Protein AF-A0A934CDQ7-F1 (afdb_monomer_lite)

Radius of gyration: 84.94 Å; chains: 1; bounding box: 190×70×252 Å

Sequence (805 aa):
MKQIVSDNLKKITYSALALLVVVSGFTFAPTAKAVTPAIVAFNFATPAATGVIDEAAHTVAVTVPFGTDVTALVPTIDSGADTVNPASGVAQNFTSPVTYTVTATVDGTTQDYIVTVTVAAITDLAAIDADKAALVDSLIQGANPDLAHITTALANPLPSVGSVYGSTITWGSSNTAVVSNDGQTVARPAFAAGDAAISMTATFTRGSASDAKVFSLIVSKLPASTVATVTSSVYTVSVGGTAAETITNVPFGASKASFLGNLTKDNAGETLGTTGVDDPVVSGNTVVVTAEDGTTTVTYTIDVVAAPLSSAKAITAFSFATPTTTGTIDEAAHTVAITVPFGTAVTALVPTIVVSMDASITPVSGVAQDFTNPVTYTVTAADATTQVYTVTVTVTTSSDLTALVAAIATASTTQASAVEGTLPGQYPAPLKANLQTAITAAAAITGASSQSVVDAAVATLNAALATFTAGKVPPDTTAPVITLLGANPVNLFVGGSYVDAGATSTDNIDGDITARIVTVNPVNTAVADAYMVTYNVTDTAGNHATQVTRTVTVVVAPPSGGSSGGAAPVVYTTPPAAPVTGFVVNINNGGSKTDSRTITLHLDGGPQAKNMAISNSPNFDGIPQEPYQPTKQWTLSGGAGEKTVYVVFFSQYGTMTRVVSQHITLVESATVVEPAGRVLGVKITKLDTLLDELKPNQRHPKVKELQAELKQRGYFGANFKPTDFYGKLTAAAVKKYKEGAAASVVSSPSLDALIAALRPNRHDVKVTELQASLKKLGLFPANWRTTDFYGKVTQAAVKKYQETK

Secondary structure (DSSP, 8-state):
-----------------------------PPPPP------EEEEETTEEEEEEETTTTEEEEEEPTT---TTB-EEEE-TTSEEESPTT--B--SS-EEEEEE-TTT--EEEEEEEEEEPPPPHHHHHHHHHHH--GGGT-TTSSSTTSB-S---SSPP-B-TTT--EEEEEES-TTTB-TTS--B-PPPGGG-PEEEEEEEEEEETTEEEEEEEEEEEPPPPPP----EE-SSSEE----SSEEEEEEEPTT--HHHHHHT-EESSTT-EEE-TT--SS--TT-EEEEE-TTSS-EEEEEEEEPPPPPP----EEEEEETTTTEEPEEETTTTEEEEEEPTT---TTB-EEEEESTT-EEESPTT--B--SS-EEEEEE-TTS-EEEEEEEEEEPPPP--HHHHHHHHHHHHHHHHPPBSSSTT-B-TTHHHHHHHHHHHHHT--TTS-HHHHHHHHHHHHHHHHHHHHTSPPPP-PPPEEEE-S-SSEEEETT-------EEEEETTTEE-GGG-EEE----TTS-SEEEEEEE-B-SS-PBPPPEEEEEEEEPPPP--------------PPPP-S-S--EEEETTT-SEES-SEEEEEEE--TTEEEEEEESSTT-TTPPPEE--SEEEEEPPSSSEEEEEEEEEEETT-PBPPPEEEEEEE----------------PPPHHHHHHHH--TT-B-HHHHHHHHHHHHTTSS-TTPPP-SB--HHHHHHHHHHHTT-------PPPHHHHHHH--TT-B-HHHHHHHHHHHHTT-S-TTPPP-SB--HHHHHHHHHHHH--

Foldseek 3Di:
DDDDDDDDDDDDDDDDDDDDDDDDDDDDDDDDDDDDFDWPWKFFVVVGWTWDADGVVQETEIEDEAPDQQQWTQIAIDRDQWAKPVGHRGTHRQPDWDWIWTADPPPRDIDIHTYHYHYDDDDFVNLQVQLLVPDDQVQWQPPHPGQAEAAAFTDVARDQFRPPRTWGKFKDKPDCVQANRRRHDHDAAAPVVFKDKIKMKIWTDDDHDIDIDIDIGIYGHDDFDLDFDKDFPQWDWDDDPDQETETEPAEPQAALVNVVVRIDGPDPLKDWDQPQADGVGAFQGWIWIGTNNRPRIHIYGYHYDDDDFDPFFDWPWKAFVVVGWTWDADRVVLETETEAFAPDQQAWTQMAIDGPPQKAKPVHHRGTHRQPDWDWMWIAGRNRDIDIHTYHYHYDFFADLPLLVVLLVVLVVVLVPAAEDQDAQHAHPPLSVQLVVLSVVSVPDTSRDDNVVSVVSSVSNVVSSVVRVVRGHHQDADAKEKAADDDAAAEEEQPDDDDGRAIWIADPPQGTPRVQKDWDWPDDSNDFDKTKIKIKGADPSGHIYDIDIGIYGYHHDDDDDDDDDDDDDDDPPDDDDADDDDWDWDWQNNAQADQAQKIKIQTDPDPFFFWKWKDQDQPCVPTDIDGDDRMDIDGFDDDWFKTKMWMWTAGPVGDIHPIDMDIHTHDHDDPDDDDDDDDDDDDDDPLNVLVVVDDAFDFDPSQLVNVVVLVVVPLDAPPDHRGRHRYPSVVSSVVVVVVDDDDDDDHLDDLVVLVVVDDEFDFDPNQLVNCVVLVVVVLAPPPDDRGRTRYPSVVSSVVVVVVVD

Structure (mmCIF, N/CA/C/O backbone):
data_AF-A0A934CDQ7-F1
#
_entry.id   AF-A0A934CDQ7-F1
#
loop_
_atom_site.group_PDB
_atom_site.id
_atom_site.type_symbol
_atom_site.label_atom_id
_atom_site.label_alt_id
_atom_site.label_comp_id
_atom_site.label_asym_id
_atom_site.label_entity_id
_atom_site.label_seq_id
_atom_site.pdbx_PDB_ins_code
_atom_site.Cartn_x
_atom_site.Cartn_y
_atom_site.Cartn_z
_atom_site.occupancy
_atom_site.B_iso_or_equiv
_atom_site.auth_seq_id
_atom_site.auth_comp_id
_atom_site.auth_asym_id
_atom_site.auth_atom_id
_atom_site.pdbx_PDB_model_num
ATOM 1 N N . MET A 1 1 ? 85.075 11.384 -48.388 1.00 38.09 1 MET A N 1
ATOM 2 C CA . MET A 1 1 ? 86.536 11.204 -48.530 1.00 38.09 1 MET A CA 1
ATOM 3 C C . MET A 1 1 ? 86.903 11.706 -49.914 1.00 38.09 1 MET A C 1
ATOM 5 O O . MET A 1 1 ? 86.205 11.374 -50.860 1.00 38.09 1 MET A O 1
ATOM 9 N N . LYS A 1 2 ? 87.869 12.625 -49.974 1.00 34.25 2 LYS A N 1
ATOM 10 C CA . LYS A 1 2 ? 88.258 13.428 -51.139 1.00 34.25 2 LYS A CA 1
ATOM 11 C C . LYS A 1 2 ? 88.483 12.585 -52.398 1.00 34.25 2 LYS A C 1
ATOM 13 O O . LYS A 1 2 ? 89.262 11.640 -52.363 1.00 34.25 2 LYS A O 1
ATOM 18 N N . GLN A 1 3 ? 87.881 13.016 -53.501 1.00 32.53 3 GLN A N 1
ATOM 19 C CA . GLN A 1 3 ? 88.353 12.728 -54.848 1.00 32.53 3 GLN A CA 1
ATOM 20 C C . GLN A 1 3 ? 89.440 13.759 -55.173 1.00 32.53 3 GLN A C 1
ATOM 22 O O . GLN A 1 3 ? 89.178 14.959 -55.146 1.00 32.53 3 GLN A O 1
ATOM 27 N N . ILE A 1 4 ? 90.667 13.297 -55.410 1.00 36.84 4 ILE A N 1
ATOM 28 C CA . ILE A 1 4 ? 91.688 14.074 -56.115 1.00 36.84 4 ILE A CA 1
ATOM 29 C C . ILE A 1 4 ? 91.735 13.499 -57.526 1.00 36.84 4 ILE A C 1
ATOM 31 O O . ILE A 1 4 ? 92.155 12.362 -57.726 1.00 36.84 4 ILE A O 1
ATOM 35 N N . VAL A 1 5 ? 91.264 14.295 -58.481 1.00 40.94 5 VAL A N 1
ATOM 36 C CA . VAL A 1 5 ? 91.745 14.274 -59.862 1.00 40.94 5 VAL A CA 1
ATOM 37 C C . VAL A 1 5 ? 92.809 15.361 -59.952 1.00 40.94 5 VAL A C 1
ATOM 39 O O . VAL A 1 5 ? 92.556 16.480 -59.515 1.00 40.94 5 VAL A O 1
ATOM 42 N N . SER A 1 6 ? 93.979 14.998 -60.470 1.00 30.44 6 SER A N 1
ATOM 43 C CA . SER A 1 6 ? 95.052 15.841 -61.029 1.00 30.44 6 SER A CA 1
ATOM 44 C C . SER A 1 6 ? 96.313 14.972 -60.958 1.00 30.44 6 SER A C 1
ATOM 46 O O . SER A 1 6 ? 96.575 14.356 -59.932 1.00 30.44 6 SER A O 1
ATOM 48 N N . ASP A 1 7 ? 97.147 14.784 -61.964 1.00 33.66 7 ASP A N 1
ATOM 49 C CA . ASP A 1 7 ? 97.240 15.288 -63.322 1.00 33.66 7 ASP A CA 1
ATOM 50 C C . ASP A 1 7 ? 98.337 14.442 -63.996 1.00 33.66 7 ASP A C 1
ATOM 52 O O . ASP A 1 7 ? 99.242 13.934 -63.332 1.00 33.66 7 ASP A O 1
ATOM 56 N N . ASN A 1 8 ? 98.296 14.373 -65.326 1.00 27.92 8 ASN A N 1
ATOM 57 C CA . ASN A 1 8 ? 99.461 14.201 -66.201 1.00 27.92 8 ASN A CA 1
ATOM 58 C C . ASN A 1 8 ? 100.352 12.953 -66.026 1.00 27.92 8 ASN A C 1
ATOM 60 O O . ASN A 1 8 ? 101.433 13.002 -65.433 1.00 27.92 8 ASN A O 1
ATOM 64 N N . LEU A 1 9 ? 100.023 11.882 -66.763 1.00 28.97 9 LEU A N 1
ATOM 65 C CA . LEU A 1 9 ? 101.039 10.943 -67.243 1.00 28.97 9 LEU A CA 1
ATOM 66 C C . LEU A 1 9 ? 101.537 11.355 -68.640 1.00 28.97 9 LEU A C 1
ATOM 68 O O . LEU A 1 9 ? 100.946 11.048 -69.666 1.00 28.97 9 LEU A O 1
ATOM 72 N N . LYS A 1 10 ? 102.668 12.064 -68.620 1.00 30.62 10 LYS A N 1
ATOM 73 C CA . LYS A 1 10 ? 103.869 11.792 -69.425 1.00 30.62 10 LYS A CA 1
ATOM 74 C C . LYS A 1 10 ? 103.665 11.497 -70.920 1.00 30.62 10 LYS A C 1
ATOM 76 O O . LYS A 1 10 ? 103.631 10.350 -71.352 1.00 30.62 10 LYS A O 1
ATOM 81 N N . LYS A 1 11 ? 103.806 12.558 -71.719 1.00 31.27 11 LYS A N 1
ATOM 82 C CA . LYS A 1 11 ? 104.530 12.506 -72.999 1.00 31.27 11 LYS A CA 1
ATOM 83 C C . LYS A 1 11 ? 106.016 12.258 -72.705 1.00 31.27 11 LYS A C 1
ATOM 85 O O . LYS A 1 11 ? 106.744 13.205 -72.433 1.00 31.27 11 LYS A O 1
ATOM 90 N N . ILE A 1 12 ? 106.462 11.005 -72.742 1.00 31.50 12 ILE A N 1
ATOM 91 C CA . ILE A 1 12 ? 107.848 10.656 -73.088 1.00 31.50 12 ILE A CA 1
ATOM 92 C C . ILE A 1 12 ? 107.799 9.341 -73.856 1.00 31.50 12 ILE A C 1
ATOM 94 O O . ILE A 1 12 ? 107.600 8.290 -73.257 1.00 31.50 12 ILE A O 1
ATOM 98 N N . THR A 1 13 ? 108.078 9.397 -75.153 1.00 28.78 13 THR A N 1
ATOM 99 C CA . THR A 1 13 ? 108.692 8.271 -75.856 1.00 28.78 13 THR A CA 1
ATOM 100 C C . THR A 1 13 ? 109.686 8.811 -76.873 1.00 28.78 13 THR A C 1
ATOM 102 O O . THR A 1 13 ? 109.317 9.394 -77.883 1.00 28.78 13 THR A O 1
ATOM 105 N N . TYR A 1 14 ? 110.949 8.610 -76.502 1.00 29.81 14 TYR A N 1
ATOM 106 C CA . TYR A 1 14 ? 112.082 8.200 -77.323 1.00 29.81 14 TYR A CA 1
ATOM 107 C C . TYR A 1 14 ? 112.532 9.057 -78.513 1.00 29.81 14 TYR A C 1
ATOM 109 O O . TYR A 1 14 ? 111.963 9.067 -79.598 1.00 29.81 14 TYR A O 1
ATOM 117 N N . SER A 1 15 ? 113.692 9.668 -78.259 1.00 29.77 15 SER A N 1
ATOM 118 C CA . SER A 1 15 ? 114.811 9.958 -79.150 1.00 29.77 15 SER A CA 1
ATOM 119 C C . SER A 1 15 ? 114.860 9.159 -80.455 1.00 29.77 15 SER A C 1
ATOM 121 O O . SER A 1 15 ? 114.960 7.934 -80.435 1.00 29.77 15 SER A O 1
ATOM 123 N N . ALA A 1 16 ? 114.998 9.877 -81.569 1.00 30.03 16 ALA A N 1
ATOM 124 C CA . ALA A 1 16 ? 115.731 9.391 -82.729 1.00 30.03 16 ALA A CA 1
ATOM 125 C C . ALA A 1 16 ? 117.073 10.131 -82.789 1.00 30.03 16 ALA A C 1
ATOM 127 O O . ALA A 1 16 ? 117.148 11.332 -83.042 1.00 30.03 16 ALA A O 1
ATOM 128 N N . LEU A 1 17 ? 118.125 9.378 -82.478 1.00 30.08 17 LEU A N 1
ATOM 129 C CA . LEU A 1 17 ? 119.521 9.751 -82.603 1.00 30.08 17 LEU A CA 1
ATOM 130 C C . LEU A 1 17 ? 119.887 9.702 -84.094 1.00 30.08 17 LEU A C 1
ATOM 132 O O . LEU A 1 17 ? 119.886 8.633 -84.699 1.00 30.08 17 LEU A O 1
ATOM 136 N N . ALA A 1 18 ? 120.219 10.847 -84.678 1.00 28.48 18 ALA A N 1
ATOM 137 C CA . ALA A 1 18 ? 121.057 10.904 -85.865 1.00 28.48 18 ALA A CA 1
ATOM 138 C C . ALA A 1 18 ? 122.460 11.291 -85.393 1.00 28.48 18 ALA A C 1
ATOM 140 O O . ALA A 1 18 ? 122.596 12.330 -84.756 1.00 28.48 18 ALA A O 1
ATOM 141 N N . LEU A 1 19 ? 123.481 10.471 -85.663 1.00 31.39 19 LEU A N 1
ATOM 142 C CA . LEU A 1 19 ? 124.579 10.876 -86.548 1.00 31.39 19 LEU A CA 1
ATOM 143 C C . LEU A 1 19 ? 125.603 9.741 -86.746 1.00 31.39 19 LEU A C 1
ATOM 145 O O . LEU A 1 19 ? 126.236 9.237 -85.826 1.00 31.39 19 LEU A O 1
ATOM 149 N N . LEU A 1 20 ? 125.707 9.398 -88.021 1.00 30.53 20 LEU A N 1
ATOM 150 C CA . LEU A 1 20 ? 126.622 8.557 -88.783 1.00 30.53 20 LEU A CA 1
ATOM 151 C C . LEU A 1 20 ? 128.119 8.898 -88.614 1.00 30.53 20 LEU A C 1
ATOM 153 O O . LEU A 1 20 ? 128.454 10.074 -88.685 1.00 30.53 20 LEU A O 1
ATOM 157 N N . VAL A 1 21 ? 129.006 7.887 -88.592 1.00 29.11 21 VAL A N 1
ATOM 158 C CA . VAL A 1 21 ? 130.337 7.924 -89.251 1.00 29.11 21 VAL A CA 1
ATOM 159 C C . VAL A 1 21 ? 130.784 6.498 -89.612 1.00 29.11 21 VAL A C 1
ATOM 161 O O . VAL A 1 21 ? 131.060 5.731 -88.701 1.00 29.11 21 VAL A O 1
ATOM 164 N N . VAL A 1 22 ? 130.935 6.177 -90.907 1.00 33.25 22 VAL A N 1
ATOM 165 C CA . VAL A 1 22 ? 132.137 5.531 -91.496 1.00 33.25 22 VAL A CA 1
ATOM 166 C C . VAL A 1 22 ? 132.252 6.000 -92.960 1.00 33.25 22 VAL A C 1
ATOM 168 O O . VAL A 1 22 ? 131.252 6.162 -93.653 1.00 33.25 22 VAL A O 1
ATOM 171 N N . VAL A 1 23 ? 133.481 6.306 -93.374 1.00 35.31 23 VAL A N 1
ATOM 172 C CA . VAL A 1 23 ? 133.900 7.144 -94.510 1.00 35.31 23 VAL A CA 1
ATOM 173 C C . VAL A 1 23 ? 134.118 6.371 -95.825 1.00 35.31 23 VAL A C 1
ATOM 175 O O . VAL A 1 23 ? 134.523 5.213 -95.812 1.00 35.31 23 VAL A O 1
ATOM 178 N N . SER A 1 24 ? 133.990 7.126 -96.932 1.00 35.59 24 SER A N 1
ATOM 179 C CA . SER A 1 24 ? 134.473 6.947 -98.324 1.00 35.59 24 SER A CA 1
ATOM 180 C C . SER A 1 24 ? 133.717 5.960 -99.223 1.00 35.59 24 SER A C 1
ATOM 182 O O . SER A 1 24 ? 133.565 4.798 -98.891 1.00 35.59 24 SER A O 1
ATOM 184 N N . GLY A 1 25 ? 133.245 6.318 -100.417 1.00 36.12 25 GLY A N 1
ATOM 185 C CA . GLY A 1 25 ? 133.322 7.565 -101.175 1.00 36.12 25 GLY A CA 1
ATOM 186 C C . GLY A 1 25 ? 133.102 7.233 -102.649 1.00 36.12 25 GLY A C 1
ATOM 187 O O . GLY A 1 25 ? 133.995 6.663 -103.249 1.00 36.12 25 GLY A O 1
ATOM 188 N N . PHE A 1 26 ? 131.938 7.557 -103.215 1.00 37.38 26 PHE A N 1
ATOM 189 C CA . PHE A 1 26 ? 131.694 7.626 -104.660 1.00 37.38 26 PHE A CA 1
ATOM 190 C C . PHE A 1 26 ? 130.501 8.560 -104.922 1.00 37.38 26 PHE A C 1
ATOM 192 O O . PHE A 1 26 ? 129.628 8.749 -104.079 1.00 37.38 26 PHE A O 1
ATOM 199 N N . THR A 1 27 ? 130.566 9.221 -106.067 1.00 34.44 27 THR A N 1
ATOM 200 C CA . THR A 1 27 ? 129.903 10.467 -106.468 1.00 34.44 27 THR A CA 1
ATOM 201 C C . THR A 1 27 ? 128.405 10.363 -106.797 1.00 34.44 27 THR A C 1
ATOM 203 O O . THR A 1 27 ? 127.895 9.302 -107.135 1.00 34.44 27 THR A O 1
ATOM 206 N N . PHE A 1 28 ? 127.739 11.521 -106.717 1.00 39.25 28 PHE A N 1
ATOM 207 C CA . PHE A 1 28 ? 126.299 11.802 -106.809 1.00 39.25 28 PHE A CA 1
ATOM 208 C C . PHE A 1 28 ? 125.539 11.275 -108.044 1.00 39.25 28 PHE A C 1
ATOM 210 O O . PHE A 1 28 ? 125.935 11.524 -109.180 1.00 39.25 28 PHE A O 1
ATOM 217 N N . ALA A 1 29 ? 124.332 10.757 -107.778 1.00 35.62 29 ALA A N 1
ATOM 218 C CA . ALA A 1 29 ? 123.105 10.989 -108.550 1.00 35.62 29 ALA A CA 1
ATOM 219 C C . ALA A 1 29 ? 121.912 10.991 -107.559 1.00 35.62 29 ALA A C 1
ATOM 221 O O . ALA A 1 29 ? 121.794 10.037 -106.790 1.00 35.62 29 ALA A O 1
ATOM 222 N N . PRO A 1 30 ? 121.060 12.033 -107.481 1.00 45.19 30 PRO A N 1
ATOM 223 C CA . PRO A 1 30 ? 119.927 12.024 -106.559 1.00 45.19 30 PRO A CA 1
ATOM 224 C C . PRO A 1 30 ? 118.783 11.158 -107.105 1.00 45.19 30 PRO A C 1
ATOM 226 O O . PRO A 1 30 ? 118.206 11.436 -108.154 1.00 45.19 30 PRO A O 1
ATOM 229 N N . THR A 1 31 ? 118.464 10.105 -106.356 1.00 39.06 31 THR A N 1
ATOM 230 C CA . THR A 1 31 ? 117.321 9.206 -106.543 1.00 39.06 31 THR A CA 1
ATOM 231 C C . THR A 1 31 ? 116.038 9.884 -106.052 1.00 39.06 31 THR A C 1
ATOM 233 O O . THR A 1 31 ? 115.949 10.254 -104.881 1.00 39.06 31 THR A O 1
ATOM 236 N N . ALA A 1 32 ? 115.028 10.030 -106.911 1.00 39.12 32 ALA A N 1
ATOM 237 C CA . ALA A 1 32 ? 113.682 10.412 -106.486 1.00 39.12 32 ALA A CA 1
ATOM 238 C C . ALA A 1 32 ? 113.030 9.243 -105.721 1.00 39.12 32 ALA A C 1
ATOM 240 O O . ALA A 1 32 ? 112.921 8.132 -106.240 1.00 39.12 32 ALA A O 1
ATOM 241 N N . LYS A 1 33 ? 112.631 9.490 -104.469 1.00 38.94 33 LYS A N 1
ATOM 242 C CA . LYS A 1 33 ? 111.823 8.586 -103.640 1.00 38.94 33 LYS A CA 1
ATOM 243 C C . LYS A 1 33 ? 110.353 8.830 -103.990 1.00 38.94 33 LYS A C 1
ATOM 245 O O . LYS A 1 33 ? 109.890 9.951 -103.817 1.00 38.94 33 LYS A O 1
ATOM 250 N N . ALA A 1 34 ? 109.649 7.809 -104.475 1.00 46.97 34 ALA A N 1
ATOM 251 C CA . ALA A 1 34 ? 108.202 7.869 -104.679 1.00 46.97 34 ALA A CA 1
ATOM 252 C C . ALA A 1 34 ? 107.494 8.098 -103.329 1.00 46.97 34 ALA A C 1
ATOM 254 O O . ALA A 1 34 ? 107.804 7.415 -102.347 1.00 46.97 34 ALA A O 1
ATOM 255 N N . VAL A 1 35 ? 106.590 9.077 -103.277 1.00 59.38 35 VAL A N 1
ATOM 256 C CA . VAL A 1 35 ? 105.756 9.412 -102.113 1.00 59.38 35 VAL A CA 1
ATOM 257 C C . VAL A 1 35 ? 104.314 9.136 -102.523 1.00 59.38 35 VAL A C 1
ATOM 259 O O . VAL A 1 35 ? 103.843 9.713 -103.494 1.00 59.38 35 VAL A O 1
ATOM 262 N N . THR A 1 36 ? 103.638 8.217 -101.837 1.00 68.88 36 THR A N 1
ATOM 263 C CA . THR A 1 36 ? 102.231 7.887 -102.100 1.00 68.88 36 THR A CA 1
ATOM 264 C C . THR A 1 36 ? 101.317 8.847 -101.327 1.00 68.88 36 THR A C 1
ATOM 266 O O . THR A 1 36 ? 101.522 8.979 -100.118 1.00 68.88 36 THR A O 1
ATOM 269 N N . PRO A 1 37 ? 100.335 9.499 -101.976 1.00 81.56 37 PRO A N 1
ATOM 270 C CA . PRO A 1 37 ? 99.407 10.416 -101.310 1.00 81.56 37 PRO A CA 1
ATOM 271 C C . PRO A 1 37 ? 98.521 9.690 -100.290 1.00 81.56 37 PRO A C 1
ATOM 273 O O . PRO A 1 37 ? 97.949 8.654 -100.626 1.00 81.56 37 PRO A O 1
ATOM 276 N N . ALA A 1 38 ? 98.391 10.231 -99.067 1.00 85.06 38 ALA A N 1
ATOM 277 C CA . ALA A 1 38 ? 97.629 9.590 -97.986 1.00 85.06 38 ALA A CA 1
ATOM 278 C C . ALA A 1 38 ? 96.916 10.557 -97.016 1.00 85.06 38 ALA A C 1
ATOM 280 O O . ALA A 1 38 ? 97.365 11.682 -96.792 1.00 85.06 38 ALA A O 1
ATOM 281 N N . ILE A 1 39 ? 95.820 10.102 -96.388 1.00 89.19 39 ILE A N 1
ATOM 282 C CA . ILE A 1 39 ? 95.172 10.796 -95.255 1.00 89.19 39 ILE A CA 1
ATOM 283 C C . ILE A 1 39 ? 95.790 10.303 -93.939 1.00 89.19 39 ILE A C 1
ATOM 285 O O . ILE A 1 39 ? 95.780 9.112 -93.648 1.00 89.19 39 ILE A O 1
ATOM 289 N N . VAL A 1 40 ? 96.285 11.227 -93.110 1.00 88.94 40 VAL A N 1
ATOM 290 C CA . VAL A 1 40 ? 96.929 10.953 -91.811 1.00 88.94 40 VAL A CA 1
ATOM 291 C C . VAL A 1 40 ? 95.948 11.094 -90.643 1.00 88.94 40 VAL A C 1
ATOM 293 O O . VAL A 1 40 ? 96.027 10.342 -89.672 1.00 88.94 40 VAL A O 1
ATOM 296 N N . ALA A 1 41 ? 95.007 12.039 -90.721 1.00 90.00 41 ALA A N 1
ATOM 297 C CA . ALA A 1 41 ? 93.943 12.192 -89.731 1.00 90.00 41 ALA A CA 1
ATOM 298 C C . ALA A 1 41 ? 92.661 12.755 -90.352 1.00 90.00 41 ALA A C 1
ATOM 300 O O . ALA A 1 41 ? 92.705 13.593 -91.250 1.00 90.00 41 ALA A O 1
ATOM 301 N N . PHE A 1 42 ? 91.513 12.341 -89.817 1.00 93.81 42 PHE A N 1
ATOM 302 C CA . PHE A 1 42 ? 90.197 12.843 -90.202 1.00 93.81 42 PHE A CA 1
ATOM 303 C C . PHE A 1 42 ? 89.336 12.997 -88.945 1.00 93.81 42 PHE A C 1
ATOM 305 O O . PHE A 1 42 ? 89.114 12.019 -88.235 1.00 93.81 42 PHE A O 1
ATOM 312 N N . ASN A 1 43 ? 88.866 14.205 -88.627 1.00 94.06 43 ASN A N 1
ATOM 313 C CA . ASN A 1 43 ? 88.127 14.478 -87.387 1.00 94.06 43 ASN A CA 1
ATOM 314 C C . ASN A 1 43 ? 86.966 15.454 -87.602 1.00 94.06 43 ASN A C 1
ATOM 316 O O . ASN A 1 43 ? 87.068 16.366 -88.414 1.00 94.06 43 ASN A O 1
ATOM 320 N N . PHE A 1 44 ? 85.918 15.343 -86.790 1.00 93.25 44 PHE A N 1
ATOM 321 C CA . PHE A 1 44 ? 84.913 16.383 -86.574 1.00 93.25 44 PHE A CA 1
ATOM 322 C C . PHE A 1 44 ? 85.132 17.025 -85.202 1.00 93.25 44 PHE A C 1
ATOM 324 O O . PHE A 1 44 ? 85.368 16.327 -84.216 1.00 93.25 44 PHE A O 1
ATOM 331 N N . ALA A 1 45 ? 85.048 18.356 -85.124 1.00 86.75 45 ALA A N 1
ATOM 332 C CA . ALA A 1 45 ? 85.132 19.082 -83.853 1.00 86.75 45 ALA A CA 1
ATOM 333 C C . ALA A 1 45 ? 83.776 19.147 -83.127 1.00 86.75 45 ALA A C 1
ATOM 335 O O . ALA A 1 45 ? 83.724 19.100 -81.898 1.00 86.75 45 ALA A O 1
ATOM 336 N N . THR A 1 46 ? 82.679 19.242 -83.886 1.00 82.44 46 THR A N 1
ATOM 337 C CA . THR A 1 46 ? 81.306 19.360 -83.374 1.00 82.44 46 THR A CA 1
ATOM 338 C C . THR A 1 46 ? 80.323 18.583 -84.265 1.00 82.44 46 THR A C 1
ATOM 340 O O . THR A 1 46 ? 80.076 19.021 -85.389 1.00 82.44 46 THR A O 1
ATOM 343 N N . PRO A 1 47 ? 79.742 17.468 -83.782 1.00 84.38 47 PRO A N 1
ATOM 344 C CA . PRO A 1 47 ? 80.130 16.778 -82.552 1.00 84.38 47 PRO A CA 1
ATOM 345 C C . PRO A 1 47 ? 81.573 16.267 -82.645 1.00 84.38 47 PRO A C 1
ATOM 347 O O . PRO A 1 47 ? 82.061 15.962 -83.731 1.00 84.38 47 PRO A O 1
ATOM 350 N N . ALA A 1 48 ? 82.256 16.186 -81.504 1.00 88.25 48 ALA A N 1
ATOM 351 C CA . ALA A 1 48 ? 83.607 15.647 -81.460 1.00 88.25 48 ALA A CA 1
ATOM 352 C C . ALA A 1 48 ? 83.579 14.163 -81.857 1.00 88.25 48 ALA A C 1
ATOM 354 O O . ALA A 1 48 ? 82.984 13.344 -81.156 1.00 88.25 48 ALA A O 1
ATOM 355 N N . ALA A 1 49 ? 84.201 13.827 -82.984 1.00 89.88 49 ALA A N 1
ATOM 356 C CA . ALA A 1 49 ? 84.317 12.458 -83.466 1.00 89.88 49 ALA A CA 1
ATOM 357 C C . ALA A 1 49 ? 85.609 12.296 -84.269 1.00 89.88 49 ALA A C 1
ATOM 359 O O . ALA A 1 49 ? 85.958 13.145 -85.086 1.00 89.88 49 ALA A O 1
ATOM 360 N N . THR A 1 50 ? 86.314 11.194 -84.048 1.00 91.12 50 THR A N 1
ATOM 361 C CA . THR A 1 50 ? 87.573 10.886 -84.731 1.00 91.12 50 THR A CA 1
ATOM 362 C C . THR A 1 50 ? 87.353 9.746 -85.711 1.00 91.12 50 THR A C 1
ATOM 364 O O . THR A 1 50 ? 86.733 8.739 -85.369 1.00 91.12 50 THR A O 1
ATOM 367 N N . GLY A 1 51 ? 87.839 9.922 -86.936 1.00 90.44 51 GLY A N 1
ATOM 368 C CA . GLY A 1 51 ? 87.807 8.910 -87.978 1.00 90.44 51 GLY A CA 1
ATOM 369 C C . GLY A 1 51 ? 88.875 7.846 -87.781 1.00 90.44 51 GLY A C 1
ATOM 370 O O . GLY A 1 51 ? 90.016 8.144 -87.431 1.00 90.44 51 GLY A O 1
ATOM 371 N N . VAL A 1 52 ? 88.494 6.600 -88.032 1.00 92.62 52 VAL A N 1
ATOM 372 C CA . VAL A 1 52 ? 89.397 5.455 -88.128 1.00 92.62 52 VAL A CA 1
ATOM 373 C C . VAL A 1 52 ? 89.769 5.285 -89.595 1.00 92.62 52 VAL A C 1
ATOM 375 O O . VAL A 1 52 ? 88.885 5.109 -90.431 1.00 92.62 52 VAL A O 1
ATOM 378 N N . ILE A 1 53 ? 91.061 5.366 -89.905 1.00 92.31 53 ILE A N 1
ATOM 379 C CA . ILE A 1 53 ? 91.589 5.283 -91.271 1.00 92.31 53 ILE A CA 1
ATOM 380 C C . ILE A 1 53 ? 92.070 3.850 -91.526 1.00 92.31 53 ILE A C 1
ATOM 382 O O . ILE A 1 53 ? 92.889 3.331 -90.766 1.00 92.31 53 ILE A O 1
ATOM 386 N N . ASP A 1 54 ? 91.573 3.228 -92.593 1.00 90.88 54 ASP A N 1
ATOM 387 C CA . ASP A 1 54 ? 92.117 1.992 -93.157 1.00 90.88 54 ASP A CA 1
ATOM 388 C C . ASP A 1 54 ? 92.895 2.343 -94.425 1.00 90.88 54 ASP A C 1
ATOM 390 O O . ASP A 1 54 ? 92.321 2.615 -95.482 1.00 90.88 54 ASP A O 1
ATOM 394 N N . GLU A 1 55 ? 94.218 2.358 -94.293 1.00 87.75 55 GLU A N 1
ATOM 395 C CA . GLU A 1 55 ? 95.129 2.772 -95.356 1.00 87.75 55 GLU A CA 1
ATOM 396 C C . GLU A 1 55 ? 95.232 1.747 -96.492 1.00 87.75 55 GLU A C 1
ATOM 398 O O . GLU A 1 55 ? 95.466 2.125 -97.632 1.00 87.75 55 GLU A O 1
ATOM 403 N N . ALA A 1 56 ? 95.030 0.453 -96.220 1.00 87.31 56 ALA A N 1
ATOM 404 C CA . ALA A 1 56 ? 95.117 -0.582 -97.252 1.00 87.31 56 ALA A CA 1
ATOM 405 C C . ALA A 1 56 ? 93.855 -0.627 -98.127 1.00 87.31 56 ALA A C 1
ATOM 407 O O . ALA A 1 56 ? 93.929 -0.965 -99.308 1.00 87.31 56 ALA A O 1
ATOM 408 N N . ALA A 1 57 ? 92.700 -0.299 -97.541 1.00 88.25 57 ALA A N 1
ATOM 409 C CA . ALA A 1 57 ? 91.428 -0.192 -98.252 1.00 88.25 57 ALA A CA 1
ATOM 410 C C . ALA A 1 57 ? 91.132 1.231 -98.761 1.00 88.25 57 ALA A C 1
ATOM 412 O O . ALA A 1 57 ? 90.153 1.421 -99.479 1.00 88.25 57 ALA A O 1
ATOM 413 N N . HIS A 1 58 ? 91.945 2.216 -98.367 1.00 92.12 58 HIS A N 1
ATOM 414 C CA . HIS A 1 58 ? 91.720 3.647 -98.582 1.00 92.12 58 HIS A CA 1
ATOM 415 C C . HIS A 1 58 ? 90.308 4.089 -98.157 1.00 92.12 58 HIS A C 1
ATOM 417 O O . HIS A 1 58 ? 89.538 4.675 -98.920 1.00 92.12 58 HIS A O 1
ATOM 423 N N . THR A 1 59 ? 89.935 3.787 -96.911 1.00 93.25 59 THR A N 1
ATOM 424 C CA . THR A 1 59 ? 88.641 4.202 -96.343 1.00 93.25 59 THR A CA 1
ATOM 425 C C . THR A 1 59 ? 88.809 4.898 -95.001 1.00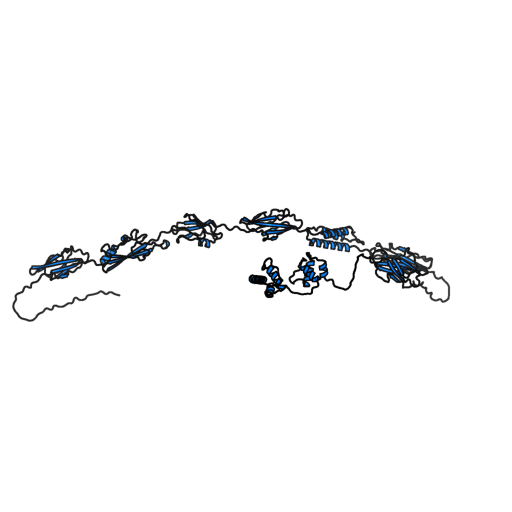 93.25 59 THR A C 1
ATOM 427 O O . THR A 1 59 ? 89.784 4.676 -94.284 1.00 93.25 59 THR A O 1
ATOM 430 N N . VAL A 1 60 ? 87.844 5.748 -94.649 1.00 93.44 60 VAL A N 1
ATOM 431 C CA . VAL A 1 60 ? 87.766 6.387 -93.331 1.00 93.44 60 VAL A CA 1
ATOM 432 C C . VAL A 1 60 ? 86.371 6.177 -92.757 1.00 93.44 60 VAL A C 1
ATOM 434 O O . VAL A 1 60 ? 85.380 6.593 -93.355 1.00 93.44 60 VAL A O 1
ATOM 437 N N . ALA A 1 61 ? 86.282 5.561 -91.583 1.00 91.38 61 ALA A N 1
ATOM 438 C CA . ALA A 1 61 ? 85.024 5.359 -90.872 1.00 91.38 61 ALA A CA 1
ATOM 439 C C . ALA A 1 61 ? 84.942 6.297 -89.664 1.00 91.38 61 ALA A C 1
ATOM 441 O O . ALA A 1 61 ? 85.796 6.252 -88.778 1.00 91.38 61 ALA A O 1
ATOM 442 N N . VAL A 1 62 ? 83.907 7.134 -89.597 1.00 92.06 62 VAL A N 1
ATOM 443 C CA . VAL A 1 62 ? 83.677 8.048 -88.468 1.00 92.06 62 VAL A CA 1
ATOM 444 C C . VAL A 1 62 ? 82.332 7.736 -87.829 1.00 92.06 62 VAL A C 1
ATOM 446 O O . VAL A 1 62 ? 81.313 7.746 -88.510 1.00 92.06 62 VAL A O 1
ATOM 449 N N . THR A 1 63 ? 82.298 7.493 -86.517 1.00 89.88 63 THR A N 1
ATOM 450 C CA . THR A 1 63 ? 81.028 7.374 -85.784 1.00 89.88 63 THR A CA 1
ATOM 451 C C . THR A 1 63 ? 80.736 8.658 -85.018 1.00 89.88 63 THR A C 1
ATOM 453 O O . THR A 1 63 ? 81.518 9.049 -84.154 1.00 89.88 63 THR A O 1
ATOM 456 N N . VAL A 1 64 ? 79.612 9.306 -85.319 1.00 88.06 64 VAL A N 1
ATOM 457 C CA . VAL A 1 64 ? 79.138 10.517 -84.625 1.00 88.06 64 VAL A CA 1
ATOM 458 C C . VAL A 1 64 ? 78.040 10.170 -83.604 1.00 88.06 64 VAL A C 1
ATOM 460 O O . VAL A 1 64 ? 77.358 9.166 -83.789 1.00 88.06 64 VAL A O 1
ATOM 463 N N . PRO A 1 65 ? 77.834 10.948 -82.523 1.00 85.56 65 PRO A N 1
ATOM 464 C CA . PRO A 1 65 ? 76.795 10.686 -81.516 1.00 85.56 65 PRO A CA 1
ATOM 465 C C . PRO A 1 65 ? 75.372 10.534 -82.087 1.00 85.56 65 PRO A C 1
ATOM 467 O O . PRO A 1 65 ? 75.054 11.114 -83.126 1.00 85.56 65 PRO A O 1
ATOM 470 N N . PHE A 1 66 ? 74.495 9.799 -81.387 1.00 81.25 66 PHE A N 1
ATOM 471 C CA . PHE A 1 66 ? 73.087 9.622 -81.776 1.00 81.25 66 PHE A CA 1
ATOM 472 C C . PHE A 1 66 ? 72.377 10.969 -81.989 1.00 81.25 66 PHE A C 1
ATOM 474 O O . PHE A 1 66 ? 72.563 11.902 -81.211 1.00 81.25 66 PHE A O 1
ATOM 481 N N . GLY A 1 67 ? 71.557 11.061 -83.040 1.00 76.50 67 GLY A N 1
ATOM 482 C CA . GLY A 1 67 ? 70.818 12.280 -83.390 1.00 76.50 67 GLY A CA 1
ATOM 483 C C . GLY A 1 67 ? 71.648 13.366 -84.084 1.00 76.50 67 GLY A C 1
ATOM 484 O O . GLY A 1 67 ? 71.111 14.433 -84.369 1.00 76.50 67 GLY A O 1
ATOM 485 N N . THR A 1 68 ? 72.931 13.116 -84.375 1.00 88.25 68 THR A N 1
ATOM 486 C CA . THR A 1 68 ? 73.756 14.042 -85.166 1.00 88.25 68 THR A CA 1
ATOM 487 C C . THR A 1 68 ? 73.222 14.154 -86.591 1.00 88.25 68 THR A C 1
ATOM 489 O O . THR A 1 68 ? 73.061 13.146 -87.279 1.00 88.25 68 THR A O 1
ATOM 492 N N . ASP A 1 69 ? 73.013 15.385 -87.053 1.00 87.00 69 ASP A N 1
ATOM 493 C CA . ASP A 1 69 ? 72.733 15.676 -88.456 1.00 87.00 69 ASP A CA 1
ATOM 494 C C . ASP A 1 69 ? 74.016 15.532 -89.294 1.00 87.00 69 ASP A C 1
ATOM 496 O O . ASP A 1 69 ? 74.995 16.250 -89.088 1.00 87.00 69 ASP A O 1
ATOM 500 N N . VAL A 1 70 ? 74.021 14.583 -90.234 1.00 91.44 70 VAL A N 1
ATOM 501 C CA . VAL A 1 70 ? 75.172 14.278 -91.102 1.00 91.44 70 VAL A CA 1
ATOM 502 C C . VAL A 1 70 ? 75.129 15.005 -92.451 1.00 91.44 70 VAL A C 1
ATOM 504 O O . VAL A 1 70 ? 76.001 14.791 -93.294 1.00 91.44 70 VAL A O 1
ATOM 507 N N . THR A 1 71 ? 74.126 15.857 -92.687 1.00 91.00 71 THR A N 1
ATOM 508 C CA . THR A 1 71 ? 73.927 16.522 -93.986 1.00 91.00 71 THR A CA 1
ATOM 509 C C . THR A 1 71 ? 74.924 17.650 -94.263 1.00 91.00 71 THR A C 1
ATOM 511 O O . THR A 1 71 ? 75.097 18.024 -95.423 1.00 91.00 71 THR A O 1
ATOM 514 N N . ALA A 1 72 ? 75.600 18.172 -93.234 1.00 91.06 72 ALA A N 1
ATOM 515 C CA . ALA A 1 72 ? 76.539 19.289 -93.353 1.00 91.06 72 ALA A CA 1
ATOM 516 C C . ALA A 1 72 ? 77.636 19.261 -92.268 1.00 91.06 72 ALA A C 1
ATOM 518 O O . ALA A 1 72 ? 77.785 20.204 -91.490 1.00 91.06 72 ALA A O 1
ATOM 519 N N . LEU A 1 73 ? 78.417 18.179 -92.199 1.00 93.31 73 LEU A N 1
ATOM 520 C CA . LEU A 1 73 ? 79.531 18.083 -91.248 1.00 93.31 73 LEU A CA 1
ATOM 521 C C . LEU A 1 73 ? 80.814 18.672 -91.835 1.00 93.31 73 LEU A C 1
ATOM 523 O O . LEU A 1 73 ? 81.109 18.501 -93.016 1.00 93.31 73 LEU A O 1
ATOM 527 N N . VAL A 1 74 ? 81.597 19.346 -90.993 1.00 93.50 74 VAL A N 1
ATOM 528 C CA . VAL A 1 74 ? 82.855 20.001 -91.378 1.00 93.50 74 VAL A CA 1
ATOM 529 C C . VAL A 1 74 ? 84.039 19.188 -90.847 1.00 93.50 74 VAL A C 1
ATOM 531 O O . VAL A 1 74 ? 84.309 19.252 -89.643 1.00 93.50 74 VAL A O 1
ATOM 534 N N . PRO A 1 75 ? 84.745 18.413 -91.691 1.00 94.25 75 PRO A N 1
ATOM 535 C CA . PRO A 1 75 ? 85.888 17.635 -91.249 1.00 94.25 75 PRO A CA 1
ATOM 536 C C . PRO A 1 75 ? 87.179 18.449 -91.261 1.00 94.25 75 PRO A C 1
ATOM 538 O O . PRO A 1 75 ? 87.467 19.202 -92.192 1.00 94.25 75 PRO A O 1
ATOM 541 N N . THR A 1 76 ? 88.001 18.210 -90.251 1.00 92.81 76 THR A N 1
ATOM 542 C CA . THR A 1 76 ? 89.409 18.584 -90.216 1.00 92.81 76 THR A CA 1
ATOM 543 C C . THR A 1 76 ? 90.227 17.385 -90.679 1.00 92.81 76 THR A C 1
ATOM 545 O O . THR A 1 76 ? 90.286 16.360 -89.995 1.00 92.81 76 THR A O 1
ATOM 548 N N . ILE A 1 77 ? 90.840 17.526 -91.850 1.00 92.00 77 ILE A N 1
ATOM 549 C CA . ILE A 1 77 ? 91.651 16.511 -92.524 1.00 92.00 77 ILE A CA 1
ATOM 550 C C . ILE A 1 77 ? 93.113 16.947 -92.492 1.00 92.00 77 ILE A C 1
ATOM 552 O O . ILE A 1 77 ? 93.421 18.092 -92.833 1.00 92.00 77 ILE A O 1
ATOM 556 N N . ASP A 1 78 ? 93.988 16.030 -92.092 1.00 90.25 78 ASP A N 1
ATOM 557 C CA . ASP A 1 78 ? 95.440 16.144 -92.202 1.00 90.25 78 ASP A CA 1
ATOM 558 C C . ASP A 1 78 ? 95.920 15.129 -93.246 1.00 90.25 78 ASP A C 1
ATOM 560 O O . ASP A 1 78 ? 95.775 13.924 -93.044 1.00 90.25 78 ASP A O 1
ATOM 564 N N . SER A 1 79 ? 96.444 15.612 -94.371 1.00 81.88 79 SER A N 1
ATOM 565 C CA . SER A 1 79 ? 97.051 14.822 -95.455 1.00 81.88 79 SER A CA 1
ATOM 566 C C . SER A 1 79 ? 98.574 15.018 -95.527 1.00 81.88 79 SER A C 1
ATOM 568 O O . SER A 1 79 ? 99.197 14.774 -96.558 1.00 81.88 79 SER A O 1
ATOM 570 N N . GLY A 1 80 ? 99.203 15.525 -94.459 1.00 79.81 80 GLY A N 1
ATOM 571 C CA . GLY A 1 80 ? 100.624 15.865 -94.467 1.00 79.81 80 GLY A CA 1
ATOM 572 C C . GLY A 1 80 ? 100.946 17.050 -95.390 1.00 79.81 80 GLY A C 1
ATOM 573 O O . GLY A 1 80 ? 100.496 18.167 -95.148 1.00 79.81 80 GLY A O 1
ATOM 574 N N . ALA A 1 81 ? 101.773 16.827 -96.422 1.00 64.06 81 ALA A N 1
ATOM 575 C CA . ALA A 1 81 ? 102.213 17.856 -97.382 1.00 64.06 81 ALA A CA 1
ATOM 576 C C . ALA A 1 81 ? 101.393 17.881 -98.692 1.00 64.06 81 ALA A C 1
ATOM 578 O O . ALA A 1 81 ? 101.717 18.637 -99.615 1.00 64.06 81 ALA A O 1
ATOM 579 N N . ASP A 1 82 ? 100.351 17.055 -98.772 1.00 78.69 82 ASP A N 1
ATOM 580 C CA . ASP A 1 82 ? 99.546 16.843 -99.970 1.00 78.69 82 ASP A CA 1
ATOM 581 C C . ASP A 1 82 ? 98.263 17.674 -99.949 1.00 78.69 82 ASP A C 1
ATOM 583 O O . ASP A 1 82 ? 97.781 18.092 -98.892 1.00 78.69 82 ASP A O 1
ATOM 587 N N . THR A 1 83 ? 97.688 17.906 -101.127 1.00 82.75 83 THR A N 1
ATOM 588 C CA . THR A 1 83 ? 96.397 18.600 -101.249 1.00 82.75 83 THR A CA 1
ATOM 589 C C . THR A 1 83 ? 95.248 17.598 -101.200 1.00 82.75 83 THR A C 1
ATOM 591 O O . THR A 1 83 ? 95.366 16.501 -101.737 1.00 82.75 83 THR A O 1
ATOM 594 N N . VAL A 1 84 ? 94.129 17.961 -100.568 1.00 88.38 84 VAL A N 1
ATOM 595 C CA . VAL A 1 84 ? 92.934 17.108 -100.461 1.00 88.38 84 VAL A CA 1
ATOM 596 C C . VAL A 1 84 ? 91.716 17.813 -101.058 1.00 88.38 84 VAL A C 1
ATOM 598 O O . VAL A 1 84 ? 91.517 19.008 -100.834 1.00 88.38 84 VAL A O 1
ATOM 601 N N . ASN A 1 85 ? 90.909 17.081 -101.830 1.00 88.44 85 ASN A N 1
ATOM 602 C CA . ASN A 1 85 ? 89.670 17.570 -102.430 1.00 88.44 85 ASN A CA 1
ATOM 603 C C . ASN A 1 85 ? 88.512 16.578 -102.185 1.00 88.44 85 ASN A C 1
ATOM 605 O O . ASN A 1 85 ? 88.634 15.439 -102.628 1.00 88.44 85 ASN A O 1
ATOM 609 N N . PRO A 1 86 ? 87.384 16.969 -101.559 1.00 92.69 86 PRO A N 1
ATOM 610 C CA . PRO A 1 86 ? 87.078 18.288 -100.995 1.00 92.69 86 PRO A CA 1
ATOM 611 C C . PRO A 1 86 ? 88.090 18.781 -99.949 1.00 92.69 86 PRO A C 1
ATOM 613 O O . PRO A 1 86 ? 88.706 17.986 -99.244 1.00 92.69 86 PRO A O 1
ATOM 616 N N . ALA A 1 87 ? 88.281 20.100 -99.859 1.00 89.50 87 ALA A N 1
ATOM 617 C CA . ALA A 1 87 ? 89.274 20.681 -98.957 1.00 89.50 87 ALA A CA 1
ATOM 618 C C . ALA A 1 87 ? 88.914 20.478 -97.473 1.00 89.50 87 ALA A C 1
ATOM 620 O O . ALA A 1 87 ? 87.743 20.514 -97.085 1.00 89.50 87 ALA A O 1
ATOM 621 N N . SER A 1 88 ? 89.943 20.319 -96.636 1.00 91.38 88 SER A N 1
ATOM 622 C CA . SER A 1 88 ? 89.819 20.324 -95.172 1.00 91.38 88 SER A CA 1
ATOM 623 C C . SER A 1 88 ? 89.111 21.602 -94.695 1.00 91.38 88 SER A C 1
ATOM 625 O O . SER A 1 88 ? 89.404 22.695 -95.181 1.00 91.38 88 SER A O 1
ATOM 627 N N . GLY A 1 89 ? 88.160 21.477 -93.766 1.00 89.56 89 GLY A N 1
ATOM 628 C CA . GLY A 1 89 ? 87.366 22.598 -93.248 1.00 89.56 89 GLY A CA 1
ATOM 629 C C . GLY A 1 89 ? 86.146 22.998 -94.092 1.00 89.56 89 GLY A C 1
ATOM 630 O O . GLY A 1 89 ? 85.450 23.946 -93.729 1.00 89.56 89 GLY A O 1
ATOM 631 N N . VAL A 1 90 ? 85.842 22.286 -95.184 1.00 92.19 90 VAL A N 1
ATOM 632 C CA . VAL A 1 90 ? 84.638 22.518 -96.002 1.00 92.19 90 VAL A CA 1
ATOM 633 C C . VAL A 1 90 ? 83.525 21.549 -95.602 1.00 92.19 90 VAL A C 1
ATOM 635 O O . VAL A 1 90 ? 83.749 20.343 -95.539 1.00 92.19 90 VAL A O 1
ATOM 638 N N . ALA A 1 91 ? 82.314 22.063 -95.373 1.00 92.12 91 ALA A N 1
ATOM 639 C CA . ALA A 1 91 ? 81.147 21.242 -95.047 1.00 92.12 91 ALA A CA 1
ATOM 640 C C . ALA A 1 91 ? 80.832 20.238 -96.166 1.00 92.12 91 ALA A C 1
ATOM 642 O O . ALA A 1 91 ? 80.756 20.618 -97.335 1.00 92.12 91 ALA A O 1
ATOM 643 N N . GLN A 1 92 ? 80.616 18.978 -95.797 1.00 94.62 92 GLN A N 1
ATOM 644 C CA . GLN A 1 92 ? 80.197 17.913 -96.703 1.00 94.62 92 GLN A CA 1
ATOM 645 C C . GLN A 1 92 ? 78.949 17.201 -96.182 1.00 94.62 92 GLN A C 1
ATOM 647 O O . GLN A 1 92 ? 78.688 17.146 -94.977 1.00 94.62 92 GLN A O 1
ATOM 652 N N . ASN A 1 93 ? 78.186 16.644 -97.121 1.00 93.56 93 ASN A N 1
ATOM 653 C CA . ASN A 1 93 ? 77.014 15.832 -96.837 1.00 93.56 93 ASN A CA 1
ATOM 654 C C . ASN A 1 93 ? 77.409 14.353 -96.802 1.00 93.56 93 ASN A C 1
ATOM 656 O O . ASN A 1 93 ? 77.698 13.770 -97.843 1.00 93.56 93 ASN A O 1
ATOM 660 N N . PHE A 1 94 ? 77.364 13.748 -95.616 1.00 93.81 94 PHE A N 1
ATOM 661 C CA . PHE A 1 94 ? 77.719 12.346 -95.391 1.00 93.81 94 PHE A CA 1
ATOM 662 C C . PHE A 1 94 ? 76.502 11.414 -95.292 1.00 93.81 94 PHE A C 1
ATOM 664 O O . PHE A 1 94 ? 76.607 10.311 -94.762 1.00 93.81 94 PHE A O 1
ATOM 671 N N . THR A 1 95 ? 75.337 11.818 -95.816 1.00 90.56 95 THR A N 1
ATOM 672 C CA . THR A 1 95 ? 74.184 10.902 -95.984 1.00 90.56 95 THR A CA 1
ATOM 673 C C . THR A 1 95 ? 74.481 9.739 -96.938 1.00 90.56 95 THR A C 1
ATOM 675 O O . THR A 1 95 ? 73.767 8.740 -96.950 1.00 90.56 95 THR A O 1
ATOM 678 N N . SER A 1 96 ? 75.543 9.845 -97.735 1.00 89.94 96 SER A N 1
ATOM 679 C CA . SER A 1 96 ? 76.173 8.760 -98.487 1.00 89.94 96 SER A CA 1
ATOM 680 C C . SER A 1 96 ? 77.696 8.897 -98.367 1.00 89.94 96 SER A C 1
ATOM 682 O O . SER A 1 96 ? 78.164 9.984 -98.015 1.00 89.94 96 SER A O 1
ATOM 684 N N . PRO A 1 97 ? 78.482 7.836 -98.624 1.00 94.06 97 PRO A N 1
ATOM 685 C CA . PRO A 1 97 ? 79.936 7.930 -98.553 1.00 94.06 97 PRO A CA 1
ATOM 686 C C . PRO A 1 97 ? 80.481 9.034 -99.468 1.00 94.06 97 PRO A C 1
ATOM 688 O O . PRO A 1 97 ? 80.053 9.158 -100.616 1.00 94.06 97 PRO A O 1
ATOM 691 N N . VAL A 1 98 ? 81.422 9.829 -98.958 1.00 95.12 98 VAL A N 1
ATOM 692 C CA . VAL A 1 98 ? 82.037 10.951 -99.683 1.00 95.12 98 VAL A CA 1
ATOM 693 C C . VAL A 1 98 ? 83.462 10.572 -100.058 1.00 95.12 98 VAL A C 1
ATOM 695 O O . VAL A 1 98 ? 84.246 10.185 -99.192 1.00 95.12 98 VAL A O 1
ATOM 698 N N . THR A 1 99 ? 83.807 10.695 -101.338 1.00 93.12 99 THR A N 1
ATOM 699 C CA . THR A 1 99 ? 85.171 10.455 -101.817 1.00 93.12 99 THR A CA 1
ATOM 700 C C . THR A 1 99 ? 86.022 11.710 -101.654 1.00 93.12 99 THR A C 1
ATOM 702 O O . THR A 1 99 ? 85.639 12.787 -102.108 1.00 93.12 99 THR A O 1
ATOM 705 N N . TYR A 1 100 ? 87.185 11.552 -101.031 1.00 93.00 100 TYR A N 1
ATOM 706 C CA . TYR A 1 100 ? 88.229 12.563 -100.927 1.00 93.00 100 TYR A CA 1
ATOM 707 C C . TYR A 1 100 ? 89.444 12.122 -101.737 1.00 93.00 100 TYR A C 1
ATOM 709 O O . TYR A 1 100 ? 90.052 11.102 -101.428 1.00 93.00 100 TYR A O 1
ATOM 717 N N . THR A 1 101 ? 89.817 12.901 -102.745 1.00 90.31 101 THR A N 1
ATOM 718 C CA . THR A 1 101 ? 91.018 12.673 -103.549 1.00 90.31 101 THR A CA 1
ATOM 719 C C . THR A 1 101 ? 92.188 13.431 -102.932 1.00 90.31 101 THR A C 1
ATOM 721 O O . THR A 1 101 ? 92.167 14.663 -102.857 1.00 90.31 101 THR A O 1
ATOM 724 N N . VAL A 1 102 ? 93.219 12.708 -102.501 1.00 90.06 102 VAL A N 1
ATOM 725 C CA . VAL A 1 102 ? 94.499 13.270 -102.058 1.00 90.06 102 VAL A CA 1
ATOM 726 C C . VAL A 1 102 ? 95.450 13.296 -103.247 1.00 90.06 102 VAL A C 1
ATOM 728 O O . VAL A 1 102 ? 95.619 12.287 -103.925 1.00 90.06 102 VAL A O 1
ATOM 731 N N . THR A 1 103 ? 96.059 14.447 -103.523 1.00 86.38 103 THR A N 1
ATOM 732 C CA . THR A 1 103 ? 97.016 14.633 -104.622 1.00 86.38 103 THR A CA 1
ATOM 733 C C . THR A 1 103 ? 98.382 14.997 -104.066 1.00 86.38 103 THR A C 1
ATOM 735 O O . THR A 1 103 ? 98.520 16.023 -103.389 1.00 86.38 103 THR A O 1
ATOM 738 N N . ALA A 1 104 ? 99.386 14.184 -104.395 1.00 81.88 104 ALA A N 1
ATOM 739 C CA . ALA A 1 104 ? 100.758 14.386 -103.964 1.00 81.88 104 ALA A CA 1
ATOM 740 C C . ALA A 1 104 ? 101.352 15.648 -104.601 1.00 81.88 104 ALA A C 1
ATOM 742 O O . ALA A 1 104 ? 101.416 15.775 -105.826 1.00 81.88 104 ALA A O 1
ATOM 743 N N . THR A 1 105 ? 101.836 16.585 -103.785 1.00 79.69 105 THR A N 1
ATOM 744 C CA . THR A 1 105 ? 102.335 17.891 -104.275 1.00 79.69 105 THR A CA 1
ATOM 745 C C . THR A 1 105 ? 103.647 17.766 -105.070 1.00 79.69 105 THR A C 1
ATOM 747 O O . THR A 1 105 ? 104.024 18.667 -105.817 1.00 79.69 105 THR A O 1
ATOM 750 N N . VAL A 1 106 ? 104.356 16.644 -104.913 1.00 73.31 106 VAL A N 1
ATOM 751 C CA . VAL A 1 106 ? 105.692 16.410 -105.485 1.00 73.31 106 VAL A CA 1
ATOM 752 C C . VAL A 1 106 ? 105.680 15.824 -106.898 1.00 73.31 106 VAL A C 1
ATOM 754 O O . VAL A 1 106 ? 106.584 16.129 -107.674 1.00 73.31 106 VAL A O 1
ATOM 757 N N . ASP A 1 107 ? 104.687 14.999 -107.240 1.00 74.25 107 ASP A N 1
ATOM 758 C CA . ASP A 1 107 ? 104.619 14.296 -108.531 1.00 74.25 107 ASP A CA 1
ATOM 759 C C . ASP A 1 107 ? 103.213 14.241 -109.157 1.00 74.25 107 ASP A C 1
ATOM 761 O O . ASP A 1 107 ? 103.063 13.765 -110.283 1.00 74.25 107 ASP A O 1
ATOM 765 N N . GLY A 1 108 ? 102.193 14.772 -108.474 1.00 78.44 108 GLY A N 1
ATOM 766 C CA . GLY A 1 108 ? 100.823 14.853 -108.977 1.00 78.44 108 GLY A CA 1
ATOM 767 C C . GLY A 1 108 ? 100.062 13.526 -108.981 1.00 78.44 108 GLY A C 1
ATOM 768 O O . GLY A 1 108 ? 98.963 13.471 -109.536 1.00 78.44 108 GLY A O 1
ATOM 769 N N . THR A 1 109 ? 100.609 12.459 -108.389 1.00 84.88 109 THR A N 1
ATOM 770 C CA . THR A 1 109 ? 99.865 11.205 -108.204 1.00 84.88 109 THR A CA 1
ATOM 771 C C . THR A 1 109 ? 98.661 11.420 -107.286 1.00 84.88 109 THR A C 1
ATOM 773 O O . THR A 1 109 ? 98.662 12.320 -106.445 1.00 84.88 109 THR A O 1
ATOM 776 N N . THR A 1 110 ? 97.601 10.628 -107.469 1.00 87.19 110 THR A N 1
ATOM 777 C CA . THR A 1 110 ? 96.344 10.776 -106.719 1.00 87.19 110 THR A CA 1
ATOM 778 C C . THR A 1 110 ? 95.933 9.473 -106.051 1.00 87.19 110 THR A C 1
ATOM 780 O O . THR A 1 110 ? 96.173 8.397 -106.600 1.00 87.19 110 THR A O 1
ATOM 783 N N . GLN A 1 111 ? 95.316 9.584 -104.874 1.00 89.75 111 GLN A N 1
ATOM 784 C CA . GLN A 1 111 ? 94.684 8.479 -104.163 1.00 89.75 111 GLN A CA 1
ATOM 785 C C . GLN A 1 111 ? 93.324 8.915 -103.621 1.00 89.75 111 GLN A C 1
ATOM 787 O O . GLN A 1 111 ? 93.211 9.928 -102.929 1.00 89.75 111 GLN A O 1
ATOM 792 N N . ASP A 1 112 ? 92.300 8.123 -103.916 1.00 92.56 112 ASP A N 1
ATOM 793 C CA . ASP A 1 112 ? 90.948 8.343 -103.417 1.00 92.56 112 ASP A CA 1
ATOM 794 C C . ASP A 1 112 ? 90.739 7.621 -102.088 1.00 92.56 112 ASP A C 1
ATOM 796 O O . ASP A 1 112 ? 91.093 6.448 -101.956 1.00 92.56 112 ASP A O 1
ATOM 800 N N . TYR A 1 113 ? 90.116 8.320 -101.137 1.00 93.12 113 TYR A N 1
ATOM 801 C CA . TYR A 1 113 ? 89.636 7.789 -99.867 1.00 93.12 113 TYR A CA 1
ATOM 802 C C . TYR A 1 113 ? 88.121 7.896 -99.783 1.00 93.12 113 TYR A C 1
ATOM 804 O O . TYR A 1 113 ? 87.561 8.978 -99.960 1.00 93.12 113 TYR A O 1
ATOM 812 N N . ILE A 1 114 ? 87.447 6.799 -99.447 1.00 93.50 114 ILE A N 1
ATOM 813 C CA . ILE A 1 114 ? 85.997 6.809 -99.219 1.00 93.50 114 ILE A CA 1
ATOM 814 C C . ILE A 1 114 ? 85.726 7.022 -97.730 1.00 93.50 114 ILE A C 1
ATOM 816 O O . ILE A 1 114 ? 86.042 6.169 -96.898 1.00 93.50 114 ILE A O 1
ATOM 820 N N . VAL A 1 115 ? 85.107 8.152 -97.390 1.00 95.31 115 VAL A N 1
ATOM 821 C CA . VAL A 1 115 ? 84.726 8.491 -96.016 1.00 95.31 115 VAL A CA 1
ATOM 822 C C . VAL A 1 115 ? 83.270 8.116 -95.777 1.00 95.31 115 VAL A C 1
ATOM 824 O O . VAL A 1 115 ? 82.368 8.625 -96.443 1.00 95.31 115 VAL A O 1
ATOM 827 N N . THR A 1 116 ? 83.032 7.263 -94.785 1.00 92.69 116 THR A N 1
ATOM 828 C CA . THR A 1 116 ? 81.692 6.884 -94.330 1.00 92.69 116 THR A CA 1
ATOM 829 C C . THR A 1 116 ? 81.468 7.394 -92.913 1.00 92.69 116 THR A C 1
ATOM 831 O O . THR A 1 116 ? 82.251 7.098 -92.008 1.00 92.69 116 THR A O 1
ATOM 834 N N . VAL A 1 117 ? 80.380 8.138 -92.708 1.00 92.38 117 VAL A N 1
ATOM 835 C CA . VAL A 1 117 ? 79.956 8.588 -91.379 1.00 92.38 117 VAL A CA 1
ATOM 836 C C . VAL A 1 117 ? 78.738 7.789 -90.943 1.00 92.38 117 VAL A C 1
ATOM 838 O O . VAL A 1 117 ? 77.724 7.757 -91.635 1.00 92.38 117 VAL A O 1
ATOM 841 N N . THR A 1 118 ? 78.826 7.158 -89.778 1.00 88.69 118 THR A N 1
ATOM 842 C CA . THR A 1 118 ? 77.717 6.436 -89.153 1.00 88.69 118 THR A CA 1
ATOM 843 C C . THR A 1 118 ? 77.257 7.163 -87.897 1.00 88.69 118 THR A C 1
ATOM 845 O O . THR A 1 118 ? 78.068 7.598 -87.083 1.00 88.69 118 THR A O 1
ATOM 848 N N . VAL A 1 119 ? 75.947 7.286 -87.704 1.00 86.44 119 VAL A N 1
ATOM 849 C CA . VAL A 1 119 ? 75.373 7.832 -86.466 1.00 86.44 119 VAL A CA 1
ATOM 850 C C . VAL A 1 119 ? 75.286 6.708 -85.430 1.00 86.44 119 VAL A C 1
ATOM 852 O O . VAL A 1 119 ? 74.770 5.632 -85.727 1.00 86.44 119 VAL A O 1
ATOM 855 N N . ALA A 1 120 ? 75.803 6.938 -84.222 1.00 82.62 120 ALA A N 1
ATOM 856 C CA . ALA A 1 120 ? 75.737 5.989 -83.117 1.00 82.62 120 ALA A CA 1
ATOM 857 C C . ALA A 1 120 ? 74.277 5.665 -82.771 1.00 82.62 120 ALA A C 1
ATOM 859 O O . ALA A 1 120 ? 73.407 6.533 -82.841 1.00 82.62 120 ALA A O 1
ATOM 860 N N . ALA A 1 121 ? 74.005 4.425 -82.366 1.00 79.06 121 ALA A N 1
ATOM 861 C CA . ALA A 1 121 ? 72.687 4.043 -81.871 1.00 79.06 121 ALA A CA 1
ATOM 862 C C . ALA A 1 121 ? 72.381 4.741 -80.532 1.00 79.06 121 ALA A C 1
ATOM 864 O O . ALA A 1 121 ? 73.286 4.994 -79.733 1.00 79.06 121 ALA A O 1
ATOM 865 N N . ILE A 1 122 ? 71.102 5.031 -80.271 1.00 83.88 122 ILE A N 1
ATOM 866 C CA . ILE A 1 122 ? 70.659 5.483 -78.946 1.00 83.88 122 ILE A CA 1
ATOM 867 C C . ILE A 1 122 ? 70.983 4.406 -77.903 1.00 83.88 122 ILE A C 1
ATOM 869 O O . ILE A 1 122 ? 70.817 3.214 -78.166 1.00 83.88 122 ILE A O 1
ATOM 873 N N . THR A 1 123 ? 71.448 4.808 -76.720 1.00 88.88 123 THR A N 1
ATOM 874 C CA . THR A 1 123 ? 71.646 3.863 -75.615 1.00 88.88 123 THR A CA 1
ATOM 875 C C . THR A 1 123 ? 70.303 3.497 -74.991 1.00 88.88 123 THR A C 1
ATOM 877 O O . THR A 1 123 ? 69.384 4.316 -74.951 1.00 88.88 123 THR A O 1
ATOM 880 N N . ASP A 1 124 ? 70.187 2.282 -74.454 1.00 90.81 124 ASP A N 1
ATOM 881 C CA . ASP A 1 124 ? 68.926 1.833 -73.858 1.00 90.81 124 ASP A CA 1
ATOM 882 C C . ASP A 1 124 ? 68.467 2.729 -72.695 1.00 90.81 124 ASP A C 1
ATOM 884 O O . ASP A 1 124 ? 67.278 3.009 -72.575 1.00 90.81 124 ASP A O 1
ATOM 888 N N . LEU A 1 125 ? 69.402 3.252 -71.890 1.00 89.62 125 LEU A N 1
ATOM 889 C CA . LEU A 1 125 ? 69.094 4.184 -70.800 1.00 89.62 125 LEU A CA 1
ATOM 890 C C . LEU A 1 125 ? 68.572 5.537 -71.315 1.00 89.62 125 LEU A C 1
ATOM 892 O O . LEU A 1 125 ? 67.571 6.029 -70.808 1.00 89.62 125 LEU A O 1
ATOM 896 N N . ALA A 1 126 ? 69.179 6.105 -72.366 1.00 87.88 126 ALA A N 1
ATOM 897 C CA . ALA A 1 126 ? 68.711 7.367 -72.947 1.00 87.88 126 ALA A CA 1
ATOM 898 C C . ALA A 1 126 ? 67.337 7.223 -73.631 1.00 87.88 126 ALA A C 1
ATOM 900 O O . ALA A 1 126 ? 66.531 8.154 -73.619 1.00 87.88 126 ALA A O 1
ATOM 901 N N . ALA A 1 127 ? 67.050 6.051 -74.207 1.00 89.25 127 ALA A N 1
ATOM 902 C CA . ALA A 1 127 ? 65.731 5.730 -74.743 1.00 89.25 127 ALA A CA 1
ATOM 903 C C . ALA A 1 127 ? 64.672 5.619 -73.630 1.00 89.25 127 ALA A C 1
ATOM 905 O O . ALA A 1 127 ? 63.579 6.170 -73.773 1.00 89.25 127 ALA A O 1
ATOM 906 N N . ILE A 1 128 ? 65.018 4.965 -72.512 1.00 95.12 128 ILE A N 1
ATOM 907 C CA . ILE A 1 128 ? 64.167 4.879 -71.317 1.00 95.12 128 ILE A CA 1
ATOM 908 C C . ILE A 1 128 ? 63.882 6.272 -70.745 1.00 95.12 128 ILE A C 1
ATOM 910 O O . ILE A 1 128 ? 62.724 6.565 -70.461 1.00 95.12 128 ILE A O 1
ATOM 914 N N . ASP A 1 129 ? 64.884 7.148 -70.622 1.00 94.00 129 ASP A N 1
ATOM 915 C CA . ASP A 1 129 ? 64.704 8.507 -70.087 1.00 94.00 129 ASP A CA 1
ATOM 916 C C . ASP A 1 129 ? 63.712 9.332 -70.920 1.00 94.00 129 ASP A C 1
ATOM 918 O O . ASP A 1 129 ? 62.841 10.016 -70.373 1.00 94.00 129 ASP A O 1
ATOM 922 N N . ALA A 1 130 ? 63.796 9.237 -72.249 1.00 90.81 130 ALA A N 1
ATOM 923 C CA . ALA A 1 130 ? 62.873 9.920 -73.150 1.00 90.81 130 ALA A CA 1
ATOM 924 C C . ALA A 1 130 ? 61.444 9.346 -73.081 1.00 90.81 130 ALA A C 1
ATOM 926 O O . ALA A 1 130 ? 60.479 10.111 -73.015 1.00 90.81 130 ALA A O 1
ATOM 927 N N . ASP A 1 131 ? 61.293 8.017 -73.026 1.00 95.81 131 ASP A N 1
ATOM 928 C CA . ASP A 1 131 ? 59.989 7.364 -72.834 1.00 95.81 131 ASP A CA 1
ATOM 929 C C . ASP A 1 131 ? 59.375 7.700 -71.457 1.00 95.81 131 ASP A C 1
ATOM 931 O O . ASP A 1 131 ? 58.176 7.967 -71.342 1.00 95.81 131 ASP A O 1
ATOM 935 N N . LYS A 1 132 ? 60.204 7.760 -70.409 1.00 95.94 132 LYS A N 1
ATOM 936 C CA . LYS A 1 132 ? 59.834 8.145 -69.040 1.00 95.94 132 LYS A CA 1
ATOM 937 C C . LYS A 1 132 ? 59.401 9.610 -68.942 1.00 95.94 132 LYS A C 1
ATOM 939 O O . LYS A 1 132 ? 58.476 9.935 -68.187 1.00 95.94 132 LYS A O 1
ATOM 944 N N . ALA A 1 133 ? 60.044 10.502 -69.694 1.00 94.12 133 ALA A N 1
ATOM 945 C CA . ALA A 1 133 ? 59.649 11.905 -69.790 1.00 94.12 133 ALA A CA 1
ATOM 946 C C . ALA A 1 133 ? 58.291 12.071 -70.495 1.00 94.12 133 ALA A C 1
ATOM 948 O O . ALA A 1 133 ? 57.476 12.877 -70.047 1.00 94.12 133 ALA A O 1
ATOM 949 N N . ALA A 1 134 ? 58.022 11.276 -71.537 1.00 94.25 134 ALA A N 1
ATOM 950 C CA . ALA A 1 134 ? 56.773 11.322 -72.298 1.00 94.25 134 ALA A CA 1
ATOM 951 C C . ALA A 1 134 ? 55.555 10.740 -71.551 1.00 94.25 134 ALA A C 1
ATOM 953 O O . ALA A 1 134 ? 54.423 11.137 -71.829 1.00 94.25 134 ALA A O 1
ATOM 954 N N . LEU A 1 135 ? 55.760 9.834 -70.585 1.00 97.12 135 LEU A N 1
ATOM 955 C CA . LEU A 1 135 ? 54.676 9.301 -69.755 1.00 97.12 135 LEU A CA 1
ATOM 956 C C . LEU A 1 135 ? 54.196 10.348 -68.733 1.00 97.12 135 LEU A C 1
ATOM 958 O O . LEU A 1 135 ? 54.785 10.493 -67.662 1.00 97.12 135 LEU A O 1
ATOM 962 N N . VAL A 1 136 ? 53.132 11.077 -69.056 1.00 95.75 136 VAL A N 1
ATOM 963 C CA . VAL A 1 136 ? 52.539 12.138 -68.219 1.00 95.75 136 VAL A CA 1
ATOM 964 C C . VAL A 1 136 ? 51.224 11.699 -67.564 1.00 95.75 136 VAL A C 1
ATOM 966 O O . VAL A 1 136 ? 50.582 10.760 -68.028 1.00 95.75 136 VAL A O 1
ATOM 969 N N . ASP A 1 137 ? 50.798 12.404 -66.513 1.00 96.25 137 ASP A N 1
ATOM 970 C CA . ASP A 1 137 ? 49.605 12.087 -65.707 1.00 96.25 137 ASP A CA 1
ATOM 971 C C . ASP A 1 137 ? 48.324 11.912 -66.543 1.00 96.25 137 ASP A C 1
ATOM 973 O O . ASP A 1 137 ? 47.536 10.996 -66.298 1.00 96.25 137 ASP A O 1
ATOM 977 N N . SER A 1 138 ? 48.147 12.722 -67.593 1.00 94.56 138 SER A N 1
ATOM 978 C CA . SER A 1 138 ? 46.977 12.654 -68.481 1.00 94.56 138 SER A CA 1
ATOM 979 C C . SER A 1 138 ? 46.861 11.339 -69.256 1.00 94.56 138 SER A C 1
ATOM 981 O O . SER A 1 138 ? 45.765 10.971 -69.673 1.00 94.56 138 SER A O 1
ATOM 983 N N . LEU A 1 139 ? 47.965 10.602 -69.421 1.00 94.88 139 LEU A N 1
ATOM 984 C CA . LEU A 1 139 ? 47.973 9.284 -70.059 1.00 94.88 139 LEU A CA 1
ATOM 985 C C . LEU A 1 139 ? 47.545 8.162 -69.108 1.00 94.88 139 LEU A C 1
ATOM 987 O O . LEU A 1 139 ? 47.300 7.049 -69.567 1.00 94.88 139 LEU A O 1
ATOM 991 N N . ILE A 1 140 ? 47.465 8.433 -67.801 1.00 96.06 140 ILE A N 1
ATOM 992 C CA . ILE A 1 140 ? 47.168 7.415 -66.787 1.00 96.06 140 ILE A CA 1
ATOM 993 C C . ILE A 1 140 ? 45.917 7.722 -65.955 1.00 96.06 140 ILE A C 1
ATOM 995 O O . ILE A 1 140 ? 45.309 6.791 -65.438 1.00 96.06 140 ILE A O 1
ATOM 999 N N . GLN A 1 141 ? 45.474 8.981 -65.858 1.00 95.50 141 GLN A N 1
ATOM 1000 C CA . GLN A 1 141 ? 44.338 9.373 -65.007 1.00 95.50 141 GLN A CA 1
ATOM 1001 C C . GLN A 1 141 ? 42.975 8.792 -65.439 1.00 95.50 141 GLN A C 1
ATOM 1003 O O . GLN A 1 141 ? 42.057 8.714 -64.622 1.00 95.50 141 GLN A O 1
ATOM 1008 N N . GLY A 1 142 ? 42.818 8.355 -66.693 1.00 94.12 142 GLY A N 1
ATOM 1009 C CA . GLY A 1 142 ? 41.559 7.794 -67.197 1.00 94.12 142 GLY A CA 1
ATOM 1010 C C . GLY A 1 142 ? 40.417 8.817 -67.201 1.00 94.12 142 GLY A C 1
ATOM 1011 O O . GLY A 1 142 ? 40.589 9.937 -67.674 1.00 94.12 142 GLY A O 1
ATOM 1012 N N . ALA A 1 143 ? 39.247 8.432 -66.675 1.00 94.56 143 ALA A N 1
ATOM 1013 C CA . ALA A 1 143 ? 38.082 9.319 -66.546 1.00 94.56 143 ALA A CA 1
ATOM 1014 C C . ALA A 1 143 ? 38.145 10.242 -65.312 1.00 94.56 143 ALA A C 1
ATOM 1016 O O . ALA A 1 143 ? 37.243 11.055 -65.101 1.00 94.56 143 ALA A O 1
ATOM 1017 N N . ASN A 1 144 ? 39.185 10.113 -64.485 1.00 95.88 144 ASN A N 1
ATOM 1018 C CA . ASN A 1 144 ? 39.367 10.960 -63.316 1.00 95.88 144 ASN A CA 1
ATOM 1019 C C . ASN A 1 144 ? 39.865 12.354 -63.747 1.00 95.88 144 ASN A C 1
ATOM 1021 O O . ASN A 1 144 ? 40.603 12.469 -64.732 1.00 95.88 144 ASN A O 1
ATOM 1025 N N . PRO A 1 145 ? 39.475 13.423 -63.029 1.00 93.38 145 PRO A N 1
ATOM 1026 C CA . PRO A 1 145 ? 39.856 14.788 -63.391 1.00 93.38 145 PRO A CA 1
ATOM 1027 C C . PRO A 1 145 ? 41.369 15.024 -63.272 1.00 93.38 145 PRO A C 1
ATOM 1029 O O . PRO A 1 145 ? 41.947 15.716 -64.108 1.00 93.38 145 PRO A O 1
ATOM 1032 N N . ASP A 1 146 ? 42.007 14.413 -62.274 1.00 95.75 146 ASP A N 1
ATOM 1033 C CA . ASP A 1 146 ? 43.449 14.412 -62.035 1.00 95.75 146 ASP A CA 1
ATOM 1034 C C . ASP A 1 146 ? 43.825 13.219 -61.130 1.00 95.75 146 ASP A C 1
ATOM 1036 O O . ASP A 1 146 ? 42.959 12.453 -60.696 1.00 95.75 146 ASP A O 1
ATOM 1040 N N . LEU A 1 147 ? 45.117 13.052 -60.829 1.00 96.31 147 LEU A N 1
ATOM 1041 C CA . LEU A 1 147 ? 45.600 11.993 -59.933 1.00 96.31 147 LEU A CA 1
ATOM 1042 C C . LEU A 1 147 ? 45.339 12.262 -58.443 1.00 96.31 147 LEU A C 1
ATOM 1044 O O . LEU A 1 147 ? 45.511 11.357 -57.631 1.00 96.31 147 LEU A O 1
ATOM 1048 N N . ALA A 1 148 ? 44.905 13.465 -58.066 1.00 95.75 148 ALA A N 1
ATOM 1049 C CA . ALA A 1 148 ? 44.556 13.825 -56.693 1.00 95.75 148 ALA A CA 1
ATOM 1050 C C . ALA A 1 148 ? 43.071 13.561 -56.349 1.00 95.75 148 ALA A C 1
ATOM 1052 O O . ALA A 1 148 ? 42.678 13.696 -55.192 1.00 95.75 148 ALA A O 1
ATOM 1053 N N . HIS A 1 149 ? 42.248 13.168 -57.325 1.00 95.38 149 HIS A N 1
ATOM 1054 C CA . HIS A 1 149 ? 40.813 12.938 -57.139 1.00 95.38 149 HIS A CA 1
ATOM 1055 C C . HIS A 1 149 ? 40.348 11.658 -57.844 1.00 95.38 149 HIS A C 1
ATOM 1057 O O . HIS A 1 149 ? 39.436 11.659 -58.679 1.00 95.38 149 HIS A O 1
ATOM 1063 N N . ILE A 1 150 ? 40.985 10.537 -57.509 1.00 97.12 150 ILE A N 1
ATOM 1064 C CA . ILE A 1 150 ? 40.653 9.237 -58.089 1.00 97.12 150 ILE A CA 1
ATOM 1065 C C . ILE A 1 150 ? 39.377 8.694 -57.438 1.00 97.12 150 ILE A C 1
ATOM 1067 O O . ILE A 1 150 ? 39.337 8.391 -56.246 1.00 97.12 150 ILE A O 1
ATOM 1071 N N . THR A 1 151 ? 38.321 8.545 -58.234 1.00 95.38 151 THR A N 1
ATOM 1072 C CA . THR A 1 151 ? 37.036 7.955 -57.807 1.00 95.38 151 THR A CA 1
ATOM 1073 C C . THR A 1 151 ? 36.628 6.752 -58.652 1.00 95.38 151 THR A C 1
ATOM 1075 O O . THR A 1 151 ? 35.706 6.025 -58.281 1.00 95.38 151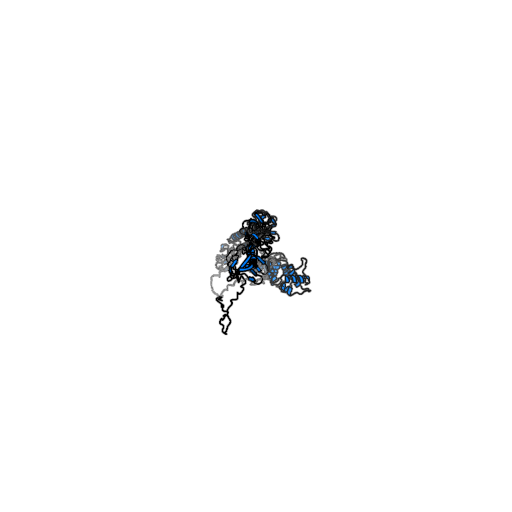 THR A O 1
ATOM 1078 N N . THR A 1 152 ? 37.316 6.533 -59.772 1.00 95.31 152 THR A N 1
ATOM 1079 C CA . THR A 1 152 ? 37.057 5.476 -60.754 1.00 95.31 152 THR A CA 1
ATOM 1080 C C . THR A 1 152 ? 38.377 4.897 -61.272 1.00 95.31 152 THR A C 1
ATOM 1082 O O . THR A 1 152 ? 39.443 5.417 -60.944 1.00 95.31 152 THR A O 1
ATOM 1085 N N . ALA A 1 153 ? 38.315 3.827 -62.070 1.00 96.62 153 ALA A N 1
ATOM 1086 C CA . ALA A 1 153 ? 39.485 3.186 -62.675 1.00 96.62 153 ALA A CA 1
ATOM 1087 C C . ALA A 1 153 ? 40.405 4.170 -63.428 1.00 96.62 153 ALA A C 1
ATOM 1089 O O . ALA A 1 153 ? 39.952 5.186 -63.964 1.00 96.62 153 ALA A O 1
ATOM 1090 N N . LEU A 1 154 ? 41.698 3.843 -63.471 1.00 96.56 154 LEU A N 1
ATOM 1091 C CA . LEU A 1 154 ? 42.705 4.552 -64.264 1.00 96.56 154 LEU A CA 1
ATOM 1092 C C . LEU A 1 154 ? 42.529 4.269 -65.767 1.00 96.56 154 LEU A C 1
ATOM 1094 O O . LEU A 1 154 ? 41.579 3.606 -66.191 1.00 96.56 154 LEU A O 1
ATOM 1098 N N . ALA A 1 155 ? 43.411 4.825 -66.600 1.00 95.62 155 ALA A N 1
ATOM 1099 C CA . ALA A 1 155 ? 43.372 4.590 -68.041 1.00 95.62 155 ALA A CA 1
ATOM 1100 C C . ALA A 1 155 ? 43.428 3.086 -68.369 1.00 95.62 155 ALA A C 1
ATOM 1102 O O . ALA A 1 155 ? 44.244 2.354 -67.815 1.00 95.62 155 ALA A O 1
ATOM 1103 N N . ASN A 1 156 ? 42.579 2.647 -69.302 1.00 93.00 156 ASN A N 1
ATOM 1104 C CA . ASN A 1 156 ? 42.473 1.251 -69.716 1.00 93.00 156 ASN A CA 1
ATOM 1105 C C . ASN A 1 156 ? 42.758 1.094 -71.224 1.00 93.00 156 ASN A C 1
ATOM 1107 O O . ASN A 1 156 ? 41.943 1.552 -72.031 1.00 93.00 156 ASN A O 1
ATOM 1111 N N . PRO A 1 157 ? 43.846 0.416 -71.628 1.00 93.50 157 PRO A N 1
ATOM 1112 C CA . PRO A 1 157 ? 44.914 -0.097 -70.769 1.00 93.50 157 PRO A CA 1
ATOM 1113 C C . PRO A 1 157 ? 45.843 1.028 -70.289 1.00 93.50 157 PRO A C 1
ATOM 1115 O O . PRO A 1 157 ? 46.014 2.037 -70.977 1.00 93.50 157 PRO A O 1
ATOM 1118 N N . LEU A 1 158 ? 46.507 0.825 -69.148 1.00 96.62 158 LEU A N 1
ATOM 1119 C CA . LEU A 1 158 ? 47.671 1.638 -68.799 1.00 96.62 158 LEU A CA 1
ATOM 1120 C C . LEU A 1 158 ? 48.763 1.451 -69.872 1.00 96.62 158 LEU A C 1
ATOM 1122 O O . LEU A 1 158 ? 48.911 0.340 -70.396 1.00 96.62 158 LEU A O 1
ATOM 1126 N N . PRO A 1 159 ? 49.556 2.490 -70.202 1.00 96.50 159 PRO A N 1
ATOM 1127 C CA . PRO A 1 159 ? 50.613 2.373 -71.201 1.00 96.50 159 PRO A CA 1
ATOM 1128 C C . PRO A 1 159 ? 51.582 1.235 -70.867 1.00 96.50 159 PRO A C 1
ATOM 1130 O O . PRO A 1 159 ? 52.200 1.235 -69.802 1.00 96.50 159 PRO A O 1
ATOM 1133 N N . SER A 1 160 ? 51.711 0.271 -71.781 1.00 95.50 160 SER A N 1
ATOM 1134 C CA . SER A 1 160 ? 52.615 -0.882 -71.661 1.00 95.50 160 SER A CA 1
ATOM 1135 C C . SER A 1 160 ? 53.886 -0.735 -72.503 1.00 95.50 160 SER A C 1
ATOM 1137 O O . SER A 1 160 ? 54.789 -1.567 -72.422 1.00 95.50 160 SER A O 1
ATOM 1139 N N . VAL A 1 161 ? 53.955 0.310 -73.332 1.00 94.69 161 VAL A N 1
ATOM 1140 C CA . VAL A 1 161 ? 55.072 0.616 -74.230 1.00 94.69 161 VAL A CA 1
ATOM 1141 C C . VAL A 1 161 ? 55.299 2.131 -74.243 1.00 94.69 161 VAL A C 1
ATOM 1143 O O . VAL A 1 161 ? 54.341 2.901 -74.318 1.00 94.69 161 VAL A O 1
ATOM 1146 N N . GLY A 1 162 ? 56.559 2.556 -74.158 1.00 93.19 162 GLY A N 1
ATOM 1147 C CA . GLY A 1 162 ? 56.980 3.951 -74.249 1.00 93.19 162 GLY A CA 1
ATOM 1148 C C . GLY A 1 162 ? 56.717 4.539 -75.633 1.00 93.19 162 GLY A C 1
ATOM 1149 O O . GLY A 1 162 ? 56.949 3.890 -76.651 1.00 93.19 162 GLY A O 1
ATOM 1150 N N . SER A 1 163 ? 56.208 5.768 -75.679 1.00 90.00 163 SER A N 1
ATOM 1151 C CA . SER A 1 163 ? 55.691 6.372 -76.911 1.00 90.00 163 SER A CA 1
ATOM 1152 C C . SER A 1 163 ? 56.758 6.964 -77.836 1.00 90.00 163 SER A C 1
ATOM 1154 O O . SER A 1 163 ? 56.425 7.334 -78.959 1.00 90.00 163 SER A O 1
ATOM 1156 N N . VAL A 1 164 ? 58.006 7.111 -77.378 1.00 91.81 164 VAL A N 1
ATOM 1157 C CA . VAL A 1 164 ? 59.085 7.760 -78.139 1.00 91.81 164 VAL A CA 1
ATOM 1158 C C . VAL A 1 164 ? 59.991 6.715 -78.776 1.00 91.81 164 VAL A C 1
ATOM 1160 O O . VAL A 1 164 ? 60.213 6.742 -79.984 1.00 91.81 164 VAL A O 1
ATOM 1163 N N . TYR A 1 165 ? 60.493 5.777 -77.974 1.00 92.12 165 TYR A N 1
ATOM 1164 C CA . TYR A 1 165 ? 61.456 4.773 -78.415 1.00 92.12 165 TYR A CA 1
ATOM 1165 C C . TYR A 1 165 ? 61.008 3.330 -78.157 1.00 92.12 165 TYR A C 1
ATOM 1167 O O . TYR A 1 165 ? 61.688 2.414 -78.623 1.00 92.12 165 TYR A O 1
ATOM 1175 N N . GLY A 1 166 ? 59.875 3.092 -77.493 1.00 91.94 166 GLY A N 1
ATOM 1176 C CA . GLY A 1 166 ? 59.286 1.754 -77.383 1.00 91.94 166 GLY A CA 1
ATOM 1177 C C . GLY A 1 166 ? 59.787 0.905 -76.213 1.00 91.94 166 GLY A C 1
ATOM 1178 O O . GLY A 1 166 ? 59.744 -0.321 -76.296 1.00 91.94 166 GLY A O 1
ATOM 1179 N N . SER A 1 167 ? 60.281 1.516 -75.131 1.00 95.88 167 SER A N 1
ATOM 1180 C CA . SER A 1 167 ? 60.641 0.784 -73.904 1.00 95.88 167 SER A CA 1
ATOM 1181 C C . SER A 1 167 ? 59.424 0.046 -73.329 1.00 95.88 167 SER A C 1
ATOM 1183 O O . SER A 1 167 ? 58.319 0.582 -73.345 1.00 95.88 167 SER A O 1
ATOM 1185 N N . THR A 1 168 ? 59.589 -1.171 -72.807 1.00 97.12 168 THR A N 1
ATOM 1186 C CA . THR A 1 168 ? 58.471 -1.916 -72.193 1.00 97.12 168 THR A CA 1
ATOM 1187 C C . THR A 1 168 ? 58.153 -1.335 -70.820 1.00 97.12 168 THR A C 1
ATOM 1189 O O . THR A 1 168 ? 59.073 -1.109 -70.035 1.00 97.12 168 THR A O 1
ATOM 1192 N N . ILE A 1 169 ? 56.871 -1.115 -70.523 1.00 97.75 169 ILE A N 1
ATOM 1193 C CA . ILE A 1 169 ? 56.394 -0.544 -69.259 1.00 97.75 169 ILE A CA 1
ATOM 1194 C C . ILE A 1 169 ? 55.585 -1.593 -68.492 1.00 97.75 169 ILE A C 1
ATOM 1196 O O . ILE A 1 169 ? 54.620 -2.151 -69.013 1.00 97.75 169 ILE A O 1
ATOM 1200 N N . THR A 1 170 ? 55.947 -1.825 -67.232 1.00 97.19 170 THR A N 1
ATOM 1201 C CA . THR A 1 170 ? 55.173 -2.639 -66.283 1.00 97.19 170 THR A CA 1
ATOM 1202 C C . THR A 1 170 ? 54.758 -1.808 -65.077 1.00 97.19 170 THR A C 1
ATOM 1204 O O . THR A 1 170 ? 55.531 -0.969 -64.622 1.00 97.19 170 THR A O 1
ATOM 1207 N N . TRP A 1 171 ? 53.572 -2.067 -64.530 1.00 98.00 171 TRP A N 1
ATOM 1208 C CA . TRP A 1 171 ? 52.991 -1.270 -63.450 1.00 98.00 171 TRP A CA 1
ATOM 1209 C C . TRP A 1 171 ? 52.920 -2.025 -62.122 1.00 98.00 171 TRP A C 1
ATOM 1211 O O . TRP A 1 171 ? 52.633 -3.223 -62.086 1.00 98.00 171 TRP A O 1
ATOM 1221 N N . GLY A 1 172 ? 53.151 -1.306 -61.023 1.00 96.88 172 GLY A N 1
ATOM 1222 C CA . GLY A 1 172 ? 52.973 -1.800 -59.659 1.00 96.88 172 GLY A CA 1
ATOM 1223 C C . GLY A 1 172 ? 52.342 -0.750 -58.747 1.00 96.88 172 GLY A C 1
ATOM 1224 O O . GLY A 1 172 ? 52.769 0.402 -58.741 1.00 96.88 172 GLY A O 1
ATOM 1225 N N . SER A 1 173 ? 51.344 -1.156 -57.967 1.00 97.38 173 SER A N 1
ATOM 1226 C CA . SER A 1 173 ? 50.694 -0.331 -56.946 1.00 97.38 173 SER A CA 1
ATOM 1227 C C . SER A 1 173 ? 51.329 -0.554 -55.577 1.00 97.38 173 SER A C 1
ATOM 1229 O O . SER A 1 173 ? 51.645 -1.688 -55.209 1.00 97.38 173 SER A O 1
ATOM 1231 N N . SER A 1 174 ? 51.469 0.509 -54.783 1.00 97.31 174 SER A N 1
ATOM 1232 C CA . SER A 1 174 ? 51.872 0.392 -53.376 1.00 97.31 174 SER A CA 1
ATOM 1233 C C . SER A 1 174 ? 50.783 -0.195 -52.473 1.00 97.31 174 SER A C 1
ATOM 1235 O O . SER A 1 174 ? 51.093 -0.660 -51.376 1.00 97.31 174 SER A O 1
ATOM 1237 N N . ASN A 1 175 ? 49.522 -0.212 -52.924 1.00 95.88 175 ASN A N 1
ATOM 1238 C CA . ASN A 1 175 ? 48.410 -0.842 -52.218 1.00 95.88 175 ASN A CA 1
ATOM 1239 C C . ASN A 1 175 ? 47.380 -1.415 -53.204 1.00 95.88 175 ASN A C 1
ATOM 1241 O O . ASN A 1 175 ? 46.450 -0.730 -53.637 1.00 95.88 175 ASN A O 1
ATOM 1245 N N . THR A 1 176 ? 47.519 -2.707 -53.503 1.00 95.62 176 THR A N 1
ATOM 1246 C CA . THR A 1 176 ? 46.659 -3.432 -54.450 1.00 95.62 176 THR A CA 1
ATOM 1247 C C . THR A 1 176 ? 45.219 -3.620 -53.979 1.00 95.62 176 THR A C 1
ATOM 1249 O O . THR A 1 176 ? 44.361 -3.932 -54.802 1.00 95.62 176 THR A O 1
ATOM 1252 N N . ALA A 1 177 ? 44.930 -3.409 -52.690 1.00 93.31 177 ALA A N 1
ATOM 1253 C CA . ALA A 1 177 ? 43.564 -3.419 -52.174 1.00 93.31 177 ALA A CA 1
ATOM 1254 C C . ALA A 1 177 ? 42.807 -2.117 -52.486 1.00 93.31 177 ALA A C 1
ATOM 1256 O O . ALA A 1 177 ? 41.582 -2.130 -52.487 1.00 93.31 177 ALA A O 1
ATOM 1257 N N . VAL A 1 178 ? 43.522 -1.013 -52.744 1.00 94.81 178 VAL A N 1
ATOM 1258 C CA . VAL A 1 178 ? 42.944 0.308 -53.048 1.00 94.81 178 VAL A CA 1
ATOM 1259 C C . VAL A 1 178 ? 42.998 0.599 -54.545 1.00 94.81 178 VAL A C 1
ATOM 1261 O O . VAL A 1 178 ? 41.979 0.986 -55.107 1.00 94.81 178 VAL A O 1
ATOM 1264 N N . VAL A 1 179 ? 44.143 0.369 -55.200 1.00 96.88 179 VAL A N 1
ATOM 1265 C CA . VAL A 1 179 ? 44.280 0.419 -56.667 1.00 96.88 179 VAL A CA 1
ATOM 1266 C C . VAL A 1 179 ? 45.052 -0.807 -57.140 1.00 96.88 179 VAL A C 1
ATOM 1268 O O . VAL A 1 179 ? 46.178 -1.018 -56.693 1.00 96.88 179 VAL A O 1
ATOM 1271 N N . SER A 1 180 ? 44.485 -1.620 -58.032 1.00 97.00 180 SER A N 1
ATOM 1272 C CA . SER A 1 180 ? 45.182 -2.788 -58.595 1.00 97.00 180 SER A CA 1
ATOM 1273 C C . SER A 1 180 ? 46.351 -2.391 -59.511 1.00 97.00 180 SER A C 1
ATOM 1275 O O . SER A 1 180 ? 46.410 -1.276 -60.018 1.00 97.00 180 SER A O 1
ATOM 1277 N N . ASN A 1 181 ? 47.293 -3.311 -59.759 1.00 96.88 181 ASN A N 1
ATOM 1278 C CA . ASN A 1 181 ? 48.478 -3.037 -60.593 1.00 96.88 181 ASN A CA 1
ATOM 1279 C C . ASN A 1 181 ? 48.140 -2.637 -62.041 1.00 96.88 181 ASN A C 1
ATOM 1281 O O . ASN A 1 181 ? 48.915 -1.923 -62.666 1.00 96.88 181 ASN A O 1
ATOM 1285 N N . ASP A 1 182 ? 47.001 -3.087 -62.568 1.00 95.50 182 ASP A N 1
ATOM 1286 C CA . ASP A 1 182 ? 46.479 -2.701 -63.884 1.00 95.50 182 ASP A CA 1
ATOM 1287 C C . ASP A 1 182 ? 45.646 -1.406 -63.853 1.00 95.50 182 ASP A C 1
ATOM 1289 O O . ASP A 1 182 ? 45.203 -0.947 -64.899 1.00 95.50 182 ASP A O 1
ATOM 1293 N N . GLY A 1 183 ? 45.429 -0.817 -62.672 1.00 95.00 183 GLY A N 1
ATOM 1294 C CA . GLY A 1 183 ? 44.649 0.405 -62.480 1.00 95.00 183 GLY A CA 1
ATOM 1295 C C . GLY A 1 183 ? 43.128 0.228 -62.546 1.00 95.00 183 GLY A C 1
ATOM 1296 O O . GLY A 1 183 ? 42.403 1.217 -62.435 1.00 95.00 183 GLY A O 1
ATOM 1297 N N . GLN A 1 184 ? 42.627 -1.002 -62.704 1.00 95.75 184 GLN A N 1
ATOM 1298 C CA . GLN A 1 184 ? 41.217 -1.253 -63.022 1.00 95.75 184 GLN A CA 1
ATOM 1299 C C . GLN A 1 184 ? 40.309 -1.413 -61.799 1.00 95.75 184 GLN A C 1
ATOM 1301 O O . GLN A 1 184 ? 39.129 -1.070 -61.853 1.00 95.75 184 GLN A O 1
ATOM 1306 N N . THR A 1 185 ? 40.839 -1.917 -60.688 1.00 94.12 185 THR A N 1
ATOM 1307 C CA . THR A 1 185 ? 40.119 -1.986 -59.414 1.00 94.12 185 THR A CA 1
ATOM 1308 C C . THR A 1 185 ? 40.462 -0.751 -58.607 1.00 94.12 185 THR A C 1
ATOM 1310 O O . THR A 1 185 ? 41.622 -0.573 -58.255 1.00 94.12 185 THR A O 1
ATOM 1313 N N . VAL A 1 186 ? 39.459 0.072 -58.294 1.00 95.94 186 VAL A N 1
ATOM 1314 C CA . VAL A 1 186 ? 39.595 1.224 -57.394 1.00 95.94 186 VAL A CA 1
ATOM 1315 C C . VAL A 1 186 ? 38.603 1.071 -56.248 1.00 95.94 186 VAL A C 1
ATOM 1317 O O . VAL A 1 186 ? 37.400 1.266 -56.422 1.00 95.94 186 VAL A O 1
ATOM 1320 N N . ALA A 1 187 ? 39.110 0.702 -55.073 1.00 95.31 187 ALA A N 1
ATOM 1321 C CA . ALA A 1 187 ? 38.320 0.586 -53.854 1.00 95.31 187 ALA A CA 1
ATOM 1322 C C . ALA A 1 187 ? 38.461 1.871 -53.035 1.00 95.31 187 ALA A C 1
ATOM 1324 O O . ALA A 1 187 ? 39.502 2.149 -52.438 1.00 95.31 187 ALA A O 1
ATOM 1325 N N . ARG A 1 188 ? 37.395 2.671 -53.022 1.00 94.81 188 ARG A N 1
ATOM 1326 C CA . ARG A 1 188 ? 37.363 3.929 -52.275 1.00 94.81 188 ARG A CA 1
ATOM 1327 C C . ARG A 1 188 ? 37.248 3.652 -50.770 1.00 94.81 188 ARG A C 1
ATOM 1329 O O . ARG A 1 188 ? 36.416 2.830 -50.381 1.00 94.81 188 ARG A O 1
ATOM 1336 N N . PRO A 1 189 ? 38.029 4.338 -49.918 1.00 91.62 189 PRO A N 1
ATOM 1337 C CA . PRO A 1 189 ? 37.912 4.195 -48.470 1.00 91.62 189 PRO A CA 1
ATOM 1338 C C . PRO A 1 189 ? 36.559 4.718 -47.960 1.00 91.62 189 PRO A C 1
ATOM 1340 O O . PRO A 1 189 ? 35.918 5.557 -48.596 1.00 91.62 189 PRO A O 1
ATOM 1343 N N . ALA A 1 190 ? 36.116 4.230 -46.797 1.00 87.69 190 ALA A N 1
ATOM 1344 C CA . ALA A 1 190 ? 34.917 4.739 -46.129 1.00 87.69 190 ALA A CA 1
ATOM 1345 C C . ALA A 1 190 ? 35.054 6.239 -45.809 1.00 87.69 190 ALA A C 1
ATOM 1347 O O . ALA A 1 190 ? 36.162 6.722 -45.575 1.00 87.69 190 ALA A O 1
ATOM 1348 N N . PHE A 1 191 ? 33.939 6.972 -45.743 1.00 87.12 191 PHE A N 1
ATOM 1349 C CA . PHE A 1 191 ? 33.952 8.420 -45.497 1.00 87.12 191 PHE A CA 1
ATOM 1350 C C . PHE A 1 191 ? 34.738 8.809 -44.230 1.00 87.12 191 PHE A C 1
ATOM 1352 O O . PHE A 1 191 ? 35.532 9.755 -44.258 1.00 87.12 191 PHE A O 1
ATOM 1359 N N . ALA A 1 192 ? 34.576 8.042 -43.148 1.00 84.81 192 ALA A N 1
ATOM 1360 C CA . ALA A 1 192 ? 35.293 8.241 -41.890 1.00 84.81 192 ALA A CA 1
ATOM 1361 C C . ALA A 1 192 ? 36.809 7.960 -41.965 1.00 84.81 192 ALA A C 1
ATOM 1363 O O . ALA A 1 192 ? 37.567 8.510 -41.169 1.00 84.81 192 ALA A O 1
ATOM 1364 N N . ALA A 1 193 ? 37.269 7.125 -42.905 1.00 86.94 193 ALA A N 1
ATOM 1365 C CA . ALA A 1 193 ? 38.685 6.773 -43.049 1.00 86.94 193 ALA A CA 1
ATOM 1366 C C . ALA A 1 193 ? 39.509 7.857 -43.772 1.00 86.94 193 ALA A C 1
ATOM 1368 O O . ALA A 1 193 ? 40.737 7.826 -43.710 1.00 86.94 193 ALA A O 1
ATOM 1369 N N . GLY A 1 194 ? 38.849 8.829 -44.414 1.00 89.38 194 GLY A N 1
ATOM 1370 C CA . GLY A 1 194 ? 39.521 9.866 -45.198 1.00 89.38 194 GLY A CA 1
ATOM 1371 C C . GLY A 1 194 ? 40.032 9.357 -46.549 1.00 89.38 194 GLY A C 1
ATOM 1372 O O . GLY A 1 194 ? 39.826 8.200 -46.906 1.00 89.38 194 GLY A O 1
ATOM 1373 N N . ASP A 1 195 ? 40.660 10.242 -47.322 1.00 94.56 195 ASP A N 1
ATOM 1374 C CA . ASP A 1 195 ? 41.212 9.893 -48.636 1.00 94.56 195 ASP A CA 1
ATOM 1375 C C . ASP A 1 195 ? 42.457 9.004 -48.499 1.00 94.56 195 ASP A C 1
ATOM 1377 O O . ASP A 1 195 ? 43.238 9.140 -47.554 1.00 94.56 195 ASP A O 1
ATOM 1381 N N . ALA A 1 196 ? 42.667 8.097 -49.456 1.00 95.06 196 ALA A N 1
ATOM 1382 C CA . ALA A 1 196 ? 43.797 7.172 -49.444 1.00 95.06 196 ALA A CA 1
ATOM 1383 C C . ALA A 1 196 ? 44.901 7.631 -50.403 1.00 95.06 196 ALA A C 1
ATOM 1385 O O . ALA A 1 196 ? 44.690 7.707 -51.611 1.00 95.06 196 ALA A O 1
ATOM 1386 N N . ALA A 1 197 ? 46.099 7.879 -49.873 1.00 95.94 197 ALA A N 1
ATOM 1387 C CA . ALA A 1 197 ? 47.283 8.149 -50.682 1.00 95.94 197 ALA A CA 1
ATOM 1388 C C . ALA A 1 197 ? 47.958 6.838 -51.109 1.00 95.94 197 ALA A C 1
ATOM 1390 O O . ALA A 1 197 ? 48.325 6.020 -50.263 1.00 95.94 197 ALA A O 1
ATOM 1391 N N . ILE A 1 198 ? 48.141 6.645 -52.415 1.00 95.69 198 ILE A N 1
ATOM 1392 C CA . ILE A 1 198 ? 48.812 5.479 -53.003 1.00 95.69 198 ILE A CA 1
ATOM 1393 C C . ILE A 1 198 ? 49.816 5.924 -54.068 1.00 95.69 198 ILE A C 1
ATOM 1395 O O . ILE A 1 198 ? 49.769 7.052 -54.554 1.00 95.69 198 ILE A O 1
ATOM 1399 N N . SER A 1 199 ? 50.746 5.047 -54.434 1.00 96.06 199 SER A N 1
ATOM 1400 C CA . SER A 1 199 ? 51.704 5.308 -55.504 1.00 96.06 199 SER A CA 1
ATOM 1401 C C . SER A 1 199 ? 51.655 4.213 -56.562 1.00 96.06 199 SER A C 1
ATOM 1403 O O . SER A 1 199 ? 51.663 3.024 -56.244 1.00 96.06 199 SER A O 1
ATOM 1405 N N . MET A 1 200 ? 51.613 4.632 -57.827 1.00 97.56 200 MET A N 1
ATOM 1406 C CA . MET A 1 200 ? 51.713 3.760 -58.996 1.00 97.56 200 MET A CA 1
ATOM 1407 C C . MET A 1 200 ? 53.108 3.900 -59.595 1.00 97.56 200 MET A C 1
ATOM 1409 O O . MET A 1 200 ? 53.533 4.996 -59.956 1.00 97.56 200 MET A O 1
ATOM 1413 N N . THR A 1 201 ? 53.836 2.794 -59.687 1.00 97.75 201 THR A N 1
ATOM 1414 C CA . THR A 1 201 ? 55.202 2.753 -60.213 1.00 97.75 201 THR A CA 1
ATOM 1415 C C . THR A 1 201 ? 55.195 2.143 -61.607 1.00 97.75 201 THR A C 1
ATOM 1417 O O . THR A 1 201 ? 54.856 0.971 -61.759 1.00 97.75 201 THR A O 1
ATOM 1420 N N . ALA A 1 202 ? 55.578 2.931 -62.610 1.00 97.75 202 ALA A N 1
ATOM 1421 C CA . ALA A 1 202 ? 55.853 2.477 -63.967 1.00 97.75 202 ALA A CA 1
ATOM 1422 C C . ALA A 1 202 ? 57.335 2.118 -64.086 1.00 97.75 202 ALA A C 1
ATOM 1424 O O . ALA A 1 202 ? 58.193 2.998 -64.005 1.00 97.75 202 ALA A O 1
ATOM 1425 N N . THR A 1 203 ? 57.645 0.842 -64.282 1.00 97.50 203 THR A N 1
ATOM 1426 C CA . THR A 1 203 ? 59.005 0.352 -64.522 1.00 97.50 203 THR A CA 1
ATOM 1427 C C . THR A 1 203 ? 59.229 0.199 -66.018 1.00 97.50 203 THR A C 1
ATOM 1429 O O . THR A 1 203 ? 58.540 -0.575 -66.677 1.00 97.50 203 THR A O 1
ATOM 1432 N N . PHE A 1 204 ? 60.204 0.934 -66.538 1.00 97.94 204 PHE A N 1
ATOM 1433 C CA . PHE A 1 204 ? 60.636 0.905 -67.925 1.00 97.94 204 PHE A CA 1
ATOM 1434 C C . PHE A 1 204 ? 61.788 -0.086 -68.070 1.00 97.94 204 PHE A C 1
ATOM 1436 O O . PHE A 1 204 ? 62.700 -0.123 -67.239 1.00 97.94 204 PHE A O 1
ATOM 1443 N N . THR A 1 205 ? 61.757 -0.893 -69.126 1.00 96.12 205 THR A N 1
ATOM 1444 C CA . THR A 1 205 ? 62.807 -1.867 -69.445 1.00 96.12 205 THR A CA 1
ATOM 1445 C C . THR A 1 205 ? 63.119 -1.849 -70.936 1.00 96.12 205 THR A C 1
ATOM 1447 O O . THR A 1 205 ? 62.220 -1.806 -71.783 1.00 96.12 205 THR A O 1
ATOM 1450 N N . ARG A 1 206 ? 64.413 -1.868 -71.263 1.00 93.75 206 ARG A N 1
ATOM 1451 C CA . ARG A 1 206 ? 64.921 -1.971 -72.633 1.00 93.75 206 ARG A CA 1
ATOM 1452 C C . ARG A 1 206 ? 66.315 -2.591 -72.601 1.00 93.75 206 ARG A C 1
ATOM 1454 O O . ARG A 1 206 ? 67.184 -2.111 -71.878 1.00 93.75 206 ARG A O 1
ATOM 1461 N N . GLY A 1 207 ? 66.513 -3.682 -73.341 1.00 89.75 207 GLY A N 1
ATOM 1462 C CA . GLY A 1 207 ? 67.738 -4.476 -73.228 1.00 89.75 207 GLY A CA 1
ATOM 1463 C C . GLY A 1 207 ? 67.956 -4.938 -71.783 1.00 89.75 207 GLY A C 1
ATOM 1464 O O . GLY A 1 207 ? 67.067 -5.542 -71.186 1.00 89.75 207 GLY A O 1
ATOM 1465 N N . SER A 1 208 ? 69.121 -4.626 -71.210 1.00 88.81 208 SER A N 1
ATOM 1466 C CA . SER A 1 208 ? 69.430 -4.870 -69.791 1.00 88.81 208 SER A CA 1
ATOM 1467 C C . SER A 1 208 ? 69.234 -3.645 -68.886 1.00 88.81 208 SER A C 1
ATOM 1469 O O . SER A 1 208 ? 69.492 -3.736 -67.687 1.00 88.81 208 SER A O 1
ATOM 1471 N N . ALA A 1 209 ? 68.842 -2.492 -69.439 1.00 92.25 209 ALA A N 1
ATOM 1472 C CA . ALA A 1 209 ? 68.626 -1.264 -68.679 1.00 92.25 209 ALA A CA 1
ATOM 1473 C C . ALA A 1 209 ? 67.195 -1.202 -68.119 1.00 92.25 209 ALA A C 1
ATOM 1475 O O . ALA A 1 209 ? 66.236 -1.646 -68.759 1.00 92.25 209 ALA A O 1
ATOM 1476 N N . SER A 1 210 ? 67.051 -0.629 -66.923 1.00 95.38 210 SER A N 1
ATOM 1477 C CA . SER A 1 210 ? 65.756 -0.381 -66.295 1.00 95.38 210 SER A CA 1
ATOM 1478 C C . SER A 1 210 ? 65.790 0.878 -65.436 1.00 95.38 210 SER A C 1
ATOM 1480 O O . SER A 1 210 ? 66.789 1.151 -64.772 1.00 95.38 210 SER A O 1
ATOM 1482 N N . ASP A 1 211 ? 64.689 1.622 -65.449 1.00 97.25 211 ASP A N 1
ATOM 1483 C CA . ASP A 1 211 ? 64.432 2.761 -64.570 1.00 97.25 211 ASP A CA 1
ATOM 1484 C C . ASP A 1 211 ? 62.922 2.843 -64.284 1.00 97.25 211 ASP A C 1
ATOM 1486 O O . ASP A 1 211 ? 62.114 2.232 -64.984 1.00 97.25 211 ASP A O 1
ATOM 1490 N N . ALA A 1 212 ? 62.512 3.570 -63.247 1.00 96.62 212 ALA A N 1
ATOM 1491 C CA . ALA A 1 212 ? 61.120 3.663 -62.825 1.00 96.62 212 ALA A CA 1
ATOM 1492 C C . ALA A 1 212 ? 60.644 5.109 -62.654 1.00 96.62 212 ALA A C 1
ATOM 1494 O O . ALA A 1 212 ? 61.398 5.996 -62.250 1.00 96.62 212 ALA A O 1
ATOM 1495 N N . LYS A 1 213 ? 59.358 5.345 -62.922 1.00 97.50 213 LYS A N 1
ATOM 1496 C CA . LYS A 1 213 ? 58.649 6.592 -62.615 1.00 97.50 213 LYS A CA 1
ATOM 1497 C C . LYS A 1 213 ? 57.528 6.309 -61.633 1.00 97.50 213 LYS A C 1
ATOM 1499 O O . LYS A 1 213 ? 56.758 5.376 -61.830 1.00 97.50 213 LYS A O 1
ATOM 1504 N N . VAL A 1 214 ? 57.442 7.123 -60.589 1.00 97.56 214 VAL A N 1
ATOM 1505 C CA . VAL A 1 214 ? 56.415 7.000 -59.554 1.00 97.56 214 VAL A CA 1
ATOM 1506 C C . VAL A 1 214 ? 55.394 8.113 -59.738 1.00 97.56 214 VAL A C 1
ATOM 1508 O O . VAL A 1 214 ? 55.766 9.280 -59.838 1.00 97.56 214 VAL A O 1
ATOM 1511 N N . PHE A 1 215 ? 54.122 7.736 -59.752 1.00 97.62 215 PHE A N 1
ATOM 1512 C CA . PHE A 1 215 ? 52.975 8.632 -59.763 1.00 97.62 215 PHE A CA 1
ATOM 1513 C C . PHE A 1 215 ? 52.299 8.580 -58.396 1.00 97.62 215 PHE A C 1
ATOM 1515 O O . PHE A 1 215 ? 52.003 7.494 -57.895 1.00 97.62 215 PHE A O 1
ATOM 1522 N N . SER A 1 216 ? 52.065 9.743 -57.794 1.00 96.69 216 SER A N 1
ATOM 1523 C CA . SER A 1 216 ? 51.351 9.868 -56.521 1.00 96.69 216 SER A CA 1
ATOM 1524 C C . SER A 1 216 ? 49.868 10.070 -56.790 1.00 96.69 216 SER A C 1
ATOM 1526 O O . SER A 1 216 ? 49.495 11.015 -57.482 1.00 96.69 216 SER A O 1
ATOM 1528 N N . LEU A 1 217 ? 49.037 9.183 -56.253 1.00 97.19 217 LEU A N 1
ATOM 1529 C CA . LEU A 1 217 ? 47.592 9.193 -56.430 1.00 97.19 217 LEU A CA 1
ATOM 1530 C C . LEU A 1 217 ? 46.898 9.399 -55.082 1.00 97.19 217 LEU A C 1
ATOM 1532 O O . LEU A 1 217 ? 47.331 8.856 -54.064 1.00 97.19 217 LEU A O 1
ATOM 1536 N N . ILE A 1 218 ? 45.785 10.126 -55.092 1.00 96.94 218 ILE A N 1
ATOM 1537 C CA . ILE A 1 218 ? 44.862 10.237 -53.963 1.00 96.94 218 ILE A CA 1
ATOM 1538 C C . ILE A 1 218 ? 43.511 9.667 -54.399 1.00 96.94 218 ILE A C 1
ATOM 1540 O O . ILE A 1 218 ? 42.841 10.204 -55.281 1.00 96.94 218 ILE A O 1
ATOM 1544 N N . VAL A 1 219 ? 43.115 8.554 -53.782 1.00 96.81 219 VAL A N 1
ATOM 1545 C CA . VAL A 1 219 ? 41.802 7.934 -53.974 1.00 96.81 219 VAL A CA 1
ATOM 1546 C C . VAL A 1 219 ? 40.818 8.560 -53.003 1.00 96.81 219 VAL A C 1
ATOM 1548 O O . VAL A 1 219 ? 40.949 8.409 -51.785 1.00 96.81 219 VAL A O 1
ATOM 1551 N N . SER A 1 220 ? 39.824 9.259 -53.546 1.00 94.62 220 SER A N 1
ATOM 1552 C CA . SER A 1 220 ? 38.839 9.975 -52.747 1.00 94.62 220 SER A CA 1
ATOM 1553 C C . SER A 1 220 ? 37.933 8.998 -52.005 1.00 94.62 220 SER A C 1
ATOM 1555 O O . SER A 1 220 ? 37.370 8.063 -52.590 1.00 94.62 220 SER A O 1
ATOM 1557 N N . LYS A 1 221 ? 37.729 9.257 -50.716 1.00 91.88 221 LYS A N 1
ATOM 1558 C CA . LYS A 1 221 ? 36.776 8.541 -49.863 1.00 91.88 221 LYS A CA 1
ATOM 1559 C C . LYS A 1 221 ? 35.360 8.532 -50.428 1.00 91.88 221 LYS A C 1
ATOM 1561 O O . LYS A 1 221 ? 35.001 9.387 -51.239 1.00 91.88 221 LYS A O 1
ATOM 1566 N N . LEU A 1 222 ? 34.542 7.573 -50.004 1.00 89.81 222 LEU A N 1
ATOM 1567 C CA . LEU A 1 222 ? 33.106 7.535 -50.295 1.00 89.81 222 LEU A CA 1
ATOM 1568 C C . LEU A 1 222 ? 32.401 8.809 -49.784 1.00 89.81 222 LEU A C 1
ATOM 1570 O O . LEU A 1 222 ? 32.871 9.406 -48.816 1.00 89.81 222 LEU A O 1
ATOM 1574 N N . PRO A 1 223 ? 31.296 9.248 -50.417 1.00 88.56 223 PRO A N 1
ATOM 1575 C CA . PRO A 1 223 ? 30.485 10.344 -49.883 1.00 88.56 223 PRO A CA 1
ATOM 1576 C C . PRO A 1 223 ? 29.914 9.980 -48.504 1.00 88.56 223 PRO A C 1
ATOM 1578 O O . PRO A 1 223 ? 29.744 8.800 -48.198 1.00 88.56 223 PRO A O 1
ATOM 1581 N N . ALA A 1 224 ? 29.617 10.989 -47.683 1.00 88.31 224 ALA A N 1
ATOM 1582 C CA . ALA A 1 224 ? 28.974 10.775 -46.389 1.00 88.31 224 ALA A CA 1
ATOM 1583 C C . ALA A 1 224 ? 27.595 10.120 -46.570 1.00 88.31 224 ALA A C 1
ATOM 1585 O O . ALA A 1 224 ? 26.854 10.485 -47.486 1.00 88.31 224 ALA A O 1
ATOM 1586 N N . SER A 1 225 ? 27.257 9.157 -45.710 1.00 88.75 225 SER A N 1
ATOM 1587 C CA . SER A 1 225 ? 25.936 8.525 -45.728 1.00 88.75 225 SER A CA 1
ATOM 1588 C C . SER A 1 225 ? 24.839 9.512 -45.313 1.00 88.75 225 SER A C 1
ATOM 1590 O O . SER A 1 225 ? 25.016 10.265 -44.355 1.00 88.75 225 SER A O 1
ATOM 1592 N N . THR A 1 226 ? 23.691 9.456 -45.993 1.00 89.94 226 THR A N 1
ATOM 1593 C CA . THR A 1 226 ? 22.461 10.194 -45.645 1.00 89.94 226 THR A CA 1
ATOM 1594 C C . THR A 1 226 ? 21.499 9.358 -44.788 1.00 89.94 226 THR A C 1
ATOM 1596 O O . THR A 1 226 ? 20.376 9.780 -44.527 1.00 89.94 226 THR A O 1
ATOM 1599 N N . VAL A 1 227 ? 21.892 8.143 -44.388 1.00 88.31 227 VAL A N 1
ATOM 1600 C CA . VAL A 1 227 ? 21.076 7.269 -43.530 1.00 88.31 227 VAL A CA 1
ATOM 1601 C C . VAL A 1 227 ? 21.100 7.817 -42.100 1.00 88.31 227 VAL A C 1
ATOM 1603 O O . VAL A 1 227 ? 22.173 8.095 -41.569 1.00 88.31 227 VAL A O 1
ATOM 1606 N N . ALA A 1 228 ? 19.911 8.024 -41.530 1.00 90.31 228 ALA A N 1
ATOM 1607 C CA . ALA A 1 228 ? 19.676 8.550 -40.185 1.00 90.31 228 ALA A CA 1
ATOM 1608 C C . ALA A 1 228 ? 18.605 7.712 -39.465 1.00 90.31 228 ALA A C 1
ATOM 1610 O O . ALA A 1 228 ? 17.626 8.244 -38.932 1.00 90.31 228 ALA A O 1
ATOM 1611 N N . THR A 1 229 ? 18.740 6.388 -39.500 1.00 91.19 229 THR A N 1
ATOM 1612 C CA . THR A 1 229 ? 17.733 5.465 -38.960 1.00 91.19 229 THR A CA 1
ATOM 1613 C C . THR A 1 229 ? 18.294 4.587 -37.852 1.00 91.19 229 THR A C 1
ATOM 1615 O O . THR A 1 229 ? 19.501 4.408 -37.713 1.00 91.19 229 THR A O 1
ATOM 1618 N N . VAL A 1 230 ? 17.405 4.093 -36.991 1.00 93.12 230 VAL A N 1
ATOM 1619 C CA . VAL A 1 230 ? 17.758 3.153 -35.925 1.00 93.12 230 VAL A CA 1
ATOM 1620 C C . VAL A 1 230 ? 16.834 1.955 -35.944 1.00 93.12 230 VAL A C 1
ATOM 1622 O O . VAL A 1 230 ? 15.665 2.047 -36.314 1.00 93.12 230 VAL A O 1
ATOM 1625 N N . THR A 1 231 ? 17.342 0.842 -35.439 1.00 92.88 231 THR A N 1
ATOM 1626 C CA . THR A 1 231 ? 16.587 -0.387 -35.223 1.00 92.88 231 THR A CA 1
ATOM 1627 C C . THR A 1 231 ? 16.618 -0.793 -33.753 1.00 92.88 231 THR A C 1
ATOM 1629 O O . THR A 1 231 ? 17.464 -0.357 -32.969 1.00 92.88 231 THR A O 1
ATOM 1632 N N . SER A 1 232 ? 15.664 -1.627 -33.341 1.00 94.19 232 SER A N 1
ATOM 1633 C CA . SER A 1 232 ? 15.643 -2.230 -32.009 1.00 94.19 232 SER A CA 1
ATOM 1634 C C . SER A 1 232 ? 15.085 -3.644 -32.085 1.00 94.19 232 SER A C 1
ATOM 1636 O O . SER A 1 232 ? 14.147 -3.908 -32.833 1.00 94.19 232 SER A O 1
ATOM 1638 N N . SER A 1 233 ? 15.651 -4.554 -31.294 1.00 91.81 233 SER A N 1
ATOM 1639 C CA . SER A 1 233 ? 15.099 -5.896 -31.075 1.00 91.81 233 SER A CA 1
ATOM 1640 C C . SER A 1 233 ? 14.106 -5.950 -29.907 1.00 91.81 233 SER A C 1
ATOM 1642 O O . SER A 1 233 ? 13.459 -6.976 -29.706 1.00 91.81 233 SER A O 1
ATOM 1644 N N . VAL A 1 234 ? 13.995 -4.863 -29.131 1.00 92.81 234 VAL A N 1
ATOM 1645 C CA . VAL A 1 234 ? 13.162 -4.770 -27.921 1.00 92.81 234 VAL A CA 1
ATOM 1646 C C . VAL A 1 234 ? 11.957 -3.859 -28.145 1.00 92.81 234 VAL A C 1
ATOM 1648 O O . VAL A 1 234 ? 10.849 -4.184 -27.718 1.00 92.81 234 VAL A O 1
ATOM 1651 N N . TYR A 1 235 ? 12.161 -2.728 -28.822 1.00 95.12 235 TYR A N 1
ATOM 1652 C CA . TYR A 1 235 ? 11.117 -1.741 -29.099 1.00 95.12 235 TYR A CA 1
ATOM 1653 C C . TYR A 1 235 ? 10.599 -1.867 -30.524 1.00 95.12 235 TYR A C 1
ATOM 1655 O O . TYR A 1 235 ? 11.286 -2.366 -31.413 1.00 95.12 235 TYR A O 1
ATOM 1663 N N . THR A 1 236 ? 9.389 -1.365 -30.757 1.00 92.88 236 THR A N 1
ATOM 1664 C CA . THR A 1 236 ? 8.854 -1.257 -32.116 1.00 92.88 236 THR A CA 1
ATOM 1665 C C . THR A 1 236 ? 9.212 0.115 -32.669 1.00 92.88 236 THR A C 1
ATOM 1667 O O . THR A 1 236 ? 8.671 1.124 -32.218 1.00 92.88 236 THR A O 1
ATOM 1670 N N . VAL A 1 237 ? 10.141 0.148 -33.622 1.00 93.62 237 VAL A N 1
ATOM 1671 C CA . VAL A 1 237 ? 10.561 1.373 -34.315 1.00 93.62 237 VAL A CA 1
ATOM 1672 C C . VAL A 1 237 ? 9.771 1.496 -35.615 1.00 93.62 237 VAL A C 1
ATOM 1674 O O . VAL A 1 237 ? 9.678 0.526 -36.371 1.00 93.62 237 VAL A O 1
ATOM 1677 N N . SER A 1 238 ? 9.165 2.656 -35.873 1.00 89.75 238 SER A N 1
ATOM 1678 C CA . SER A 1 238 ? 8.467 2.880 -37.139 1.00 89.75 238 SER A CA 1
ATOM 1679 C C . SER A 1 238 ? 9.448 2.961 -38.312 1.00 89.75 238 SER A C 1
ATOM 1681 O O . SER A 1 238 ? 10.575 3.432 -38.184 1.00 89.75 238 SER A O 1
ATOM 1683 N N . VAL A 1 239 ? 9.004 2.465 -39.466 1.00 70.56 239 VAL A N 1
ATOM 1684 C CA . VAL A 1 239 ? 9.777 2.388 -40.711 1.00 70.56 239 VAL A CA 1
ATOM 1685 C C . VAL A 1 239 ? 9.117 3.261 -41.779 1.00 70.56 239 VAL A C 1
ATOM 1687 O O . VAL A 1 239 ? 8.521 2.755 -42.728 1.00 70.56 239 VAL A O 1
ATOM 1690 N N . GLY A 1 240 ? 9.147 4.582 -41.588 1.00 63.84 240 GLY A N 1
ATOM 1691 C CA . GLY A 1 240 ? 8.584 5.545 -42.542 1.00 63.84 240 GLY A CA 1
ATOM 1692 C C . GLY A 1 240 ? 9.618 6.254 -43.420 1.00 63.84 240 GLY A C 1
ATOM 1693 O O . GLY A 1 240 ? 9.269 6.726 -44.502 1.00 63.84 240 GLY A O 1
ATOM 1694 N N . GLY A 1 241 ? 10.883 6.323 -42.987 1.00 62.44 241 GLY A N 1
ATOM 1695 C CA . GLY A 1 241 ? 11.922 7.098 -43.677 1.00 62.44 241 GLY A CA 1
ATOM 1696 C C . GLY A 1 241 ? 11.607 8.600 -43.748 1.00 62.44 241 GLY A C 1
ATOM 1697 O O . GLY A 1 241 ? 12.088 9.288 -44.648 1.00 62.44 241 GLY A O 1
ATOM 1698 N N . THR A 1 242 ? 10.761 9.104 -42.847 1.00 72.88 242 THR A N 1
ATOM 1699 C CA . THR A 1 242 ? 10.360 10.513 -42.777 1.00 72.88 242 THR A CA 1
ATOM 1700 C C . THR A 1 242 ? 11.205 11.275 -41.752 1.00 72.88 242 THR A C 1
ATOM 1702 O O . THR A 1 242 ? 11.965 10.683 -40.994 1.00 72.88 242 THR A O 1
ATOM 1705 N N . ALA A 1 243 ? 11.076 12.605 -41.693 1.00 78.06 243 ALA A N 1
ATOM 1706 C CA . ALA A 1 243 ? 11.775 13.420 -40.691 1.00 78.06 243 ALA A CA 1
ATOM 1707 C C . ALA A 1 243 ? 11.271 13.194 -39.244 1.00 78.06 243 ALA A C 1
ATOM 1709 O O . ALA A 1 243 ? 11.927 13.638 -38.298 1.00 78.06 243 ALA A O 1
ATOM 1710 N N . ALA A 1 244 ? 10.122 12.526 -39.063 1.00 85.44 244 ALA A N 1
ATOM 1711 C CA . ALA A 1 244 ? 9.487 12.288 -37.770 1.00 85.44 244 ALA A CA 1
ATOM 1712 C C . ALA A 1 244 ? 8.960 10.848 -37.667 1.00 85.44 244 ALA A C 1
ATOM 1714 O O . ALA A 1 244 ? 8.007 10.467 -38.338 1.00 85.44 244 ALA A O 1
ATOM 1715 N N . GLU A 1 245 ? 9.560 10.063 -36.784 1.00 93.75 245 GLU A N 1
ATOM 1716 C CA . GLU A 1 245 ? 9.268 8.647 -36.580 1.00 93.75 245 GLU A CA 1
ATOM 1717 C C . GLU A 1 245 ? 8.901 8.390 -35.110 1.00 93.75 245 GLU A C 1
ATOM 1719 O O . GLU A 1 245 ? 8.905 9.296 -34.273 1.00 93.75 245 GLU A O 1
ATOM 1724 N N . THR A 1 246 ? 8.557 7.151 -34.770 1.00 93.31 246 THR A N 1
ATOM 1725 C CA . THR A 1 246 ? 8.141 6.764 -33.420 1.00 93.31 246 THR A CA 1
ATOM 1726 C C . THR A 1 246 ? 8.859 5.514 -32.936 1.00 93.31 246 THR A C 1
ATOM 1728 O O . THR A 1 246 ? 9.185 4.616 -33.713 1.00 93.31 246 THR A O 1
ATOM 1731 N N . ILE A 1 247 ? 9.095 5.453 -31.626 1.00 95.69 247 ILE A N 1
ATOM 1732 C CA . ILE A 1 247 ? 9.562 4.251 -30.929 1.00 95.69 247 ILE A CA 1
ATOM 1733 C C . ILE A 1 247 ? 8.511 3.912 -29.883 1.00 95.69 247 ILE A C 1
ATOM 1735 O O . ILE A 1 247 ? 8.314 4.663 -28.933 1.00 95.69 247 ILE A O 1
ATOM 1739 N N . THR A 1 248 ? 7.832 2.789 -30.063 1.00 94.25 248 THR A N 1
ATOM 1740 C CA . THR A 1 248 ? 6.722 2.355 -29.209 1.00 94.25 248 THR A CA 1
ATOM 1741 C C . THR A 1 248 ? 7.077 1.063 -28.473 1.00 94.25 248 THR A C 1
ATOM 1743 O O . THR A 1 248 ? 8.121 0.447 -28.717 1.00 94.25 248 THR A O 1
ATOM 1746 N N . ASN A 1 249 ? 6.198 0.634 -27.564 1.00 91.62 249 ASN A N 1
ATOM 1747 C CA . ASN A 1 249 ? 6.392 -0.552 -26.725 1.00 91.62 249 ASN A CA 1
ATOM 1748 C C . ASN A 1 249 ? 7.604 -0.436 -25.776 1.00 91.62 249 ASN A C 1
ATOM 1750 O O . ASN A 1 249 ? 8.233 -1.433 -25.420 1.00 91.62 249 ASN A O 1
ATOM 1754 N N . VAL A 1 250 ? 7.943 0.790 -25.362 1.00 94.25 250 VAL A N 1
ATOM 1755 C CA . VAL A 1 250 ? 8.972 1.036 -24.344 1.00 94.25 250 VAL A CA 1
ATOM 1756 C C . VAL A 1 250 ? 8.373 0.757 -22.960 1.00 94.25 250 VAL A C 1
ATOM 1758 O O . VAL A 1 250 ? 7.344 1.344 -22.633 1.00 94.25 250 VAL A O 1
ATOM 1761 N N . PRO A 1 251 ? 8.955 -0.121 -22.124 1.00 91.56 251 PRO A N 1
ATOM 1762 C CA . PRO A 1 251 ? 8.401 -0.422 -20.804 1.00 91.56 251 PRO A CA 1
ATOM 1763 C C . PRO A 1 251 ? 8.342 0.802 -19.879 1.00 91.56 251 PRO A C 1
ATOM 1765 O O . PRO A 1 251 ? 9.290 1.588 -19.823 1.00 91.56 251 PRO A O 1
ATOM 1768 N N . PHE A 1 252 ? 7.266 0.922 -19.093 1.00 89.62 252 PHE A N 1
ATOM 1769 C CA . PHE A 1 252 ? 7.162 1.931 -18.038 1.00 89.62 252 PHE A CA 1
ATOM 1770 C C . PHE A 1 252 ? 8.352 1.848 -17.071 1.00 89.62 252 PHE A C 1
ATOM 1772 O O . PHE A 1 252 ? 8.690 0.770 -16.579 1.00 89.62 252 PHE A O 1
ATOM 1779 N N . GLY A 1 253 ? 8.981 2.992 -16.787 1.00 88.62 253 GLY A N 1
ATOM 1780 C CA . GLY A 1 253 ? 10.135 3.069 -15.889 1.00 88.62 253 GLY A CA 1
ATOM 1781 C C . GLY A 1 253 ? 11.456 2.578 -16.493 1.00 88.62 253 GLY A C 1
ATOM 1782 O O . GLY A 1 253 ? 12.423 2.407 -15.752 1.00 88.62 253 GLY A O 1
ATOM 1783 N N . ALA A 1 254 ? 11.530 2.348 -17.812 1.00 93.25 254 ALA A N 1
ATOM 1784 C CA . ALA A 1 254 ? 12.797 2.063 -18.482 1.00 93.25 254 ALA A CA 1
ATOM 1785 C C . ALA A 1 254 ? 13.804 3.199 -18.235 1.00 93.25 254 ALA A C 1
ATOM 1787 O O . ALA A 1 254 ? 13.490 4.374 -18.431 1.00 93.25 254 ALA A O 1
ATOM 1788 N N . SER A 1 255 ? 15.022 2.849 -17.817 1.00 95.81 255 SER A N 1
ATOM 1789 C CA . SER A 1 255 ? 16.074 3.846 -17.627 1.00 95.81 255 SER A CA 1
ATOM 1790 C C . SER A 1 255 ? 16.583 4.367 -18.965 1.00 95.81 255 SER A C 1
ATOM 1792 O O . SER A 1 255 ? 16.623 3.626 -19.955 1.00 95.81 255 SER A O 1
ATOM 1794 N N . LYS A 1 256 ? 17.063 5.613 -18.986 1.00 95.44 256 LYS A N 1
ATOM 1795 C CA . LYS A 1 256 ? 17.683 6.215 -20.178 1.00 95.44 256 LYS A CA 1
ATOM 1796 C C . LYS A 1 256 ? 18.798 5.335 -20.747 1.00 95.44 256 LYS A C 1
ATOM 1798 O O . LYS A 1 256 ? 18.876 5.135 -21.956 1.00 95.44 256 LYS A O 1
ATOM 1803 N N . ALA A 1 257 ? 19.642 4.779 -19.878 1.00 93.75 257 ALA A N 1
ATOM 1804 C CA . ALA A 1 257 ? 20.750 3.917 -20.283 1.00 93.75 257 ALA A CA 1
ATOM 1805 C C . ALA A 1 257 ? 20.274 2.603 -20.927 1.00 93.75 257 ALA A C 1
ATOM 1807 O O . ALA A 1 257 ? 20.801 2.209 -21.965 1.00 93.75 257 ALA A O 1
ATOM 1808 N N . SER A 1 258 ? 19.266 1.945 -20.341 1.00 94.31 258 SER A N 1
ATOM 1809 C CA . SER A 1 258 ? 18.696 0.709 -20.895 1.00 94.31 258 SER A CA 1
ATOM 1810 C C . SER A 1 258 ? 17.992 0.973 -22.225 1.00 94.31 258 SER A C 1
ATOM 1812 O O . SER A 1 258 ? 18.184 0.233 -23.186 1.00 94.31 258 SER A O 1
ATOM 1814 N N . PHE A 1 259 ? 17.235 2.069 -22.307 1.00 96.56 259 PHE A N 1
ATOM 1815 C CA . PHE A 1 259 ? 16.567 2.483 -23.533 1.00 96.56 259 PHE A CA 1
ATOM 1816 C C . PHE A 1 259 ? 17.555 2.710 -24.678 1.00 96.56 259 PHE A C 1
ATOM 1818 O O . PHE A 1 259 ? 17.456 2.064 -25.718 1.00 96.56 259 PHE A O 1
ATOM 1825 N N . LEU A 1 260 ? 18.563 3.559 -24.467 1.00 95.69 260 LEU A N 1
ATOM 1826 C CA . LEU A 1 260 ? 19.560 3.855 -25.497 1.00 95.69 260 LEU A CA 1
ATOM 1827 C C . LEU A 1 260 ? 20.408 2.630 -25.864 1.00 95.69 260 LEU A C 1
ATOM 1829 O O . LEU A 1 260 ? 20.769 2.474 -27.025 1.00 95.69 260 LEU A O 1
ATOM 1833 N N . GLY A 1 261 ? 20.699 1.748 -24.902 1.00 94.19 261 GLY A N 1
ATOM 1834 C CA . GLY A 1 261 ? 21.459 0.518 -25.141 1.00 94.19 261 GLY A CA 1
ATOM 1835 C C . GLY A 1 261 ? 20.735 -0.519 -26.007 1.00 94.19 261 GLY A C 1
ATOM 1836 O O . GLY A 1 261 ? 21.391 -1.391 -26.568 1.00 94.19 261 GLY A O 1
ATOM 1837 N N . ASN A 1 262 ? 19.408 -0.421 -26.140 1.00 96.00 262 ASN A N 1
ATOM 1838 C CA . ASN A 1 262 ? 18.595 -1.297 -26.989 1.00 96.00 262 ASN A CA 1
ATOM 1839 C C . ASN A 1 262 ? 18.321 -0.712 -28.387 1.00 96.00 262 ASN A C 1
ATOM 1841 O O . ASN A 1 262 ? 17.587 -1.325 -29.170 1.00 96.00 262 ASN A O 1
ATOM 1845 N N . LEU A 1 263 ? 18.884 0.457 -28.707 1.00 95.38 263 LEU A N 1
ATOM 1846 C CA . LEU A 1 263 ? 18.867 1.026 -30.052 1.00 95.38 263 LEU A CA 1
ATOM 1847 C C . LEU A 1 263 ? 20.167 0.679 -30.779 1.00 95.38 263 LEU A C 1
ATOM 1849 O O . LEU A 1 263 ? 21.261 0.821 -30.235 1.00 95.38 263 LEU A O 1
ATOM 1853 N N . THR A 1 264 ? 20.043 0.249 -32.029 1.00 94.75 264 THR A N 1
ATOM 1854 C CA . THR A 1 264 ? 21.166 -0.024 -32.928 1.00 94.75 264 THR A CA 1
ATOM 1855 C C . THR A 1 264 ? 21.145 0.995 -34.058 1.00 94.75 264 THR A C 1
ATOM 1857 O O . THR A 1 264 ? 20.097 1.240 -34.648 1.00 94.75 264 THR A O 1
ATOM 1860 N N . LYS A 1 265 ? 22.298 1.610 -34.321 1.00 92.44 265 LYS A N 1
ATOM 1861 C CA . LYS A 1 265 ? 22.516 2.488 -35.476 1.00 92.44 265 LYS A CA 1
ATOM 1862 C C . LYS A 1 265 ? 22.554 1.652 -36.749 1.00 92.44 265 LYS A C 1
ATOM 1864 O O . LYS A 1 265 ? 23.223 0.617 -36.758 1.00 92.44 265 LYS A O 1
ATOM 1869 N N . ASP A 1 266 ? 21.906 2.117 -37.806 1.00 89.19 266 ASP A N 1
ATOM 1870 C CA . ASP A 1 266 ? 21.934 1.434 -39.100 1.00 89.19 266 ASP A CA 1
ATOM 1871 C C . ASP A 1 266 ? 23.240 1.717 -39.861 1.00 89.19 266 ASP A C 1
ATOM 1873 O O . ASP A 1 266 ? 23.690 0.889 -40.656 1.00 89.19 266 ASP A O 1
ATOM 1877 N N . ASN A 1 267 ? 23.911 2.839 -39.567 1.00 87.81 267 ASN A N 1
ATOM 1878 C CA . ASN A 1 267 ? 25.246 3.159 -40.069 1.00 87.81 267 ASN A CA 1
ATOM 1879 C C . ASN A 1 267 ? 26.196 3.621 -38.949 1.00 87.81 267 ASN A C 1
ATOM 1881 O O . ASN A 1 267 ? 25.851 4.415 -38.077 1.00 87.81 267 ASN A O 1
ATOM 1885 N N . ALA A 1 268 ? 27.455 3.177 -38.999 1.00 84.94 268 ALA A N 1
ATOM 1886 C CA . ALA A 1 268 ? 28.441 3.464 -37.951 1.00 84.94 268 ALA A CA 1
ATOM 1887 C C . ALA A 1 268 ? 28.732 4.968 -37.762 1.00 84.94 268 ALA A C 1
ATOM 1889 O O . ALA A 1 268 ? 29.057 5.391 -36.651 1.00 84.94 268 ALA A O 1
ATOM 1890 N N . GLY A 1 269 ? 28.600 5.764 -38.830 1.00 85.25 269 GLY A N 1
ATOM 1891 C CA . GLY A 1 269 ? 28.809 7.215 -38.822 1.00 85.25 269 GLY A CA 1
ATOM 1892 C C . GLY A 1 269 ? 27.638 8.036 -38.268 1.00 85.25 269 GLY A C 1
ATOM 1893 O O . GLY A 1 269 ? 27.768 9.249 -38.133 1.00 85.25 269 GLY A O 1
ATOM 1894 N N . GLU A 1 270 ? 26.505 7.411 -37.934 1.00 91.56 270 GLU A N 1
ATOM 1895 C CA . GLU A 1 270 ? 25.355 8.109 -37.351 1.00 91.56 270 GLU A CA 1
ATOM 1896 C C . GLU A 1 270 ? 25.643 8.584 -35.923 1.00 91.56 270 GLU A C 1
ATOM 1898 O O . GLU A 1 270 ? 26.391 7.963 -35.157 1.00 91.56 270 GLU A O 1
ATOM 1903 N N . THR A 1 271 ? 24.978 9.657 -35.507 1.00 92.94 271 THR A N 1
ATOM 1904 C CA . THR A 1 271 ? 25.014 10.148 -34.125 1.00 92.94 271 THR A CA 1
ATOM 1905 C C . THR A 1 271 ? 23.614 10.196 -33.522 1.00 92.94 271 THR A C 1
ATOM 1907 O O . THR A 1 271 ? 22.628 10.415 -34.217 1.00 92.94 271 THR A O 1
ATOM 1910 N N . LEU A 1 272 ? 23.532 9.943 -32.213 1.00 93.62 272 LEU A N 1
ATOM 1911 C CA . LEU A 1 272 ? 22.285 9.922 -31.449 1.00 93.62 272 LEU A CA 1
ATOM 1912 C C . LEU A 1 272 ? 22.237 11.146 -30.530 1.00 93.62 272 LEU A C 1
ATOM 1914 O O . LEU A 1 272 ? 22.967 11.222 -29.540 1.00 93.62 272 LEU A O 1
ATOM 1918 N N . GLY A 1 273 ? 21.366 12.096 -30.848 1.00 93.19 273 GLY A N 1
ATOM 1919 C CA . GLY A 1 273 ? 20.963 13.195 -29.984 1.00 93.19 273 GLY A CA 1
ATOM 1920 C C . GLY A 1 273 ? 20.011 12.696 -28.900 1.00 93.19 273 GLY A C 1
ATOM 1921 O O . GLY A 1 273 ? 18.876 12.320 -29.179 1.00 93.19 273 GLY A O 1
ATOM 1922 N N . THR A 1 274 ? 20.479 12.690 -27.652 1.00 93.38 274 THR A N 1
ATOM 1923 C CA . THR A 1 274 ? 19.770 12.092 -26.501 1.00 93.38 274 THR A CA 1
ATOM 1924 C C . THR A 1 274 ? 19.350 13.117 -25.446 1.00 93.38 274 THR A C 1
ATOM 1926 O O . THR A 1 274 ? 18.960 12.754 -24.334 1.00 93.38 274 THR A O 1
ATOM 1929 N N . THR A 1 275 ? 19.450 14.410 -25.758 1.00 90.50 275 THR A N 1
ATOM 1930 C CA . THR A 1 275 ? 19.077 15.510 -24.855 1.00 90.50 275 THR A CA 1
ATOM 1931 C C . THR A 1 275 ? 17.583 15.529 -24.544 1.00 90.50 275 THR A C 1
ATOM 1933 O O . THR A 1 275 ? 17.225 15.879 -23.429 1.00 90.50 275 THR A O 1
ATOM 1936 N N . GLY A 1 276 ? 16.732 15.099 -25.481 1.00 90.75 276 GLY A N 1
ATOM 1937 C CA . GLY A 1 276 ? 15.282 14.976 -25.295 1.00 90.75 276 GLY A CA 1
ATOM 1938 C C . GLY A 1 276 ? 14.825 13.677 -24.623 1.00 90.75 276 GLY A C 1
ATOM 1939 O O . GLY A 1 276 ? 13.647 13.346 -24.705 1.00 90.75 276 GLY A O 1
ATOM 1940 N N . VAL A 1 277 ? 15.738 12.910 -24.016 1.00 95.50 277 VAL A N 1
ATOM 1941 C CA . VAL A 1 277 ? 15.419 11.667 -23.300 1.00 95.50 277 VAL A CA 1
ATOM 1942 C C . VAL A 1 277 ? 15.697 11.848 -21.812 1.00 95.50 277 VAL A C 1
ATOM 1944 O O . VAL A 1 277 ? 16.859 11.959 -21.408 1.00 95.50 277 VAL A O 1
ATOM 1947 N N . ASP A 1 278 ? 14.638 11.831 -21.014 1.00 94.12 278 ASP A N 1
ATOM 1948 C CA . ASP A 1 278 ? 14.681 11.839 -19.550 1.00 94.12 278 ASP A CA 1
ATOM 1949 C C . ASP A 1 278 ? 15.035 10.460 -18.963 1.00 94.12 278 ASP A C 1
ATOM 1951 O O . ASP A 1 278 ? 15.008 9.441 -19.660 1.00 94.12 278 ASP A O 1
ATOM 1955 N N . ASP A 1 279 ? 15.390 10.437 -17.675 1.00 92.50 279 ASP A N 1
ATOM 1956 C CA . ASP A 1 279 ? 15.602 9.215 -16.892 1.00 92.50 279 ASP A CA 1
ATOM 1957 C C . ASP A 1 279 ? 14.706 9.239 -15.635 1.00 92.50 279 ASP A C 1
ATOM 1959 O O . ASP A 1 279 ? 14.961 10.043 -14.732 1.00 92.50 279 ASP A O 1
ATOM 1963 N N . PRO A 1 280 ? 13.652 8.405 -15.553 1.00 94.00 280 PRO A N 1
ATOM 1964 C CA . PRO A 1 280 ? 13.256 7.374 -16.518 1.00 94.00 280 PRO A CA 1
ATOM 1965 C C . PRO A 1 280 ? 12.678 7.950 -17.820 1.00 94.00 280 PRO A C 1
ATOM 1967 O O . PRO A 1 280 ? 12.230 9.094 -17.874 1.00 94.00 280 PRO A O 1
ATOM 1970 N N . VAL A 1 281 ? 12.655 7.128 -18.870 1.00 95.06 281 VAL A N 1
ATOM 1971 C CA . VAL A 1 281 ? 12.064 7.496 -20.163 1.00 95.06 281 VAL A CA 1
ATOM 1972 C C . VAL A 1 281 ? 10.545 7.632 -20.022 1.00 95.06 281 VAL A C 1
ATOM 1974 O O . VAL A 1 281 ? 9.895 6.765 -19.435 1.00 95.06 281 VAL A O 1
ATOM 1977 N N . VAL A 1 282 ? 9.973 8.700 -20.584 1.00 93.31 282 VAL A N 1
ATOM 1978 C CA . VAL A 1 282 ? 8.529 8.992 -20.570 1.00 93.31 282 VAL A CA 1
ATOM 1979 C C . VAL A 1 282 ? 7.991 9.199 -21.989 1.00 93.31 282 VAL A C 1
ATOM 1981 O O . VAL A 1 282 ? 8.753 9.530 -22.902 1.00 93.31 282 VAL A O 1
ATOM 1984 N N . SER A 1 283 ? 6.684 8.990 -22.194 1.00 93.88 283 SER A N 1
ATOM 1985 C CA . SER A 1 283 ? 6.044 9.260 -23.490 1.00 93.88 283 SER A CA 1
ATOM 1986 C C . SER A 1 283 ? 6.203 10.731 -23.873 1.00 93.88 283 SER A C 1
ATOM 1988 O O . SER A 1 283 ? 6.026 11.620 -23.043 1.00 93.88 283 SER A O 1
ATOM 1990 N N . GLY A 1 284 ? 6.520 10.985 -25.140 1.00 92.81 284 GLY A N 1
ATOM 1991 C CA . GLY A 1 284 ? 6.817 12.315 -25.669 1.00 92.81 284 GLY A CA 1
ATOM 1992 C C . GLY A 1 284 ? 8.308 12.660 -25.712 1.00 92.81 284 GLY A C 1
ATOM 1993 O O . GLY A 1 284 ? 8.673 13.585 -26.436 1.00 92.81 284 GLY A O 1
ATOM 1994 N N . ASN A 1 285 ? 9.175 11.902 -25.027 1.00 96.25 285 ASN A N 1
ATOM 1995 C CA . ASN A 1 285 ? 10.626 12.048 -25.168 1.00 96.25 285 ASN A CA 1
ATOM 1996 C C . ASN A 1 285 ? 11.059 11.847 -26.623 1.00 96.25 285 ASN A C 1
ATOM 1998 O O . ASN A 1 285 ? 10.421 11.114 -27.379 1.00 96.25 285 ASN A O 1
ATOM 2002 N N . THR A 1 286 ? 12.172 12.465 -27.013 1.00 95.69 286 THR A N 1
ATOM 2003 C CA . THR A 1 286 ? 12.664 12.409 -28.393 1.00 95.69 286 THR A CA 1
ATOM 2004 C C . THR A 1 286 ? 14.120 11.983 -28.482 1.00 95.69 286 THR A C 1
ATOM 2006 O O . THR A 1 286 ? 14.970 12.509 -27.759 1.00 95.69 286 THR A O 1
ATOM 2009 N N . VAL A 1 287 ? 14.420 11.109 -29.443 1.00 95.75 287 VAL A N 1
ATOM 2010 C CA . VAL A 1 287 ? 15.784 10.825 -29.913 1.00 95.75 287 VAL A CA 1
ATOM 2011 C C . VAL A 1 287 ? 15.942 11.396 -31.310 1.00 95.75 287 VAL A C 1
ATOM 2013 O O . VAL A 1 287 ? 15.144 11.095 -32.190 1.00 95.75 287 VAL A O 1
ATOM 2016 N N . VAL A 1 288 ? 16.982 12.191 -31.532 1.00 94.81 288 VAL A N 1
ATOM 2017 C CA . VAL A 1 288 ? 17.313 12.691 -32.871 1.00 94.81 288 VAL A CA 1
ATOM 2018 C C . VAL A 1 288 ? 18.460 11.859 -33.421 1.00 94.81 288 VAL A C 1
ATOM 2020 O O . VAL A 1 288 ? 19.516 11.796 -32.801 1.00 94.81 288 VAL A O 1
ATOM 2023 N N . VAL A 1 289 ? 18.273 11.211 -34.564 1.00 94.38 289 VAL A N 1
ATOM 2024 C CA . VAL A 1 289 ? 19.347 10.515 -35.278 1.00 94.38 289 VAL A CA 1
ATOM 2025 C C . VAL A 1 289 ? 19.853 11.448 -36.365 1.00 94.38 289 VAL A C 1
ATOM 2027 O O . VAL A 1 289 ? 19.063 11.934 -37.172 1.00 94.38 289 VAL A O 1
ATOM 2030 N N . THR A 1 290 ? 21.156 11.707 -36.382 1.00 93.38 290 THR A N 1
ATOM 2031 C CA . THR A 1 290 ? 21.811 12.517 -37.415 1.00 93.38 290 THR A CA 1
ATOM 2032 C C . THR A 1 290 ? 22.709 11.616 -38.249 1.00 93.38 290 THR A C 1
ATOM 2034 O O . THR A 1 290 ? 23.538 10.892 -37.685 1.00 93.38 290 THR A O 1
ATOM 2037 N N . ALA A 1 291 ? 22.551 11.672 -39.571 1.00 91.69 291 ALA A N 1
ATOM 2038 C CA . ALA A 1 291 ? 23.357 10.917 -40.521 1.00 91.69 291 ALA A CA 1
ATOM 2039 C C . ALA A 1 291 ? 24.838 11.328 -40.490 1.00 91.69 291 ALA A C 1
ATOM 2041 O O . ALA A 1 291 ? 25.217 12.359 -39.928 1.00 91.69 291 ALA A O 1
ATOM 2042 N N . GLU A 1 292 ? 25.682 10.536 -41.153 1.00 91.62 292 GLU A N 1
ATOM 2043 C CA . GLU A 1 292 ? 27.122 10.806 -41.281 1.00 91.62 292 GLU A CA 1
ATOM 2044 C C . GLU A 1 292 ? 27.415 12.104 -42.066 1.00 91.62 292 GLU A C 1
ATOM 2046 O O . GLU A 1 292 ? 28.476 12.704 -41.896 1.00 91.62 292 GLU A O 1
ATOM 2051 N N . ASP A 1 293 ? 26.468 12.576 -42.886 1.00 89.56 293 ASP A N 1
ATOM 2052 C CA . ASP A 1 293 ? 26.542 13.866 -43.589 1.00 89.56 293 ASP A CA 1
ATOM 2053 C C . ASP A 1 293 ? 26.384 15.105 -42.677 1.00 89.56 293 ASP A C 1
ATOM 2055 O O . ASP A 1 293 ? 26.656 16.227 -43.109 1.00 89.56 293 ASP A O 1
ATOM 2059 N N . GLY A 1 294 ? 25.951 14.920 -41.423 1.00 86.88 294 GLY A N 1
ATOM 2060 C CA . GLY A 1 294 ? 25.745 15.984 -40.436 1.00 86.88 294 GLY A CA 1
ATOM 2061 C C . GLY A 1 294 ? 24.539 16.904 -40.677 1.00 86.88 294 GLY A C 1
ATOM 2062 O O . GLY A 1 294 ? 24.330 17.834 -39.900 1.00 86.88 294 GLY A O 1
ATOM 2063 N N . THR A 1 295 ? 23.744 16.670 -41.722 1.00 88.31 295 THR A N 1
ATOM 2064 C CA . THR A 1 295 ? 22.614 17.527 -42.132 1.00 88.31 295 THR A CA 1
ATOM 2065 C C . THR A 1 295 ? 21.283 16.785 -42.178 1.00 88.31 295 THR A C 1
ATOM 2067 O O . THR A 1 295 ? 20.253 17.355 -41.814 1.00 88.31 295 THR A O 1
ATOM 2070 N N . THR A 1 296 ? 21.287 15.511 -42.567 1.00 90.56 296 THR A N 1
ATOM 2071 C CA . THR A 1 296 ? 20.092 14.673 -42.589 1.00 90.56 296 THR A CA 1
ATOM 2072 C C . THR A 1 296 ? 19.779 14.214 -41.168 1.00 90.56 296 THR A C 1
ATOM 2074 O O . THR A 1 296 ? 20.608 13.585 -40.510 1.00 90.56 296 THR A O 1
ATOM 2077 N N . THR A 1 297 ? 18.584 14.547 -40.674 1.00 92.00 297 THR A N 1
ATOM 2078 C CA . THR A 1 297 ? 18.138 14.199 -39.318 1.00 92.00 297 THR A CA 1
ATOM 2079 C C . THR A 1 297 ? 16.748 13.573 -39.327 1.00 92.00 297 THR A C 1
ATOM 2081 O O . THR A 1 297 ? 15.885 13.976 -40.108 1.00 92.00 297 THR A O 1
ATOM 2084 N N . VAL A 1 298 ? 16.527 12.608 -38.434 1.00 93.88 298 VAL A N 1
ATOM 2085 C CA . VAL A 1 298 ? 15.214 12.013 -38.148 1.00 93.88 298 VAL A CA 1
ATOM 2086 C C . VAL A 1 298 ? 14.958 12.102 -36.650 1.00 93.88 298 VAL A C 1
ATOM 2088 O O . VAL A 1 298 ? 15.802 11.713 -35.842 1.00 93.88 298 VAL A O 1
ATOM 2091 N N . THR A 1 299 ? 13.792 12.615 -36.264 1.00 94.38 299 THR A N 1
ATOM 2092 C CA . THR A 1 299 ? 13.383 12.701 -34.857 1.00 94.38 299 THR A CA 1
ATOM 2093 C C . THR A 1 299 ? 12.415 11.575 -34.525 1.00 94.38 299 THR A C 1
ATOM 2095 O O . THR A 1 299 ? 11.350 11.484 -35.120 1.00 94.38 299 THR A O 1
ATOM 2098 N N . TYR A 1 300 ? 12.760 10.746 -33.546 1.00 95.31 300 TYR A N 1
ATOM 2099 C CA . TYR A 1 300 ? 11.926 9.665 -33.035 1.00 95.31 300 TYR A CA 1
ATOM 2100 C C . TYR A 1 300 ? 11.224 10.106 -31.755 1.00 95.31 300 TYR A C 1
ATOM 2102 O O . TYR A 1 300 ? 11.892 10.328 -30.744 1.00 95.31 300 TYR A O 1
ATOM 2110 N N . THR A 1 301 ? 9.895 10.201 -31.772 1.00 95.06 301 THR A N 1
ATOM 2111 C CA . THR A 1 301 ? 9.083 10.411 -30.565 1.00 95.06 301 THR A CA 1
ATOM 2112 C C . THR A 1 301 ? 8.801 9.076 -29.884 1.00 95.06 301 THR A C 1
ATOM 2114 O O . THR A 1 301 ? 8.372 8.107 -30.511 1.00 95.06 301 THR A O 1
ATOM 2117 N N . ILE A 1 302 ? 9.055 9.012 -28.585 1.00 96.12 302 ILE A N 1
ATOM 2118 C CA . ILE A 1 302 ? 8.935 7.797 -27.790 1.00 96.12 302 ILE A CA 1
ATOM 2119 C C . ILE A 1 302 ? 7.522 7.695 -27.223 1.00 96.12 302 ILE A C 1
ATOM 2121 O O . ILE A 1 302 ? 7.013 8.656 -26.648 1.00 96.12 302 ILE A O 1
ATOM 2125 N N . ASP A 1 303 ? 6.923 6.514 -27.331 1.00 93.06 303 ASP A N 1
ATOM 2126 C CA . ASP A 1 303 ? 5.702 6.145 -26.628 1.00 93.06 303 ASP A CA 1
ATOM 2127 C C . ASP A 1 303 ? 5.981 4.995 -25.652 1.00 93.06 303 ASP A C 1
ATOM 2129 O O . ASP A 1 303 ? 6.334 3.869 -26.029 1.00 93.06 303 ASP A O 1
ATOM 2133 N N . VAL A 1 304 ? 5.865 5.316 -24.368 1.00 92.06 304 VAL A N 1
ATOM 2134 C CA . VAL A 1 304 ? 6.062 4.402 -23.250 1.00 92.06 304 VAL A CA 1
ATOM 2135 C C . VAL A 1 304 ? 4.732 3.739 -22.918 1.00 92.06 304 VAL A C 1
ATOM 2137 O O . VAL A 1 304 ? 3.695 4.390 -22.807 1.00 92.06 304 VAL A O 1
ATOM 2140 N N . VAL A 1 305 ? 4.767 2.422 -22.726 1.00 88.56 305 VAL A N 1
ATOM 2141 C CA . VAL A 1 305 ? 3.619 1.645 -22.257 1.00 88.56 305 VAL A CA 1
ATOM 2142 C C . VAL A 1 305 ? 3.121 2.253 -20.946 1.00 88.56 305 VAL A C 1
ATOM 2144 O O . VAL A 1 305 ? 3.917 2.540 -20.051 1.00 88.56 305 VAL A O 1
ATOM 2147 N N . ALA A 1 306 ? 1.806 2.447 -20.826 1.00 77.31 306 ALA A N 1
ATOM 2148 C CA . ALA A 1 306 ? 1.206 3.035 -19.634 1.00 77.31 306 ALA A CA 1
ATOM 2149 C C . ALA A 1 306 ? 1.631 2.290 -18.356 1.00 77.31 306 ALA A C 1
ATOM 2151 O O . ALA A 1 30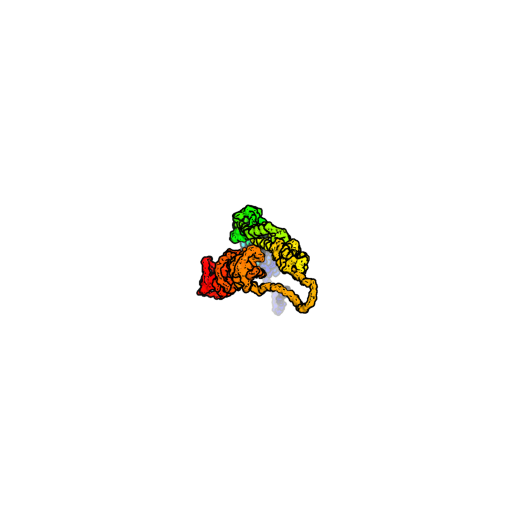6 ? 1.774 1.063 -18.348 1.00 77.31 306 ALA A O 1
ATOM 2152 N N . ALA A 1 307 ? 1.815 3.041 -17.266 1.00 74.38 307 ALA A N 1
ATOM 2153 C CA . ALA A 1 307 ? 2.111 2.465 -15.961 1.00 74.38 307 ALA A CA 1
ATOM 2154 C C . ALA A 1 307 ? 1.041 1.426 -15.577 1.00 74.38 307 ALA A C 1
ATOM 2156 O O . ALA A 1 307 ? -0.146 1.661 -15.830 1.00 74.38 307 ALA A O 1
ATOM 2157 N N . PRO A 1 308 ? 1.418 0.300 -14.943 1.00 77.88 308 PRO A N 1
ATOM 2158 C CA . PRO A 1 308 ? 0.427 -0.622 -14.413 1.00 77.88 308 PRO A CA 1
ATOM 2159 C C . PRO A 1 308 ? -0.427 0.109 -13.373 1.00 77.88 308 PRO A C 1
ATOM 2161 O O . PRO A 1 308 ? 0.096 0.685 -12.418 1.00 77.88 308 PRO A O 1
ATOM 2164 N N . LEU A 1 309 ? -1.745 0.095 -13.569 1.00 84.94 309 LEU A N 1
ATOM 2165 C CA . LEU A 1 309 ? -2.685 0.652 -12.603 1.00 84.94 309 LEU A CA 1
ATOM 2166 C C . LEU A 1 309 ? -2.624 -0.164 -11.301 1.00 84.94 309 LEU A C 1
ATOM 2168 O O . LEU A 1 309 ? -2.461 -1.385 -11.325 1.00 84.94 309 LEU A O 1
ATOM 2172 N N . SER A 1 310 ? -2.728 0.516 -10.157 1.00 88.12 310 SER A N 1
ATOM 2173 C CA . SER A 1 310 ? -2.717 -0.136 -8.844 1.00 88.12 310 SER A CA 1
ATOM 2174 C C . SER A 1 310 ? -3.887 -1.111 -8.712 1.00 88.12 310 SER A C 1
ATOM 2176 O O . SER A 1 310 ? -5.027 -0.754 -9.001 1.00 88.12 310 SER A O 1
ATOM 2178 N N . SER A 1 311 ? -3.605 -2.314 -8.211 1.00 91.06 311 SER A N 1
ATOM 2179 C CA . SER A 1 311 ? -4.598 -3.355 -7.912 1.00 91.06 311 SER A CA 1
ATOM 2180 C C . SER A 1 311 ? -5.005 -3.402 -6.432 1.00 91.06 311 SER A C 1
ATOM 2182 O O . SER A 1 311 ? -5.757 -4.294 -6.011 1.00 91.06 311 SER A O 1
ATOM 2184 N N . ALA A 1 312 ? -4.500 -2.462 -5.622 1.00 93.00 312 ALA A N 1
ATOM 2185 C CA . ALA A 1 312 ? -4.785 -2.367 -4.195 1.00 93.00 312 ALA A CA 1
ATOM 2186 C C . ALA A 1 312 ? -6.228 -1.894 -3.946 1.00 93.00 312 ALA A C 1
ATOM 2188 O O . ALA A 1 312 ? -6.670 -0.889 -4.496 1.00 93.00 312 ALA A O 1
ATOM 2189 N N . LYS A 1 313 ? -6.962 -2.627 -3.104 1.00 96.50 313 LYS A N 1
ATOM 2190 C CA . LYS A 1 313 ? -8.412 -2.459 -2.875 1.00 96.50 313 LYS A CA 1
ATOM 2191 C C . LYS A 1 313 ? -8.832 -2.819 -1.449 1.00 96.50 313 LYS A C 1
ATOM 2193 O O . LYS A 1 313 ? -9.918 -3.345 -1.229 1.00 96.50 313 LYS A O 1
ATOM 2198 N N . ALA A 1 314 ? -7.960 -2.543 -0.483 1.00 97.06 314 ALA A N 1
ATOM 2199 C CA . ALA A 1 314 ? -8.230 -2.828 0.919 1.00 97.06 314 ALA A CA 1
ATOM 2200 C C . ALA A 1 314 ? -8.967 -1.676 1.612 1.00 97.06 314 ALA A C 1
ATOM 2202 O O . ALA A 1 314 ? -8.674 -0.506 1.343 1.00 97.06 314 ALA A O 1
ATOM 2203 N N . ILE A 1 315 ? -9.853 -1.997 2.560 1.00 98.25 315 ILE A N 1
ATOM 2204 C CA . ILE A 1 315 ? -10.262 -1.051 3.608 1.00 98.25 315 ILE A CA 1
ATOM 2205 C C . ILE A 1 315 ? -9.143 -1.026 4.651 1.00 98.25 315 ILE A C 1
ATOM 2207 O O . ILE A 1 315 ? -8.797 -2.057 5.216 1.00 98.25 315 ILE A O 1
ATOM 2211 N N . THR A 1 316 ? -8.567 0.146 4.912 1.00 97.00 316 THR A N 1
ATOM 2212 C CA . THR A 1 316 ? -7.438 0.310 5.844 1.00 97.00 316 THR A CA 1
ATOM 2213 C C . THR A 1 316 ? -7.863 0.899 7.186 1.00 97.00 316 THR A C 1
ATOM 2215 O O . THR A 1 316 ? -7.193 0.676 8.193 1.00 97.00 316 THR A O 1
ATOM 2218 N N . ALA A 1 317 ? -8.996 1.603 7.232 1.00 97.38 317 ALA A N 1
ATOM 2219 C CA . ALA A 1 317 ? -9.629 2.028 8.475 1.00 97.38 317 ALA A CA 1
ATOM 2220 C C . ALA A 1 317 ? -11.148 2.146 8.311 1.00 97.38 317 ALA A C 1
ATOM 2222 O O . ALA A 1 317 ? -11.643 2.547 7.259 1.00 97.38 317 ALA A O 1
ATOM 2223 N N . PHE A 1 318 ? -11.877 1.838 9.381 1.00 98.31 318 PHE A N 1
ATOM 2224 C CA . PHE A 1 318 ? -13.323 2.014 9.473 1.00 98.31 318 PHE A CA 1
ATOM 2225 C C . PHE A 1 318 ? -13.682 2.457 10.894 1.00 98.31 318 PHE A C 1
ATOM 2227 O O . PHE A 1 318 ? -13.281 1.807 11.863 1.00 98.31 318 PHE A O 1
ATOM 2234 N N . SER A 1 319 ? -14.424 3.551 11.051 1.00 97.50 319 SER A N 1
ATOM 2235 C CA . SER A 1 319 ? -14.821 4.059 12.369 1.00 97.50 319 SER A CA 1
ATOM 2236 C C . SER A 1 319 ? -16.124 4.852 12.336 1.00 97.50 319 SER A C 1
ATOM 2238 O O . SER A 1 319 ? -16.565 5.315 11.288 1.00 97.50 319 SER A O 1
ATOM 2240 N N . PHE A 1 320 ? -16.726 5.035 13.509 1.00 97.31 320 PHE A N 1
ATOM 2241 C CA . PHE A 1 320 ? -17.791 6.001 13.753 1.00 97.31 320 PHE A CA 1
ATOM 2242 C C . PHE A 1 320 ? -17.262 7.127 14.643 1.00 97.31 320 PHE A C 1
ATOM 2244 O O . PHE A 1 320 ? -16.491 6.887 15.576 1.00 97.31 320 PHE A O 1
ATOM 2251 N N . ALA A 1 321 ? -17.692 8.361 14.374 1.00 92.06 321 ALA A N 1
ATOM 2252 C CA . ALA A 1 321 ? -17.404 9.502 15.243 1.00 92.06 321 ALA A CA 1
ATOM 2253 C C . ALA A 1 321 ? -18.347 9.546 16.458 1.00 92.06 321 ALA A C 1
ATOM 2255 O O . ALA A 1 321 ? -17.937 9.930 17.555 1.00 92.06 321 ALA A O 1
ATOM 2256 N N . THR A 1 322 ? -19.606 9.136 16.273 1.00 87.19 322 THR A N 1
ATOM 2257 C CA . THR A 1 322 ? -20.644 9.129 17.311 1.00 87.19 322 THR A CA 1
ATOM 2258 C C . THR A 1 322 ? -21.530 7.888 17.148 1.00 87.19 322 THR A C 1
ATOM 2260 O O . THR A 1 322 ? -22.278 7.817 16.175 1.00 87.19 322 THR A O 1
ATOM 2263 N N . PRO A 1 323 ? -21.467 6.911 18.070 1.00 89.00 323 PRO A N 1
ATOM 2264 C CA . PRO A 1 323 ? -20.500 6.804 19.168 1.00 89.00 323 PRO A CA 1
ATOM 2265 C C . PRO A 1 323 ? -19.064 6.680 18.633 1.00 89.00 323 PRO A C 1
ATOM 2267 O O . PRO A 1 323 ? -18.850 6.149 17.548 1.00 89.00 323 PRO A O 1
ATOM 2270 N N . THR A 1 324 ? -18.073 7.184 19.374 1.00 93.56 324 THR A N 1
ATOM 2271 C CA . THR A 1 324 ? -16.667 7.060 18.964 1.00 93.56 324 THR A CA 1
ATOM 2272 C C . THR A 1 324 ? -16.239 5.602 19.078 1.00 93.56 324 THR A C 1
ATOM 2274 O O . THR A 1 324 ? -16.102 5.064 20.177 1.00 93.56 324 THR A O 1
ATOM 2277 N N . THR A 1 325 ? -16.084 4.922 17.948 1.00 93.19 325 THR A N 1
ATOM 2278 C CA . THR A 1 325 ? -15.782 3.486 17.917 1.00 93.19 325 THR A CA 1
ATOM 2279 C C . THR A 1 325 ? -15.004 3.150 16.654 1.00 93.19 325 THR A C 1
ATOM 2281 O O . THR A 1 325 ? -15.332 3.626 15.569 1.00 93.19 325 THR A O 1
ATOM 2284 N N . THR A 1 326 ? -13.974 2.320 16.779 1.00 95.38 326 THR A N 1
ATOM 2285 C CA . THR A 1 326 ? -13.192 1.806 15.651 1.00 95.38 326 THR A CA 1
ATOM 2286 C C . THR A 1 326 ? -13.599 0.372 15.327 1.00 95.38 326 THR A C 1
ATOM 2288 O O . THR A 1 326 ? -13.828 -0.448 16.217 1.00 95.38 326 THR A O 1
ATOM 2291 N N . GLY A 1 327 ? -13.721 0.074 14.036 1.00 95.56 327 GLY A N 1
ATOM 2292 C CA . GLY A 1 327 ? -13.985 -1.268 13.537 1.00 95.56 327 GLY A CA 1
ATOM 2293 C C . GLY A 1 327 ? -12.705 -2.094 13.486 1.00 95.56 327 GLY A C 1
ATOM 2294 O O . GLY A 1 327 ? -11.617 -1.572 13.252 1.00 95.56 327 GLY A O 1
ATOM 2295 N N . THR A 1 328 ? -12.843 -3.397 13.695 1.00 96.38 328 THR A N 1
ATOM 2296 C CA . THR A 1 328 ? -11.789 -4.377 13.430 1.00 96.38 328 THR A CA 1
ATOM 2297 C C . THR A 1 328 ? -11.953 -4.882 12.006 1.00 96.38 328 THR A C 1
ATOM 2299 O O . THR A 1 328 ? -13.034 -5.346 11.648 1.00 96.38 328 THR A O 1
ATOM 2302 N N . ILE A 1 329 ? -10.895 -4.786 11.206 1.00 98.06 329 ILE A N 1
ATOM 2303 C CA . ILE A 1 329 ? -10.881 -5.231 9.812 1.00 98.06 329 ILE A CA 1
ATOM 2304 C C . ILE A 1 329 ? -10.205 -6.601 9.758 1.00 98.06 329 ILE A C 1
ATOM 2306 O O . ILE A 1 329 ? -9.066 -6.749 10.201 1.00 98.06 329 ILE A O 1
ATOM 2310 N N . ASP A 1 330 ? -10.907 -7.593 9.219 1.00 96.25 330 ASP A N 1
ATOM 2311 C CA . ASP A 1 330 ? -10.335 -8.875 8.820 1.00 96.25 330 ASP A CA 1
ATOM 2312 C C . ASP A 1 330 ? -10.156 -8.856 7.303 1.00 96.25 330 ASP A C 1
ATOM 2314 O O . ASP A 1 330 ? -11.106 -9.046 6.539 1.00 96.25 330 ASP A O 1
ATOM 2318 N N . GLU A 1 331 ? -8.926 -8.584 6.878 1.00 95.81 331 GLU A N 1
ATOM 2319 C CA . GLU A 1 331 ? -8.580 -8.475 5.463 1.00 95.81 331 GLU A CA 1
ATOM 2320 C C . GLU A 1 331 ? -8.641 -9.824 4.738 1.00 95.81 331 GLU A C 1
ATOM 2322 O O . GLU A 1 331 ? -8.959 -9.864 3.557 1.00 95.81 331 GLU A O 1
ATOM 2327 N N . ALA A 1 332 ? -8.394 -10.941 5.431 1.00 93.88 332 ALA A N 1
ATOM 2328 C CA . ALA A 1 332 ? -8.448 -12.268 4.819 1.00 93.88 332 ALA A CA 1
ATOM 2329 C C . ALA A 1 332 ? -9.894 -12.734 4.589 1.00 93.88 332 ALA A C 1
ATOM 2331 O O . ALA A 1 332 ? -10.172 -13.442 3.623 1.00 93.88 332 ALA A O 1
ATOM 2332 N N . ALA A 1 333 ? -10.811 -12.346 5.479 1.00 93.62 333 ALA A N 1
ATOM 2333 C CA . ALA A 1 333 ? -12.238 -12.631 5.350 1.00 93.62 333 ALA A CA 1
ATOM 2334 C C . ALA A 1 333 ? -13.016 -11.533 4.602 1.00 93.62 333 ALA A C 1
ATOM 2336 O O . ALA A 1 333 ? -14.198 -11.720 4.318 1.00 93.62 333 ALA A O 1
ATOM 2337 N N . HIS A 1 334 ? -12.384 -10.390 4.319 1.00 97.12 334 HIS A N 1
ATOM 2338 C CA . HIS A 1 334 ? -13.021 -9.167 3.823 1.00 97.12 334 HIS A CA 1
ATOM 2339 C C . HIS A 1 334 ? -14.244 -8.765 4.662 1.00 97.12 334 HIS A C 1
ATOM 2341 O O . HIS A 1 334 ? -15.342 -8.510 4.159 1.00 97.12 334 HIS A O 1
ATOM 2347 N N . THR A 1 335 ? -14.067 -8.724 5.982 1.00 97.94 335 THR A N 1
ATOM 2348 C CA . THR A 1 335 ? -15.126 -8.305 6.908 1.00 97.94 335 THR A CA 1
ATOM 2349 C C . THR A 1 335 ? -14.662 -7.179 7.813 1.00 97.94 335 THR A C 1
ATOM 2351 O O . THR A 1 335 ? -13.479 -7.050 8.123 1.00 97.94 335 THR A O 1
ATOM 2354 N N . VAL A 1 336 ? -15.612 -6.353 8.245 1.00 98.12 336 VAL A N 1
ATOM 2355 C CA . VAL A 1 336 ? -15.390 -5.335 9.270 1.00 98.12 336 VAL A CA 1
ATOM 2356 C C . VAL A 1 336 ? -16.391 -5.564 10.390 1.00 98.12 336 VAL A C 1
ATOM 2358 O O . VAL A 1 336 ? -17.600 -5.542 10.165 1.00 98.12 336 VAL A O 1
ATOM 2361 N N . ALA A 1 337 ? -15.895 -5.772 11.604 1.00 97.50 337 ALA A N 1
ATOM 2362 C CA . ALA A 1 337 ? -16.716 -5.938 12.794 1.00 97.50 337 ALA A CA 1
ATOM 2363 C C . ALA A 1 337 ? -16.549 -4.726 13.710 1.00 97.50 337 ALA A C 1
ATOM 2365 O O . ALA A 1 337 ? -15.434 -4.377 14.100 1.00 97.50 337 ALA A O 1
ATOM 2366 N N . ILE A 1 338 ? -17.654 -4.088 14.084 1.00 97.19 338 ILE A N 1
ATOM 2367 C CA . ILE A 1 338 ? -17.649 -2.939 14.992 1.00 97.19 338 ILE A CA 1
ATOM 2368 C C . ILE A 1 338 ? -18.722 -3.121 16.063 1.00 97.19 338 ILE A C 1
ATOM 2370 O O . ILE A 1 338 ? -19.830 -3.569 15.782 1.00 97.19 338 ILE A O 1
ATOM 2374 N N . THR A 1 339 ? -18.377 -2.819 17.314 1.00 94.25 339 THR A N 1
ATOM 2375 C CA . THR A 1 339 ? -19.291 -2.961 18.455 1.00 94.25 339 THR A CA 1
ATOM 2376 C C . THR A 1 339 ? -19.623 -1.592 19.023 1.00 94.25 339 THR A C 1
ATOM 2378 O O . THR A 1 339 ? -18.734 -0.925 19.542 1.00 94.25 339 THR A O 1
ATOM 2381 N N . VAL A 1 340 ? -20.886 -1.180 18.941 1.00 93.19 340 VAL A N 1
ATOM 2382 C CA . VAL A 1 340 ? -21.363 0.110 19.457 1.00 93.19 340 VAL A CA 1
ATOM 2383 C C . VAL A 1 340 ? -22.056 -0.058 20.817 1.00 93.19 340 VAL A C 1
ATOM 2385 O O . VAL A 1 340 ? -22.614 -1.127 21.084 1.00 93.19 340 VAL A O 1
ATOM 2388 N N . PRO A 1 341 ? -22.052 0.966 21.691 1.00 89.81 341 PRO A N 1
ATOM 2389 C CA . PRO A 1 341 ? -22.719 0.905 22.989 1.00 89.81 341 PRO A CA 1
ATOM 2390 C C . PRO A 1 341 ? -24.224 0.625 22.894 1.00 89.81 341 PRO A C 1
ATOM 2392 O O . PRO A 1 341 ? -24.877 0.947 21.898 1.00 89.81 341 PRO A O 1
ATOM 2395 N N . PHE A 1 342 ? -24.786 0.080 23.971 1.00 85.06 342 PHE A N 1
ATOM 2396 C CA . PHE A 1 342 ? -26.214 -0.187 24.110 1.00 85.06 342 PHE A CA 1
ATOM 2397 C C . PHE A 1 342 ? -27.041 1.085 23.873 1.00 85.06 342 PHE A C 1
ATOM 2399 O O . PHE A 1 342 ? -26.654 2.174 24.291 1.00 85.06 342 PHE A O 1
ATOM 2406 N N . GLY A 1 343 ? -28.184 0.944 23.197 1.00 83.00 343 GLY A N 1
ATOM 2407 C CA . GLY A 1 343 ? -29.067 2.065 22.859 1.00 83.00 343 GLY A CA 1
ATOM 2408 C C . GLY A 1 343 ? -28.617 2.900 21.655 1.00 83.00 343 GLY A C 1
ATOM 2409 O O . GLY A 1 343 ? -29.344 3.804 21.252 1.00 83.00 343 GLY A O 1
ATOM 2410 N N . THR A 1 344 ? -27.463 2.598 21.044 1.00 91.06 344 THR A N 1
ATOM 2411 C CA . THR A 1 344 ? -27.051 3.240 19.787 1.00 91.06 344 THR A CA 1
ATOM 2412 C C . THR A 1 344 ? -28.047 2.904 18.676 1.00 91.06 344 THR A C 1
ATOM 2414 O O . THR A 1 344 ? -28.280 1.731 18.380 1.00 91.06 344 THR A O 1
ATOM 2417 N N . ALA A 1 345 ? -28.608 3.928 18.030 1.00 90.94 345 ALA A N 1
ATOM 2418 C CA . ALA A 1 345 ? -29.436 3.750 16.843 1.00 90.94 345 ALA A CA 1
ATOM 2419 C C . ALA A 1 345 ? -28.557 3.335 15.653 1.00 90.94 345 ALA A C 1
ATOM 2421 O O . ALA A 1 345 ? -27.704 4.101 15.211 1.00 90.94 345 ALA A O 1
ATOM 2422 N N . VAL A 1 346 ? -28.760 2.122 15.133 1.00 95.56 346 VAL A N 1
ATOM 2423 C CA . VAL A 1 346 ? -27.958 1.569 14.023 1.00 95.56 346 VAL A CA 1
ATOM 2424 C C . VAL A 1 346 ? -28.531 1.865 12.637 1.00 95.56 346 VAL A C 1
ATOM 2426 O O . VAL A 1 346 ? -27.886 1.566 11.641 1.00 95.56 346 VAL A O 1
ATOM 2429 N N . THR A 1 347 ? -29.708 2.484 12.555 1.00 95.31 347 THR A N 1
ATOM 2430 C CA . THR A 1 347 ? -30.441 2.695 11.296 1.00 95.31 347 THR A CA 1
ATOM 2431 C C . THR A 1 347 ? -29.907 3.842 10.432 1.00 95.31 347 THR A C 1
ATOM 2433 O O . THR A 1 347 ? -30.361 4.012 9.306 1.00 95.31 347 THR A O 1
ATOM 2436 N N . ALA A 1 348 ? -28.991 4.668 10.952 1.00 94.88 348 ALA A N 1
ATOM 2437 C CA . ALA A 1 348 ? -28.459 5.841 10.251 1.00 94.88 348 ALA A CA 1
ATOM 2438 C C . ALA A 1 348 ? -27.057 6.245 10.754 1.00 94.88 348 ALA A C 1
ATOM 2440 O O . ALA A 1 348 ? -26.804 7.414 11.050 1.00 94.88 348 ALA A O 1
ATOM 2441 N N . LEU A 1 349 ? -26.138 5.285 10.894 1.00 96.56 349 LEU A N 1
ATOM 2442 C CA . LEU A 1 349 ? -24.764 5.579 11.323 1.00 96.56 349 LEU A CA 1
ATOM 2443 C C . LEU A 1 349 ? -23.922 6.074 10.144 1.00 96.56 349 LEU A C 1
ATOM 2445 O O . LEU A 1 349 ? -24.006 5.532 9.046 1.00 96.56 349 LEU A O 1
ATOM 2449 N N . VAL A 1 350 ? -23.083 7.083 10.385 1.00 97.12 350 VAL A N 1
ATOM 2450 C CA . VAL A 1 350 ? -22.194 7.688 9.382 1.00 97.12 350 VAL A CA 1
ATOM 2451 C C . VAL A 1 350 ? -20.757 7.200 9.610 1.00 97.12 350 VAL A C 1
ATOM 2453 O O . VAL A 1 350 ? -20.117 7.653 10.563 1.00 97.12 350 VAL A O 1
ATOM 2456 N N . PRO A 1 351 ? -20.233 6.272 8.789 1.00 97.75 351 PRO A N 1
ATOM 2457 C CA . PRO A 1 351 ? -18.878 5.766 8.938 1.00 97.75 351 PRO A CA 1
ATOM 2458 C C . PRO A 1 351 ? -17.845 6.662 8.257 1.00 97.75 351 PRO A C 1
ATOM 2460 O O . PRO A 1 351 ? -18.060 7.160 7.151 1.00 97.75 351 PRO A O 1
ATOM 2463 N N . THR A 1 352 ? -16.679 6.768 8.882 1.00 97.69 352 THR A N 1
ATOM 2464 C CA . THR A 1 352 ? -15.449 7.262 8.266 1.00 97.69 352 THR A CA 1
ATOM 2465 C C . THR A 1 352 ? -14.631 6.063 7.810 1.00 97.69 352 THR A C 1
ATOM 2467 O O . THR A 1 352 ? -14.233 5.223 8.618 1.00 97.69 352 THR A O 1
ATOM 2470 N N . ILE A 1 353 ? -14.389 5.982 6.506 1.00 98.06 353 ILE A N 1
ATOM 2471 C CA . ILE A 1 353 ? -13.713 4.863 5.854 1.00 98.06 353 ILE A CA 1
ATOM 2472 C C . ILE A 1 353 ? -12.481 5.377 5.119 1.00 98.06 353 ILE A C 1
ATOM 2474 O O . ILE A 1 353 ? -12.553 6.379 4.405 1.00 98.06 353 ILE A O 1
ATOM 2478 N N . VAL A 1 354 ? -11.365 4.674 5.288 1.00 97.88 354 VAL A N 1
ATOM 2479 C CA . VAL A 1 354 ? -10.116 4.892 4.552 1.00 97.88 354 VAL A CA 1
ATOM 2480 C C . VAL A 1 354 ? -9.825 3.629 3.751 1.00 97.88 354 VAL A C 1
ATOM 2482 O O . VAL A 1 354 ? -9.962 2.519 4.269 1.00 97.88 354 VAL A O 1
ATOM 2485 N N . VAL A 1 355 ? -9.450 3.796 2.485 1.00 98.00 355 VAL A N 1
ATOM 2486 C CA . VAL A 1 355 ? -9.112 2.702 1.566 1.00 98.00 355 VAL A CA 1
ATOM 2487 C C . VAL A 1 355 ? -7.672 2.825 1.073 1.00 98.00 355 VAL A C 1
ATOM 2489 O O . VAL A 1 355 ? -6.975 3.787 1.396 1.00 98.00 355 VAL A O 1
ATOM 2492 N N . SER A 1 356 ? -7.202 1.819 0.336 1.00 96.25 356 SER A N 1
ATOM 2493 C CA . SER A 1 356 ? -5.915 1.868 -0.367 1.00 96.25 356 SER A CA 1
ATOM 2494 C C . SER A 1 356 ? -5.782 3.120 -1.244 1.00 96.25 356 SER A C 1
ATOM 2496 O O . SER A 1 356 ? -6.774 3.650 -1.739 1.00 96.25 356 SER A O 1
ATOM 2498 N N . MET A 1 357 ? -4.547 3.585 -1.441 1.00 92.81 357 MET A N 1
ATOM 2499 C CA . MET A 1 357 ? -4.256 4.721 -2.320 1.00 92.81 357 MET A CA 1
ATOM 2500 C C . MET A 1 357 ? -4.800 4.464 -3.733 1.00 92.81 357 MET A C 1
ATOM 2502 O O . MET A 1 357 ? -4.726 3.338 -4.224 1.00 92.81 357 MET A O 1
ATOM 2506 N N . ASP A 1 358 ? -5.383 5.499 -4.339 1.00 89.56 358 ASP A N 1
ATOM 2507 C CA . ASP A 1 358 ? -6.055 5.479 -5.650 1.00 89.56 358 ASP A CA 1
ATOM 2508 C C . ASP A 1 358 ? -7.294 4.569 -5.759 1.00 89.56 358 ASP A C 1
ATOM 2510 O O . ASP A 1 358 ? -7.915 4.497 -6.820 1.00 89.56 358 ASP A O 1
ATOM 2514 N N . ALA A 1 359 ? -7.703 3.908 -4.671 1.00 96.00 359 ALA A N 1
ATOM 2515 C CA . ALA A 1 359 ? -8.951 3.162 -4.627 1.00 96.00 359 ALA A CA 1
ATOM 2516 C C . ALA A 1 359 ? -10.139 4.073 -4.284 1.00 96.00 359 ALA A C 1
ATOM 2518 O O . ALA A 1 359 ? -10.025 5.063 -3.558 1.00 96.00 359 ALA A O 1
ATOM 2519 N N . SER A 1 360 ? -11.318 3.691 -4.763 1.00 95.50 360 SER A N 1
ATOM 2520 C CA . SER A 1 360 ? -12.600 4.299 -4.398 1.00 95.50 360 SER A CA 1
ATOM 2521 C C . SER A 1 360 ? -13.470 3.299 -3.640 1.00 95.50 360 SER A C 1
ATOM 2523 O O . SER A 1 360 ? -13.227 2.093 -3.689 1.00 95.50 360 SER A O 1
ATOM 2525 N N . ILE A 1 361 ? -14.488 3.778 -2.922 1.00 98.25 361 ILE A N 1
ATOM 2526 C CA . ILE A 1 361 ? -15.395 2.924 -2.149 1.00 98.25 361 ILE A CA 1
ATOM 2527 C C . ILE A 1 361 ? -16.855 3.313 -2.363 1.00 98.25 361 ILE A C 1
ATOM 2529 O O . ILE A 1 361 ? -17.191 4.495 -2.408 1.00 98.25 361 ILE A O 1
ATOM 2533 N N . THR A 1 362 ? -17.722 2.307 -2.484 1.00 96.88 362 THR A N 1
ATOM 2534 C CA . THR A 1 362 ? -19.179 2.465 -2.554 1.00 96.88 362 THR A CA 1
ATOM 2535 C C . THR A 1 362 ? -19.860 1.531 -1.547 1.00 96.88 362 THR A C 1
ATOM 2537 O O . THR A 1 362 ? -19.622 0.327 -1.624 1.00 96.88 362 THR A O 1
ATOM 2540 N N . PRO A 1 363 ? -20.733 2.017 -0.646 1.00 97.88 363 PRO A N 1
ATOM 2541 C CA . PRO A 1 363 ? -21.077 3.421 -0.409 1.00 97.88 363 PRO A CA 1
ATOM 2542 C C . PRO A 1 363 ? -19.879 4.304 -0.027 1.00 97.88 363 PRO A C 1
ATOM 2544 O O . PRO A 1 363 ? -18.904 3.830 0.554 1.00 97.88 363 PRO A O 1
ATOM 2547 N N . VAL A 1 364 ? -19.964 5.594 -0.360 1.00 96.38 364 VAL A N 1
ATOM 2548 C CA . VAL A 1 364 ? -18.921 6.580 -0.045 1.00 96.38 364 VAL A CA 1
ATOM 2549 C C . VAL A 1 364 ? -18.822 6.807 1.467 1.00 96.38 364 VAL A C 1
ATOM 2551 O O . VAL A 1 364 ? -19.827 6.841 2.181 1.00 96.38 364 VAL A O 1
ATOM 2554 N N . SER A 1 365 ? -17.590 6.986 1.945 1.00 97.25 365 SER A N 1
ATOM 2555 C CA . SER A 1 365 ? -17.281 7.415 3.314 1.00 97.25 365 SER A CA 1
ATOM 2556 C C . SER A 1 365 ? -18.034 8.703 3.677 1.00 97.25 365 SER A C 1
ATOM 2558 O O . SER A 1 365 ? -18.086 9.637 2.879 1.00 97.25 365 SER A O 1
ATOM 2560 N N . GLY A 1 366 ? -18.616 8.769 4.875 1.00 95.56 366 GLY A N 1
ATOM 2561 C CA . GLY A 1 366 ? -19.383 9.929 5.341 1.00 95.56 366 GLY A CA 1
ATOM 2562 C C . GLY A 1 366 ? -20.876 9.924 4.985 1.00 95.56 366 GLY A C 1
ATOM 2563 O O . GLY A 1 366 ? -21.581 10.863 5.347 1.00 95.56 366 GLY A O 1
ATOM 2564 N N . VAL A 1 367 ? -21.392 8.876 4.334 1.00 96.06 367 VAL A N 1
ATOM 2565 C CA . VAL A 1 367 ? -22.834 8.716 4.060 1.00 96.06 367 VAL A CA 1
ATOM 2566 C C . VAL A 1 367 ? -23.486 7.828 5.120 1.00 96.06 367 VAL A C 1
ATOM 2568 O O . VAL A 1 367 ? -22.975 6.751 5.418 1.00 96.06 367 VAL A O 1
ATOM 2571 N N . ALA A 1 368 ? -24.634 8.250 5.661 1.00 96.44 368 ALA A N 1
ATOM 2572 C CA . ALA A 1 368 ? -25.399 7.461 6.628 1.00 96.44 368 ALA A CA 1
ATOM 2573 C C . ALA A 1 368 ? -25.859 6.118 6.033 1.00 96.44 368 ALA A C 1
ATOM 2575 O O . ALA A 1 368 ? -26.359 6.078 4.909 1.00 96.44 368 ALA A O 1
ATOM 2576 N N . GLN A 1 369 ? -25.709 5.035 6.796 1.00 97.62 369 GLN A N 1
ATOM 2577 C CA . GLN A 1 369 ? -26.146 3.685 6.432 1.00 97.62 369 GLN A CA 1
ATOM 2578 C C . GLN A 1 369 ? -26.964 3.040 7.557 1.00 97.62 369 GLN A C 1
ATOM 2580 O O . GLN A 1 369 ? -26.779 3.352 8.738 1.00 97.62 369 GLN A O 1
ATOM 2585 N N . ASP A 1 370 ? -27.844 2.115 7.171 1.00 97.12 370 ASP A N 1
ATOM 2586 C CA . ASP A 1 370 ? -28.612 1.268 8.084 1.00 97.12 370 ASP A CA 1
ATOM 2587 C C . ASP A 1 370 ? -27.880 -0.060 8.314 1.00 97.12 370 ASP A C 1
ATOM 2589 O O . ASP A 1 370 ? -27.788 -0.896 7.418 1.00 97.12 370 ASP A O 1
ATOM 2593 N N . PHE A 1 371 ? -27.379 -0.253 9.533 1.00 97.31 371 PHE A N 1
ATOM 2594 C CA . PHE A 1 371 ? -26.670 -1.455 9.965 1.00 97.31 371 PHE A CA 1
ATOM 2595 C C . PHE A 1 371 ? -27.542 -2.415 10.788 1.00 97.31 371 PHE A C 1
ATOM 2597 O O . PHE A 1 371 ? -27.014 -3.238 11.538 1.00 97.31 371 PHE A O 1
ATOM 2604 N N . THR A 1 372 ? -28.873 -2.342 10.665 1.00 95.56 372 THR A N 1
ATOM 2605 C CA . THR A 1 372 ? -29.781 -3.359 11.234 1.00 95.56 372 THR A CA 1
ATOM 2606 C C . THR A 1 372 ? -29.473 -4.752 10.672 1.00 95.56 372 THR A C 1
ATOM 2608 O O . THR A 1 372 ? -29.621 -5.755 11.367 1.00 95.56 372 THR A O 1
ATOM 2611 N N . ASN A 1 373 ? -28.988 -4.806 9.428 1.00 96.00 373 ASN A N 1
ATOM 2612 C CA . ASN A 1 373 ? -28.386 -5.980 8.801 1.00 96.00 373 ASN A CA 1
ATOM 2613 C C . ASN A 1 373 ? -26.953 -5.642 8.345 1.00 96.00 373 ASN A C 1
ATOM 2615 O O . ASN A 1 373 ? -26.629 -4.461 8.207 1.00 96.00 373 ASN A O 1
ATOM 2619 N N . PRO A 1 374 ? -26.086 -6.641 8.087 1.00 97.56 374 PRO A N 1
ATOM 2620 C CA . PRO A 1 374 ? -24.761 -6.381 7.534 1.00 97.56 374 PRO A CA 1
ATOM 2621 C C . PRO A 1 374 ? -24.825 -5.586 6.220 1.00 97.56 374 PRO A C 1
ATOM 2623 O O . PRO A 1 374 ? -25.622 -5.906 5.338 1.00 97.56 374 PRO A O 1
ATOM 2626 N N . VAL A 1 375 ? -23.963 -4.575 6.081 1.00 97.88 375 VAL A N 1
ATOM 2627 C CA . VAL A 1 375 ? -23.898 -3.691 4.905 1.00 97.88 375 VAL A CA 1
ATOM 2628 C C . VAL A 1 375 ? -22.677 -4.042 4.066 1.00 97.88 375 VAL A C 1
ATOM 2630 O O . VAL A 1 375 ? -21.573 -4.203 4.588 1.00 97.88 375 VAL A O 1
ATOM 2633 N N . THR A 1 376 ? -22.860 -4.143 2.753 1.00 97.75 376 THR A N 1
ATOM 2634 C CA . THR A 1 376 ? -21.774 -4.428 1.812 1.00 97.75 376 THR A CA 1
ATOM 2635 C C . THR A 1 376 ? -21.127 -3.146 1.302 1.00 97.75 376 THR A C 1
ATOM 2637 O O . THR A 1 376 ? -21.822 -2.256 0.814 1.00 97.75 376 THR A O 1
ATOM 2640 N N . TYR A 1 377 ? -19.799 -3.094 1.335 1.00 98.19 377 TYR A N 1
ATOM 2641 C CA . TYR A 1 377 ? -18.993 -2.043 0.721 1.00 98.19 377 TYR A CA 1
ATOM 2642 C C . TYR A 1 377 ? -18.136 -2.635 -0.391 1.00 98.19 377 TYR A C 1
ATOM 2644 O O . TYR A 1 377 ? -17.495 -3.661 -0.197 1.00 98.19 377 TYR A O 1
ATOM 2652 N N . THR A 1 378 ? -18.096 -1.986 -1.547 1.00 98.06 378 THR A N 1
ATOM 2653 C CA . THR A 1 378 ? -17.247 -2.374 -2.676 1.00 98.06 378 THR A CA 1
ATOM 2654 C C . THR A 1 378 ? -16.109 -1.377 -2.804 1.00 98.06 378 THR A C 1
ATOM 2656 O O . THR A 1 378 ? -16.350 -0.195 -3.050 1.00 98.06 378 THR A O 1
ATOM 2659 N N . VAL A 1 379 ? -14.878 -1.852 -2.637 1.00 98.31 379 VAL A N 1
ATOM 2660 C CA . VAL A 1 379 ? -13.661 -1.087 -2.913 1.00 98.31 379 VAL A CA 1
ATOM 2661 C C . VAL A 1 379 ? -13.238 -1.369 -4.350 1.00 98.31 379 VAL A C 1
ATOM 2663 O O . VAL A 1 379 ? -13.108 -2.531 -4.730 1.00 98.31 379 VAL A O 1
ATOM 2666 N N . THR A 1 380 ? -13.035 -0.325 -5.148 1.00 97.00 380 THR A N 1
ATOM 2667 C CA . THR A 1 380 ? -12.598 -0.421 -6.550 1.00 97.00 380 THR A CA 1
ATOM 2668 C C . THR A 1 380 ? -11.191 0.147 -6.663 1.00 97.00 380 THR A C 1
ATOM 2670 O O . THR A 1 380 ? -10.985 1.318 -6.342 1.00 97.00 380 THR A O 1
ATOM 2673 N N . ALA A 1 381 ? -10.235 -0.682 -7.077 1.00 95.44 381 ALA A N 1
ATOM 2674 C CA . ALA A 1 381 ? -8.849 -0.292 -7.326 1.00 95.44 381 ALA A CA 1
ATOM 2675 C C . ALA A 1 381 ? -8.715 0.561 -8.601 1.00 95.44 381 ALA A C 1
ATOM 2677 O O . ALA A 1 381 ? -9.639 0.637 -9.415 1.00 95.44 381 ALA A O 1
ATOM 2678 N N . ALA A 1 382 ? -7.543 1.168 -8.802 1.00 91.44 382 ALA A N 1
ATOM 2679 C CA . ALA A 1 382 ? -7.250 1.965 -9.993 1.00 91.44 382 ALA A CA 1
ATOM 2680 C C . ALA A 1 382 ? -7.288 1.130 -11.287 1.00 91.44 382 ALA A C 1
ATOM 2682 O O . ALA A 1 382 ? -7.667 1.647 -12.332 1.00 91.44 382 ALA A O 1
ATOM 2683 N N . ASP A 1 383 ? -6.958 -0.164 -11.218 1.00 91.12 383 ASP A N 1
ATOM 2684 C CA . ASP A 1 383 ? -7.067 -1.124 -12.329 1.00 91.12 383 ASP A CA 1
ATOM 2685 C C . ASP A 1 383 ? -8.505 -1.616 -12.604 1.00 91.12 383 ASP A C 1
ATOM 2687 O O . ASP A 1 383 ? -8.706 -2.557 -13.373 1.00 91.12 383 ASP A O 1
ATOM 2691 N N . ALA A 1 384 ? -9.502 -0.991 -11.968 1.00 91.19 384 ALA A N 1
ATOM 2692 C CA . ALA A 1 384 ? -10.921 -1.341 -11.996 1.00 91.19 384 ALA A CA 1
ATOM 2693 C C . ALA A 1 384 ? -11.287 -2.700 -11.366 1.00 91.19 384 ALA A C 1
ATOM 2695 O O . ALA A 1 384 ? -12.459 -3.085 -11.388 1.00 91.19 384 ALA A O 1
ATOM 2696 N N . THR A 1 385 ? -10.343 -3.425 -10.753 1.00 95.25 385 THR A N 1
ATOM 2697 C CA . THR A 1 385 ? -10.675 -4.632 -9.982 1.00 95.25 385 THR A CA 1
ATOM 2698 C C . THR A 1 385 ? -11.358 -4.267 -8.665 1.00 95.25 385 THR A C 1
ATOM 2700 O O . THR A 1 385 ? -11.036 -3.266 -8.024 1.00 95.25 385 THR A O 1
ATOM 2703 N N . THR A 1 386 ? -12.310 -5.093 -8.230 1.00 96.81 386 THR A N 1
ATOM 2704 C CA . THR A 1 386 ? -13.150 -4.802 -7.059 1.00 96.81 386 THR A CA 1
ATOM 2705 C C . THR A 1 386 ? -12.967 -5.817 -5.938 1.00 96.81 386 THR A C 1
ATOM 2707 O O . THR A 1 386 ? -12.759 -6.999 -6.207 1.00 96.81 386 THR A O 1
ATOM 2710 N N . GLN A 1 387 ? -13.117 -5.375 -4.689 1.00 97.75 387 GLN A N 1
ATOM 2711 C CA . GLN A 1 387 ? -13.221 -6.230 -3.507 1.00 97.75 387 GLN A CA 1
ATOM 2712 C C . GLN A 1 387 ? -14.459 -5.843 -2.703 1.00 97.75 387 GLN A C 1
ATOM 2714 O O . GLN A 1 387 ? -14.680 -4.670 -2.407 1.00 97.75 387 GLN A O 1
ATOM 2719 N N . VAL A 1 388 ? -15.255 -6.841 -2.331 1.00 98.19 388 VAL A N 1
ATOM 2720 C CA . VAL A 1 388 ? -16.443 -6.646 -1.497 1.00 98.19 388 VAL A CA 1
ATOM 2721 C C . VAL A 1 388 ? -16.085 -6.921 -0.044 1.00 98.19 388 VAL A C 1
ATOM 2723 O O . VAL A 1 388 ? -15.491 -7.955 0.259 1.00 98.19 388 VAL A O 1
ATOM 2726 N N . TYR A 1 389 ? -16.479 -6.004 0.836 1.00 98.38 389 TYR A N 1
ATOM 2727 C CA . TYR A 1 389 ? -16.395 -6.109 2.284 1.00 98.38 389 TYR A CA 1
ATOM 2728 C C . TYR A 1 389 ? -17.786 -6.189 2.891 1.00 98.38 389 TYR A C 1
ATOM 2730 O O . TYR A 1 389 ? -18.688 -5.456 2.487 1.00 98.38 389 TYR A O 1
ATOM 2738 N N . THR A 1 390 ? -17.945 -7.030 3.908 1.00 98.06 390 THR A N 1
ATOM 2739 C CA . THR A 1 390 ? -19.171 -7.072 4.714 1.00 98.06 390 THR A CA 1
ATOM 2740 C C . THR A 1 390 ? -18.929 -6.406 6.062 1.00 98.06 390 THR A C 1
ATOM 2742 O O . THR A 1 390 ? -18.103 -6.869 6.850 1.00 98.06 390 THR A O 1
ATOM 2745 N N . VAL A 1 391 ? -19.655 -5.326 6.342 1.00 98.38 391 VAL A N 1
ATOM 2746 C CA . VAL A 1 391 ? -19.579 -4.587 7.605 1.00 98.38 391 VAL A CA 1
ATOM 2747 C C . VAL A 1 391 ? -20.725 -5.017 8.511 1.00 98.38 391 VAL A C 1
ATOM 2749 O O . VAL A 1 391 ? -21.893 -4.899 8.147 1.00 98.38 391 VAL A O 1
ATOM 2752 N N . THR A 1 392 ? -20.393 -5.493 9.707 1.00 97.62 392 THR A N 1
ATOM 2753 C CA . THR A 1 392 ? -21.361 -5.893 10.734 1.00 97.62 392 THR A CA 1
ATOM 2754 C C . THR A 1 392 ? -21.209 -5.003 11.961 1.00 97.62 392 THR A C 1
ATOM 2756 O O . THR A 1 392 ? -20.141 -4.954 12.577 1.00 97.62 392 THR A O 1
ATOM 2759 N N . VAL A 1 393 ? -22.295 -4.327 12.339 1.00 97.44 393 VAL A N 1
ATOM 2760 C CA . VAL A 1 393 ? -22.383 -3.558 13.585 1.00 97.44 393 VAL A CA 1
ATOM 2761 C C . VAL A 1 393 ? -23.105 -4.403 14.625 1.00 97.44 393 VAL A C 1
ATOM 2763 O O . VAL A 1 393 ? -24.210 -4.879 14.391 1.00 97.44 393 VAL A O 1
ATOM 2766 N N . THR A 1 394 ? -22.486 -4.593 15.786 1.00 93.38 394 THR A N 1
ATOM 2767 C CA . THR A 1 394 ? -23.110 -5.264 16.933 1.00 93.38 394 THR A CA 1
ATOM 2768 C C . THR A 1 394 ? -23.371 -4.242 18.031 1.00 93.38 394 THR A C 1
ATOM 2770 O O . THR A 1 394 ? -22.477 -3.487 18.400 1.00 93.38 394 THR A O 1
ATOM 2773 N N . VAL A 1 395 ? -24.584 -4.211 18.575 1.00 91.31 395 VAL A N 1
ATOM 2774 C CA . VAL A 1 395 ? -24.914 -3.378 19.741 1.00 91.31 395 VAL A CA 1
ATOM 2775 C C . VAL A 1 395 ? -24.606 -4.177 21.006 1.00 91.31 395 VAL A C 1
ATOM 2777 O O . VAL A 1 395 ? -25.010 -5.336 21.114 1.00 91.31 395 VAL A O 1
ATOM 2780 N N . THR A 1 396 ? -23.891 -3.592 21.972 1.00 86.25 396 THR A N 1
ATOM 2781 C CA . THR A 1 396 ? -23.667 -4.265 23.263 1.00 86.25 396 THR A CA 1
ATOM 2782 C C . THR A 1 396 ? -24.995 -4.529 23.971 1.00 86.25 396 THR A C 1
ATOM 2784 O O . THR A 1 396 ? -25.919 -3.720 23.898 1.00 86.25 396 THR A O 1
ATOM 2787 N N . THR A 1 397 ? -25.085 -5.628 24.714 1.00 83.94 397 THR A N 1
ATOM 2788 C CA . THR A 1 397 ? -26.256 -5.932 25.546 1.00 83.94 397 THR A CA 1
ATOM 2789 C C . THR A 1 397 ? -26.405 -4.925 26.688 1.00 83.94 397 THR A C 1
ATOM 2791 O O . THR A 1 397 ? -25.406 -4.429 27.206 1.00 83.94 397 THR A O 1
ATOM 2794 N N . SER A 1 398 ? -27.644 -4.654 27.103 1.00 82.94 398 SER A N 1
ATOM 2795 C CA . SER A 1 398 ? -27.922 -3.856 28.303 1.00 82.94 398 SER A CA 1
ATOM 2796 C C . SER A 1 398 ? -27.404 -4.555 29.564 1.00 82.94 398 SER A C 1
ATOM 2798 O O . SER A 1 398 ? -27.426 -5.785 29.632 1.00 82.94 398 SER A O 1
ATOM 2800 N N . SER A 1 399 ? -26.961 -3.782 30.556 1.00 87.00 399 SER A N 1
ATOM 2801 C CA . SER A 1 399 ? -26.622 -4.311 31.883 1.00 87.00 399 SER A CA 1
ATOM 2802 C C . SER A 1 399 ? -27.870 -4.735 32.663 1.00 87.00 399 SER A C 1
ATOM 2804 O O . SER A 1 399 ? -28.940 -4.143 32.516 1.00 87.00 399 SER A O 1
ATOM 2806 N N . ASP A 1 400 ? -27.731 -5.747 33.518 1.00 87.81 400 ASP A N 1
ATOM 2807 C CA . ASP A 1 400 ? -28.804 -6.235 34.384 1.00 87.81 400 ASP A CA 1
ATOM 2808 C C . ASP A 1 400 ? -28.986 -5.301 35.588 1.00 87.81 400 ASP A C 1
ATOM 2810 O O . ASP A 1 400 ? -28.133 -5.226 36.474 1.00 87.81 400 ASP A O 1
ATOM 2814 N N . LEU A 1 401 ? -30.115 -4.588 35.617 1.00 90.44 401 LEU A N 1
ATOM 2815 C CA . LEU A 1 401 ? -30.475 -3.653 36.686 1.00 90.44 401 LEU A CA 1
ATOM 2816 C C . LEU A 1 401 ? -31.325 -4.285 37.795 1.00 90.44 401 LEU A C 1
ATOM 2818 O O . LEU A 1 401 ? -31.698 -3.584 38.735 1.00 90.44 401 LEU A O 1
ATOM 2822 N N . THR A 1 402 ? -31.649 -5.578 37.717 1.00 91.69 402 THR A N 1
ATOM 2823 C CA . THR A 1 402 ? -32.625 -6.227 38.611 1.00 91.69 402 THR A CA 1
ATOM 2824 C C . THR A 1 402 ? -32.276 -6.027 40.088 1.00 91.69 402 THR A C 1
ATOM 2826 O O . THR A 1 402 ? -33.121 -5.607 40.881 1.00 91.69 402 THR A O 1
ATOM 2829 N N . ALA A 1 403 ? -31.012 -6.253 40.457 1.00 90.88 403 ALA A N 1
ATOM 2830 C CA . ALA A 1 403 ? -30.538 -6.077 41.830 1.00 90.88 403 ALA A CA 1
ATOM 2831 C C . ALA A 1 403 ? -30.559 -4.607 42.286 1.00 90.88 403 ALA A C 1
ATOM 2833 O O . ALA A 1 403 ? -30.900 -4.321 43.433 1.00 90.88 403 ALA A O 1
ATOM 2834 N N . LEU A 1 404 ? -30.234 -3.671 41.388 1.00 95.50 404 LEU A N 1
ATOM 2835 C CA . LEU A 1 404 ? -30.239 -2.238 41.682 1.00 95.50 404 LEU A CA 1
ATOM 2836 C C . LEU A 1 404 ? -31.656 -1.714 41.905 1.00 95.50 404 LEU A C 1
ATOM 2838 O O . LEU A 1 404 ? -31.897 -1.014 42.885 1.00 95.50 404 LEU A O 1
ATOM 2842 N N . VAL A 1 405 ? -32.604 -2.112 41.054 1.00 95.25 405 VAL A N 1
ATOM 2843 C CA . VAL A 1 405 ? -34.024 -1.762 41.201 1.00 95.25 405 VAL A CA 1
ATOM 2844 C C . VAL A 1 405 ? -34.577 -2.289 42.529 1.00 95.25 405 VAL A C 1
ATOM 2846 O O . VAL A 1 405 ? -35.243 -1.547 43.250 1.00 95.25 405 VAL A O 1
ATOM 2849 N N . ALA A 1 406 ? -34.256 -3.533 42.901 1.00 93.06 406 ALA A N 1
ATOM 2850 C CA . ALA A 1 406 ? -34.672 -4.109 44.180 1.00 93.06 406 ALA A CA 1
ATOM 2851 C C . ALA A 1 406 ? -34.052 -3.386 45.395 1.00 93.06 406 ALA A C 1
ATOM 2853 O O . ALA A 1 406 ? -34.741 -3.132 46.390 1.00 93.06 406 ALA A O 1
ATOM 2854 N N . ALA A 1 407 ? -32.767 -3.021 45.316 1.00 94.44 407 ALA A N 1
ATOM 2855 C CA . ALA A 1 407 ? -32.078 -2.275 46.368 1.00 94.44 407 ALA A CA 1
ATOM 2856 C C . ALA A 1 407 ? -32.654 -0.858 46.538 1.00 94.44 407 ALA A C 1
ATOM 2858 O O . ALA A 1 407 ? -32.908 -0.437 47.667 1.00 94.44 407 ALA A O 1
ATOM 2859 N N . ILE A 1 408 ? -32.931 -0.153 45.431 1.00 96.62 408 ILE A N 1
ATOM 2860 C CA . ILE A 1 408 ? -33.602 1.157 45.435 1.00 96.62 408 ILE A CA 1
ATOM 2861 C C . ILE A 1 408 ? -34.970 1.043 46.099 1.00 96.62 408 ILE A C 1
ATOM 2863 O O . ILE A 1 408 ? -35.247 1.798 47.027 1.00 96.62 408 ILE A O 1
ATOM 2867 N N . ALA A 1 409 ? -35.793 0.071 45.692 1.00 95.81 409 ALA A N 1
ATOM 2868 C CA . ALA A 1 409 ? -37.114 -0.134 46.280 1.00 95.81 409 ALA A CA 1
ATOM 2869 C C . ALA A 1 409 ? -37.033 -0.330 47.804 1.00 95.81 409 ALA A C 1
ATOM 2871 O O . ALA A 1 409 ? -37.723 0.361 48.551 1.00 95.81 409 ALA A O 1
ATOM 2872 N N . THR A 1 410 ? -36.130 -1.200 48.267 1.00 95.75 410 THR A N 1
ATOM 2873 C CA . THR A 1 410 ? -35.925 -1.489 49.697 1.00 95.75 410 THR A CA 1
ATOM 2874 C C . THR A 1 410 ? -35.446 -0.262 50.479 1.00 95.75 410 THR A C 1
ATOM 2876 O O . THR A 1 410 ? -35.936 0.024 51.578 1.00 95.75 410 THR A O 1
ATOM 2879 N N . ALA A 1 411 ? -34.485 0.483 49.929 1.00 96.19 411 ALA A N 1
ATOM 2880 C CA . ALA A 1 411 ? -33.964 1.690 50.557 1.00 96.19 411 ALA A CA 1
ATOM 2881 C C . ALA A 1 411 ? -35.040 2.784 50.637 1.00 96.19 411 ALA A C 1
ATOM 2883 O O . ALA A 1 411 ? -35.217 3.387 51.696 1.00 96.19 411 ALA A O 1
ATOM 2884 N N . SER A 1 412 ? -35.806 2.988 49.560 1.00 96.75 412 SER A N 1
ATOM 2885 C CA . SER A 1 412 ? -36.905 3.956 49.508 1.00 96.75 412 SER A CA 1
ATOM 2886 C C . SER A 1 412 ? -38.018 3.633 50.501 1.00 96.75 412 SER A C 1
ATOM 2888 O O . SER A 1 412 ? -38.466 4.531 51.209 1.00 96.75 412 SER A O 1
ATOM 2890 N N . THR A 1 413 ? -38.442 2.370 50.624 1.00 95.88 413 THR A N 1
ATOM 2891 C CA . THR A 1 413 ? -39.463 1.988 51.616 1.00 95.88 413 THR A CA 1
ATOM 2892 C C . THR A 1 413 ? -38.963 2.189 53.043 1.00 95.88 413 THR A C 1
ATOM 2894 O O . THR A 1 413 ? -39.672 2.755 53.871 1.00 95.88 413 THR A O 1
ATOM 2897 N N . THR A 1 414 ? -37.719 1.788 53.323 1.00 92.88 414 THR A N 1
ATOM 2898 C CA . THR A 1 414 ? -37.105 1.940 54.653 1.00 92.88 414 THR A CA 1
ATOM 2899 C C . THR A 1 414 ? -37.005 3.410 55.052 1.00 92.88 414 THR A C 1
ATOM 2901 O O . THR A 1 414 ? -37.354 3.789 56.169 1.00 92.88 414 THR A O 1
ATOM 2904 N N . GLN A 1 415 ? -36.566 4.255 54.121 1.00 94.44 415 GLN A N 1
ATOM 2905 C CA . GLN A 1 415 ? -36.454 5.689 54.333 1.00 94.44 415 GLN A CA 1
ATOM 2906 C C . GLN A 1 415 ? -37.832 6.355 54.507 1.00 94.44 415 GLN A C 1
ATOM 2908 O O . GLN A 1 415 ? -37.983 7.222 55.370 1.00 94.44 415 GLN A O 1
ATOM 2913 N N . ALA A 1 416 ? -38.844 5.944 53.735 1.00 93.19 416 ALA A N 1
ATOM 2914 C CA . ALA A 1 416 ? -40.201 6.483 53.829 1.00 93.19 416 ALA A CA 1
ATOM 2915 C C . ALA A 1 416 ? -40.856 6.192 55.190 1.00 93.19 416 ALA A C 1
ATOM 2917 O O . ALA A 1 416 ? -41.501 7.075 55.754 1.00 93.19 416 ALA A O 1
ATOM 2918 N N . SER A 1 417 ? -40.650 4.994 55.745 1.00 90.75 417 SER A N 1
ATOM 2919 C CA . SER A 1 417 ? -41.179 4.604 57.061 1.00 90.75 417 SER A CA 1
ATOM 2920 C C . SER A 1 417 ? -40.415 5.196 58.252 1.00 90.75 417 SER A C 1
ATOM 2922 O O . SER A 1 417 ? -40.883 5.101 59.385 1.00 90.75 417 SER A O 1
ATOM 2924 N N . ALA A 1 418 ? -39.242 5.789 58.034 1.00 93.38 418 ALA A N 1
ATOM 2925 C CA . ALA A 1 418 ? -38.413 6.316 59.108 1.00 93.38 418 ALA A CA 1
ATOM 2926 C C . ALA A 1 418 ? -38.854 7.709 59.583 1.00 93.38 418 ALA A C 1
ATOM 2928 O O . ALA A 1 418 ? -39.076 8.621 58.778 1.00 93.38 418 ALA A O 1
ATOM 2929 N N . VAL A 1 419 ? -38.884 7.891 60.904 1.00 92.81 419 VAL A N 1
ATOM 2930 C CA . VAL A 1 419 ? -39.142 9.175 61.570 1.00 92.81 419 VAL A CA 1
ATOM 2931 C C . VAL A 1 419 ? -37.811 9.795 61.991 1.00 92.81 419 VAL A C 1
ATOM 2933 O O . VAL A 1 419 ? -36.984 9.128 62.611 1.00 92.81 419 VAL A O 1
ATOM 2936 N N . GLU A 1 420 ? -37.594 11.057 61.626 1.00 92.00 420 GLU A N 1
ATOM 2937 C CA . GLU A 1 420 ? -36.386 11.801 61.987 1.00 92.00 420 GLU A CA 1
ATOM 2938 C C . GLU A 1 420 ? -36.489 12.356 63.413 1.00 92.00 420 GLU A C 1
ATOM 2940 O O . GLU A 1 420 ? -37.535 12.881 63.795 1.00 92.00 420 GLU A O 1
ATOM 2945 N N . GLY A 1 421 ? -35.408 12.238 64.189 1.00 88.38 421 GLY A N 1
ATOM 2946 C CA . GLY A 1 421 ? -35.305 12.783 65.544 1.00 88.38 421 GLY A CA 1
ATOM 2947 C C . GLY A 1 421 ? -34.348 12.000 66.448 1.00 88.38 421 GLY A C 1
ATOM 2948 O O . GLY A 1 421 ? -33.618 11.121 65.989 1.00 88.38 421 GLY A O 1
ATOM 2949 N N . THR A 1 422 ? -34.308 12.364 67.731 1.00 85.25 422 THR A N 1
ATOM 2950 C CA . THR A 1 422 ? -33.340 11.843 68.717 1.00 85.25 422 THR A CA 1
ATOM 2951 C C . THR A 1 422 ? -33.950 10.882 69.734 1.00 85.25 422 THR A C 1
ATOM 2953 O O . THR A 1 422 ? -33.236 10.408 70.613 1.00 85.25 422 THR A O 1
ATOM 2956 N N . LEU A 1 423 ? -35.254 10.604 69.651 1.00 82.94 423 LEU A N 1
ATOM 2957 C CA . LEU A 1 423 ? -35.914 9.685 70.578 1.00 82.94 423 LEU A CA 1
ATOM 2958 C C . LEU A 1 423 ? -35.685 8.221 70.172 1.00 82.94 423 LEU A C 1
ATOM 2960 O O . LEU A 1 423 ? -35.473 7.942 68.987 1.00 82.94 423 LEU A O 1
ATOM 2964 N N . PRO A 1 424 ? -35.782 7.272 71.121 1.00 81.88 424 PRO A N 1
ATOM 2965 C CA . PRO A 1 424 ? -35.742 5.845 70.830 1.00 81.88 424 PRO A CA 1
ATOM 2966 C C . PRO A 1 424 ? -36.625 5.441 69.644 1.00 81.88 424 PRO A C 1
ATOM 2968 O O . PRO A 1 424 ? -37.794 5.812 69.544 1.00 81.88 424 PRO A O 1
ATOM 2971 N N . GLY A 1 425 ? -36.050 4.681 68.713 1.00 84.19 425 GLY A N 1
ATOM 2972 C CA . GLY A 1 425 ? -36.720 4.239 67.493 1.00 84.19 425 GLY A CA 1
ATOM 2973 C C . GLY A 1 425 ? -36.715 5.233 66.323 1.00 84.19 425 GLY A C 1
ATOM 2974 O O . GLY A 1 425 ? -37.083 4.827 65.218 1.00 84.19 425 GLY A O 1
ATOM 2975 N N . GLN A 1 426 ? -36.274 6.479 66.530 1.00 90.00 426 GLN A N 1
ATOM 2976 C CA . GLN A 1 426 ? -36.100 7.491 65.480 1.00 90.00 426 GLN A CA 1
ATOM 2977 C C . GLN A 1 426 ? -34.682 7.460 64.887 1.00 90.00 426 GLN A C 1
ATOM 2979 O O . GLN A 1 426 ? -33.803 6.731 65.353 1.00 90.00 426 GLN A O 1
ATOM 2984 N N . TYR A 1 427 ? -34.472 8.235 63.824 1.00 93.62 427 TYR A N 1
ATOM 2985 C CA . TYR A 1 427 ? -33.197 8.353 63.118 1.00 93.62 427 TYR A CA 1
ATOM 2986 C C . TYR A 1 427 ? -32.684 9.798 63.192 1.00 93.62 427 TYR A C 1
ATOM 2988 O O . TYR A 1 427 ? -33.361 10.693 62.680 1.00 93.62 427 TYR A O 1
ATOM 2996 N N . PRO A 1 428 ? -31.502 10.059 63.775 1.00 93.06 428 PRO A N 1
ATOM 2997 C CA . PRO A 1 428 ? -30.965 11.413 63.863 1.00 93.06 428 PRO A CA 1
ATOM 2998 C C . PRO A 1 428 ? -30.611 12.011 62.496 1.00 93.06 428 PRO A C 1
ATOM 3000 O O . PRO A 1 428 ? -30.188 11.310 61.567 1.00 93.06 428 PRO A O 1
ATOM 3003 N N . ALA A 1 429 ? -30.711 13.335 62.387 1.00 91.88 429 ALA A N 1
ATOM 3004 C CA . ALA A 1 429 ? -30.154 14.068 61.256 1.00 91.88 429 ALA A CA 1
ATOM 3005 C C . ALA A 1 429 ? -28.621 13.858 61.191 1.00 91.88 429 ALA A C 1
ATOM 3007 O O . ALA A 1 429 ? -27.976 13.866 62.242 1.00 91.88 429 ALA A O 1
ATOM 3008 N N . PRO A 1 430 ? -27.998 13.696 60.002 1.00 94.19 430 PRO A N 1
ATOM 3009 C CA . PRO A 1 430 ? -28.564 13.810 58.652 1.00 94.19 430 PRO A CA 1
ATOM 3010 C C . PRO A 1 430 ? -28.865 12.457 57.963 1.00 94.19 430 PRO A C 1
ATOM 3012 O O . PRO A 1 430 ? -28.867 12.374 56.733 1.00 94.19 430 PRO A O 1
ATOM 3015 N N . LEU A 1 431 ? -29.088 11.366 58.706 1.00 94.69 431 LEU A N 1
ATOM 3016 C CA . LEU A 1 431 ? -29.100 10.003 58.143 1.00 94.69 431 LEU A CA 1
ATOM 3017 C C . LEU A 1 431 ? -30.111 9.809 57.000 1.00 94.69 431 LEU A C 1
ATOM 3019 O O . LEU A 1 431 ? -29.782 9.209 55.974 1.00 94.69 431 LEU A O 1
ATOM 3023 N N . LYS A 1 432 ? -31.326 10.353 57.143 1.00 94.81 432 LYS A N 1
ATOM 3024 C CA . LYS A 1 432 ? -32.394 10.236 56.136 1.00 94.81 432 LYS A CA 1
ATOM 3025 C C . LYS A 1 432 ? -32.049 10.953 54.825 1.00 94.81 432 LYS A C 1
ATOM 3027 O O . LYS A 1 432 ? -32.353 10.438 53.745 1.00 94.81 432 LYS A O 1
ATOM 3032 N N . ALA A 1 433 ? -31.369 12.097 54.915 1.00 94.31 433 ALA A N 1
ATOM 3033 C CA . ALA A 1 433 ? -30.885 12.862 53.765 1.00 94.31 433 ALA A CA 1
ATOM 3034 C C . ALA A 1 433 ? -29.701 12.169 53.065 1.00 94.31 433 ALA A C 1
ATOM 3036 O O . ALA A 1 433 ? -29.642 12.122 51.833 1.00 94.31 433 ALA A O 1
ATOM 3037 N N . ASN A 1 434 ? -28.794 11.558 53.832 1.00 95.38 434 ASN A N 1
ATOM 3038 C CA . ASN A 1 434 ? -27.681 10.784 53.276 1.00 95.38 434 ASN A CA 1
ATOM 3039 C C . ASN A 1 434 ? -28.182 9.564 52.489 1.00 95.38 434 ASN A C 1
ATOM 3041 O O . ASN A 1 434 ? -27.724 9.320 51.371 1.00 95.38 434 ASN A O 1
ATOM 3045 N N . LEU A 1 435 ? -29.171 8.838 53.028 1.00 96.75 435 LEU A N 1
ATOM 3046 C CA . LEU A 1 435 ? -29.791 7.720 52.316 1.00 96.75 435 LEU A CA 1
ATOM 3047 C C . LEU A 1 435 ? -30.538 8.192 51.056 1.00 96.75 435 LEU A C 1
ATOM 3049 O O . LEU A 1 435 ? -30.407 7.555 50.013 1.00 96.75 435 LEU A O 1
ATOM 3053 N N . GLN A 1 436 ? -31.238 9.336 51.103 1.00 96.88 436 GLN A N 1
ATOM 3054 C CA . GLN A 1 436 ? -31.868 9.923 49.909 1.00 96.88 436 GLN A CA 1
ATOM 3055 C C . GLN A 1 436 ? -30.849 10.191 48.800 1.00 96.88 436 GLN A C 1
ATOM 3057 O O . GLN A 1 436 ? -31.100 9.893 47.636 1.00 96.88 436 GLN A O 1
ATOM 3062 N N . THR A 1 437 ? -29.699 10.757 49.165 1.00 97.38 437 THR A N 1
ATOM 3063 C CA . THR A 1 437 ? -28.631 11.084 48.216 1.00 97.38 437 THR A CA 1
ATOM 3064 C C . THR A 1 437 ? -28.110 9.822 47.528 1.00 97.38 437 THR A C 1
ATOM 3066 O O . THR A 1 437 ? -27.962 9.803 46.306 1.00 97.38 437 THR A O 1
ATOM 3069 N N . ALA A 1 438 ? -27.908 8.741 48.289 1.00 96.50 438 ALA A N 1
ATOM 3070 C CA . ALA A 1 438 ? -27.500 7.451 47.739 1.00 96.50 438 ALA A CA 1
ATOM 3071 C C . ALA A 1 438 ? -28.567 6.840 46.812 1.00 96.50 438 ALA A C 1
ATOM 3073 O O . ALA A 1 438 ? -28.222 6.327 45.748 1.00 96.50 438 ALA A O 1
ATOM 3074 N N . ILE A 1 439 ? -29.854 6.938 47.172 1.00 97.38 439 ILE A N 1
ATOM 3075 C CA . ILE A 1 439 ? -30.976 6.486 46.329 1.00 97.38 439 ILE A CA 1
ATOM 3076 C C . ILE A 1 439 ? -30.995 7.250 45.001 1.00 97.38 439 ILE A C 1
ATOM 3078 O O . ILE A 1 439 ? -31.084 6.635 43.942 1.00 97.38 439 ILE A O 1
ATOM 3082 N N . THR A 1 440 ? -30.875 8.579 45.040 1.00 97.25 440 THR A N 1
ATOM 3083 C CA . THR A 1 440 ? -30.871 9.417 43.832 1.00 97.25 440 THR A CA 1
ATOM 3084 C C . THR A 1 440 ? -29.683 9.088 42.925 1.00 97.25 440 THR A C 1
ATOM 3086 O O . THR A 1 440 ? -29.854 8.971 41.713 1.00 97.25 440 THR A O 1
ATOM 3089 N N . ALA A 1 441 ? -28.490 8.888 43.495 1.00 94.62 441 ALA A N 1
ATOM 3090 C CA . ALA A 1 441 ? -27.308 8.487 42.734 1.00 94.62 441 ALA A CA 1
ATOM 3091 C C . ALA A 1 441 ? -27.478 7.102 42.085 1.00 94.62 441 ALA A C 1
ATOM 3093 O O . ALA A 1 441 ? -27.147 6.925 40.915 1.00 94.62 441 ALA A O 1
ATOM 3094 N N . ALA A 1 442 ? -28.041 6.137 42.819 1.00 95.56 442 ALA A N 1
ATOM 3095 C CA . ALA A 1 442 ? -28.349 4.806 42.303 1.00 95.56 442 ALA A CA 1
ATOM 3096 C C . ALA A 1 442 ? -29.396 4.849 41.174 1.00 95.56 442 ALA A C 1
ATOM 3098 O O . ALA A 1 442 ? -29.227 4.180 40.158 1.00 95.56 442 ALA A O 1
ATOM 3099 N N . ALA A 1 443 ? -30.440 5.672 41.309 1.00 94.75 443 ALA A N 1
ATOM 3100 C CA . ALA A 1 443 ? -31.502 5.815 40.310 1.00 94.75 443 ALA A CA 1
ATOM 3101 C C . ALA A 1 443 ? -31.038 6.466 38.992 1.00 94.75 443 ALA A C 1
ATOM 3103 O O . ALA A 1 443 ? -31.701 6.310 37.969 1.00 94.75 443 ALA A O 1
ATOM 3104 N N . ALA A 1 444 ? -29.907 7.179 38.996 1.00 94.38 444 ALA A N 1
ATOM 3105 C CA . ALA A 1 444 ? -29.316 7.756 37.790 1.00 94.38 444 ALA A CA 1
ATOM 3106 C C . ALA A 1 444 ? -28.573 6.722 36.917 1.00 94.38 444 ALA A C 1
ATOM 3108 O O . ALA A 1 444 ? -28.251 7.011 35.762 1.00 94.38 444 ALA A O 1
ATOM 3109 N N . ILE A 1 445 ? -28.287 5.526 37.446 1.00 92.44 445 ILE A N 1
ATOM 3110 C CA . ILE A 1 445 ? -27.633 4.451 36.695 1.00 92.44 445 ILE A CA 1
ATOM 3111 C C . ILE A 1 445 ? -28.637 3.810 35.736 1.00 92.44 445 ILE A C 1
ATOM 3113 O O . ILE A 1 445 ? -29.732 3.408 36.124 1.00 92.44 445 ILE A O 1
ATOM 3117 N N . THR A 1 446 ? -28.243 3.682 34.470 1.00 88.19 446 THR A N 1
ATOM 3118 C CA . THR A 1 446 ? -29.077 3.097 33.413 1.00 88.19 446 THR A CA 1
ATOM 3119 C C . THR A 1 446 ? -28.456 1.813 32.876 1.00 88.19 446 THR A C 1
ATOM 3121 O O . THR A 1 446 ? -27.289 1.510 33.123 1.00 88.19 446 THR A O 1
ATOM 3124 N N . GLY A 1 447 ? -29.212 1.075 32.060 1.00 83.06 447 GLY A N 1
ATOM 3125 C CA . GLY A 1 447 ? -28.734 -0.144 31.406 1.00 83.06 447 GLY A CA 1
ATOM 3126 C C . GLY A 1 447 ? -27.629 0.087 30.365 1.00 83.06 447 GLY A C 1
ATOM 3127 O O . GLY A 1 447 ? -27.140 -0.884 29.793 1.00 83.06 447 GLY A O 1
ATOM 3128 N N . ALA A 1 448 ? -27.250 1.345 30.102 1.00 81.06 448 ALA A N 1
ATOM 3129 C CA . ALA A 1 448 ? -26.103 1.716 29.273 1.00 81.06 448 ALA A CA 1
ATOM 3130 C C . ALA A 1 448 ? -24.775 1.745 30.057 1.00 81.06 448 ALA A C 1
ATOM 3132 O O . ALA A 1 448 ? -23.705 1.705 29.452 1.00 81.06 448 ALA A O 1
ATOM 3133 N N . SER A 1 449 ? -24.818 1.818 31.393 1.00 84.75 449 SER A N 1
ATOM 3134 C CA . SER A 1 449 ? -23.625 1.693 32.238 1.00 84.75 449 SER A CA 1
ATOM 3135 C C . SER A 1 449 ? -23.063 0.271 32.169 1.00 84.75 449 SER A C 1
ATOM 3137 O O . SER A 1 449 ? -23.809 -0.671 31.915 1.00 84.75 449 SER A O 1
ATOM 3139 N N . SER A 1 450 ? -21.764 0.082 32.418 1.00 85.25 450 SER A N 1
ATOM 3140 C CA . SER A 1 450 ? -21.194 -1.269 32.507 1.00 85.25 450 SER A CA 1
ATOM 3141 C C . SER A 1 450 ? -21.748 -2.021 33.721 1.00 85.25 450 SER A C 1
ATOM 3143 O O . SER A 1 450 ? -22.055 -1.408 34.746 1.00 85.25 450 SER A O 1
ATOM 3145 N N . GLN A 1 451 ? -21.797 -3.355 33.654 1.00 87.44 451 GLN A N 1
ATOM 3146 C CA . GLN A 1 451 ? -22.278 -4.164 34.779 1.00 87.44 451 GLN A CA 1
ATOM 3147 C C . GLN A 1 451 ? -21.497 -3.882 36.073 1.00 87.44 451 GLN A C 1
ATOM 3149 O O . GLN A 1 451 ? -22.086 -3.784 37.138 1.00 87.44 451 GLN A O 1
ATOM 3154 N N . SER A 1 452 ? -20.188 -3.626 35.982 1.00 86.06 452 SER A N 1
ATOM 3155 C CA . SER A 1 452 ? -19.372 -3.259 37.147 1.00 86.06 452 SER A CA 1
ATOM 3156 C C . SER A 1 452 ? -19.812 -1.951 37.816 1.00 86.06 452 SER A C 1
ATOM 3158 O O . SER A 1 452 ? -19.667 -1.807 39.026 1.00 86.06 452 SER A O 1
ATOM 3160 N N . VAL A 1 453 ? -20.318 -0.985 37.040 1.00 90.31 453 VAL A N 1
ATOM 3161 C CA . VAL A 1 453 ? -20.856 0.277 37.569 1.00 90.31 453 VAL A CA 1
ATOM 3162 C C . VAL A 1 453 ? -22.196 0.029 38.258 1.00 90.31 453 VAL A C 1
ATOM 3164 O O . VAL A 1 453 ? -22.428 0.576 39.333 1.00 90.31 453 VAL A O 1
ATOM 3167 N N . VAL A 1 454 ? -23.043 -0.833 37.687 1.00 91.12 454 VAL A N 1
ATOM 3168 C CA . VAL A 1 454 ? -24.306 -1.252 38.316 1.00 91.12 454 VAL A CA 1
ATOM 3169 C C . VAL A 1 454 ? -24.034 -1.956 39.648 1.00 91.12 454 VAL A C 1
ATOM 3171 O O . VAL A 1 454 ? -24.594 -1.567 40.671 1.00 91.12 454 VAL A O 1
ATOM 3174 N N . ASP A 1 455 ? -23.118 -2.925 39.665 1.00 90.62 455 ASP A N 1
ATOM 3175 C CA . ASP A 1 455 ? -22.756 -3.683 40.867 1.00 90.62 455 ASP A CA 1
ATOM 3176 C C . ASP A 1 455 ? -22.158 -2.771 41.954 1.00 90.62 455 ASP A C 1
ATOM 3178 O O . ASP A 1 455 ? -22.480 -2.903 43.138 1.00 90.62 455 ASP A O 1
ATOM 3182 N N . ALA A 1 456 ? -21.325 -1.799 41.561 1.00 92.19 456 ALA A N 1
ATOM 3183 C CA . ALA A 1 456 ? -20.787 -0.797 42.476 1.00 92.19 456 ALA A CA 1
ATOM 3184 C C . ALA A 1 456 ? -21.894 0.089 43.071 1.00 92.19 456 ALA A C 1
ATOM 3186 O O . ALA A 1 456 ? -21.890 0.332 44.276 1.00 92.19 456 ALA A O 1
ATOM 3187 N N . ALA A 1 457 ? -22.873 0.517 42.267 1.00 93.88 457 ALA A N 1
ATOM 3188 C CA . ALA A 1 457 ? -24.007 1.306 42.747 1.00 93.88 457 ALA A CA 1
ATOM 3189 C C . ALA A 1 457 ? -24.876 0.525 43.747 1.00 93.88 457 ALA A C 1
ATOM 3191 O O . ALA A 1 457 ? -25.266 1.082 44.775 1.00 93.88 457 ALA A O 1
ATOM 3192 N N . VAL A 1 458 ? -25.115 -0.773 43.503 1.00 96.12 458 VAL A N 1
ATOM 3193 C CA . VAL A 1 458 ? -25.790 -1.669 44.461 1.00 96.12 458 VAL A CA 1
ATOM 3194 C C . VAL A 1 458 ? -25.023 -1.714 45.781 1.00 96.12 458 VAL A C 1
ATOM 3196 O O . VAL A 1 458 ? -25.614 -1.538 46.846 1.00 96.12 458 VAL A O 1
ATOM 3199 N N . ALA A 1 459 ? -23.704 -1.921 45.727 1.00 93.94 459 ALA A N 1
ATOM 3200 C CA . ALA A 1 459 ? -22.865 -1.984 46.921 1.00 93.94 459 ALA A CA 1
ATOM 3201 C C . ALA A 1 459 ? -22.877 -0.662 47.706 1.00 93.94 459 ALA A C 1
ATOM 3203 O O . ALA A 1 459 ? -23.048 -0.675 48.925 1.00 93.94 459 ALA A O 1
ATOM 3204 N N . THR A 1 460 ? -22.754 0.478 47.018 1.00 96.25 460 THR A N 1
ATOM 3205 C CA . THR A 1 460 ? -22.812 1.809 47.635 1.00 96.25 460 THR A CA 1
ATOM 3206 C C . THR A 1 460 ? -24.166 2.074 48.289 1.00 96.25 460 THR A C 1
ATOM 3208 O O . THR A 1 460 ? -24.205 2.532 49.432 1.00 96.25 460 THR A O 1
ATOM 3211 N N . LEU A 1 461 ? -25.275 1.755 47.614 1.00 97.69 461 LEU A N 1
ATOM 3212 C CA . LEU A 1 461 ? -26.614 1.945 48.171 1.00 97.69 461 LEU A CA 1
ATOM 3213 C C . LEU A 1 461 ? -26.858 1.039 49.384 1.00 97.69 461 LEU A C 1
ATOM 3215 O O . LEU A 1 461 ? -27.359 1.507 50.406 1.00 97.69 461 LEU A O 1
ATOM 3219 N N . ASN A 1 462 ? -26.458 -0.231 49.309 1.00 96.56 462 ASN A N 1
ATOM 3220 C CA . ASN A 1 462 ? -26.584 -1.166 50.427 1.00 96.56 462 ASN A CA 1
ATOM 3221 C C . ASN A 1 462 ? -25.734 -0.739 51.631 1.00 96.56 462 ASN A C 1
ATOM 3223 O O . ASN A 1 462 ? -26.188 -0.859 52.767 1.00 96.56 462 ASN A O 1
ATOM 3227 N N . ALA A 1 463 ? -24.534 -0.196 51.407 1.00 94.62 463 ALA A N 1
ATOM 3228 C CA . ALA A 1 463 ? -23.713 0.365 52.476 1.00 94.62 463 ALA A CA 1
ATOM 3229 C C . ALA A 1 463 ? -24.387 1.585 53.125 1.00 94.62 463 ALA A C 1
ATOM 3231 O O . ALA A 1 463 ? -24.458 1.662 54.350 1.00 94.62 463 ALA A O 1
ATOM 3232 N N . ALA A 1 464 ? -24.950 2.497 52.325 1.00 95.69 464 ALA A N 1
ATOM 3233 C CA . ALA A 1 464 ? -25.703 3.640 52.840 1.00 95.69 464 ALA A CA 1
ATOM 3234 C C . ALA A 1 464 ? -26.939 3.200 53.643 1.00 95.69 464 ALA A C 1
ATOM 3236 O O . ALA A 1 464 ? -27.212 3.751 54.710 1.00 95.69 464 ALA A O 1
ATOM 3237 N N . LEU A 1 465 ? -27.656 2.173 53.175 1.00 96.31 465 LEU A N 1
ATOM 3238 C CA . LEU A 1 465 ? -28.785 1.578 53.889 1.00 96.31 465 LEU A CA 1
ATOM 3239 C C . LEU A 1 465 ? -28.345 0.912 55.203 1.00 96.31 465 LEU A C 1
ATOM 3241 O O . LEU A 1 465 ? -29.020 1.053 56.223 1.00 96.31 465 LEU A O 1
ATOM 3245 N N . ALA A 1 466 ? -27.197 0.234 55.218 1.00 94.12 466 ALA A N 1
ATOM 3246 C CA . ALA A 1 466 ? -26.621 -0.337 56.435 1.00 94.12 466 ALA A CA 1
ATOM 3247 C C . ALA A 1 466 ? -26.252 0.756 57.455 1.00 94.12 466 ALA A C 1
ATOM 3249 O O . ALA A 1 466 ? -26.604 0.649 58.627 1.00 94.12 466 ALA A O 1
ATOM 3250 N N . THR A 1 467 ? -25.619 1.850 57.020 1.00 94.06 467 THR A N 1
ATOM 3251 C CA . THR A 1 467 ? -25.341 3.005 57.890 1.00 94.06 467 THR A CA 1
ATOM 3252 C C . THR A 1 467 ? -26.626 3.642 58.411 1.00 94.06 467 THR A C 1
ATOM 3254 O O . THR A 1 467 ? -26.715 3.969 59.592 1.00 94.06 467 THR A O 1
ATOM 3257 N N . PHE A 1 468 ? -27.637 3.790 57.552 1.00 96.00 468 PHE A N 1
ATOM 3258 C CA . PHE A 1 468 ? -28.934 4.333 57.936 1.00 96.00 468 PHE A CA 1
ATOM 3259 C C . PHE A 1 468 ? -29.603 3.482 59.020 1.00 96.00 468 PHE A C 1
ATOM 3261 O O . PHE A 1 468 ? -29.981 4.000 60.065 1.00 96.00 468 PHE A O 1
ATOM 3268 N N . THR A 1 469 ? -29.705 2.171 58.794 1.00 93.12 469 THR A N 1
ATOM 3269 C CA . THR A 1 469 ? -30.333 1.228 59.732 1.00 93.12 469 THR A CA 1
ATOM 3270 C C . THR A 1 469 ? -29.583 1.132 61.060 1.00 93.12 469 THR A C 1
ATOM 3272 O O . THR A 1 469 ? -30.229 1.127 62.107 1.00 93.12 469 THR A O 1
ATOM 3275 N N . ALA A 1 470 ? -28.247 1.134 61.037 1.00 91.88 470 ALA A N 1
ATOM 3276 C CA . ALA A 1 470 ? -27.414 1.135 62.240 1.00 91.88 470 ALA A CA 1
ATOM 3277 C C . ALA A 1 470 ? -27.530 2.431 63.060 1.00 91.88 470 ALA A C 1
ATOM 3279 O O . ALA A 1 470 ? -27.299 2.415 64.264 1.00 91.88 470 ALA A O 1
ATOM 3280 N N . GLY A 1 471 ? -27.899 3.547 62.427 1.00 91.25 471 GLY A N 1
ATOM 3281 C CA . GLY A 1 471 ? -28.082 4.833 63.096 1.00 91.25 471 GLY A CA 1
ATOM 3282 C C . GLY A 1 471 ? -29.431 5.013 63.802 1.00 91.25 471 GLY A C 1
ATOM 3283 O O . GLY A 1 471 ? -29.714 6.110 64.278 1.00 91.25 471 GLY A O 1
ATOM 3284 N N . LYS A 1 472 ? -30.274 3.974 63.869 1.00 93.25 472 LYS A N 1
ATOM 3285 C CA . LYS A 1 472 ? -31.526 4.003 64.636 1.00 93.25 472 LYS A CA 1
ATOM 3286 C C . LYS A 1 472 ? -31.222 4.147 66.130 1.00 93.25 472 LYS A C 1
ATOM 3288 O O . LYS A 1 472 ? -30.459 3.350 66.673 1.00 93.25 472 LYS A O 1
ATOM 3293 N N . VAL A 1 473 ? -31.846 5.116 66.803 1.00 87.69 473 VAL A N 1
ATOM 3294 C CA . VAL A 1 473 ? -31.686 5.289 68.256 1.00 87.69 473 VAL A CA 1
ATOM 3295 C C . VAL A 1 473 ? -32.220 4.035 68.966 1.00 87.69 473 VAL A C 1
ATOM 3297 O O . VAL A 1 473 ? -33.365 3.641 68.702 1.00 87.69 473 VAL A O 1
ATOM 3300 N N . PRO A 1 474 ? -31.421 3.376 69.826 1.00 84.69 474 PRO A N 1
ATOM 3301 C CA . PRO A 1 474 ? -31.842 2.157 70.510 1.00 84.69 474 PRO A CA 1
ATOM 3302 C C . PRO A 1 474 ? -33.028 2.415 71.460 1.00 84.69 474 PRO A C 1
ATOM 3304 O O . PRO A 1 474 ? -33.207 3.548 71.912 1.00 84.69 474 PRO A O 1
ATOM 3307 N N . PRO A 1 475 ? -33.853 1.388 71.751 1.00 81.56 475 PRO A N 1
ATOM 3308 C CA . PRO A 1 475 ? -34.873 1.472 72.793 1.00 81.56 475 PRO A CA 1
ATOM 3309 C C . PRO A 1 475 ? -34.230 1.766 74.152 1.00 81.56 475 PRO A C 1
ATOM 3311 O O . PRO A 1 475 ? -33.133 1.279 74.428 1.00 81.56 475 PRO A O 1
ATOM 3314 N N . ASP A 1 476 ? -34.922 2.531 74.993 1.00 81.94 476 ASP A N 1
ATOM 3315 C CA . ASP A 1 476 ? -34.505 2.724 76.377 1.00 81.94 476 ASP A CA 1
ATOM 3316 C C . ASP A 1 476 ? -34.945 1.535 77.234 1.00 81.94 476 ASP A C 1
ATOM 3318 O O . ASP A 1 476 ? -36.127 1.201 77.301 1.00 81.94 476 ASP A O 1
ATOM 3322 N N . THR A 1 477 ? -33.975 0.872 77.852 1.00 83.50 477 THR A N 1
ATOM 3323 C CA . THR A 1 477 ? -34.173 -0.339 78.660 1.00 83.50 477 THR A CA 1
ATOM 3324 C C . THR A 1 477 ? -33.662 -0.175 80.086 1.00 83.50 477 THR A C 1
ATOM 3326 O O . THR A 1 477 ? -33.502 -1.166 80.801 1.00 83.50 477 THR A O 1
ATOM 3329 N N . THR A 1 478 ? -33.277 1.038 80.475 1.00 80.94 478 THR A N 1
ATOM 3330 C CA . THR A 1 478 ? -32.669 1.275 81.781 1.00 80.94 478 THR A CA 1
ATOM 3331 C C . THR A 1 478 ? -33.765 1.635 82.767 1.00 80.94 478 THR A C 1
ATOM 3333 O O . THR A 1 478 ? -34.637 2.433 82.473 1.00 80.94 478 THR A O 1
ATOM 3336 N N . ALA A 1 479 ? -33.766 0.990 83.929 1.00 80.25 479 ALA A N 1
ATOM 3337 C CA . ALA A 1 479 ? -34.766 1.274 84.945 1.00 80.25 479 ALA A CA 1
ATOM 3338 C C . ALA A 1 479 ? -34.440 2.572 85.707 1.00 80.25 479 ALA A C 1
ATOM 3340 O O . ALA A 1 479 ? -33.271 2.793 86.050 1.00 80.25 479 ALA A O 1
ATOM 3341 N N . PRO A 1 480 ? -35.459 3.353 86.104 1.00 88.06 480 PRO A N 1
ATOM 3342 C CA . PRO A 1 480 ? -35.259 4.523 86.943 1.00 88.06 480 PRO A CA 1
ATOM 3343 C C . PRO A 1 480 ? -34.763 4.163 88.348 1.00 88.06 480 PRO A C 1
ATOM 3345 O O . PRO A 1 480 ? -35.062 3.099 88.901 1.00 88.06 480 PRO A O 1
ATOM 3348 N N . VAL A 1 481 ? -34.037 5.089 88.974 1.00 91.12 481 VAL A N 1
ATOM 3349 C CA . VAL A 1 481 ? -33.483 4.930 90.326 1.00 91.12 481 VAL A CA 1
ATOM 3350 C C . VAL A 1 481 ? -34.298 5.757 91.312 1.00 91.12 481 VAL A C 1
ATOM 3352 O O . VAL A 1 481 ? -34.472 6.955 91.103 1.00 91.12 481 VAL A O 1
ATOM 3355 N N . ILE A 1 482 ? -34.785 5.144 92.398 1.00 91.81 482 ILE A N 1
ATOM 3356 C CA . ILE A 1 482 ? -35.461 5.836 93.509 1.00 91.81 482 ILE A CA 1
ATOM 3357 C C . ILE A 1 482 ? -34.467 6.051 94.657 1.00 91.81 482 ILE A C 1
ATOM 3359 O O . ILE A 1 482 ? -33.827 5.106 95.116 1.00 91.81 482 ILE A O 1
ATOM 3363 N N . THR A 1 483 ? -34.389 7.277 95.175 1.00 92.25 483 THR A N 1
ATOM 3364 C CA . THR A 1 483 ? -33.603 7.634 96.362 1.00 92.25 483 THR A CA 1
ATOM 3365 C C . THR A 1 483 ? -34.533 8.047 97.496 1.00 92.25 483 THR A C 1
ATOM 3367 O O . THR A 1 483 ? -35.284 9.014 97.388 1.00 92.25 483 THR A O 1
ATOM 3370 N N . LEU A 1 484 ? -34.492 7.314 98.607 1.00 93.12 484 LEU A N 1
ATOM 3371 C CA . LEU A 1 484 ? -35.311 7.609 99.781 1.00 93.12 484 LEU A CA 1
ATOM 3372 C C . LEU A 1 484 ? -34.786 8.851 100.519 1.00 93.12 484 LEU A C 1
ATOM 3374 O O . LEU A 1 484 ? -33.592 8.938 100.798 1.00 93.12 484 LEU A O 1
ATOM 3378 N N . LEU A 1 485 ? -35.669 9.786 100.883 1.00 91.62 485 LEU A N 1
ATOM 3379 C CA . LEU A 1 485 ? -35.302 10.969 101.672 1.00 91.62 485 LEU A CA 1
ATOM 3380 C C . LEU A 1 485 ? -35.488 10.711 103.180 1.00 91.62 485 LEU A C 1
ATOM 3382 O O . LEU A 1 485 ? -36.335 9.924 103.579 1.00 91.62 485 LEU A O 1
ATOM 3386 N N . GLY A 1 486 ? -34.738 11.373 104.059 1.00 90.00 486 GLY A N 1
ATOM 3387 C CA . GLY A 1 486 ? -34.912 11.220 105.514 1.00 90.00 486 GLY A CA 1
ATOM 3388 C C . GLY A 1 486 ? -34.526 9.840 106.080 1.00 90.00 486 GLY A C 1
ATOM 3389 O O . GLY A 1 486 ? -33.869 9.034 105.427 1.00 90.00 486 GLY A O 1
ATOM 3390 N N . ALA A 1 487 ? -34.886 9.586 107.342 1.00 83.62 487 ALA A N 1
ATOM 3391 C CA . ALA A 1 487 ? -34.461 8.384 108.062 1.00 83.62 487 ALA A CA 1
ATOM 3392 C C . ALA A 1 487 ? -35.210 7.114 107.612 1.00 83.62 487 ALA A C 1
ATOM 3394 O O . ALA A 1 487 ? -36.391 7.151 107.262 1.00 83.62 487 ALA A O 1
ATOM 3395 N N . ASN A 1 488 ? -34.519 5.975 107.664 1.00 84.81 488 ASN A N 1
ATOM 3396 C CA . ASN A 1 488 ? -35.093 4.642 107.504 1.00 84.81 488 ASN A CA 1
ATOM 3397 C C . ASN A 1 488 ? -34.281 3.644 108.357 1.00 84.81 488 ASN A C 1
ATOM 3399 O O . ASN A 1 488 ? -33.113 3.416 108.036 1.00 84.81 488 ASN A O 1
ATOM 3403 N N . PRO A 1 489 ? -34.841 3.069 109.437 1.00 85.12 489 PRO A N 1
ATOM 3404 C CA . PRO A 1 489 ? -36.231 3.199 109.881 1.00 85.12 489 PRO A CA 1
ATOM 3405 C C . PRO A 1 489 ? -36.545 4.556 110.542 1.00 85.12 489 PRO A C 1
ATOM 3407 O O . PRO A 1 489 ? -35.655 5.231 111.062 1.00 85.12 489 PRO A O 1
ATOM 3410 N N . VAL A 1 490 ? -37.827 4.933 110.558 1.00 86.38 490 VAL A N 1
ATOM 3411 C CA . VAL A 1 490 ? -38.368 6.030 111.382 1.00 86.38 490 VAL A CA 1
ATOM 3412 C C . VAL A 1 490 ? -39.018 5.427 112.622 1.00 86.38 490 VAL A C 1
ATOM 3414 O O . VAL A 1 490 ? -39.871 4.555 112.498 1.00 86.38 490 VAL A O 1
ATOM 3417 N N . ASN A 1 491 ? -38.647 5.896 113.812 1.00 85.88 491 ASN A N 1
ATOM 3418 C CA . ASN A 1 491 ? -39.209 5.404 115.071 1.00 85.88 491 ASN A CA 1
ATOM 3419 C C . ASN A 1 491 ? -40.082 6.481 115.722 1.00 85.88 491 ASN A C 1
ATOM 3421 O O . ASN A 1 491 ? -39.658 7.629 115.851 1.00 85.88 491 ASN A O 1
ATOM 3425 N N . LEU A 1 492 ? -41.287 6.100 116.143 1.00 84.38 492 LEU A N 1
ATOM 3426 C CA . LEU A 1 492 ? -42.297 6.978 116.729 1.00 84.38 492 LEU A CA 1
ATOM 3427 C C . LEU A 1 492 ? -42.878 6.337 117.986 1.00 84.38 492 LEU A C 1
ATOM 3429 O O . LEU A 1 492 ? -42.957 5.115 118.082 1.00 84.38 492 LEU A O 1
ATOM 3433 N N . PHE A 1 493 ? -43.354 7.156 118.921 1.00 83.00 493 PHE A N 1
ATOM 3434 C CA . PHE A 1 493 ? -44.233 6.662 119.978 1.00 83.00 493 PHE A CA 1
ATOM 3435 C C . PHE A 1 493 ? -45.693 6.638 119.509 1.00 83.00 493 PHE A C 1
ATOM 3437 O O . PHE A 1 493 ? -46.074 7.424 118.638 1.00 83.00 493 PHE A O 1
ATOM 3444 N N . VAL A 1 494 ? -46.515 5.762 120.095 1.00 84.25 494 VAL A N 1
ATOM 3445 C CA . VAL A 1 494 ? -47.969 5.727 119.858 1.00 84.25 494 VAL A CA 1
ATOM 3446 C C . VAL A 1 494 ? -48.576 7.121 120.054 1.00 84.25 494 VAL A C 1
ATOM 3448 O O . VAL A 1 494 ? -48.333 7.777 121.065 1.00 84.25 494 VAL A O 1
ATOM 3451 N N . GLY A 1 495 ? -49.359 7.568 119.071 1.00 79.69 495 GLY A N 1
ATOM 3452 C CA . GLY A 1 495 ? -49.970 8.898 119.015 1.00 79.69 495 GLY A CA 1
ATOM 3453 C C . GLY A 1 495 ? -49.053 10.007 118.482 1.00 79.69 495 GLY A C 1
ATOM 3454 O O . GLY A 1 495 ? -49.499 11.145 118.354 1.00 79.69 495 GLY A O 1
ATOM 3455 N N . GLY A 1 496 ? -47.792 9.703 118.153 1.00 85.44 496 GLY A N 1
ATOM 3456 C CA . GLY A 1 496 ? -46.859 10.650 117.544 1.00 85.44 496 GLY A CA 1
ATOM 3457 C C . GLY A 1 496 ? -47.273 11.080 116.131 1.00 85.44 496 GLY A C 1
ATOM 3458 O O . GLY A 1 496 ? -48.004 10.378 115.429 1.00 85.44 496 GLY A O 1
ATOM 3459 N N . SER A 1 497 ? -46.785 12.241 115.689 1.00 86.12 497 SER A N 1
ATOM 3460 C CA . SER A 1 497 ? -46.992 12.722 114.320 1.00 86.12 497 SER A CA 1
ATOM 3461 C C . SER A 1 497 ? -46.020 12.047 113.353 1.00 86.12 497 SER A C 1
ATOM 3463 O O . SER A 1 497 ? -44.809 12.093 113.572 1.00 86.12 497 SER A O 1
ATOM 3465 N N . TYR A 1 498 ? -46.535 11.496 112.255 1.00 89.38 498 TYR A N 1
ATOM 3466 C CA . TYR A 1 498 ? -45.728 11.020 111.135 1.00 89.38 498 TYR A CA 1
ATOM 3467 C C . TYR A 1 498 ? -46.014 11.858 109.893 1.00 89.38 498 TYR A C 1
ATOM 3469 O O . TYR A 1 498 ? -47.157 11.944 109.449 1.00 89.38 498 TYR A O 1
ATOM 3477 N N . VAL A 1 499 ? -44.965 12.448 109.326 1.00 90.56 499 VAL A N 1
ATOM 3478 C CA . VAL A 1 499 ? -44.993 13.043 107.989 1.00 90.56 499 VAL A CA 1
ATOM 3479 C C . VAL A 1 499 ? -43.922 12.338 107.180 1.00 90.56 499 VAL A C 1
ATOM 3481 O O . VAL A 1 499 ? -42.762 12.278 107.585 1.00 90.56 499 VAL A O 1
ATOM 3484 N N . ASP A 1 500 ? -44.332 11.761 106.060 1.00 90.06 500 ASP A N 1
ATOM 3485 C CA . ASP A 1 500 ? -43.438 11.011 105.198 1.00 90.06 500 ASP A CA 1
ATOM 3486 C C . ASP A 1 500 ? -42.439 11.955 104.513 1.00 90.06 500 ASP A C 1
ATOM 3488 O O . ASP A 1 500 ? -42.842 12.917 103.862 1.00 90.06 500 ASP A O 1
ATOM 3492 N N . ALA A 1 501 ? -41.137 11.684 104.640 1.00 90.44 501 ALA A N 1
ATOM 3493 C CA . ALA A 1 501 ? -40.095 12.510 104.024 1.00 90.44 501 ALA A CA 1
ATOM 3494 C C . ALA A 1 501 ? -40.026 12.360 102.488 1.00 90.44 501 ALA A C 1
ATOM 3496 O O . ALA A 1 501 ? -39.269 13.081 101.845 1.00 90.44 501 ALA A O 1
ATOM 3497 N N . GLY A 1 502 ? -40.801 11.440 101.900 1.00 94.19 502 GLY A N 1
ATOM 3498 C CA . GLY A 1 502 ? -40.842 11.180 100.463 1.00 94.19 502 GLY A CA 1
ATOM 3499 C C . GLY A 1 502 ? -39.605 10.463 99.916 1.00 94.19 502 GLY A C 1
ATOM 3500 O O . GLY A 1 502 ? -38.776 9.931 100.660 1.00 94.19 502 GLY A O 1
ATOM 3501 N N . ALA A 1 503 ? -39.496 10.448 98.592 1.00 94.38 503 ALA A N 1
ATOM 3502 C CA . ALA A 1 503 ? -38.368 9.933 97.824 1.00 94.38 503 ALA A CA 1
ATOM 3503 C C . ALA A 1 503 ? -38.197 10.788 96.554 1.00 94.38 503 ALA A C 1
ATOM 3505 O O . ALA A 1 503 ? -39.151 11.438 96.126 1.00 94.38 503 ALA A O 1
ATOM 3506 N N . THR A 1 504 ? -37.008 10.782 95.955 1.00 95.12 504 THR A N 1
ATOM 3507 C CA . THR A 1 504 ? -36.746 11.334 94.613 1.00 95.12 504 THR A CA 1
ATOM 3508 C C . THR A 1 504 ? -36.483 10.212 93.617 1.00 95.12 504 THR A C 1
ATOM 3510 O O . THR A 1 504 ? -36.170 9.090 94.021 1.00 95.12 504 THR A O 1
ATOM 3513 N N . SER A 1 505 ? -36.620 10.475 92.315 1.00 94.56 505 SER A N 1
ATOM 3514 C CA . SER A 1 505 ? -36.250 9.507 91.285 1.00 94.56 505 SER A CA 1
ATOM 3515 C C . SER A 1 505 ? -35.684 10.143 90.023 1.00 94.56 505 SER A C 1
ATOM 3517 O O . SER A 1 505 ? -36.194 11.150 89.543 1.00 94.56 505 SER A O 1
ATOM 3519 N N . THR A 1 506 ? -34.642 9.518 89.479 1.00 91.62 506 THR A N 1
ATOM 3520 C CA . THR A 1 506 ? -33.972 9.932 88.244 1.00 91.62 506 THR A CA 1
ATOM 3521 C C . THR A 1 506 ? -33.799 8.758 87.292 1.00 91.62 506 THR A C 1
ATOM 3523 O O . THR A 1 506 ? -33.543 7.637 87.734 1.00 91.62 506 THR A O 1
ATOM 3526 N N . ASP A 1 507 ? -33.851 9.056 86.003 1.00 93.06 507 ASP A N 1
ATOM 3527 C CA . ASP A 1 507 ? -33.610 8.153 84.886 1.00 93.06 507 ASP A CA 1
ATOM 3528 C C . ASP A 1 507 ? -32.540 8.728 83.932 1.00 93.06 507 ASP A C 1
ATOM 3530 O O . ASP A 1 507 ? -32.307 9.941 83.897 1.00 93.06 507 ASP A O 1
ATOM 3534 N N . ASN A 1 508 ? -31.851 7.872 83.173 1.00 81.56 508 ASN A N 1
ATOM 3535 C CA . ASN A 1 508 ? -30.778 8.279 82.257 1.00 81.56 508 ASN A CA 1
ATOM 3536 C C . ASN A 1 508 ? -31.269 8.927 80.951 1.00 81.56 508 ASN A C 1
ATOM 3538 O O . ASN A 1 508 ? -30.483 9.664 80.352 1.00 81.56 508 ASN A O 1
ATOM 3542 N N . ILE A 1 509 ? -32.501 8.666 80.498 1.00 84.00 509 ILE A N 1
ATOM 3543 C CA . ILE A 1 509 ? -33.094 9.286 79.300 1.00 84.00 509 ILE A CA 1
ATOM 3544 C C . ILE A 1 509 ? -34.155 10.320 79.685 1.00 84.00 509 ILE A C 1
ATOM 3546 O O . ILE A 1 509 ? -34.141 11.430 79.150 1.00 84.00 509 ILE A O 1
ATOM 3550 N N . ASP A 1 510 ? -35.043 9.989 80.625 1.00 83.19 510 ASP A N 1
ATOM 3551 C CA . ASP A 1 510 ? -36.152 10.860 81.039 1.00 83.19 510 ASP A CA 1
ATOM 3552 C C . ASP A 1 510 ? -35.740 11.943 82.062 1.00 83.19 510 ASP A C 1
ATOM 3554 O O . ASP A 1 510 ? -36.491 12.890 82.305 1.00 83.19 510 ASP A O 1
ATOM 3558 N N . GLY A 1 511 ? -34.544 11.848 82.655 1.00 87.44 511 GLY A N 1
ATOM 3559 C CA . GLY A 1 511 ? -34.052 12.820 83.635 1.00 87.44 511 GLY A CA 1
ATOM 3560 C C . GLY A 1 511 ? -34.749 12.703 84.996 1.00 87.44 511 GLY A C 1
ATOM 3561 O O . GLY A 1 511 ? -34.896 11.608 85.530 1.00 87.44 511 GLY A O 1
ATOM 3562 N N . ASP A 1 512 ? -35.136 13.823 85.617 1.00 92.25 512 ASP A N 1
ATOM 3563 C CA . ASP A 1 512 ? -35.846 13.800 86.908 1.00 92.25 512 ASP A CA 1
ATOM 3564 C C . ASP A 1 512 ? -37.317 13.408 86.717 1.00 92.25 512 ASP A C 1
ATOM 3566 O O . ASP A 1 512 ? -38.113 14.151 86.137 1.00 92.25 512 ASP A O 1
ATOM 3570 N N . ILE A 1 513 ? -37.682 12.246 87.258 1.00 94.81 513 ILE A N 1
ATOM 3571 C CA . ILE A 1 513 ? -39.037 11.696 87.207 1.00 94.81 513 ILE A CA 1
ATOM 3572 C C . ILE A 1 513 ? -39.677 11.583 88.596 1.00 94.81 513 ILE A C 1
ATOM 3574 O O . ILE A 1 513 ? -40.661 10.864 88.772 1.00 94.81 513 ILE A O 1
ATOM 3578 N N . THR A 1 514 ? -39.168 12.317 89.591 1.00 94.31 514 THR A N 1
ATOM 3579 C CA . THR A 1 514 ? -39.651 12.297 90.984 1.00 94.31 514 THR A CA 1
ATOM 3580 C C . THR A 1 514 ? -41.166 12.477 91.097 1.00 94.31 514 THR A C 1
ATOM 3582 O O . THR A 1 514 ? -41.821 11.787 91.877 1.00 94.31 514 THR A O 1
ATOM 3585 N N . ALA A 1 515 ? -41.755 13.354 90.279 1.00 92.31 515 ALA A N 1
ATOM 3586 C CA . ALA A 1 515 ? -43.195 13.621 90.285 1.00 92.31 515 ALA A CA 1
ATOM 3587 C C . ALA A 1 515 ? -44.062 12.404 89.894 1.00 92.31 515 ALA A C 1
ATOM 3589 O O . ALA A 1 515 ? -45.271 12.417 90.112 1.00 92.31 515 ALA A O 1
ATOM 3590 N N . ARG A 1 516 ? -43.457 11.360 89.315 1.00 91.50 516 ARG A N 1
ATOM 3591 C CA . ARG A 1 516 ? -44.126 10.130 88.870 1.00 91.50 516 ARG A CA 1
ATOM 3592 C C . ARG A 1 516 ? -44.083 9.014 89.918 1.00 91.50 516 ARG A C 1
ATOM 3594 O O . ARG A 1 516 ? -44.617 7.936 89.664 1.00 91.50 516 ARG A O 1
ATOM 3601 N N . ILE A 1 517 ? -43.454 9.242 91.076 1.00 91.31 517 ILE A N 1
ATOM 3602 C CA . ILE A 1 517 ? -43.413 8.256 92.160 1.00 91.31 517 ILE A CA 1
ATOM 3603 C C . ILE A 1 517 ? -44.825 8.023 92.705 1.00 91.31 517 ILE A C 1
ATOM 3605 O O . ILE A 1 517 ? -45.512 8.942 93.149 1.00 91.31 517 ILE A O 1
ATOM 3609 N N . VAL A 1 518 ? -45.229 6.758 92.729 1.00 85.81 518 VAL A N 1
ATOM 3610 C CA . VAL A 1 518 ? -46.441 6.270 93.378 1.00 85.81 518 VAL A CA 1
ATOM 3611 C C . VAL A 1 518 ? -46.078 5.779 94.778 1.00 85.81 518 VAL A C 1
ATOM 3613 O O . VAL A 1 518 ? -45.293 4.839 94.931 1.00 85.81 518 VAL A O 1
ATOM 3616 N N . THR A 1 519 ? -46.663 6.410 95.799 1.00 88.75 519 THR A N 1
ATOM 3617 C CA . THR A 1 519 ? -46.419 6.100 97.217 1.00 88.75 519 THR A CA 1
ATOM 3618 C C . THR A 1 519 ? -47.624 5.393 97.835 1.00 88.75 519 THR A C 1
ATOM 3620 O O . THR A 1 519 ? -48.743 5.896 97.759 1.00 88.75 519 THR A O 1
ATOM 3623 N N . VAL A 1 520 ? -47.392 4.266 98.513 1.00 83.12 520 VAL A N 1
ATOM 3624 C CA . VAL A 1 520 ? -48.394 3.581 99.349 1.00 83.12 520 VAL A CA 1
ATOM 3625 C C . VAL A 1 520 ? -47.963 3.694 100.804 1.00 83.12 520 VAL A C 1
ATOM 3627 O O . VAL A 1 520 ? -46.906 3.185 101.171 1.00 83.12 520 VAL A O 1
ATOM 3630 N N . ASN A 1 521 ? -48.767 4.366 101.629 1.00 87.88 521 ASN A N 1
ATOM 3631 C CA . ASN A 1 521 ? -48.443 4.655 103.025 1.00 87.88 521 ASN A CA 1
ATOM 3632 C C . ASN A 1 521 ? -49.550 4.141 103.969 1.00 87.88 521 ASN A C 1
ATOM 3634 O O . ASN A 1 521 ? -50.539 4.843 104.177 1.00 87.88 521 ASN A O 1
ATOM 3638 N N . PRO A 1 522 ? -49.401 2.933 104.541 1.00 79.75 522 PRO A N 1
ATOM 3639 C CA . PRO A 1 522 ? -50.378 2.349 105.460 1.00 79.75 522 PRO A CA 1
ATOM 3640 C C . PRO A 1 522 ? -50.136 2.717 106.937 1.00 79.75 522 PRO A C 1
ATOM 3642 O O . PRO A 1 522 ? -50.747 2.110 107.815 1.00 79.75 522 PRO A O 1
ATOM 3645 N N . VAL A 1 523 ? -49.220 3.647 107.240 1.00 84.88 523 VAL A N 1
ATOM 3646 C CA . VAL A 1 523 ? -48.780 3.930 108.617 1.00 84.88 523 VAL A CA 1
ATOM 3647 C C . VAL A 1 523 ? -49.941 4.432 109.473 1.00 84.88 523 VAL A C 1
ATOM 3649 O O . VAL A 1 523 ? -50.526 5.478 109.194 1.00 84.88 523 VAL A O 1
ATOM 3652 N N . ASN A 1 524 ? -50.217 3.729 110.572 1.00 82.94 524 ASN A N 1
ATOM 3653 C CA . ASN A 1 524 ? -51.181 4.147 111.585 1.00 82.94 524 ASN A CA 1
ATOM 3654 C C . ASN A 1 524 ? -50.467 4.407 112.919 1.00 82.94 524 ASN A C 1
ATOM 3656 O O . ASN A 1 524 ? -50.100 3.483 113.641 1.00 82.94 524 ASN A O 1
ATOM 3660 N N . THR A 1 525 ? -50.290 5.680 113.276 1.00 86.69 525 THR A N 1
ATOM 3661 C CA . THR A 1 525 ? -49.531 6.061 114.477 1.00 86.69 525 THR A CA 1
ATOM 3662 C C . THR A 1 525 ? -50.264 5.789 115.792 1.00 86.69 525 THR A C 1
ATOM 3664 O O . THR A 1 525 ? -49.646 5.865 116.852 1.00 86.69 525 THR A O 1
ATOM 3667 N N . ALA A 1 526 ? -51.554 5.437 115.763 1.00 80.56 526 ALA A N 1
ATOM 3668 C CA . ALA A 1 526 ? -52.318 5.082 116.961 1.00 80.56 526 ALA A CA 1
ATOM 3669 C C . ALA A 1 526 ? -52.077 3.635 117.429 1.00 80.56 526 ALA A C 1
ATOM 3671 O O . ALA A 1 526 ? -52.451 3.287 118.549 1.00 80.56 526 ALA A O 1
ATOM 3672 N N . VAL A 1 527 ? -51.464 2.792 116.592 1.00 76.00 527 VAL A N 1
ATOM 3673 C CA . VAL A 1 527 ? -51.260 1.366 116.870 1.00 76.00 527 VAL A CA 1
ATOM 3674 C C . VAL A 1 527 ? -49.771 1.050 116.799 1.00 76.00 527 VAL A C 1
ATOM 3676 O O . VAL A 1 527 ? -49.123 1.333 115.792 1.00 76.00 527 VAL A O 1
ATOM 3679 N N . ALA A 1 528 ? -49.236 0.471 117.878 1.00 75.00 528 ALA A N 1
ATOM 3680 C CA . ALA A 1 528 ? -47.846 0.040 117.935 1.00 75.00 528 ALA A CA 1
ATOM 3681 C C . ALA A 1 528 ? -47.618 -1.148 116.989 1.00 75.00 528 ALA A C 1
ATOM 3683 O O . ALA A 1 528 ? -48.112 -2.241 117.254 1.00 75.00 528 ALA A O 1
ATOM 3684 N N . ASP A 1 529 ? -46.899 -0.912 115.894 1.00 73.75 529 ASP A N 1
ATOM 3685 C CA . ASP A 1 529 ? -46.537 -1.908 114.884 1.00 73.75 529 ASP A CA 1
ATOM 3686 C C . ASP A 1 529 ? -45.382 -1.384 114.005 1.00 73.75 529 ASP A C 1
ATOM 3688 O O . ASP A 1 529 ? -44.994 -0.212 114.094 1.00 73.75 529 ASP A O 1
ATOM 3692 N N . ALA A 1 530 ? -44.835 -2.240 113.144 1.00 73.31 530 ALA A N 1
ATOM 3693 C CA . ALA A 1 530 ? -43.913 -1.867 112.079 1.00 73.31 530 ALA A CA 1
ATOM 3694 C C . ALA A 1 530 ? -44.657 -1.781 110.737 1.00 73.31 530 ALA A C 1
ATOM 3696 O O . ALA A 1 530 ? -45.060 -2.786 110.156 1.00 73.31 530 ALA A O 1
ATOM 3697 N N . TYR A 1 531 ? -44.797 -0.567 110.215 1.00 71.12 531 TYR A N 1
ATOM 3698 C CA . TYR A 1 531 ? -45.446 -0.294 108.935 1.00 71.12 531 TYR A CA 1
ATOM 3699 C C . TYR A 1 531 ? -44.412 -0.139 107.817 1.00 71.12 531 TYR A C 1
ATOM 3701 O O . TYR A 1 531 ? -43.331 0.415 108.032 1.00 71.12 531 TYR A O 1
ATOM 3709 N N . MET A 1 532 ? -44.764 -0.571 106.604 1.00 72.06 532 MET A N 1
ATOM 3710 C CA . MET A 1 532 ? -43.938 -0.391 105.406 1.00 72.06 532 MET A CA 1
ATOM 3711 C C . MET A 1 532 ? -44.597 0.606 104.452 1.00 72.06 532 MET A C 1
ATOM 3713 O O . MET A 1 532 ? -45.664 0.336 103.906 1.00 72.06 532 MET A O 1
ATOM 3717 N N . VAL A 1 533 ? -43.948 1.748 104.234 1.00 80.19 533 VAL A N 1
ATOM 3718 C CA . VAL A 1 533 ? -44.293 2.693 103.162 1.00 80.19 533 VAL A CA 1
ATOM 3719 C C . VAL A 1 533 ? -43.529 2.286 101.911 1.00 80.19 533 VAL A C 1
ATOM 3721 O O . VAL A 1 533 ? -42.322 2.060 101.994 1.00 80.19 533 VAL A O 1
ATOM 3724 N N . THR A 1 534 ? -44.189 2.193 100.758 1.00 78.00 534 THR A N 1
ATOM 3725 C CA . THR A 1 534 ? -43.540 1.754 99.514 1.00 78.00 534 THR A CA 1
ATOM 3726 C C . THR A 1 534 ? -43.565 2.820 98.429 1.00 78.00 534 THR A C 1
ATOM 3728 O O . THR A 1 534 ? -44.606 3.447 98.229 1.00 78.00 534 THR A O 1
ATOM 3731 N N . TYR A 1 535 ? -42.466 2.940 97.683 1.00 84.31 535 TYR A N 1
ATOM 3732 C CA . TYR A 1 535 ? -42.293 3.857 96.557 1.00 84.31 535 TYR A CA 1
ATOM 3733 C C . TYR A 1 535 ? -42.007 3.071 95.280 1.00 84.31 535 TYR A C 1
ATOM 3735 O O . TYR A 1 535 ? -41.079 2.259 95.245 1.00 84.31 535 TYR A O 1
ATOM 3743 N N . ASN A 1 536 ? -42.788 3.345 94.237 1.00 82.50 536 ASN A N 1
ATOM 3744 C CA . ASN A 1 536 ? -42.638 2.766 92.904 1.00 82.50 536 ASN A CA 1
ATOM 3745 C C . ASN A 1 536 ? -42.638 3.875 91.852 1.00 82.50 536 ASN A C 1
ATOM 3747 O O . ASN A 1 536 ? -43.355 4.859 91.998 1.00 82.50 536 ASN A O 1
ATOM 3751 N N . VAL A 1 537 ? -41.884 3.711 90.769 1.00 90.50 537 VAL A N 1
ATOM 3752 C CA . VAL A 1 537 ? -41.928 4.622 89.618 1.00 90.50 537 VAL A CA 1
ATOM 3753 C C . VAL A 1 537 ? -41.649 3.841 88.340 1.00 90.50 537 VAL A C 1
ATOM 3755 O O . VAL A 1 537 ? -40.931 2.843 88.355 1.00 90.50 537 VAL A O 1
ATOM 3758 N N . THR A 1 538 ? -42.279 4.265 87.250 1.00 83.00 538 THR A N 1
ATOM 3759 C CA . THR A 1 538 ? -42.084 3.719 85.902 1.00 83.00 538 THR A CA 1
ATOM 3760 C C . THR A 1 538 ? -41.754 4.883 84.985 1.00 83.00 538 THR A C 1
ATOM 3762 O O . THR A 1 538 ? -42.438 5.911 85.062 1.00 83.00 538 THR A O 1
ATOM 3765 N N . ASP A 1 539 ? -40.720 4.737 84.167 1.00 83.62 539 ASP A N 1
ATOM 3766 C CA . ASP A 1 539 ? -40.277 5.744 83.200 1.00 83.62 539 ASP A CA 1
ATOM 3767 C C . ASP A 1 539 ? -41.211 5.810 81.969 1.00 83.62 539 ASP A C 1
ATOM 3769 O O . ASP A 1 539 ? -42.279 5.184 81.935 1.00 83.62 539 ASP A O 1
ATOM 3773 N N . THR A 1 540 ? -40.914 6.668 80.991 1.00 82.19 540 THR A N 1
ATOM 3774 C CA . THR A 1 540 ? -41.749 6.834 79.784 1.00 82.19 540 THR A CA 1
ATOM 3775 C C . THR A 1 540 ? -41.652 5.629 78.845 1.00 82.19 540 THR A C 1
ATOM 3777 O O . THR A 1 540 ? -42.610 5.334 78.130 1.00 82.19 540 THR A O 1
ATOM 3780 N N . ALA A 1 541 ? -40.521 4.922 78.861 1.00 75.50 541 ALA A N 1
ATOM 3781 C CA . ALA A 1 541 ? -40.275 3.721 78.070 1.00 75.50 541 ALA A CA 1
ATOM 3782 C C . ALA A 1 541 ? -40.943 2.454 78.649 1.00 75.50 541 ALA A C 1
ATOM 3784 O O . ALA A 1 541 ? -41.062 1.447 77.949 1.00 75.50 541 ALA A O 1
ATOM 3785 N N . GLY A 1 542 ? -41.443 2.518 79.886 1.00 75.75 542 GLY A N 1
ATOM 3786 C CA . GLY A 1 542 ? -42.092 1.418 80.594 1.00 75.75 542 GLY A CA 1
ATOM 3787 C C . GLY A 1 542 ? -41.160 0.619 81.511 1.00 75.75 542 GLY A C 1
ATOM 3788 O O . GLY A 1 542 ? -41.585 -0.418 82.021 1.00 75.75 542 GLY A O 1
ATOM 3789 N N . ASN A 1 543 ? -39.922 1.061 81.751 1.00 74.06 543 ASN A N 1
ATOM 3790 C CA . ASN A 1 543 ? -39.023 0.403 82.695 1.00 74.06 543 ASN A CA 1
ATOM 3791 C C . ASN A 1 543 ? -39.408 0.771 84.138 1.00 74.06 543 ASN A C 1
ATOM 3793 O O . ASN A 1 543 ? -39.661 1.931 84.476 1.00 74.06 543 ASN A O 1
ATOM 3797 N N . HIS A 1 544 ? -39.459 -0.234 85.014 1.00 74.44 544 HIS A N 1
ATOM 3798 C CA . HIS A 1 544 ? -39.865 -0.078 86.411 1.00 74.44 544 HIS A CA 1
ATOM 3799 C C . HIS A 1 544 ? -38.650 0.029 87.334 1.00 74.44 544 HIS A C 1
ATOM 3801 O O . HIS A 1 544 ? -37.747 -0.806 87.269 1.00 74.44 544 HIS A O 1
ATOM 3807 N N . ALA A 1 545 ? -38.661 0.998 88.252 1.00 81.88 545 ALA A N 1
ATOM 3808 C CA . ALA A 1 545 ? -37.657 1.064 89.307 1.00 81.88 545 ALA A CA 1
ATOM 3809 C C . ALA A 1 545 ? -37.726 -0.160 90.224 1.00 81.88 545 ALA A C 1
ATOM 3811 O O . ALA A 1 545 ? -38.792 -0.730 90.471 1.00 81.88 545 ALA A O 1
ATOM 3812 N N . THR A 1 546 ? -36.589 -0.495 90.833 1.00 80.31 546 THR A N 1
ATOM 3813 C CA . THR A 1 546 ? -36.605 -1.368 92.012 1.00 80.31 546 THR A CA 1
ATOM 3814 C C . THR A 1 546 ? -37.391 -0.674 93.126 1.00 80.31 546 THR A C 1
ATOM 3816 O O . THR A 1 546 ? -37.054 0.446 93.510 1.00 80.31 546 THR A O 1
ATOM 3819 N N . GLN A 1 547 ? -38.435 -1.330 93.640 1.00 83.56 547 GLN A N 1
ATOM 3820 C CA . GLN A 1 547 ? -39.277 -0.787 94.707 1.00 83.56 547 GLN A CA 1
ATOM 3821 C C . GLN A 1 547 ? -38.440 -0.473 95.950 1.00 83.56 547 GLN A C 1
ATOM 3823 O O . GLN A 1 547 ? -37.698 -1.320 96.452 1.00 83.56 547 GLN A O 1
ATOM 3828 N N . VAL A 1 548 ? -38.597 0.738 96.479 1.00 84.25 548 VAL A N 1
ATOM 3829 C CA . VAL A 1 548 ? -37.942 1.168 97.719 1.00 84.25 548 VAL A CA 1
ATOM 3830 C C . VAL A 1 548 ? -38.977 1.219 98.834 1.00 84.25 548 VAL A C 1
ATOM 3832 O O . VAL A 1 548 ? -40.118 1.625 98.616 1.00 84.25 548 VAL A O 1
ATOM 3835 N N . THR A 1 549 ? -38.589 0.817 100.044 1.00 82.06 549 THR A N 1
ATOM 3836 C CA . THR A 1 549 ? -39.483 0.804 101.208 1.00 82.06 549 THR A CA 1
ATOM 3837 C C . THR A 1 549 ? -38.900 1.574 102.385 1.00 82.06 549 THR A C 1
ATOM 3839 O O . THR A 1 549 ? -37.723 1.401 102.715 1.00 82.06 549 THR A O 1
ATOM 3842 N N . ARG A 1 550 ? -39.734 2.358 103.072 1.00 87.94 550 ARG A N 1
ATOM 3843 C CA . ARG A 1 550 ? -39.426 2.930 104.387 1.00 87.94 550 ARG A CA 1
ATOM 3844 C C . ARG A 1 550 ? -40.141 2.144 105.475 1.00 87.94 550 ARG A C 1
ATOM 3846 O O . ARG A 1 550 ? -41.354 1.959 105.412 1.00 87.94 550 ARG A O 1
ATOM 3853 N N . THR A 1 551 ? -39.390 1.745 106.492 1.00 85.75 551 THR A N 1
ATOM 3854 C CA . THR A 1 551 ? -39.935 1.124 107.698 1.00 85.75 551 THR A CA 1
ATOM 3855 C C . THR A 1 551 ? -40.243 2.201 108.730 1.00 85.75 551 THR A C 1
ATOM 3857 O O . THR A 1 551 ? -39.371 3.001 109.078 1.00 85.75 551 THR A O 1
ATOM 3860 N N . VAL A 1 552 ? -41.474 2.213 109.238 1.00 84.25 552 VAL A N 1
ATOM 3861 C CA . VAL A 1 552 ? -41.919 3.112 110.307 1.00 84.25 552 VAL A CA 1
ATOM 3862 C C . VAL A 1 552 ? -42.359 2.273 111.496 1.00 84.25 552 VAL A C 1
ATOM 3864 O O . VAL A 1 552 ? -43.361 1.566 111.424 1.00 84.25 552 VAL A O 1
ATOM 3867 N N . THR A 1 553 ? -41.607 2.352 112.587 1.00 82.69 553 THR A N 1
ATOM 3868 C CA . THR A 1 553 ? -41.880 1.601 113.812 1.00 82.69 553 THR A CA 1
ATOM 3869 C C . THR A 1 553 ? -42.591 2.501 114.809 1.00 82.69 553 THR A C 1
ATOM 3871 O O . THR A 1 553 ? -42.034 3.506 115.254 1.00 82.69 553 THR A O 1
ATOM 3874 N N . VAL A 1 554 ? -43.807 2.129 115.192 1.00 80.50 554 VAL A N 1
ATOM 3875 C CA . VAL A 1 554 ? -44.571 2.791 116.250 1.00 80.50 554 VAL A CA 1
ATOM 3876 C C . VAL A 1 554 ? -44.457 1.940 117.511 1.00 80.50 554 VAL A C 1
ATOM 3878 O O . VAL A 1 554 ? -44.831 0.771 117.510 1.00 80.50 554 VAL A O 1
ATOM 3881 N N . VAL A 1 555 ? -43.929 2.504 118.595 1.00 79.62 555 VAL A N 1
ATOM 3882 C CA . VAL A 1 555 ? -43.728 1.801 119.872 1.00 79.62 555 VAL A CA 1
ATOM 3883 C C . VAL A 1 555 ? -44.471 2.493 121.010 1.00 79.62 555 VAL A C 1
ATOM 3885 O O . VAL A 1 555 ? -44.730 3.692 120.974 1.00 79.62 555 VAL A O 1
ATOM 3888 N N . VAL A 1 556 ? -44.841 1.755 122.052 1.00 76.62 556 VAL A N 1
ATOM 3889 C CA . VAL A 1 556 ? -45.437 2.356 123.255 1.00 76.62 556 VAL A CA 1
ATOM 3890 C C . VAL A 1 556 ? -44.363 3.079 124.075 1.00 76.62 556 VAL A C 1
ATOM 3892 O O . VAL A 1 556 ? -43.252 2.572 124.235 1.00 76.62 556 VAL A O 1
ATOM 3895 N N . ALA A 1 557 ? -44.670 4.273 124.586 1.00 65.88 557 ALA A N 1
ATOM 3896 C CA . ALA A 1 557 ? -43.757 4.984 125.477 1.00 65.88 557 ALA A CA 1
ATOM 3897 C C . ALA A 1 557 ? -43.672 4.264 126.839 1.00 65.88 557 ALA A C 1
ATOM 3899 O O . ALA A 1 557 ? -44.703 3.810 127.346 1.00 65.88 557 ALA A O 1
ATOM 3900 N N . PRO A 1 558 ? -42.482 4.152 127.457 1.00 59.88 558 PRO A N 1
ATOM 3901 C CA . PRO A 1 558 ? -42.368 3.586 128.796 1.00 59.88 558 PRO A CA 1
ATOM 3902 C C . PRO A 1 558 ? -43.091 4.478 129.830 1.00 59.88 558 PRO A C 1
ATOM 3904 O O . PRO A 1 558 ? -43.042 5.706 129.712 1.00 59.88 558 PRO A O 1
ATOM 3907 N N . PRO A 1 559 ? -43.757 3.901 130.849 1.00 53.34 559 PRO A N 1
ATOM 3908 C CA . PRO A 1 559 ? -44.504 4.669 131.844 1.00 53.34 559 PRO A CA 1
ATOM 3909 C C . PRO A 1 559 ? -43.587 5.591 132.666 1.00 53.34 559 PRO A C 1
ATOM 3911 O O . PRO A 1 559 ? -42.571 5.166 133.215 1.00 53.34 559 PRO A O 1
ATOM 3914 N N . SER A 1 560 ? -43.952 6.873 132.761 1.00 44.09 560 SER A N 1
ATOM 3915 C CA . SER A 1 560 ? -43.204 7.893 133.497 1.00 44.09 560 SER A CA 1
ATOM 3916 C C . SER A 1 560 ? -43.480 7.836 135.008 1.00 44.09 560 SER A C 1
ATOM 3918 O O . SER A 1 560 ? -44.498 8.349 135.467 1.00 44.09 560 SER A O 1
ATOM 3920 N N . GLY A 1 561 ? -42.523 7.293 135.771 1.00 40.75 561 GLY A N 1
ATOM 3921 C CA . GLY A 1 561 ? -42.226 7.706 137.153 1.00 40.75 561 GLY A CA 1
ATOM 3922 C C . GLY A 1 561 ? -42.454 6.682 138.278 1.00 40.75 561 GLY A C 1
ATOM 3923 O O . GLY A 1 561 ? -43.588 6.312 138.554 1.00 40.75 561 GLY A O 1
ATOM 3924 N N . GLY A 1 562 ? -41.376 6.355 139.018 1.00 37.28 562 GLY A N 1
ATOM 3925 C CA . GLY A 1 562 ? -41.454 6.097 140.470 1.00 37.28 562 GLY A CA 1
ATOM 3926 C C . GLY A 1 562 ? -40.807 4.829 141.066 1.00 37.28 562 GLY A C 1
ATOM 3927 O O . GLY A 1 562 ? -41.517 3.910 141.434 1.00 37.28 562 GLY A O 1
ATOM 3928 N N . SER A 1 563 ? -39.491 4.887 141.316 1.00 37.59 563 SER A N 1
ATOM 3929 C CA . SER A 1 563 ? -38.723 4.260 142.424 1.00 37.59 563 SER A CA 1
ATOM 3930 C C . SER A 1 563 ? -38.443 2.737 142.531 1.00 37.59 563 SER A C 1
ATOM 3932 O O . SER A 1 563 ? -39.319 1.906 142.733 1.00 37.59 563 SER A O 1
ATOM 3934 N N . SER A 1 564 ? -37.123 2.482 142.616 1.00 38.88 564 SER A N 1
ATOM 3935 C CA . SER A 1 564 ? -36.348 1.487 143.390 1.00 38.88 564 SER A CA 1
ATOM 3936 C C . SER A 1 564 ? -36.530 -0.018 143.160 1.00 38.88 564 SER A C 1
ATOM 3938 O O . SER A 1 564 ? -37.403 -0.659 143.735 1.00 38.88 564 SER A O 1
ATOM 3940 N N . GLY A 1 565 ? -35.537 -0.595 142.481 1.00 36.88 565 GLY A N 1
ATOM 3941 C CA . GLY A 1 565 ? -35.197 -2.017 142.518 1.00 36.88 565 GLY A CA 1
ATOM 3942 C C . GLY A 1 565 ? -34.369 -2.370 141.293 1.00 36.88 565 GLY A C 1
ATOM 3943 O O . GLY A 1 565 ? -34.888 -2.313 140.186 1.00 36.88 565 GLY A O 1
ATOM 3944 N N . GLY A 1 566 ? -33.073 -2.643 141.475 1.00 50.50 566 GLY A N 1
ATOM 3945 C CA . GLY A 1 566 ? -32.122 -2.859 140.384 1.00 50.50 566 GLY A CA 1
ATOM 3946 C C . GLY A 1 566 ? -32.636 -3.856 139.346 1.00 50.50 566 GLY A C 1
ATOM 3947 O O . GLY A 1 566 ? -32.910 -5.009 139.669 1.00 50.50 566 GLY A O 1
ATOM 3948 N N . ALA A 1 567 ? -32.744 -3.400 138.101 1.00 33.28 567 ALA A N 1
ATOM 3949 C CA . ALA A 1 567 ? -33.101 -4.225 136.963 1.00 33.28 567 ALA A CA 1
ATOM 3950 C C . ALA A 1 567 ? -32.157 -3.918 135.797 1.00 33.28 567 ALA A C 1
ATOM 3952 O O . ALA A 1 567 ? -31.876 -2.764 135.474 1.00 33.28 567 ALA A O 1
ATOM 3953 N N . ALA A 1 568 ? -31.643 -5.009 135.239 1.00 36.00 568 ALA A N 1
ATOM 3954 C CA . ALA A 1 568 ? -30.733 -5.132 134.112 1.00 36.00 568 ALA A CA 1
ATOM 3955 C C . ALA A 1 568 ? -31.144 -4.302 132.873 1.00 36.00 568 ALA A C 1
ATOM 3957 O O . ALA A 1 568 ? -32.325 -3.982 132.720 1.00 36.00 568 ALA A O 1
ATOM 3958 N N . PRO A 1 569 ? -30.207 -3.984 131.953 1.00 40.19 569 PRO A N 1
ATOM 3959 C CA . PRO A 1 569 ? -30.543 -3.296 130.709 1.00 40.19 569 PRO A CA 1
ATOM 3960 C C . PRO A 1 569 ? -31.560 -4.128 129.922 1.00 40.19 569 PRO A C 1
ATOM 3962 O O . PRO A 1 569 ? -31.306 -5.286 129.585 1.00 40.19 569 PRO A O 1
ATOM 3965 N N . VAL A 1 570 ? -32.729 -3.544 129.653 1.00 36.81 570 VAL A N 1
ATOM 3966 C CA . VAL A 1 570 ? -33.778 -4.205 128.876 1.00 36.81 570 VAL A CA 1
ATOM 3967 C C . VAL A 1 570 ? -33.334 -4.221 127.418 1.00 36.81 570 VAL A C 1
ATOM 3969 O O . VAL A 1 570 ? -33.264 -3.195 126.745 1.00 36.81 570 VAL A O 1
ATOM 3972 N N . VAL A 1 571 ? -32.974 -5.419 126.973 1.00 33.12 571 VAL A N 1
ATOM 3973 C CA . VAL A 1 571 ? -32.673 -5.776 125.592 1.00 33.12 571 VAL A CA 1
ATOM 3974 C C . VAL A 1 571 ? -33.923 -5.516 124.757 1.00 33.12 571 VAL A C 1
ATOM 3976 O O . VAL A 1 571 ? -34.966 -6.124 124.999 1.00 33.12 571 VAL A O 1
ATOM 3979 N N . TYR A 1 572 ? -33.822 -4.639 123.757 1.00 31.02 572 TYR A N 1
ATOM 3980 C CA . TYR A 1 572 ? -34.769 -4.636 122.648 1.00 31.02 572 TYR A CA 1
ATOM 3981 C C . TYR A 1 572 ? -34.631 -5.992 121.959 1.00 31.02 572 TYR A C 1
ATOM 3983 O O . TYR A 1 572 ? -33.672 -6.232 121.226 1.00 31.02 572 TYR A O 1
ATOM 3991 N N . THR A 1 573 ? -35.543 -6.915 122.255 1.00 31.47 573 THR A N 1
ATOM 3992 C CA . THR A 1 573 ? -35.656 -8.136 121.469 1.00 31.47 573 THR A CA 1
ATOM 3993 C C . THR A 1 573 ? -36.160 -7.707 120.102 1.00 31.47 573 THR A C 1
ATOM 3995 O O . THR A 1 573 ? -37.309 -7.317 119.919 1.00 31.47 573 THR A O 1
ATOM 3998 N N . THR A 1 574 ? -35.237 -7.691 119.145 1.00 36.38 574 THR A N 1
ATOM 3999 C CA . THR A 1 574 ? -35.553 -7.631 117.725 1.00 36.38 574 THR A CA 1
ATOM 4000 C C . THR A 1 574 ? -36.647 -8.664 117.433 1.00 36.38 574 THR A C 1
ATOM 4002 O O . THR A 1 574 ? -36.447 -9.838 117.770 1.00 36.38 574 THR A O 1
ATOM 4005 N N . PRO A 1 575 ? -37.779 -8.272 116.820 1.00 37.97 575 PRO A N 1
ATOM 4006 C CA . PRO A 1 575 ? -38.736 -9.216 116.262 1.00 37.97 575 PRO A CA 1
ATOM 4007 C C . PRO A 1 575 ? -38.010 -10.208 115.339 1.00 37.97 575 PRO A C 1
ATOM 4009 O O . PRO A 1 575 ? -36.998 -9.841 114.733 1.00 37.97 575 PRO A O 1
ATOM 4012 N N . PRO A 1 576 ? -38.475 -11.467 115.274 1.00 38.84 576 PRO A N 1
ATOM 4013 C CA . PRO A 1 576 ? -37.744 -12.574 114.677 1.00 38.84 576 PRO A CA 1
ATOM 4014 C C . PRO A 1 576 ? -37.229 -12.232 113.282 1.00 38.84 576 PRO A C 1
ATOM 4016 O O . PRO A 1 576 ? -37.972 -11.766 112.417 1.00 38.84 576 PRO A O 1
ATOM 4019 N N . ALA A 1 577 ? -35.934 -12.491 113.092 1.00 35.59 577 ALA A N 1
ATOM 4020 C CA . ALA A 1 577 ? -35.290 -12.481 111.795 1.00 35.59 577 ALA A CA 1
ATOM 4021 C C . ALA A 1 577 ? -36.149 -13.254 110.787 1.00 35.59 577 ALA A C 1
ATOM 4023 O O . ALA A 1 577 ? -36.644 -14.347 111.078 1.00 35.59 577 ALA A O 1
ATOM 4024 N N . ALA A 1 578 ? -36.309 -12.654 109.608 1.00 37.94 578 ALA A N 1
ATOM 4025 C CA . ALA A 1 578 ? -36.971 -13.246 108.460 1.00 37.94 578 ALA A CA 1
ATOM 4026 C C . ALA A 1 578 ? -36.549 -14.719 108.263 1.00 37.94 578 ALA A C 1
ATOM 4028 O O . ALA A 1 578 ? -35.369 -15.042 108.443 1.00 37.94 578 ALA A O 1
ATOM 4029 N N . PRO A 1 579 ? -37.472 -15.615 107.869 1.00 37.53 579 PRO A N 1
ATOM 4030 C CA . PRO A 1 579 ? -37.136 -17.003 107.603 1.00 37.53 579 PRO A CA 1
ATOM 4031 C C . PRO A 1 579 ? -36.036 -17.115 106.535 1.00 37.53 579 PRO A C 1
ATOM 4033 O O . PRO A 1 579 ? -36.180 -16.641 105.410 1.00 37.53 579 PRO A O 1
ATOM 4036 N N . VAL A 1 580 ? -34.944 -17.750 106.970 1.00 40.62 580 VAL A N 1
ATOM 4037 C CA . VAL A 1 580 ? -34.028 -18.657 106.262 1.00 40.62 580 VAL A CA 1
ATOM 4038 C C . VAL A 1 580 ? -33.660 -18.316 104.811 1.00 40.62 580 VAL A C 1
ATOM 4040 O O . VAL A 1 580 ? -34.393 -18.545 103.857 1.00 40.62 580 VAL A O 1
ATOM 4043 N N . THR A 1 581 ? -32.418 -17.868 104.633 1.00 43.62 581 THR A N 1
ATOM 4044 C CA . THR A 1 581 ? -31.659 -18.020 103.386 1.00 43.62 581 THR A CA 1
ATOM 4045 C C . THR A 1 581 ? -31.648 -19.492 102.962 1.00 43.62 581 THR A C 1
ATOM 4047 O O . THR A 1 581 ? -31.129 -20.327 103.701 1.00 43.62 581 THR A O 1
ATOM 4050 N N . GLY A 1 582 ? -32.213 -19.807 101.794 1.00 50.72 582 GLY A N 1
ATOM 4051 C CA . GLY A 1 582 ? -32.208 -21.171 101.250 1.00 50.72 582 GLY A CA 1
ATOM 4052 C C . GLY A 1 582 ? -33.307 -21.512 100.239 1.00 50.72 582 GLY A C 1
ATOM 4053 O O . GLY A 1 582 ? -33.328 -22.639 99.769 1.00 50.72 582 GLY A O 1
ATOM 4054 N N . PHE A 1 583 ? -34.210 -20.590 99.890 1.00 59.81 583 PHE A N 1
ATOM 4055 C CA . PHE A 1 583 ? -35.253 -20.867 98.897 1.00 59.81 583 PHE A CA 1
ATOM 4056 C C . PHE A 1 583 ? -34.663 -20.966 97.486 1.00 59.81 583 PHE A C 1
ATOM 4058 O O . PHE A 1 583 ? -34.086 -19.997 96.987 1.00 59.81 583 PHE A O 1
ATOM 4065 N N . VAL A 1 584 ? -34.825 -22.121 96.842 1.00 58.84 584 VAL A N 1
ATOM 4066 C CA . VAL A 1 584 ? -34.316 -22.378 95.490 1.00 58.84 584 VAL A CA 1
ATOM 4067 C C . VAL A 1 584 ? -35.486 -22.643 94.550 1.00 58.84 584 VAL A C 1
ATOM 4069 O O . VAL A 1 584 ? -36.371 -23.449 94.838 1.00 58.84 584 VAL A O 1
ATOM 4072 N N . VAL A 1 585 ? -35.465 -21.969 93.401 1.00 64.31 585 VAL A N 1
ATOM 4073 C CA . VAL A 1 585 ? -36.326 -22.266 92.256 1.00 64.31 585 VAL A CA 1
ATOM 4074 C C . VAL A 1 585 ? -35.410 -22.675 91.114 1.00 64.31 585 VAL A C 1
ATOM 4076 O O . VAL A 1 585 ? -34.659 -21.855 90.597 1.00 64.31 585 VAL A O 1
ATOM 4079 N N . ASN A 1 586 ? -35.474 -23.942 90.711 1.00 65.00 586 ASN A N 1
ATOM 4080 C CA . ASN A 1 586 ? -34.742 -24.444 89.552 1.00 65.00 586 ASN A CA 1
ATOM 4081 C C . ASN A 1 586 ? -35.724 -24.706 88.413 1.00 65.00 586 ASN A C 1
ATOM 4083 O O . ASN A 1 586 ? -36.668 -25.483 88.559 1.00 65.00 586 ASN A O 1
ATOM 4087 N N . ILE A 1 587 ? -35.487 -24.086 87.260 1.00 69.69 587 ILE A N 1
ATOM 4088 C CA . ILE A 1 587 ? -36.273 -24.335 86.050 1.00 69.69 587 ILE A CA 1
ATOM 4089 C C . ILE A 1 587 ? -35.617 -25.481 85.280 1.00 69.69 587 ILE A C 1
ATOM 4091 O O . ILE A 1 587 ? -34.414 -25.442 85.033 1.00 69.69 587 ILE A O 1
ATOM 4095 N N . ASN A 1 588 ? -36.386 -26.513 84.923 1.00 67.81 588 ASN A N 1
ATOM 4096 C CA . ASN A 1 588 ? -35.926 -27.686 84.173 1.00 67.81 588 ASN A CA 1
ATOM 4097 C C . ASN A 1 588 ? -34.622 -28.282 84.743 1.00 67.81 588 ASN A C 1
ATOM 4099 O O . ASN A 1 588 ? -33.672 -28.531 84.005 1.00 67.81 588 ASN A O 1
ATOM 4103 N N . ASN A 1 589 ? -34.553 -28.461 86.068 1.00 63.56 589 ASN A N 1
ATOM 4104 C CA . ASN A 1 589 ? -33.358 -28.955 86.764 1.00 63.56 589 ASN A CA 1
ATOM 4105 C C . ASN A 1 589 ? -32.093 -28.070 86.602 1.00 63.56 589 ASN A C 1
ATOM 4107 O O . ASN A 1 589 ? -30.972 -28.571 86.631 1.00 63.56 589 ASN A O 1
ATOM 4111 N N . GLY A 1 590 ? -32.263 -26.749 86.457 1.00 57.16 590 GLY A N 1
ATOM 4112 C CA . GLY A 1 590 ? -31.161 -25.783 86.324 1.00 57.16 590 GLY A CA 1
ATOM 4113 C C . GLY A 1 590 ? -30.794 -25.446 84.874 1.00 57.16 590 GLY A C 1
ATOM 4114 O O . GLY A 1 590 ? -29.701 -24.946 84.610 1.00 57.16 590 GLY A O 1
ATOM 4115 N N . GLY A 1 591 ? -31.687 -25.728 83.923 1.00 61.38 591 GLY A N 1
ATOM 4116 C CA . GLY A 1 591 ? -31.498 -25.392 82.516 1.00 61.38 591 GLY A CA 1
ATOM 4117 C C . GLY A 1 591 ? -31.502 -23.879 82.280 1.00 61.38 591 GLY A C 1
ATOM 4118 O O . GLY A 1 591 ? -32.381 -23.167 82.755 1.00 61.38 591 GLY A O 1
ATOM 4119 N N . SER A 1 592 ? -30.540 -23.385 81.499 1.00 58.50 592 SER A N 1
ATOM 4120 C CA . SER A 1 592 ? -30.432 -21.962 81.139 1.00 58.50 592 SER A CA 1
ATOM 4121 C C . SER A 1 592 ? -31.274 -21.570 79.916 1.00 58.50 592 SER A C 1
ATOM 4123 O O . SER A 1 592 ? -31.486 -20.381 79.666 1.00 58.50 592 SER A O 1
ATOM 4125 N N . LYS A 1 593 ? -31.781 -22.551 79.152 1.00 68.06 593 LYS A N 1
ATOM 4126 C CA . LYS A 1 593 ? -32.583 -22.351 77.933 1.00 68.06 593 LYS A CA 1
ATOM 4127 C C . LYS A 1 593 ? -33.687 -23.402 77.792 1.00 68.06 593 LYS A C 1
ATOM 4129 O O . LYS A 1 593 ? -33.534 -24.524 78.269 1.00 68.06 593 LYS A O 1
ATOM 4134 N N . THR A 1 594 ? -34.768 -23.044 77.106 1.00 69.06 594 THR A N 1
ATOM 4135 C CA . THR A 1 594 ? -35.868 -23.939 76.714 1.00 69.06 594 THR A CA 1
ATOM 4136 C C . THR A 1 594 ? -36.404 -23.525 75.347 1.00 69.06 594 THR A C 1
ATOM 4138 O O . THR A 1 594 ? -36.434 -22.339 75.035 1.00 69.06 594 THR A O 1
ATOM 4141 N N . ASP A 1 595 ? -36.824 -24.484 74.534 1.00 75.88 595 ASP A N 1
ATOM 4142 C CA . ASP A 1 595 ? -37.579 -24.278 73.290 1.00 75.88 595 ASP A CA 1
ATOM 4143 C C . ASP A 1 595 ? -39.097 -24.450 73.493 1.00 75.88 595 ASP A C 1
ATOM 4145 O O . ASP A 1 595 ? -39.910 -24.059 72.654 1.00 75.88 595 ASP A O 1
ATOM 4149 N N . SER A 1 596 ? -39.485 -24.992 74.648 1.00 74.69 596 SER A N 1
ATOM 4150 C CA . SER A 1 596 ? -40.861 -25.162 75.090 1.00 74.69 596 SER A CA 1
ATOM 4151 C C . SER A 1 596 ? -41.309 -23.996 75.970 1.00 74.69 596 SER A C 1
ATOM 4153 O O . SER A 1 596 ? -40.616 -23.600 76.912 1.00 74.69 596 SER A O 1
ATOM 4155 N N . ARG A 1 597 ? -42.528 -23.500 75.717 1.00 76.62 597 ARG A N 1
ATOM 4156 C CA . ARG A 1 597 ? -43.226 -22.548 76.601 1.00 76.62 597 ARG A CA 1
ATOM 4157 C C . ARG A 1 597 ? -43.707 -23.188 77.901 1.00 76.62 597 ARG A C 1
ATOM 4159 O O . ARG A 1 597 ? -44.030 -22.456 78.830 1.00 76.62 597 ARG A O 1
ATOM 4166 N N . THR A 1 598 ? -43.759 -24.512 77.976 1.00 80.38 598 THR A N 1
ATOM 4167 C CA . THR A 1 598 ? -44.115 -25.258 79.185 1.00 80.38 598 THR A CA 1
ATOM 4168 C C . THR A 1 598 ? -42.845 -25.814 79.820 1.00 80.38 598 THR A C 1
ATOM 4170 O O . THR A 1 598 ? -42.093 -26.543 79.171 1.00 80.38 598 THR A O 1
ATOM 4173 N N . ILE A 1 599 ? -42.604 -25.444 81.075 1.00 81.25 599 ILE A N 1
ATOM 4174 C CA . ILE A 1 599 ? -41.400 -25.765 81.846 1.00 81.25 599 ILE A CA 1
ATOM 4175 C C . ILE A 1 599 ? -41.759 -26.465 83.155 1.00 81.25 599 ILE A C 1
ATOM 4177 O O . ILE A 1 599 ? -42.846 -26.284 83.701 1.00 81.25 599 ILE A O 1
ATOM 4181 N N . THR A 1 600 ? -40.805 -27.216 83.695 1.00 79.81 600 THR A N 1
ATOM 4182 C CA . THR A 1 600 ? -40.924 -27.855 85.007 1.00 79.81 600 THR A CA 1
ATOM 4183 C C . THR A 1 600 ? -40.167 -27.035 86.042 1.00 79.81 600 THR A C 1
ATOM 4185 O O . THR A 1 600 ? -38.958 -26.849 85.935 1.00 79.81 600 THR A O 1
ATOM 4188 N N . LEU A 1 601 ? -40.866 -26.547 87.057 1.00 79.38 601 LEU A N 1
ATOM 4189 C CA . LEU A 1 601 ? -40.280 -25.883 88.213 1.00 79.38 601 LEU A CA 1
ATOM 4190 C C . LEU A 1 601 ? -39.976 -26.925 89.282 1.00 79.38 601 LEU A C 1
ATOM 4192 O O . LEU A 1 601 ? -40.868 -27.688 89.642 1.00 79.38 601 LEU A O 1
ATOM 4196 N N . HIS A 1 602 ? -38.756 -26.928 89.806 1.00 77.12 602 HIS A N 1
ATOM 4197 C CA . HIS A 1 602 ? -38.376 -27.635 91.026 1.00 77.12 602 HIS A CA 1
ATOM 4198 C C . HIS A 1 602 ? -38.240 -26.601 92.141 1.00 77.12 602 HIS A C 1
ATOM 4200 O O . HIS A 1 602 ? -37.459 -25.654 92.021 1.00 77.12 602 HIS A O 1
ATOM 4206 N N . LEU A 1 603 ? -39.048 -26.761 93.183 1.00 82.38 603 LEU A N 1
ATOM 4207 C CA . LEU A 1 603 ? -39.277 -25.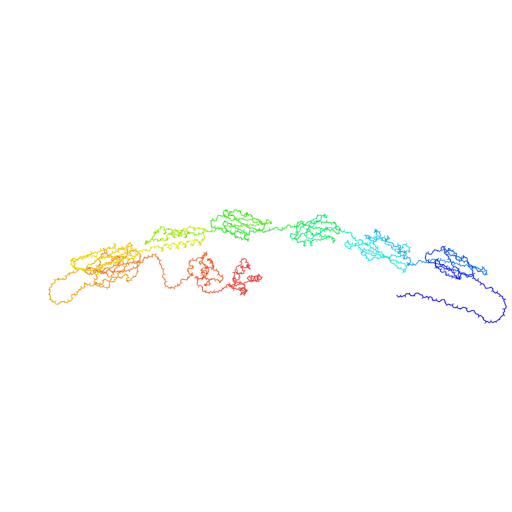763 94.219 1.00 82.38 603 LEU A CA 1
ATOM 4208 C C . LEU A 1 603 ? -38.826 -26.319 95.567 1.00 82.38 603 LEU A C 1
ATOM 4210 O O . LEU A 1 603 ? -39.257 -27.403 95.956 1.00 82.38 603 LEU A O 1
ATOM 4214 N N . ASP A 1 604 ? -37.999 -25.560 96.284 1.00 79.25 604 ASP A N 1
ATOM 4215 C CA . ASP A 1 604 ? -37.695 -25.811 97.693 1.00 79.25 604 ASP A CA 1
ATOM 4216 C C . ASP A 1 604 ? -38.176 -24.628 98.540 1.00 79.25 604 ASP A C 1
ATOM 4218 O O . ASP A 1 604 ? -37.524 -23.584 98.635 1.00 79.25 604 ASP A O 1
ATOM 4222 N N . GLY A 1 605 ? -39.365 -24.790 99.125 1.00 68.19 605 GLY A N 1
ATOM 4223 C CA . GLY A 1 605 ? -39.964 -23.819 100.043 1.00 68.19 605 GLY A CA 1
ATOM 4224 C C . GLY A 1 605 ? -39.471 -23.950 101.492 1.00 68.19 605 GLY A C 1
ATOM 4225 O O . GLY A 1 605 ? -39.929 -23.211 102.366 1.00 68.19 605 GLY A O 1
ATOM 4226 N N . GLY A 1 606 ? -38.566 -24.892 101.776 1.00 69.50 606 GLY A N 1
ATOM 4227 C CA . GLY A 1 606 ? -38.116 -25.215 103.125 1.00 69.50 606 GLY A CA 1
ATOM 4228 C C . GLY A 1 606 ? -39.166 -25.947 103.982 1.00 69.50 606 GLY A C 1
ATOM 4229 O O . GLY A 1 606 ? -40.317 -26.137 103.582 1.00 69.50 606 GLY A O 1
ATOM 4230 N N . PRO A 1 607 ? -38.800 -26.351 105.215 1.00 63.31 607 PRO A N 1
ATOM 4231 C CA . PRO A 1 607 ? -39.603 -27.251 106.055 1.00 63.31 607 PRO A CA 1
ATOM 4232 C C . PRO A 1 607 ? -40.947 -26.673 106.531 1.00 63.31 607 PRO A C 1
ATOM 4234 O O . PRO A 1 607 ? -41.774 -27.408 107.070 1.00 63.31 607 PRO A O 1
ATOM 4237 N N . GLN A 1 608 ? -41.177 -25.369 106.351 1.00 68.31 608 GLN A N 1
ATOM 4238 C CA . GLN A 1 608 ? -42.398 -24.686 106.789 1.00 68.31 608 GLN A CA 1
ATOM 4239 C C . GLN A 1 608 ? -43.345 -24.290 105.645 1.00 68.31 608 GLN A C 1
ATOM 4241 O O . GLN A 1 608 ? -44.440 -23.805 105.936 1.00 68.31 608 GLN A O 1
ATOM 4246 N N . ALA A 1 609 ? -42.979 -24.507 104.375 1.00 74.69 609 ALA A N 1
ATOM 4247 C CA . ALA A 1 609 ? -43.854 -24.177 103.252 1.00 74.69 609 ALA A CA 1
ATOM 4248 C C . ALA A 1 609 ? -45.098 -25.074 103.232 1.00 74.69 609 ALA A C 1
ATOM 4250 O O . ALA A 1 609 ? -45.006 -26.305 103.208 1.00 74.69 609 ALA A O 1
ATOM 4251 N N . LYS A 1 610 ? -46.277 -24.442 103.243 1.00 77.12 610 LYS A N 1
ATOM 4252 C CA . LYS A 1 610 ? -47.576 -25.122 103.136 1.00 77.12 610 LYS A CA 1
ATOM 4253 C C . LYS A 1 610 ? -48.352 -24.728 101.891 1.00 77.12 610 LYS A C 1
ATOM 4255 O O . LYS A 1 610 ? -48.926 -25.616 101.270 1.00 77.12 610 LYS A O 1
ATOM 4260 N N . ASN A 1 611 ? -48.308 -23.456 101.497 1.00 80.50 611 ASN A N 1
ATOM 4261 C CA . ASN A 1 611 ? -48.877 -22.974 100.236 1.00 80.50 611 ASN A CA 1
ATOM 4262 C C . ASN A 1 611 ? -47.807 -22.243 99.411 1.00 80.50 611 ASN A C 1
ATOM 4264 O O . ASN A 1 611 ? -46.767 -21.841 99.939 1.00 80.50 611 ASN A O 1
ATOM 4268 N N . MET A 1 612 ? -48.068 -22.052 98.121 1.00 86.38 612 MET A N 1
ATOM 4269 C CA . MET A 1 612 ? -47.234 -21.288 97.197 1.00 86.38 612 MET A CA 1
ATOM 4270 C C . MET A 1 612 ? -48.089 -20.499 96.198 1.00 86.38 612 MET A C 1
ATOM 4272 O O . MET A 1 612 ? -49.236 -20.854 95.933 1.00 86.38 612 MET A O 1
ATOM 4276 N N . ALA A 1 613 ? -47.520 -19.435 95.638 1.00 83.25 613 ALA A N 1
ATOM 4277 C CA . ALA A 1 613 ? -48.051 -18.725 94.478 1.00 83.25 613 ALA A CA 1
ATOM 4278 C C . ALA A 1 613 ? -46.934 -18.581 93.437 1.00 83.25 613 ALA A C 1
ATOM 4280 O O . ALA A 1 613 ? -45.786 -18.312 93.797 1.00 83.25 613 ALA A O 1
ATOM 4281 N N . ILE A 1 614 ? -47.262 -18.771 92.157 1.00 85.19 614 ILE A N 1
ATOM 4282 C CA . ILE A 1 614 ? -46.312 -18.756 91.035 1.00 85.19 614 ILE A CA 1
ATOM 4283 C C . ILE A 1 614 ? -46.849 -17.810 89.961 1.00 85.19 614 ILE A C 1
ATOM 4285 O O . ILE A 1 614 ? -48.046 -17.814 89.676 1.00 85.19 614 ILE A O 1
ATOM 4289 N N . SER A 1 615 ? -45.979 -16.988 89.377 1.00 81.69 615 SER A N 1
ATOM 4290 C CA . SER A 1 615 ? -46.371 -15.978 88.396 1.00 81.69 615 SER A CA 1
ATOM 4291 C C . SER A 1 615 ? -45.267 -15.708 87.370 1.00 81.69 615 SER A C 1
ATOM 4293 O O . SER A 1 615 ? -44.080 -15.814 87.667 1.00 81.69 615 SER A O 1
ATOM 4295 N N . ASN A 1 616 ? -45.656 -15.301 86.157 1.00 78.12 616 ASN A N 1
ATOM 4296 C CA . ASN A 1 616 ? -44.740 -14.709 85.163 1.00 78.12 616 ASN A CA 1
ATOM 4297 C C . ASN A 1 616 ? -44.555 -13.193 85.369 1.00 78.12 616 ASN A C 1
ATOM 4299 O O . ASN A 1 616 ? -43.908 -12.532 84.562 1.00 78.12 616 ASN A O 1
ATOM 4303 N N . SER A 1 617 ? -45.177 -12.640 86.412 1.00 73.00 617 SER A N 1
ATOM 4304 C CA . SER A 1 617 ? -45.130 -11.233 86.801 1.00 73.00 617 SER A CA 1
ATOM 4305 C C . SER A 1 617 ? -44.791 -11.115 88.292 1.00 73.00 617 SER A C 1
ATOM 4307 O O . SER A 1 617 ? -45.349 -11.877 89.090 1.00 73.00 617 SER A O 1
ATOM 4309 N N . PRO A 1 618 ? -43.934 -10.161 88.694 1.00 65.06 618 PRO A N 1
ATOM 4310 C CA . PRO A 1 618 ? -43.502 -10.017 90.083 1.00 65.06 618 PRO A CA 1
ATOM 4311 C C . PRO A 1 618 ? -44.608 -9.561 91.048 1.00 65.06 618 PRO A C 1
ATOM 4313 O O . PRO A 1 618 ? -44.434 -9.707 92.254 1.00 65.06 618 PRO A O 1
ATOM 4316 N N . ASN A 1 619 ? -45.733 -9.033 90.553 1.00 60.94 619 ASN A N 1
ATOM 4317 C CA . ASN A 1 619 ? -46.726 -8.346 91.392 1.00 60.94 619 ASN A CA 1
ATOM 4318 C C . ASN A 1 619 ? -47.792 -9.273 92.001 1.00 60.94 619 ASN A C 1
ATOM 4320 O O . ASN A 1 619 ? -48.522 -8.852 92.887 1.00 60.94 619 ASN A O 1
ATOM 4324 N N . PHE A 1 620 ? -47.897 -10.527 91.539 1.00 65.88 620 PHE A N 1
ATOM 4325 C CA . PHE A 1 620 ? -48.879 -11.529 92.002 1.00 65.88 620 PHE A CA 1
ATOM 4326 C C . PHE A 1 620 ? -50.357 -11.072 92.050 1.00 65.88 620 PHE A C 1
ATOM 4328 O O . PHE A 1 620 ? -51.186 -11.758 92.650 1.00 65.88 620 PHE A O 1
ATOM 4335 N N . ASP A 1 621 ? -50.717 -9.973 91.381 1.00 56.44 621 ASP A N 1
ATOM 4336 C CA . ASP A 1 621 ? -52.077 -9.428 91.380 1.00 56.44 621 ASP A CA 1
ATOM 4337 C C . ASP A 1 621 ? -53.102 -10.463 90.892 1.00 56.44 621 ASP A C 1
ATOM 4339 O O . ASP A 1 621 ? -53.038 -10.957 89.765 1.00 56.44 621 ASP A O 1
ATOM 4343 N N . GLY A 1 622 ? -54.056 -10.808 91.762 1.00 60.22 622 GLY A N 1
ATOM 4344 C CA . GLY A 1 622 ? -55.125 -11.766 91.465 1.00 60.22 622 GLY A CA 1
ATOM 4345 C C . GLY A 1 622 ? -54.683 -13.231 91.328 1.00 60.22 622 GLY A C 1
ATOM 4346 O O . GLY A 1 622 ? -55.499 -14.063 90.929 1.00 60.22 622 GLY A O 1
ATOM 4347 N N . ILE A 1 623 ? -53.430 -13.574 91.654 1.00 73.56 623 ILE A N 1
ATOM 4348 C CA . ILE A 1 623 ? -52.927 -14.952 91.569 1.00 73.56 623 ILE A CA 1
ATOM 4349 C C . ILE A 1 623 ? -53.388 -15.764 92.797 1.00 73.56 623 ILE A C 1
ATOM 4351 O O . ILE A 1 623 ? -53.054 -15.400 93.928 1.00 73.56 623 ILE A O 1
ATOM 4355 N N . PRO A 1 624 ? -54.141 -16.870 92.618 1.00 73.44 624 PRO A N 1
ATOM 4356 C CA . PRO A 1 624 ? -54.613 -17.683 93.735 1.00 73.44 624 PRO A CA 1
ATOM 4357 C C . PRO A 1 624 ? -53.466 -18.466 94.391 1.00 73.44 624 PRO A C 1
ATOM 4359 O O . PRO A 1 624 ? -52.561 -18.953 93.714 1.00 73.44 624 PRO A O 1
ATOM 4362 N N . GLN A 1 625 ? -53.526 -18.624 95.717 1.00 81.12 625 GLN A N 1
ATOM 4363 C CA . GLN A 1 625 ? -52.620 -19.512 96.450 1.00 81.12 625 GLN A CA 1
ATOM 4364 C C . GLN A 1 625 ? -52.992 -20.974 96.197 1.00 81.12 625 GLN A C 1
ATOM 4366 O O . GLN A 1 625 ? -54.170 -21.334 96.231 1.00 81.12 625 GLN A O 1
ATOM 4371 N N . GLU A 1 626 ? -51.990 -21.828 96.015 1.00 83.06 626 GLU A N 1
ATOM 4372 C CA . GLU A 1 626 ? -52.171 -23.274 95.890 1.00 83.06 626 GLU A CA 1
ATOM 4373 C C . GLU A 1 626 ? -51.340 -24.046 96.929 1.00 83.06 626 GLU A C 1
ATOM 4375 O O . GLU A 1 626 ? -50.346 -23.514 97.433 1.00 83.06 626 GLU A O 1
ATOM 4380 N N . PRO A 1 627 ? -51.719 -25.291 97.284 1.00 84.62 627 PRO A N 1
ATOM 4381 C CA . PRO A 1 627 ? -50.912 -26.125 98.171 1.00 84.62 627 PRO A CA 1
ATOM 4382 C C . PRO A 1 627 ? -49.487 -26.302 97.636 1.00 84.62 627 PRO A C 1
ATOM 4384 O O . PRO A 1 627 ? -49.288 -26.530 96.441 1.00 84.62 627 PRO A O 1
ATOM 4387 N N . TYR A 1 628 ? -48.499 -26.222 98.528 1.00 84.69 628 TYR A N 1
ATOM 4388 C CA . TYR A 1 628 ? -47.088 -26.357 98.174 1.00 84.69 628 TYR A CA 1
ATOM 4389 C C . TYR A 1 628 ? -46.815 -27.713 97.523 1.00 84.69 628 TYR A C 1
ATOM 4391 O O . TYR A 1 628 ? -47.144 -28.763 98.083 1.00 84.69 628 TYR A O 1
ATOM 4399 N N . GLN A 1 629 ? -46.158 -27.681 96.363 1.00 79.19 629 GLN A N 1
ATOM 4400 C CA . GLN A 1 629 ? -45.616 -28.866 95.715 1.00 79.19 629 GLN A CA 1
ATOM 4401 C C . GLN A 1 629 ? -44.138 -28.658 95.374 1.00 79.19 629 GLN A C 1
ATOM 4403 O O . GLN A 1 629 ? -43.776 -27.597 94.868 1.00 79.19 629 GLN A O 1
ATOM 4408 N N . PRO A 1 630 ? -43.283 -29.676 95.579 1.00 75.94 630 PRO A N 1
ATOM 4409 C CA . PRO A 1 630 ? -41.855 -29.575 95.282 1.00 75.94 630 PRO A CA 1
ATOM 4410 C C . PRO A 1 630 ? -41.560 -29.544 93.774 1.00 75.94 630 PRO A C 1
ATOM 4412 O O . PRO A 1 630 ? -40.430 -29.294 93.356 1.00 75.94 630 PRO A O 1
ATOM 4415 N N . THR A 1 631 ? -42.545 -29.838 92.919 1.00 76.75 631 THR A N 1
ATOM 4416 C CA . THR A 1 631 ? -42.399 -29.769 91.462 1.00 76.75 631 THR A CA 1
ATOM 4417 C C . THR A 1 631 ? -43.712 -29.344 90.804 1.00 76.75 631 THR A C 1
ATOM 4419 O O . THR A 1 631 ? -44.775 -29.824 91.197 1.00 76.75 631 THR A O 1
ATOM 4422 N N . LYS A 1 632 ? -43.661 -28.456 89.799 1.00 83.38 632 LYS A N 1
ATOM 4423 C CA . LYS A 1 632 ? -44.854 -27.925 89.113 1.00 83.38 632 LYS A CA 1
ATOM 4424 C C . LYS A 1 632 ? -44.597 -27.635 87.632 1.00 83.38 632 LYS A C 1
ATOM 4426 O O . LYS A 1 632 ? -43.588 -27.030 87.292 1.00 83.38 632 LYS A O 1
ATOM 4431 N N . GLN A 1 633 ? -45.530 -28.012 86.754 1.00 81.81 633 GLN A N 1
ATOM 4432 C CA . GLN A 1 633 ? -45.536 -27.545 85.360 1.00 81.81 633 GLN A CA 1
ATOM 4433 C C . GLN A 1 633 ? -46.057 -26.107 85.290 1.00 81.81 633 GLN A C 1
ATOM 4435 O O . GLN A 1 633 ? -47.118 -25.806 85.840 1.00 81.81 633 GLN A O 1
ATOM 4440 N N . TRP A 1 634 ? -45.333 -25.234 84.595 1.00 85.69 634 TRP A N 1
ATOM 4441 C CA . TRP A 1 634 ? -45.666 -23.820 84.455 1.00 85.69 634 TRP A CA 1
ATOM 4442 C C . TRP A 1 634 ? -45.493 -23.350 83.011 1.00 85.69 634 TRP A C 1
ATOM 4444 O O . TRP A 1 634 ? -44.631 -23.845 82.289 1.00 85.69 634 TRP A O 1
ATOM 4454 N N . THR A 1 635 ? -46.319 -22.399 82.573 1.00 82.56 635 THR A N 1
ATOM 4455 C CA . THR A 1 635 ? -46.277 -21.881 81.197 1.00 82.56 635 THR A CA 1
ATOM 4456 C C . THR A 1 635 ? -45.730 -20.460 81.178 1.00 82.56 635 THR A C 1
ATOM 4458 O O . THR A 1 635 ? -46.276 -19.583 81.841 1.00 82.56 635 THR A O 1
ATOM 4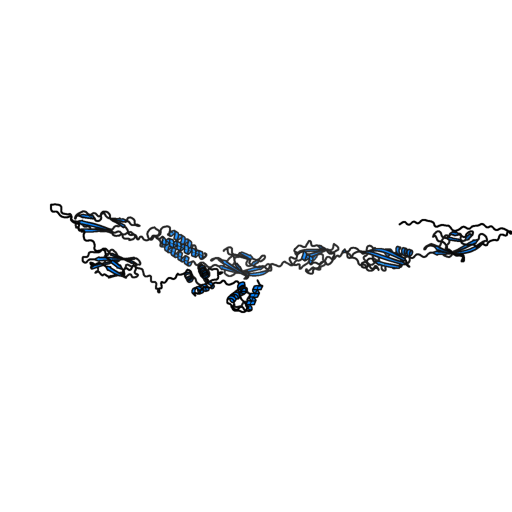461 N N . LEU A 1 636 ? -44.678 -20.227 80.396 1.00 79.38 636 LEU A N 1
ATOM 4462 C CA . LEU A 1 636 ? -44.011 -18.936 80.227 1.00 79.38 636 LEU A CA 1
ATOM 4463 C C . LEU A 1 636 ? -44.843 -17.949 79.386 1.00 79.38 636 LEU A C 1
ATOM 4465 O O . LEU A 1 636 ? -45.648 -18.333 78.522 1.00 79.38 636 LEU A O 1
ATOM 4469 N N . SER A 1 637 ? -44.595 -16.653 79.598 1.00 74.81 637 SER A N 1
ATOM 4470 C CA . SER A 1 637 ? -45.119 -15.583 78.740 1.00 74.81 637 SER A CA 1
ATOM 4471 C C . SER A 1 637 ? -44.606 -15.723 77.293 1.00 74.81 637 SER A C 1
ATOM 4473 O O . SER A 1 637 ? -43.548 -16.301 77.042 1.00 74.81 637 SER A O 1
ATOM 4475 N N . GLY A 1 638 ? -45.391 -15.260 76.311 1.00 67.00 638 GLY A N 1
ATOM 4476 C CA . GLY A 1 638 ? -45.079 -15.414 74.879 1.00 67.00 638 GLY A CA 1
ATOM 4477 C C . GLY A 1 638 ? -43.848 -14.623 74.397 1.00 67.00 638 GLY A C 1
ATOM 4478 O O . GLY A 1 638 ? -43.365 -13.736 75.101 1.00 67.00 638 GLY A O 1
ATOM 4479 N N . GLY A 1 639 ? -43.361 -14.946 73.188 1.00 61.81 639 GLY A N 1
ATOM 4480 C CA . GLY A 1 639 ? -42.214 -14.314 72.504 1.00 61.81 639 GLY A CA 1
ATOM 4481 C C . GLY A 1 639 ? -40.843 -14.887 72.898 1.00 61.81 639 GLY A C 1
ATOM 4482 O O . GLY A 1 639 ? -40.676 -15.324 74.033 1.00 61.81 639 GLY A O 1
ATOM 4483 N N . ALA A 1 640 ? -39.861 -14.880 71.991 1.00 62.00 640 ALA A N 1
ATOM 4484 C CA . ALA A 1 640 ? -38.481 -15.287 72.287 1.00 62.00 640 ALA A CA 1
ATOM 4485 C C . ALA A 1 640 ? -37.815 -14.385 73.349 1.00 62.00 640 ALA A C 1
ATOM 4487 O O . ALA A 1 640 ? -38.205 -13.230 73.522 1.00 62.00 640 ALA A O 1
ATOM 4488 N N . GLY A 1 641 ? -36.791 -14.896 74.037 1.00 60.31 641 GLY A N 1
ATOM 4489 C CA . GLY A 1 641 ? -35.951 -14.126 74.963 1.00 60.31 641 GLY A CA 1
ATOM 4490 C C . GLY A 1 641 ? -35.978 -14.632 76.404 1.00 60.31 641 GLY A C 1
ATOM 4491 O O . GLY A 1 641 ? -36.536 -15.687 76.706 1.00 60.31 641 GLY A O 1
ATOM 4492 N N . GLU A 1 642 ? -35.331 -13.890 77.298 1.00 67.44 642 GLU A N 1
ATOM 4493 C CA . GLU A 1 642 ? -35.268 -14.217 78.723 1.00 67.44 642 GLU A CA 1
ATOM 4494 C C . GLU A 1 642 ? -36.660 -14.142 79.368 1.00 67.44 642 GLU A C 1
ATOM 4496 O O . GLU A 1 642 ? -37.420 -13.196 79.154 1.00 67.44 642 GLU A O 1
ATOM 4501 N N . LYS A 1 643 ? -37.017 -15.180 80.126 1.00 74.50 643 LYS A N 1
ATOM 4502 C CA . LYS A 1 643 ? -38.286 -15.304 80.844 1.00 74.50 643 LYS A CA 1
ATOM 4503 C C . LYS A 1 643 ? -38.007 -15.502 82.316 1.00 74.50 643 LYS A C 1
ATOM 4505 O O . LYS A 1 643 ? -37.245 -16.396 82.670 1.00 74.50 643 LYS A O 1
ATOM 4510 N N . THR A 1 644 ? -38.688 -14.731 83.152 1.00 71.25 644 THR A N 1
ATOM 4511 C CA . THR A 1 644 ? -38.555 -14.809 84.606 1.00 71.25 644 THR A CA 1
ATOM 4512 C C . THR A 1 644 ? -39.820 -15.389 85.214 1.00 71.25 644 THR A C 1
ATOM 4514 O O . THR A 1 644 ? -40.929 -14.955 84.902 1.00 71.25 644 THR A O 1
ATOM 4517 N N . VAL A 1 645 ? -39.648 -16.373 86.092 1.00 75.50 645 VAL A N 1
ATOM 4518 C CA . VAL A 1 645 ? -40.720 -16.927 86.920 1.00 75.50 645 VAL A CA 1
ATOM 4519 C C . VAL A 1 645 ? -40.502 -16.467 88.349 1.00 75.50 645 VAL A C 1
ATOM 4521 O O . VAL A 1 645 ? -39.403 -16.604 88.886 1.00 75.50 645 VAL A O 1
ATOM 4524 N N . TYR A 1 646 ? -41.558 -15.943 88.956 1.00 75.44 646 TYR A N 1
ATOM 4525 C CA . TYR A 1 646 ? -41.590 -15.467 90.330 1.00 75.44 646 TYR A CA 1
ATOM 4526 C C . TYR A 1 646 ? -42.379 -16.456 91.188 1.00 75.44 646 TYR A C 1
ATOM 4528 O O . TYR A 1 646 ? -43.442 -16.930 90.782 1.00 75.44 646 TYR A O 1
ATOM 4536 N N . VAL A 1 647 ? -41.876 -16.750 92.387 1.00 79.00 647 VAL A N 1
ATOM 4537 C CA . VAL A 1 647 ? -42.490 -17.667 93.353 1.00 79.00 647 VAL A CA 1
ATOM 4538 C C . VAL A 1 647 ? -42.481 -17.044 94.748 1.00 79.00 647 VAL A C 1
ATOM 4540 O O . VAL A 1 647 ? -41.471 -16.492 95.187 1.00 79.00 647 VAL A O 1
ATOM 4543 N N . VAL A 1 648 ? -43.600 -17.165 95.460 1.00 76.81 648 VAL A N 1
ATOM 4544 C CA . VAL A 1 648 ? -43.714 -16.843 96.890 1.00 76.81 648 VAL A CA 1
ATOM 4545 C C . VAL A 1 648 ? -44.215 -18.080 97.626 1.00 76.81 648 VAL A C 1
ATOM 4547 O O . VAL A 1 648 ? -45.176 -18.715 97.188 1.00 76.81 648 VAL A O 1
ATOM 4550 N N . PHE A 1 649 ? -43.581 -18.415 98.750 1.00 77.88 649 PHE A N 1
ATOM 4551 C CA . PHE A 1 649 ? -44.025 -19.487 99.639 1.00 77.88 649 PHE A CA 1
ATOM 4552 C C . PHE A 1 649 ? -44.710 -18.906 100.874 1.00 77.88 649 PHE A C 1
ATOM 4554 O O . PHE A 1 649 ? -44.363 -17.824 101.350 1.00 77.88 649 PHE A O 1
ATOM 4561 N N . PHE A 1 650 ? -45.669 -19.653 101.408 1.00 75.38 650 PHE A N 1
ATOM 4562 C CA . PHE A 1 650 ? -46.444 -19.278 102.583 1.00 75.38 650 PHE A CA 1
ATOM 4563 C C . PHE A 1 650 ? -46.267 -20.325 103.677 1.00 75.38 650 PHE A C 1
ATOM 4565 O O . PHE A 1 650 ? -46.371 -21.534 103.425 1.00 75.38 650 PHE A O 1
ATOM 4572 N N . SER A 1 651 ? -46.042 -19.860 104.906 1.00 65.56 651 SER A N 1
ATOM 4573 C CA . SER A 1 651 ? -46.079 -20.725 106.086 1.00 65.56 651 SER A CA 1
ATOM 4574 C C . SER A 1 651 ? -47.511 -21.175 106.406 1.00 65.56 651 SER A C 1
ATOM 4576 O O . SER A 1 651 ? -48.485 -20.630 105.881 1.00 65.56 651 SER A O 1
ATOM 4578 N N . GLN A 1 652 ? -47.665 -22.122 107.339 1.00 54.81 652 GLN A N 1
ATOM 4579 C CA . GLN A 1 652 ? -48.985 -22.538 107.844 1.00 54.81 652 GLN A CA 1
ATOM 4580 C C . GLN A 1 652 ? -49.794 -21.410 108.519 1.00 54.81 652 GLN A C 1
ATOM 4582 O O . GLN A 1 652 ? -50.977 -21.592 108.788 1.00 54.81 652 GLN A O 1
ATOM 4587 N N . TYR A 1 653 ? -49.165 -20.260 108.791 1.00 58.56 653 TYR A N 1
ATOM 4588 C CA . TYR A 1 653 ? -49.774 -19.085 109.420 1.00 58.56 653 TYR A CA 1
ATOM 4589 C C . TYR A 1 653 ? -49.972 -17.909 108.444 1.00 58.56 653 TYR A C 1
ATOM 4591 O O . TYR A 1 653 ? -50.337 -16.819 108.871 1.00 58.56 653 TYR A O 1
ATOM 4599 N N . GLY A 1 654 ? -49.721 -18.104 107.142 1.00 55.50 654 GLY A N 1
ATOM 4600 C CA . GLY A 1 654 ? -49.961 -17.094 106.101 1.00 55.50 654 GLY A CA 1
ATOM 4601 C C . GLY A 1 654 ? -48.836 -16.073 105.889 1.00 55.50 654 GLY A C 1
ATOM 4602 O O . GLY A 1 654 ? -48.962 -15.203 105.033 1.00 55.50 654 GLY A O 1
ATOM 4603 N N . THR A 1 655 ? -47.718 -16.179 106.612 1.00 69.56 655 THR A N 1
ATOM 4604 C CA . THR A 1 655 ? -46.540 -15.320 106.404 1.00 69.56 655 THR A CA 1
ATOM 4605 C C . THR A 1 655 ? -45.857 -15.657 105.076 1.00 69.56 655 THR A C 1
ATOM 4607 O O . THR A 1 655 ? -45.514 -16.819 104.845 1.00 69.56 655 THR A O 1
ATOM 4610 N N . MET A 1 656 ? -45.649 -14.648 104.227 1.00 64.69 656 MET A N 1
ATOM 4611 C CA . MET A 1 656 ? -44.976 -14.774 102.928 1.00 64.69 656 MET A CA 1
ATOM 4612 C C . MET A 1 656 ? -43.447 -14.769 103.064 1.00 64.69 656 MET A C 1
ATOM 4614 O O . MET A 1 656 ? -42.885 -14.066 103.906 1.00 64.69 656 MET A O 1
ATOM 4618 N N . THR A 1 657 ? -42.759 -15.507 102.192 1.00 65.25 657 THR A N 1
ATOM 4619 C CA . THR A 1 657 ? -41.323 -15.316 101.934 1.00 65.25 657 THR A CA 1
ATOM 4620 C C . THR A 1 657 ? -41.081 -14.058 101.092 1.00 65.25 657 THR A C 1
ATOM 4622 O O . THR A 1 657 ? -42.009 -13.502 100.507 1.00 65.25 657 THR A O 1
ATOM 4625 N N . ARG A 1 658 ? -39.814 -13.639 100.938 1.00 64.50 658 ARG A N 1
ATOM 4626 C CA . ARG A 1 658 ? -39.458 -12.758 99.810 1.00 64.50 658 ARG A CA 1
ATOM 4627 C C . ARG A 1 658 ? -39.867 -13.429 98.494 1.00 64.50 658 ARG A C 1
ATOM 4629 O O . ARG A 1 658 ? -39.863 -14.661 98.417 1.00 64.50 658 ARG A O 1
ATOM 4636 N N . VAL A 1 659 ? -40.147 -12.636 97.465 1.00 67.19 659 VAL A N 1
ATOM 4637 C CA . VAL A 1 659 ? -40.295 -13.166 96.107 1.00 67.19 659 VAL A CA 1
ATOM 4638 C C . VAL A 1 659 ? -38.961 -13.780 95.688 1.00 67.19 659 VAL A C 1
ATOM 4640 O O . VAL A 1 659 ? -37.924 -13.115 95.702 1.00 67.19 659 VAL A O 1
ATOM 4643 N N . VAL A 1 660 ? -38.988 -15.063 95.351 1.00 67.19 660 VAL A N 1
ATOM 4644 C CA . VAL A 1 660 ? -37.861 -15.784 94.762 1.00 67.19 660 VAL A CA 1
ATOM 4645 C C . VAL A 1 660 ? -38.105 -15.828 93.266 1.00 67.19 660 VAL A C 1
ATOM 4647 O O . VAL A 1 660 ? -39.241 -16.000 92.829 1.00 67.19 660 VAL A O 1
ATOM 4650 N N . SER A 1 661 ? -37.063 -15.651 92.465 1.00 71.56 661 SER A N 1
ATOM 4651 C CA . SER A 1 661 ? -37.209 -15.694 91.015 1.00 71.56 661 SER A CA 1
ATOM 4652 C C . SER A 1 661 ? -36.082 -16.470 90.371 1.00 71.56 661 SER A C 1
ATOM 4654 O O . SER A 1 661 ? -34.986 -16.547 90.923 1.00 71.56 661 SER A O 1
ATOM 4656 N N . GLN A 1 662 ? -36.377 -17.034 89.207 1.00 71.38 662 GLN A N 1
ATOM 4657 C CA . GLN A 1 662 ? -35.392 -17.667 88.348 1.00 71.38 662 GLN A CA 1
ATOM 4658 C C . GLN A 1 662 ? -35.715 -17.340 86.893 1.00 71.38 662 GLN A C 1
ATOM 4660 O O . GLN A 1 662 ? -36.886 -17.210 86.527 1.00 71.38 662 GLN A O 1
ATOM 4665 N N . HIS A 1 663 ? -34.676 -17.213 86.072 1.00 75.38 663 HIS A N 1
ATOM 4666 C CA . HIS A 1 663 ? -34.806 -16.933 84.649 1.00 75.38 663 HIS A CA 1
ATOM 4667 C C . HIS A 1 663 ? -34.429 -18.144 83.789 1.00 75.38 663 HIS A C 1
ATOM 4669 O O . HIS A 1 663 ? -33.617 -18.987 84.176 1.00 75.38 663 HIS A O 1
ATOM 4675 N N . ILE A 1 664 ? -35.030 -18.216 82.604 1.00 71.94 664 ILE A N 1
ATOM 4676 C CA . ILE A 1 664 ? -34.687 -19.151 81.534 1.00 71.94 664 ILE A CA 1
ATOM 4677 C C . ILE A 1 664 ? -34.838 -18.443 80.187 1.00 71.94 664 ILE A C 1
ATOM 4679 O O . ILE A 1 664 ? -35.766 -17.662 79.993 1.00 71.94 664 ILE A O 1
ATOM 4683 N N . THR A 1 665 ? -33.953 -18.702 79.226 1.00 70.19 665 THR A N 1
ATOM 4684 C CA . THR A 1 665 ? -34.127 -18.155 77.871 1.00 70.19 665 THR A CA 1
ATOM 4685 C C . THR A 1 665 ? -35.075 -19.041 77.064 1.00 70.19 665 THR A C 1
ATOM 4687 O O . THR A 1 665 ? -34.729 -20.187 76.772 1.00 70.19 665 THR A O 1
ATOM 4690 N N . LEU A 1 666 ? -36.241 -18.517 76.671 1.00 67.38 666 LEU A N 1
ATOM 4691 C CA . LEU A 1 666 ? -37.108 -19.158 75.684 1.00 67.38 666 LEU A CA 1
ATOM 4692 C C . LEU A 1 666 ? -36.550 -18.865 74.290 1.00 67.38 666 LEU A C 1
ATOM 4694 O O . LEU A 1 666 ? -36.620 -17.736 73.802 1.00 67.38 666 LEU A O 1
ATOM 4698 N N . VAL A 1 667 ? -35.978 -19.880 73.657 1.00 62.78 667 VAL A N 1
ATOM 4699 C CA . VAL A 1 667 ? -35.594 -19.803 72.251 1.00 62.78 667 VAL A CA 1
ATOM 4700 C C . VAL A 1 667 ? -36.806 -20.179 71.412 1.00 62.78 667 VAL A C 1
ATOM 4702 O O . VAL A 1 667 ? -37.421 -21.223 71.608 1.00 62.78 667 VAL A O 1
ATOM 4705 N N . GLU A 1 668 ? -37.197 -19.299 70.500 1.00 53.44 668 GLU A N 1
ATOM 4706 C CA . GLU A 1 668 ? -38.259 -19.621 69.560 1.00 53.44 668 GLU A CA 1
ATOM 4707 C C . GLU A 1 668 ? -37.703 -20.646 68.573 1.00 53.44 668 GLU A C 1
ATOM 4709 O O . GLU A 1 668 ? -36.677 -20.413 67.928 1.00 53.44 668 GLU A O 1
ATOM 4714 N N . SER A 1 669 ? -38.332 -21.821 68.525 1.00 43.09 669 SER A N 1
ATOM 4715 C CA . SER A 1 669 ? -37.970 -22.863 67.571 1.00 43.09 669 SER A CA 1
ATOM 4716 C C . SER A 1 669 ? -38.195 -22.324 66.164 1.00 43.09 669 SER A C 1
ATOM 4718 O O . SER A 1 669 ? -39.323 -22.285 65.676 1.00 43.09 669 SER A O 1
ATOM 4720 N N . ALA A 1 670 ? -37.118 -21.911 65.500 1.00 32.91 670 ALA A N 1
ATOM 4721 C CA . ALA A 1 670 ? -37.123 -21.781 64.058 1.00 32.91 670 ALA A CA 1
ATOM 4722 C C . ALA A 1 670 ? -37.400 -23.178 63.494 1.00 32.91 670 ALA A C 1
ATOM 4724 O O . ALA A 1 670 ? -36.591 -24.092 63.646 1.00 32.91 670 ALA A O 1
ATOM 4725 N N . THR A 1 671 ? -38.556 -23.362 62.862 1.00 26.00 671 THR A N 1
ATOM 4726 C CA . THR A 1 671 ? -38.803 -24.521 62.009 1.00 26.00 671 THR A CA 1
ATOM 4727 C C . THR A 1 671 ? -37.783 -24.516 60.879 1.00 26.00 671 THR A C 1
ATOM 4729 O O . THR A 1 671 ? -37.978 -23.866 59.854 1.00 26.00 671 THR A O 1
ATOM 4732 N N . VAL A 1 672 ? -36.701 -25.263 61.068 1.00 24.92 672 VAL A N 1
ATOM 4733 C CA . VAL A 1 672 ? -35.864 -25.784 59.996 1.00 24.92 672 VAL A CA 1
ATOM 4734 C C . VAL A 1 672 ? -35.666 -27.263 60.287 1.00 24.92 672 VAL A C 1
ATOM 4736 O O . VAL A 1 672 ? -35.114 -27.661 61.308 1.00 24.92 672 VAL A O 1
ATOM 4739 N N . VAL A 1 673 ? -36.205 -28.075 59.390 1.00 23.84 673 VAL A N 1
ATOM 4740 C CA . VAL A 1 673 ? -36.060 -29.525 59.367 1.00 23.84 673 VAL A CA 1
ATOM 4741 C C . VAL A 1 673 ? -34.601 -29.849 59.021 1.00 23.84 673 VAL A C 1
ATOM 4743 O O . VAL A 1 673 ? -34.167 -29.567 57.907 1.00 23.84 673 VAL A O 1
ATOM 4746 N N . GLU A 1 674 ? -33.851 -30.437 59.954 1.00 35.41 674 GLU A N 1
ATOM 4747 C CA . GLU A 1 674 ? -32.626 -31.204 59.651 1.00 35.41 674 GLU A CA 1
ATOM 4748 C C . GLU A 1 674 ? -32.957 -32.712 59.525 1.00 35.41 674 GLU A C 1
ATOM 4750 O O . GLU A 1 674 ? -34.075 -33.097 59.887 1.00 35.41 674 GLU A O 1
ATOM 4755 N N . PRO A 1 675 ? -32.051 -33.606 59.045 1.00 37.41 675 PRO A N 1
ATOM 4756 C CA . PRO A 1 675 ? -31.001 -34.133 59.945 1.00 37.41 675 PRO A CA 1
ATOM 4757 C C . PRO A 1 675 ? -29.690 -34.628 59.279 1.00 37.41 675 PRO A C 1
ATOM 4759 O O . PRO A 1 675 ? -29.693 -35.215 58.200 1.00 37.41 675 PRO A O 1
ATOM 4762 N N . ALA A 1 676 ? -28.567 -34.513 59.999 1.00 29.52 676 ALA A N 1
ATOM 4763 C CA . ALA A 1 676 ? -27.831 -35.657 60.579 1.00 29.52 676 ALA A CA 1
ATOM 4764 C C . ALA A 1 676 ? -26.364 -35.293 60.876 1.00 29.52 676 ALA A C 1
ATOM 4766 O O . ALA A 1 676 ? -25.573 -34.973 59.991 1.00 29.52 676 ALA A O 1
ATOM 4767 N N . GLY A 1 677 ? -25.999 -35.380 62.155 1.00 27.47 677 GLY A N 1
ATOM 4768 C CA . GLY A 1 677 ? -24.738 -34.886 62.683 1.00 27.47 677 GLY A CA 1
ATOM 4769 C C . GLY A 1 677 ? -23.477 -35.683 62.334 1.00 27.47 677 GLY A C 1
ATOM 4770 O O . GLY A 1 677 ? -23.465 -36.907 62.221 1.00 27.47 677 GLY A O 1
ATOM 4771 N N . ARG A 1 678 ? -22.364 -34.946 62.324 1.00 26.25 678 ARG A N 1
ATOM 4772 C CA . ARG A 1 678 ? -21.075 -35.364 62.887 1.00 26.25 678 ARG A CA 1
ATOM 4773 C C . ARG A 1 678 ? -20.255 -34.113 63.200 1.00 26.25 678 ARG A C 1
ATOM 4775 O O . ARG A 1 678 ? -19.824 -33.412 62.293 1.00 26.25 678 ARG A O 1
ATOM 4782 N N . VAL A 1 679 ? -20.000 -33.851 64.479 1.00 30.14 679 VAL A N 1
ATOM 4783 C CA . VAL A 1 679 ? -18.891 -32.977 64.876 1.00 30.14 679 VAL A CA 1
ATOM 4784 C C . VAL A 1 679 ? -17.639 -33.843 64.923 1.00 30.14 679 VAL A C 1
ATOM 4786 O O . VAL A 1 679 ? -17.499 -34.680 65.808 1.00 30.14 679 VAL A O 1
ATOM 4789 N N . LEU A 1 680 ? -16.753 -33.650 63.949 1.00 26.28 680 LEU A N 1
ATOM 4790 C CA . LEU A 1 680 ? -15.316 -33.926 64.021 1.00 26.28 680 LEU A CA 1
ATOM 4791 C C . LEU A 1 680 ? -14.656 -33.010 62.985 1.00 26.28 680 LEU A C 1
ATOM 4793 O O . LEU A 1 680 ? -14.968 -33.073 61.799 1.00 26.28 680 LEU A O 1
ATOM 4797 N N . GLY A 1 681 ? -13.822 -32.092 63.471 1.00 35.28 681 GLY A N 1
ATOM 4798 C CA . GLY A 1 681 ? -13.305 -30.961 62.712 1.00 35.28 681 GLY A CA 1
ATOM 4799 C C . GLY A 1 681 ? -12.578 -31.346 61.425 1.00 35.28 681 GLY A C 1
ATOM 4800 O O . GLY A 1 681 ? -11.620 -32.115 61.442 1.00 35.28 681 GLY A O 1
ATOM 4801 N N . VAL A 1 682 ? -12.987 -30.723 60.321 1.00 27.11 682 VAL A N 1
ATOM 4802 C CA . VAL A 1 682 ? -12.205 -30.622 59.087 1.00 27.11 682 VAL A CA 1
ATOM 4803 C C . VAL A 1 682 ? -12.345 -29.185 58.589 1.00 27.11 682 VAL A C 1
ATOM 4805 O O . VAL A 1 682 ? -13.449 -28.692 58.375 1.00 27.11 682 VAL A O 1
ATOM 4808 N N . LYS A 1 683 ? -11.211 -28.489 58.470 1.00 34.22 683 LYS A N 1
ATOM 4809 C CA . LYS A 1 683 ? -11.101 -27.149 57.881 1.00 34.22 683 LYS A CA 1
ATOM 4810 C C . LYS A 1 683 ? -11.759 -27.137 56.496 1.00 34.22 683 LYS A C 1
ATOM 4812 O O . LYS A 1 683 ? -11.254 -27.806 55.600 1.00 34.22 683 LYS A O 1
ATOM 4817 N N . ILE A 1 684 ? -12.803 -26.332 56.301 1.00 37.69 684 ILE A N 1
ATOM 4818 C CA . ILE A 1 684 ? -13.252 -25.941 54.957 1.00 37.69 684 ILE A CA 1
ATOM 4819 C C . ILE A 1 684 ? -12.115 -25.118 54.348 1.00 37.69 684 ILE A C 1
ATOM 4821 O O . ILE A 1 684 ? -11.709 -24.103 54.923 1.00 37.69 684 ILE A O 1
ATOM 4825 N N . THR A 1 685 ? -11.532 -25.570 53.237 1.00 53.28 685 THR A N 1
ATOM 4826 C CA . THR A 1 685 ? -10.489 -24.788 52.564 1.00 53.28 685 THR A CA 1
ATOM 4827 C C . THR A 1 685 ? -11.121 -23.821 51.568 1.00 53.28 685 THR A C 1
ATOM 4829 O O . THR A 1 685 ? -12.159 -24.119 50.990 1.00 53.28 685 THR A O 1
ATOM 4832 N N . LYS A 1 686 ? -10.477 -22.667 51.327 1.00 56.22 686 LYS A N 1
ATOM 4833 C CA . LYS A 1 686 ? -10.897 -21.632 50.353 1.00 56.22 686 LYS A CA 1
ATOM 4834 C C . LYS A 1 686 ? -11.305 -22.212 48.981 1.00 56.22 686 LYS A C 1
ATOM 4836 O O . LYS A 1 686 ? -12.116 -21.622 48.276 1.00 56.22 686 LYS A O 1
ATOM 4841 N N . LEU A 1 687 ? -10.750 -23.368 48.614 1.00 55.31 687 LEU A N 1
ATOM 4842 C CA . LEU A 1 687 ? -11.035 -24.078 47.372 1.00 55.31 687 LEU A CA 1
ATOM 4843 C C . LEU A 1 687 ? -12.432 -24.727 47.341 1.00 55.31 687 LEU A C 1
ATOM 4845 O O . LEU A 1 687 ? -13.068 -24.696 46.294 1.00 55.31 687 LEU A O 1
ATOM 4849 N N . ASP A 1 688 ? -12.929 -25.249 48.464 1.00 56.41 688 ASP A N 1
ATOM 4850 C CA . ASP A 1 688 ? -14.239 -25.913 48.544 1.00 56.41 688 ASP A CA 1
ATOM 4851 C C . ASP A 1 688 ? -15.380 -24.894 48.383 1.00 56.41 688 ASP A C 1
ATOM 4853 O O . ASP A 1 688 ? -16.304 -25.106 47.603 1.00 56.41 688 ASP A O 1
ATOM 4857 N N . THR A 1 689 ? -15.242 -23.709 48.989 1.00 62.22 689 THR A N 1
ATOM 4858 C CA . THR A 1 689 ? -16.190 -22.591 48.829 1.00 62.22 689 THR A CA 1
ATOM 4859 C C . THR A 1 689 ? -16.234 -22.059 47.389 1.00 62.22 689 THR A C 1
ATOM 4861 O O . THR A 1 689 ? -17.304 -21.777 46.858 1.00 62.22 689 THR A O 1
ATOM 4864 N N . LEU A 1 690 ? -15.083 -21.968 46.710 1.00 67.44 690 LEU A N 1
ATOM 4865 C CA . LEU A 1 690 ? -15.016 -21.537 45.304 1.00 67.44 690 LEU A CA 1
ATOM 4866 C C . LEU A 1 690 ? -15.600 -22.575 44.331 1.00 67.44 690 LEU A C 1
ATOM 4868 O O . LEU A 1 690 ? -16.041 -22.215 43.240 1.00 67.44 690 LEU A O 1
ATOM 4872 N N . LEU A 1 691 ? -15.581 -23.858 44.697 1.00 66.56 691 LEU A N 1
ATOM 4873 C CA . LEU A 1 691 ? -16.099 -24.956 43.879 1.00 66.56 691 LEU A CA 1
ATOM 4874 C C . LEU A 1 691 ? -17.620 -25.091 43.916 1.00 66.56 691 LEU A C 1
ATOM 4876 O O . LEU A 1 691 ? -18.182 -25.622 42.956 1.00 66.56 691 LEU A O 1
ATOM 4880 N N . ASP A 1 692 ? -18.256 -24.617 44.985 1.00 58.25 692 ASP A N 1
ATOM 4881 C CA . ASP A 1 692 ? -19.714 -24.614 45.131 1.00 58.25 692 ASP A CA 1
ATOM 4882 C C . ASP A 1 692 ? -20.359 -23.375 44.489 1.00 58.25 692 ASP A C 1
ATOM 4884 O O . ASP A 1 692 ? -21.470 -23.449 43.964 1.00 58.25 692 ASP A O 1
ATOM 4888 N N . GLU A 1 693 ? -19.640 -22.250 44.438 1.00 67.12 693 GLU A N 1
ATOM 4889 C CA . GLU A 1 693 ? -20.131 -21.002 43.837 1.00 67.12 693 GLU A CA 1
ATOM 4890 C C . GLU A 1 693 ? -19.982 -20.938 42.303 1.00 67.12 693 GLU A C 1
ATOM 4892 O O . GLU A 1 693 ? -20.663 -20.148 41.648 1.00 67.12 693 GLU A O 1
ATOM 4897 N N . LEU A 1 694 ? -19.088 -21.737 41.704 1.00 74.50 694 LEU A N 1
ATOM 4898 C CA . LEU A 1 694 ? -18.675 -21.584 40.302 1.00 74.50 694 LEU A CA 1
ATOM 4899 C C . LEU A 1 694 ? -19.007 -22.806 39.439 1.00 74.50 694 LEU A C 1
ATOM 4901 O O . LEU A 1 694 ? -18.625 -23.934 39.751 1.00 74.50 694 LEU A O 1
ATOM 4905 N N . LYS A 1 695 ? -19.650 -22.572 38.287 1.00 71.88 695 LYS A N 1
ATOM 4906 C CA . LYS A 1 695 ? -20.085 -23.627 37.355 1.00 71.88 695 LYS A CA 1
ATOM 4907 C C . LYS A 1 695 ? -19.268 -23.638 36.051 1.00 71.88 695 LYS A C 1
ATOM 4909 O O . LYS A 1 695 ? -18.778 -22.590 35.623 1.00 71.88 695 LYS A O 1
ATOM 4914 N N . PRO A 1 696 ? -19.137 -24.801 35.378 1.00 69.44 696 PRO A N 1
ATOM 4915 C CA . PRO A 1 696 ? -18.524 -24.871 34.055 1.00 69.44 696 PRO A CA 1
ATOM 4916 C C . PRO A 1 696 ? -19.225 -23.968 33.032 1.00 69.44 696 PRO A C 1
ATOM 4918 O O . PRO A 1 696 ? -20.442 -23.811 33.057 1.00 69.44 696 PRO A O 1
ATOM 4921 N N . ASN A 1 697 ? -18.446 -23.450 32.083 1.00 69.88 697 ASN A N 1
ATOM 4922 C CA . ASN A 1 697 ? -18.855 -22.581 30.977 1.00 69.88 697 ASN A CA 1
ATOM 4923 C C . ASN A 1 697 ? -19.277 -21.146 31.367 1.00 69.88 697 ASN A C 1
ATOM 4925 O O . ASN A 1 697 ? -19.926 -20.470 30.574 1.00 69.88 697 ASN A O 1
ATOM 4929 N N . GLN A 1 698 ? -18.874 -20.659 32.547 1.00 68.06 698 GLN A N 1
ATOM 4930 C CA . GLN A 1 698 ? -19.138 -19.291 33.020 1.00 68.06 698 GLN A CA 1
ATOM 4931 C C . GLN A 1 698 ? -17.858 -18.434 33.063 1.00 68.06 698 GLN A C 1
ATOM 4933 O O . GLN A 1 698 ? -16.778 -18.950 33.361 1.00 68.06 698 GLN A O 1
ATOM 4938 N N . ARG A 1 699 ? -17.973 -17.120 32.800 1.00 74.00 699 ARG A N 1
ATOM 4939 C CA . ARG A 1 699 ? -16.938 -16.126 33.142 1.00 74.00 699 ARG A CA 1
ATOM 4940 C C . ARG A 1 699 ? -17.261 -15.457 34.473 1.00 74.00 699 ARG A C 1
ATOM 4942 O O . ARG A 1 699 ? -18.356 -14.932 34.632 1.00 74.00 699 ARG A O 1
ATOM 4949 N N . HIS A 1 700 ? -16.336 -15.488 35.425 1.00 72.81 700 HIS A N 1
ATOM 4950 C CA . HIS A 1 700 ? -16.497 -14.840 36.722 1.00 72.81 700 HIS A CA 1
ATOM 4951 C C . HIS A 1 700 ? -15.122 -14.525 37.346 1.00 72.81 700 HIS A C 1
ATOM 4953 O O . HIS A 1 700 ? -14.228 -15.372 37.284 1.00 72.81 700 HIS A O 1
ATOM 4959 N N . PRO A 1 701 ? -14.917 -13.367 38.006 1.00 71.31 701 PRO A N 1
ATOM 4960 C CA . PRO A 1 701 ? -13.619 -12.997 38.589 1.00 71.31 701 PRO A CA 1
ATOM 4961 C C . PRO A 1 701 ? -13.052 -14.054 39.551 1.00 71.31 701 PRO A C 1
ATOM 4963 O O . PRO A 1 701 ? -11.873 -14.399 39.478 1.00 71.31 701 PRO A O 1
ATOM 4966 N N . LYS A 1 702 ? -13.921 -14.664 40.372 1.00 72.38 702 LYS A N 1
ATOM 4967 C CA . LYS A 1 702 ? -13.567 -15.768 41.287 1.00 72.38 702 LYS A CA 1
ATOM 4968 C C . LYS A 1 702 ? -13.092 -17.052 40.579 1.00 72.38 702 LYS A C 1
ATOM 4970 O O . LYS A 1 702 ? -12.407 -17.861 41.197 1.00 72.38 702 LYS A O 1
ATOM 4975 N N . VAL A 1 703 ? -13.377 -17.251 39.286 1.00 77.38 703 VAL A N 1
ATOM 4976 C CA . VAL A 1 703 ? -12.829 -18.388 38.514 1.00 77.38 703 VAL A CA 1
ATOM 4977 C C . VAL A 1 703 ? -11.324 -18.257 38.355 1.00 77.38 703 VAL A C 1
ATOM 4979 O O . VAL A 1 703 ? -10.618 -19.262 38.393 1.00 77.38 703 VAL A O 1
ATOM 4982 N N . LYS A 1 704 ? -10.818 -17.027 38.244 1.00 81.25 704 LYS A N 1
ATOM 4983 C CA . LYS A 1 704 ? -9.381 -16.764 38.204 1.00 81.25 704 LYS A CA 1
ATOM 4984 C C . LYS A 1 704 ? -8.710 -17.182 39.512 1.00 81.25 704 LYS A C 1
ATOM 4986 O O . LYS A 1 704 ? -7.618 -17.742 39.479 1.00 81.25 704 LYS A O 1
ATOM 4991 N N . GLU A 1 705 ? -9.385 -16.980 40.645 1.00 77.50 705 GLU A N 1
ATOM 4992 C CA . GLU A 1 705 ? -8.933 -17.458 41.958 1.00 77.50 705 GLU A CA 1
ATOM 4993 C C . GLU A 1 705 ? -8.999 -18.985 42.071 1.00 77.50 705 GLU A C 1
ATOM 4995 O O . GLU A 1 705 ? -8.007 -19.602 42.450 1.00 77.50 705 GLU A O 1
ATOM 5000 N N . LEU A 1 706 ? -10.108 -19.609 41.653 1.00 76.00 706 LEU A N 1
ATOM 5001 C CA . LEU A 1 706 ? -10.246 -21.070 41.590 1.00 76.00 706 LEU A CA 1
ATOM 5002 C C . LEU A 1 706 ? -9.136 -21.705 40.734 1.00 76.00 706 LEU A C 1
ATOM 5004 O O . LEU A 1 706 ? -8.498 -22.679 41.125 1.00 76.00 706 LEU A O 1
ATOM 5008 N N . GLN A 1 707 ? -8.875 -21.129 39.562 1.00 84.19 707 GLN A N 1
ATOM 5009 C CA . GLN A 1 707 ? -7.830 -21.565 38.644 1.00 84.19 707 GLN A CA 1
ATOM 5010 C C . GLN A 1 707 ? -6.421 -21.377 39.215 1.00 84.19 707 GLN A C 1
ATOM 5012 O O . GLN A 1 707 ? -5.561 -22.228 38.991 1.00 84.19 707 GLN A O 1
ATOM 5017 N N . ALA A 1 708 ? -6.176 -20.291 39.953 1.00 73.94 708 ALA A N 1
ATOM 5018 C CA . ALA A 1 708 ? -4.907 -20.051 40.635 1.00 73.94 708 ALA A CA 1
ATOM 5019 C C . ALA A 1 708 ? -4.670 -21.057 41.774 1.00 73.94 708 ALA A C 1
ATOM 5021 O O . ALA A 1 708 ? -3.574 -21.603 41.882 1.00 73.94 708 ALA A O 1
ATOM 5022 N N . GLU A 1 709 ? -5.702 -21.362 42.560 1.00 71.69 709 GLU A N 1
ATOM 5023 C CA . GLU A 1 709 ? -5.644 -22.307 43.681 1.00 71.69 709 GLU A CA 1
ATOM 5024 C C . GLU A 1 709 ? -5.429 -23.754 43.195 1.00 71.69 709 GLU A C 1
ATOM 5026 O O . GLU A 1 709 ? -4.557 -24.473 43.683 1.00 71.69 709 GLU A O 1
ATOM 5031 N N . LEU A 1 710 ? -6.144 -24.170 42.143 1.00 73.56 710 LEU A N 1
ATOM 5032 C CA . LEU A 1 710 ? -5.923 -25.461 41.478 1.00 73.56 710 LEU A CA 1
ATOM 5033 C C . LEU A 1 710 ? -4.542 -25.544 40.811 1.00 73.56 710 LEU A C 1
ATOM 5035 O O . LEU A 1 710 ? -3.937 -26.616 40.785 1.00 73.56 710 LEU A O 1
ATOM 5039 N N . LYS A 1 711 ? -4.020 -24.424 40.287 1.00 75.56 711 LYS A N 1
ATOM 5040 C CA . LYS A 1 711 ? -2.664 -24.351 39.724 1.00 75.56 711 LYS A CA 1
ATOM 5041 C C . LYS A 1 711 ? -1.609 -24.536 40.813 1.00 75.56 711 LYS A C 1
ATOM 5043 O O . LYS A 1 711 ? -0.687 -25.320 40.608 1.00 75.56 711 LYS A O 1
ATOM 5048 N N . GLN A 1 712 ? -1.751 -23.872 41.962 1.00 63.84 712 GLN A N 1
ATOM 5049 C CA . GLN A 1 712 ? -0.848 -24.058 43.107 1.00 63.84 712 GLN A CA 1
ATOM 5050 C C . GLN A 1 712 ? -0.828 -25.511 43.596 1.00 63.84 712 GLN A C 1
ATOM 5052 O O . GLN A 1 712 ? 0.217 -26.011 44.000 1.00 63.84 712 GLN A O 1
ATOM 5057 N N . ARG A 1 713 ? -1.962 -26.211 43.493 1.00 58.28 713 ARG A N 1
ATOM 5058 C CA . ARG A 1 713 ? -2.107 -27.624 43.877 1.00 58.28 713 ARG A CA 1
ATOM 5059 C C . ARG A 1 713 ? -1.731 -28.620 42.771 1.00 58.28 713 ARG A C 1
ATOM 5061 O O . ARG A 1 713 ? -1.884 -29.821 42.962 1.00 58.28 713 ARG A O 1
ATOM 5068 N N . GLY A 1 714 ? -1.228 -28.139 41.631 1.00 56.91 714 GLY A N 1
ATOM 5069 C CA . GLY A 1 714 ? -0.653 -28.973 40.570 1.00 56.91 714 GLY A CA 1
ATOM 5070 C C . GLY A 1 714 ? -1.634 -29.494 39.515 1.00 56.91 714 GLY A C 1
ATOM 5071 O O . GLY A 1 714 ? -1.245 -30.309 38.684 1.00 56.91 714 GLY A O 1
ATOM 5072 N N . TYR A 1 715 ? -2.883 -29.018 39.486 1.00 67.69 715 TYR A N 1
ATOM 5073 C CA . TYR A 1 715 ? -3.891 -29.472 38.512 1.00 67.69 715 TYR A CA 1
ATOM 5074 C C . TYR A 1 715 ? -3.826 -28.740 37.157 1.00 67.69 715 TYR A C 1
ATOM 5076 O O . TYR A 1 715 ? -4.548 -29.097 36.225 1.00 67.69 715 TYR A O 1
ATOM 5084 N N . PHE A 1 716 ? -2.932 -27.753 37.022 1.00 68.88 716 PHE A N 1
ATOM 5085 C CA . PHE A 1 716 ? -2.607 -27.068 35.767 1.00 68.88 716 PHE A CA 1
ATOM 5086 C C . PHE A 1 716 ? -1.090 -26.982 35.554 1.00 68.88 716 PHE A C 1
ATOM 5088 O O . PHE A 1 716 ? -0.323 -26.913 36.511 1.00 68.88 716 PHE A O 1
ATOM 5095 N N . GLY A 1 717 ? -0.648 -26.924 34.293 1.00 56.28 717 GLY A N 1
ATOM 5096 C CA . GLY A 1 717 ? 0.770 -26.751 33.958 1.00 56.28 717 GLY A CA 1
ATOM 5097 C C . GLY A 1 717 ? 1.329 -25.376 34.362 1.00 56.28 717 GLY A C 1
ATOM 5098 O O . GLY A 1 717 ? 0.592 -24.396 34.465 1.00 56.28 717 GLY A O 1
ATOM 5099 N N . ALA A 1 718 ? 2.651 -25.267 34.534 1.00 60.62 718 ALA A N 1
ATOM 5100 C CA . ALA A 1 718 ? 3.322 -24.046 35.014 1.00 60.62 718 ALA A CA 1
ATOM 5101 C C . ALA A 1 718 ? 3.015 -22.782 34.176 1.00 60.62 718 ALA A C 1
ATOM 5103 O O . ALA A 1 718 ? 2.856 -21.690 34.730 1.00 60.62 718 ALA A O 1
ATOM 5104 N N . ASN A 1 719 ? 2.828 -22.946 32.861 1.00 60.97 719 ASN A N 1
ATOM 5105 C CA . ASN A 1 719 ? 2.528 -21.863 31.914 1.00 60.97 719 ASN A CA 1
ATOM 5106 C C . ASN A 1 719 ? 1.031 -21.524 31.805 1.00 60.97 719 ASN A C 1
ATOM 5108 O O . ASN A 1 719 ? 0.660 -20.599 31.084 1.00 60.97 719 ASN A O 1
ATOM 5112 N N . PHE A 1 720 ? 0.159 -22.247 32.516 1.00 76.38 720 PHE A N 1
ATOM 5113 C CA . PHE A 1 720 ? -1.264 -21.930 32.573 1.00 76.38 720 PHE A CA 1
ATOM 5114 C C . PHE A 1 720 ? -1.465 -20.581 33.273 1.00 76.38 720 PHE A C 1
ATOM 5116 O O . PHE A 1 720 ? -1.033 -20.392 34.414 1.00 76.38 720 PHE A O 1
ATOM 5123 N N . LYS A 1 721 ? -2.095 -19.624 32.590 1.00 77.94 721 LYS A N 1
ATOM 5124 C CA . LYS A 1 721 ? -2.429 -18.310 33.147 1.00 77.94 721 LYS A CA 1
ATOM 5125 C C . LYS A 1 721 ? -3.895 -18.331 33.576 1.00 77.94 721 LYS A C 1
ATOM 5127 O O . LYS A 1 721 ? -4.740 -18.503 32.700 1.00 77.94 721 LYS A O 1
ATOM 5132 N N . PRO A 1 722 ? -4.206 -18.168 34.876 1.00 81.81 722 PRO A N 1
ATOM 5133 C CA . PRO A 1 722 ? -5.586 -18.086 35.322 1.00 81.81 722 PRO A CA 1
ATOM 5134 C C . PRO A 1 722 ? -6.343 -16.978 34.584 1.00 81.81 722 PRO A C 1
ATOM 5136 O O . PRO A 1 722 ? -5.879 -15.840 34.479 1.00 81.81 722 PRO A O 1
ATOM 5139 N N . THR A 1 723 ? -7.516 -17.331 34.089 1.00 84.75 723 THR A N 1
ATOM 5140 C CA . THR A 1 723 ? -8.486 -16.473 33.410 1.00 84.75 723 THR A CA 1
ATOM 5141 C C . THR A 1 723 ? -9.774 -16.445 34.224 1.00 84.75 723 THR A C 1
ATOM 5143 O O . THR A 1 723 ? -9.964 -17.247 35.134 1.00 84.75 723 THR A O 1
ATOM 5146 N N . ASP A 1 724 ? -10.685 -15.547 33.885 1.00 84.88 724 ASP A N 1
ATOM 5147 C CA . ASP A 1 724 ? -12.019 -15.529 34.479 1.00 84.88 724 ASP A CA 1
ATOM 5148 C C . ASP A 1 724 ? -12.950 -16.620 33.917 1.00 84.88 724 ASP A C 1
ATOM 5150 O O . ASP A 1 724 ? -14.069 -16.740 34.394 1.00 84.88 724 ASP A O 1
ATOM 5154 N N . PHE A 1 725 ? -12.532 -17.433 32.936 1.00 77.62 725 PHE A N 1
ATOM 5155 C CA . PHE A 1 725 ? -13.422 -18.377 32.251 1.00 77.62 725 PHE A CA 1
ATOM 5156 C C . PHE A 1 725 ? -13.272 -19.825 32.710 1.00 77.62 725 PHE A C 1
ATOM 5158 O O . PHE A 1 725 ? -12.220 -20.442 32.534 1.00 77.62 725 PHE A O 1
ATOM 5165 N N . TYR A 1 726 ? -14.360 -20.416 33.202 1.00 77.38 726 TYR A N 1
ATOM 5166 C CA . TYR A 1 726 ? -14.415 -21.801 33.662 1.00 77.38 726 TYR A CA 1
ATOM 5167 C C . TYR A 1 726 ? -14.639 -22.738 32.467 1.00 77.38 726 TYR A C 1
ATOM 5169 O O . TYR A 1 726 ? -15.702 -23.326 32.283 1.00 77.38 726 TYR A O 1
ATOM 5177 N N . GLY A 1 727 ? -13.624 -22.877 31.617 1.00 69.44 727 GLY A N 1
ATOM 5178 C CA . GLY A 1 727 ? -13.675 -23.737 30.432 1.00 69.44 727 GLY A CA 1
ATOM 5179 C C . GLY A 1 727 ? -13.458 -25.229 30.726 1.00 69.44 727 GLY A C 1
ATOM 5180 O O . GLY A 1 727 ? -13.270 -25.657 31.866 1.00 69.44 727 GLY A O 1
ATOM 5181 N N . LYS A 1 728 ? -13.402 -26.042 29.662 1.00 72.38 728 LYS A N 1
ATOM 5182 C CA . LYS A 1 728 ? -13.211 -27.508 29.742 1.00 72.38 728 LYS A CA 1
ATOM 5183 C C . LYS A 1 728 ? -11.937 -27.927 30.495 1.00 72.38 728 LYS A C 1
ATOM 5185 O O . LYS A 1 728 ? -11.946 -28.942 31.181 1.00 72.38 728 LYS A O 1
ATOM 5190 N N . LEU A 1 729 ? -10.866 -27.134 30.406 1.00 75.44 729 LEU A N 1
ATOM 5191 C CA . LEU A 1 729 ? -9.615 -27.356 31.146 1.00 75.44 729 LEU A CA 1
ATOM 5192 C C . LEU A 1 729 ? -9.807 -27.197 32.661 1.00 75.44 729 LEU A C 1
ATOM 5194 O O . LEU A 1 729 ? -9.311 -28.015 33.430 1.00 75.44 729 LEU A O 1
ATOM 5198 N N . THR A 1 730 ? -10.565 -26.188 33.091 1.00 79.06 730 THR A N 1
ATOM 5199 C CA . THR A 1 730 ? -10.894 -25.965 34.506 1.00 79.06 730 THR A CA 1
ATOM 5200 C C . THR A 1 730 ? -11.849 -27.014 35.032 1.00 79.06 730 THR A C 1
ATOM 5202 O O . THR A 1 730 ? -11.619 -27.535 36.115 1.00 79.06 730 THR A O 1
ATOM 5205 N N . ALA A 1 731 ? -12.838 -27.418 34.235 1.00 75.12 731 ALA A N 1
ATOM 5206 C CA . ALA A 1 731 ? -13.711 -28.536 34.580 1.00 75.12 731 ALA A CA 1
ATOM 5207 C C . ALA A 1 731 ? -12.939 -29.850 34.748 1.00 75.12 731 ALA A C 1
ATOM 5209 O O . ALA A 1 731 ? -13.188 -30.582 35.701 1.00 75.12 731 ALA A O 1
ATOM 5210 N N . ALA A 1 732 ? -11.957 -30.126 33.886 1.00 68.56 732 ALA A N 1
ATOM 5211 C CA . ALA A 1 732 ? -11.103 -31.303 34.017 1.00 68.56 732 ALA A CA 1
ATOM 5212 C C . ALA A 1 732 ? -10.205 -31.244 35.267 1.00 68.56 732 ALA A C 1
ATOM 5214 O O . ALA A 1 732 ? -10.056 -32.252 35.954 1.00 68.56 732 ALA A O 1
ATOM 5215 N N . ALA A 1 733 ? -9.635 -30.077 35.584 1.00 69.00 733 ALA A N 1
ATOM 5216 C CA . ALA A 1 733 ? -8.820 -29.871 36.783 1.00 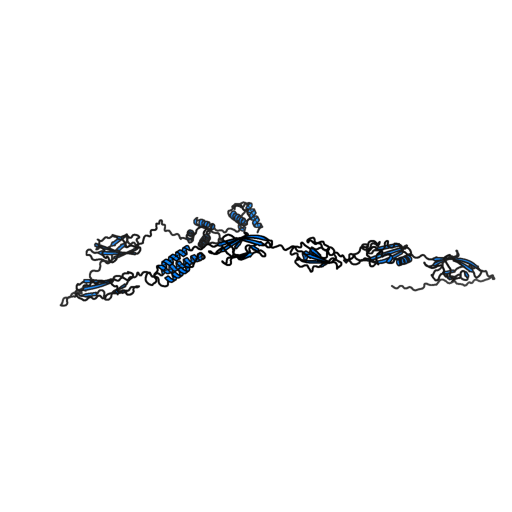69.00 733 ALA A CA 1
ATOM 5217 C C . ALA A 1 733 ? -9.639 -30.019 38.076 1.00 69.00 733 ALA A C 1
ATOM 5219 O O . ALA A 1 733 ? -9.221 -30.716 38.995 1.00 69.00 733 ALA A O 1
ATOM 5220 N N . VAL A 1 734 ? -10.837 -29.427 38.120 1.00 72.94 734 VAL A N 1
ATOM 5221 C CA . VAL A 1 734 ? -11.776 -29.553 39.244 1.00 72.94 734 VAL A CA 1
ATOM 5222 C C . VAL A 1 734 ? -12.249 -30.986 39.422 1.00 72.94 734 VAL A C 1
ATOM 5224 O O . VAL A 1 734 ? -12.305 -31.476 40.545 1.00 72.94 734 VAL A O 1
ATOM 5227 N N . LYS A 1 735 ? -12.560 -31.672 38.322 1.00 72.06 735 LYS A N 1
ATOM 5228 C CA . LYS A 1 735 ? -12.938 -33.082 38.349 1.00 72.06 735 LYS A CA 1
ATOM 5229 C C . LYS A 1 735 ? -11.812 -33.939 38.937 1.00 72.06 735 LYS A C 1
ATOM 5231 O O . LYS A 1 735 ? -12.060 -34.668 39.886 1.00 72.06 735 LYS A O 1
ATOM 5236 N N . LYS A 1 736 ? -10.567 -33.756 38.477 1.00 60.66 736 LYS A N 1
ATOM 5237 C CA . LYS A 1 736 ? -9.385 -34.437 39.039 1.00 60.66 736 LYS A CA 1
ATOM 5238 C C . LYS A 1 736 ? -9.168 -34.143 40.526 1.00 60.66 736 LYS A C 1
ATOM 5240 O O . LYS A 1 736 ? -8.790 -35.044 41.267 1.00 60.66 736 LYS A O 1
ATOM 5245 N N . TYR A 1 737 ? -9.405 -32.902 40.952 1.00 69.50 737 TYR A N 1
ATOM 5246 C CA . TYR A 1 737 ? -9.327 -32.508 42.358 1.00 69.50 737 TYR A CA 1
ATOM 5247 C C . TYR A 1 737 ? -10.398 -33.207 43.210 1.00 69.50 737 TYR A C 1
ATOM 5249 O O . TYR A 1 737 ? -10.073 -33.771 44.252 1.00 69.50 737 TYR A O 1
ATOM 5257 N N . LYS A 1 738 ? -11.653 -33.242 42.740 1.00 62.00 738 LYS A N 1
ATOM 5258 C CA . LYS A 1 738 ? -12.766 -33.934 43.415 1.00 62.00 738 LYS A CA 1
ATOM 5259 C C . LYS A 1 738 ? -12.596 -35.460 43.436 1.00 62.00 738 LYS A C 1
ATOM 5261 O O . LYS A 1 738 ? -13.105 -36.113 44.337 1.00 62.00 738 LYS A O 1
ATOM 5266 N N . GLU A 1 739 ? -11.867 -36.020 42.472 1.00 54.59 739 GLU A N 1
ATOM 5267 C CA . GLU A 1 739 ? -11.595 -37.460 42.349 1.00 54.59 739 GLU A CA 1
ATOM 5268 C C . GLU A 1 739 ? -10.382 -37.944 43.177 1.00 54.59 739 GLU A C 1
ATOM 5270 O O . GLU A 1 739 ? -10.101 -39.140 43.193 1.00 54.59 739 GLU A O 1
ATOM 5275 N N . GLY A 1 740 ? -9.682 -37.062 43.907 1.00 52.84 740 GLY A N 1
ATOM 5276 C CA . GLY A 1 740 ? -8.704 -37.460 44.933 1.00 52.84 740 GLY A CA 1
ATOM 5277 C C . GLY A 1 740 ? -7.388 -38.070 44.424 1.00 52.84 740 GLY A C 1
ATOM 5278 O O . GLY A 1 740 ? -6.777 -38.874 45.127 1.00 52.84 740 GLY A O 1
ATOM 5279 N N . ALA A 1 741 ? -6.920 -37.711 43.225 1.00 36.31 741 ALA A N 1
ATOM 5280 C CA . ALA A 1 741 ? -5.674 -38.250 42.672 1.00 36.31 741 ALA A CA 1
ATOM 5281 C C . ALA A 1 741 ? -4.421 -37.498 43.174 1.00 36.31 741 ALA A C 1
ATOM 5283 O O . ALA A 1 741 ? -4.285 -36.287 43.005 1.00 36.31 741 ALA A O 1
ATOM 5284 N N . ALA A 1 742 ? -3.487 -38.247 43.766 1.00 30.56 742 ALA A N 1
ATOM 5285 C CA . ALA A 1 742 ? -2.184 -37.793 44.241 1.00 30.56 742 ALA A CA 1
ATOM 5286 C C . ALA A 1 742 ? -1.288 -37.180 43.139 1.00 30.56 742 ALA A C 1
ATOM 5288 O O . ALA A 1 742 ? -1.433 -37.449 41.948 1.00 30.56 742 ALA A O 1
ATOM 5289 N N . ALA A 1 743 ? -0.337 -36.361 43.589 1.00 32.34 743 ALA A N 1
ATOM 5290 C CA . ALA A 1 743 ? 0.633 -35.590 42.819 1.00 32.34 743 ALA A CA 1
ATOM 5291 C C . ALA A 1 743 ? 1.346 -36.337 41.670 1.00 32.34 743 ALA A C 1
ATOM 5293 O O . ALA A 1 743 ? 1.870 -37.429 41.863 1.00 32.34 743 ALA A O 1
ATOM 5294 N N . SER A 1 744 ? 1.520 -35.651 40.530 1.00 28.47 744 SER A N 1
ATOM 5295 C CA . SER A 1 744 ? 2.791 -35.667 39.790 1.00 28.47 744 SER A CA 1
ATOM 5296 C C . SER A 1 744 ? 2.949 -34.416 38.912 1.00 28.47 744 SER A C 1
ATOM 5298 O O . SER A 1 744 ? 2.137 -34.125 38.036 1.00 28.47 744 SER A O 1
ATOM 5300 N N . VAL A 1 745 ? 4.032 -33.687 39.177 1.00 30.67 745 VAL A N 1
ATOM 5301 C CA . VAL A 1 745 ? 4.618 -32.577 38.408 1.00 30.67 745 VAL A CA 1
ATOM 5302 C C . VAL A 1 745 ? 5.126 -33.099 37.049 1.00 30.67 745 VAL A C 1
ATOM 5304 O O . VAL A 1 745 ? 5.521 -34.257 36.989 1.00 30.67 745 VAL A O 1
ATOM 5307 N N . VAL A 1 746 ? 5.089 -32.291 35.974 1.00 29.62 746 VAL A N 1
ATOM 5308 C CA . VAL A 1 746 ? 6.208 -31.882 35.073 1.00 29.62 746 VAL A CA 1
ATOM 5309 C C . VAL A 1 746 ? 5.623 -31.184 33.823 1.00 29.62 746 VAL A C 1
ATOM 5311 O O . VAL A 1 746 ? 4.687 -31.656 33.187 1.00 29.62 746 VAL A O 1
ATOM 5314 N N . SER A 1 747 ? 6.193 -30.024 33.492 1.00 41.19 747 SER A N 1
ATOM 5315 C CA . SER A 1 747 ? 6.062 -29.261 32.243 1.00 41.19 747 SER A CA 1
ATOM 5316 C C . SER A 1 747 ? 6.039 -30.118 30.967 1.00 41.19 747 SER A C 1
ATOM 5318 O O . SER A 1 747 ? 6.938 -30.938 30.780 1.00 41.19 747 SER A O 1
ATOM 5320 N N . SER A 1 748 ? 5.106 -29.860 30.040 1.00 43.22 748 SER A N 1
ATOM 5321 C CA . SER A 1 748 ? 5.214 -30.393 28.672 1.00 43.22 748 SER A CA 1
ATOM 5322 C C . SER A 1 748 ? 6.548 -29.928 28.053 1.00 43.22 748 SER A C 1
ATOM 5324 O O . SER A 1 748 ? 6.811 -28.721 28.060 1.00 43.22 748 SER A O 1
ATOM 5326 N N . PRO A 1 749 ? 7.410 -30.844 27.571 1.00 53.06 749 PRO A N 1
ATOM 5327 C CA . PRO A 1 749 ? 8.703 -30.495 26.984 1.00 53.06 749 PRO A CA 1
ATOM 5328 C C . PRO A 1 749 ? 8.525 -29.659 25.707 1.00 53.06 749 PRO A C 1
ATOM 5330 O O . PRO A 1 749 ? 7.498 -29.760 25.035 1.00 53.06 749 PRO A O 1
ATOM 5333 N N . SER A 1 750 ? 9.517 -28.834 25.351 1.00 66.31 750 SER A N 1
ATOM 5334 C CA . SER A 1 750 ? 9.514 -28.126 24.063 1.00 66.31 750 SER A CA 1
ATOM 5335 C C . SER A 1 750 ? 9.482 -29.120 22.898 1.00 66.31 750 SER A C 1
ATOM 5337 O O . SER A 1 750 ? 9.880 -30.276 23.043 1.00 66.31 750 SER A O 1
ATOM 5339 N N . LEU A 1 751 ? 9.019 -28.677 21.728 1.00 68.75 751 LEU A N 1
ATOM 5340 C CA . LEU A 1 751 ? 8.888 -29.555 20.566 1.00 68.75 751 LEU A CA 1
ATOM 5341 C C . LEU A 1 751 ? 10.230 -30.188 20.159 1.00 68.75 751 LEU A C 1
ATOM 5343 O O . LEU A 1 751 ? 10.281 -31.382 19.881 1.00 68.75 751 LEU A O 1
ATOM 5347 N N . ASP A 1 752 ? 11.323 -29.428 20.236 1.00 73.12 752 ASP A N 1
ATOM 5348 C CA . ASP A 1 752 ? 12.679 -29.941 20.013 1.00 73.12 752 ASP A CA 1
ATOM 5349 C C . ASP A 1 752 ? 13.114 -30.952 21.080 1.00 73.12 752 ASP A C 1
ATOM 5351 O O . ASP A 1 752 ? 13.758 -31.946 20.758 1.00 73.12 752 ASP A O 1
ATOM 5355 N N . ALA A 1 753 ? 12.736 -30.741 22.346 1.00 69.62 753 ALA A N 1
ATOM 5356 C CA . ALA A 1 753 ? 13.025 -31.681 23.425 1.00 69.62 753 ALA A CA 1
ATOM 5357 C C . ALA A 1 753 ? 12.208 -32.978 23.291 1.00 69.62 753 ALA A C 1
ATOM 5359 O O . ALA A 1 753 ? 12.722 -34.056 23.581 1.00 69.62 753 ALA A O 1
ATOM 5360 N N . LEU A 1 754 ? 10.962 -32.898 22.808 1.00 74.94 754 LEU A N 1
ATOM 5361 C CA . LEU A 1 754 ? 10.147 -34.065 22.453 1.00 74.94 754 LEU A CA 1
ATOM 5362 C C . LEU A 1 754 ? 10.765 -34.836 21.279 1.00 74.94 754 LEU A C 1
ATOM 5364 O O . LEU A 1 754 ? 10.843 -36.061 21.338 1.00 74.94 754 LEU A O 1
ATOM 5368 N N . ILE A 1 755 ? 11.239 -34.135 20.243 1.00 81.06 755 ILE A N 1
ATOM 5369 C CA . ILE A 1 755 ? 11.908 -34.749 19.085 1.00 81.06 755 ILE A CA 1
ATOM 5370 C C . ILE A 1 755 ? 13.231 -35.406 19.496 1.00 81.06 755 ILE A C 1
ATOM 5372 O O . ILE A 1 755 ? 13.506 -36.525 19.075 1.00 81.06 755 ILE A O 1
ATOM 5376 N N . ALA A 1 756 ? 14.027 -34.754 20.346 1.00 78.44 756 ALA A N 1
ATOM 5377 C CA . ALA A 1 756 ? 15.294 -35.296 20.834 1.00 78.44 756 ALA A CA 1
ATOM 5378 C C . ALA A 1 756 ? 15.114 -36.506 21.774 1.00 78.44 756 ALA A C 1
ATOM 5380 O O . ALA A 1 756 ? 15.986 -37.373 21.832 1.00 78.44 756 ALA A O 1
ATOM 5381 N N . ALA A 1 757 ? 13.995 -36.581 22.507 1.00 74.38 757 ALA A N 1
ATOM 5382 C CA . ALA A 1 757 ? 13.733 -37.639 23.485 1.00 74.38 757 ALA A CA 1
ATOM 5383 C C . ALA A 1 757 ? 13.043 -38.894 22.911 1.00 74.38 757 ALA A C 1
ATOM 5385 O O . ALA A 1 757 ? 13.094 -39.950 23.545 1.00 74.38 757 ALA A O 1
ATOM 5386 N N . LEU A 1 758 ? 12.394 -38.810 21.744 1.00 81.94 758 LEU A N 1
ATOM 5387 C CA . LEU A 1 758 ? 11.571 -39.889 21.176 1.00 81.94 758 LEU A CA 1
ATOM 5388 C C . LEU A 1 758 ? 12.257 -40.582 19.985 1.00 81.94 758 LEU A C 1
ATOM 5390 O O . LEU A 1 758 ? 12.987 -39.963 19.216 1.00 81.94 758 LEU A O 1
ATOM 5394 N N . ARG A 1 759 ? 12.026 -41.896 19.815 1.00 81.56 759 ARG A N 1
ATOM 5395 C CA . ARG A 1 759 ? 12.661 -42.721 18.763 1.00 81.56 759 ARG A CA 1
ATOM 5396 C C . ARG A 1 759 ? 11.633 -43.372 17.815 1.00 81.56 759 ARG A C 1
ATOM 5398 O O . ARG A 1 759 ? 10.599 -43.824 18.306 1.00 81.56 759 ARG A O 1
ATOM 5405 N N . PRO A 1 760 ? 11.918 -43.482 16.494 1.00 85.81 760 PRO A N 1
ATOM 5406 C CA . PRO A 1 760 ? 11.100 -44.188 15.488 1.00 85.81 760 PRO A CA 1
ATOM 5407 C C . PRO A 1 760 ? 10.592 -45.570 15.921 1.00 85.81 760 PRO A C 1
ATOM 5409 O O . PRO A 1 760 ? 11.323 -46.339 16.543 1.00 85.81 760 PRO A O 1
ATOM 5412 N N . ASN A 1 761 ? 9.370 -45.907 15.494 1.00 80.56 761 ASN A N 1
ATOM 5413 C CA . ASN A 1 761 ? 8.756 -47.238 15.561 1.00 80.56 761 ASN A CA 1
ATOM 5414 C C . ASN A 1 761 ? 8.396 -47.750 16.976 1.00 80.56 761 ASN A C 1
ATOM 5416 O O . ASN A 1 761 ? 8.403 -48.958 17.215 1.00 80.56 761 ASN A O 1
ATOM 5420 N N . ARG A 1 762 ? 8.061 -46.853 17.919 1.00 74.00 762 ARG A N 1
ATOM 5421 C CA . ARG A 1 762 ? 7.608 -47.202 19.285 1.00 74.00 762 ARG A CA 1
ATOM 5422 C C . ARG A 1 762 ? 6.344 -46.448 19.715 1.00 74.00 762 ARG A C 1
ATOM 5424 O O . ARG A 1 762 ? 6.058 -45.382 19.173 1.00 74.00 762 ARG A O 1
ATOM 5431 N N . HIS A 1 763 ? 5.612 -47.009 20.683 1.00 77.50 763 HIS A N 1
ATOM 5432 C CA . HIS A 1 763 ? 4.476 -46.358 21.348 1.00 77.50 763 HIS A CA 1
ATOM 5433 C C . HIS A 1 763 ? 4.933 -45.619 22.611 1.00 77.50 763 HIS A C 1
ATOM 5435 O O . HIS A 1 763 ? 5.661 -46.195 23.420 1.00 77.50 763 HIS A O 1
ATOM 5441 N N . ASP A 1 764 ? 4.501 -44.370 22.780 1.00 72.00 764 ASP A N 1
ATOM 5442 C CA . ASP A 1 764 ? 4.749 -43.554 23.970 1.00 72.00 764 ASP A CA 1
ATOM 5443 C C . ASP A 1 764 ? 3.683 -42.448 24.087 1.00 72.00 764 ASP A C 1
ATOM 5445 O O . ASP A 1 764 ? 3.319 -41.797 23.108 1.00 72.00 764 ASP A O 1
ATOM 5449 N N . VAL A 1 765 ? 3.189 -42.189 25.299 1.00 68.19 765 VAL A N 1
ATOM 5450 C CA . VAL A 1 765 ? 2.140 -41.184 25.546 1.00 68.19 765 VAL A CA 1
ATOM 5451 C C . VAL A 1 765 ? 2.553 -39.776 25.090 1.00 68.19 765 VAL A C 1
ATOM 5453 O O . VAL A 1 765 ? 1.713 -39.017 24.600 1.00 68.19 765 VAL A O 1
ATOM 5456 N N . LYS A 1 766 ? 3.855 -39.453 25.148 1.00 72.62 766 LYS A N 1
ATOM 5457 C CA . LYS A 1 766 ? 4.426 -38.173 24.692 1.00 72.62 766 LYS A CA 1
ATOM 5458 C C . LYS A 1 766 ? 4.493 -38.058 23.167 1.00 72.62 766 LYS A C 1
ATOM 5460 O O . LYS A 1 766 ? 4.615 -36.951 22.646 1.00 72.62 766 LYS A O 1
ATOM 5465 N N . VAL A 1 767 ? 4.348 -39.162 22.428 1.00 79.31 767 VAL A N 1
ATOM 5466 C CA . VAL A 1 767 ? 4.212 -39.126 20.961 1.00 79.31 767 VAL A CA 1
ATOM 5467 C C . VAL A 1 767 ? 2.901 -38.465 20.561 1.00 79.31 767 VAL A C 1
ATOM 5469 O O . VAL A 1 767 ? 2.880 -37.723 19.582 1.00 79.31 767 VAL A O 1
ATOM 5472 N N . THR A 1 768 ? 1.837 -38.633 21.348 1.00 78.25 768 THR A N 1
ATOM 5473 C CA . THR A 1 768 ? 0.569 -37.928 21.113 1.00 78.25 768 THR A CA 1
ATOM 5474 C C . THR A 1 768 ? 0.764 -36.411 21.218 1.00 78.25 768 THR A C 1
ATOM 5476 O O . THR A 1 768 ? 0.235 -35.660 20.398 1.00 78.25 768 THR A O 1
ATOM 5479 N N . GLU A 1 769 ? 1.583 -35.950 22.171 1.00 79.00 769 GLU A N 1
ATOM 5480 C CA . GLU A 1 769 ? 1.934 -34.533 22.354 1.00 79.00 769 GLU A CA 1
ATOM 5481 C C . GLU A 1 769 ? 2.850 -34.005 21.234 1.00 79.00 769 GLU A C 1
ATOM 5483 O O . GLU A 1 769 ? 2.635 -32.896 20.732 1.00 79.00 769 GLU A O 1
ATOM 5488 N N . LEU A 1 770 ? 3.815 -34.814 20.775 1.00 80.62 770 LEU A N 1
ATOM 5489 C CA . LEU A 1 770 ? 4.666 -34.515 19.616 1.00 80.62 770 LEU A CA 1
ATOM 5490 C C . LEU A 1 770 ? 3.839 -34.402 18.324 1.00 80.62 770 LEU A C 1
ATOM 5492 O O . LEU A 1 770 ? 3.933 -33.406 17.607 1.00 80.62 770 LEU A O 1
ATOM 5496 N N . GLN A 1 771 ? 2.972 -35.381 18.052 1.00 86.75 771 GLN A N 1
ATOM 5497 C CA . GLN A 1 771 ? 2.084 -35.377 16.888 1.00 86.75 771 GLN A CA 1
ATOM 5498 C C . GLN A 1 771 ? 1.088 -34.215 16.937 1.00 86.75 771 GLN A C 1
ATOM 5500 O O . GLN A 1 771 ? 0.867 -33.571 15.916 1.00 86.75 771 GLN A O 1
ATOM 5505 N N . ALA A 1 772 ? 0.515 -33.899 18.104 1.00 75.62 772 ALA A N 1
ATOM 5506 C CA . ALA A 1 772 ? -0.386 -32.757 18.259 1.00 75.62 772 ALA A CA 1
ATOM 5507 C C . ALA A 1 772 ? 0.326 -31.423 17.993 1.00 75.62 772 ALA A C 1
ATOM 5509 O O . ALA A 1 772 ? -0.254 -30.523 17.385 1.00 75.62 772 ALA A O 1
ATOM 5510 N N . SER A 1 773 ? 1.585 -31.302 18.413 1.00 77.69 773 SER A N 1
ATOM 5511 C CA . SER A 1 773 ? 2.388 -30.092 18.223 1.00 77.69 773 SER A CA 1
ATOM 5512 C C . SER A 1 773 ? 2.809 -29.905 16.764 1.00 77.69 773 SER A C 1
ATOM 5514 O O . SER A 1 773 ? 2.596 -28.839 16.199 1.00 77.69 773 SER A O 1
ATOM 5516 N N . LEU A 1 774 ? 3.293 -30.956 16.105 1.00 79.00 774 LEU A N 1
ATOM 5517 C CA . LEU A 1 774 ? 3.606 -30.936 14.670 1.00 79.00 774 LEU A CA 1
ATOM 5518 C C . LEU A 1 774 ? 2.354 -30.776 13.797 1.00 79.00 774 LEU A C 1
ATOM 5520 O O . LEU A 1 774 ? 2.404 -30.142 12.746 1.00 79.00 774 LEU A O 1
ATOM 5524 N N . LYS A 1 775 ? 1.203 -31.303 14.238 1.00 80.00 775 LYS A N 1
ATOM 5525 C CA . LYS A 1 775 ? -0.082 -31.088 13.561 1.00 80.00 775 LYS A CA 1
ATOM 5526 C C . LYS A 1 775 ? -0.506 -29.623 13.622 1.00 80.00 775 LYS A C 1
ATOM 5528 O O . LYS A 1 775 ? -1.004 -29.110 12.628 1.00 80.00 775 LYS A O 1
ATOM 5533 N N . LYS A 1 776 ? -0.277 -28.932 14.745 1.00 73.81 776 LYS A N 1
ATOM 5534 C CA . LYS A 1 776 ? -0.506 -27.477 14.849 1.00 73.81 776 LYS A CA 1
ATOM 5535 C C . LYS A 1 776 ? 0.394 -26.670 13.915 1.00 73.81 776 LYS A C 1
ATOM 5537 O O . LYS A 1 776 ? -0.005 -25.595 13.495 1.00 73.81 776 LYS A O 1
ATOM 5542 N N . LEU A 1 777 ? 1.561 -27.206 13.561 1.00 71.00 777 LEU A N 1
ATOM 5543 C CA . LEU A 1 777 ? 2.448 -26.638 12.543 1.00 71.00 777 LEU A CA 1
ATOM 5544 C C . LEU A 1 777 ? 2.050 -27.030 11.108 1.00 71.00 777 LEU A C 1
ATOM 5546 O O . LEU A 1 777 ? 2.772 -26.727 10.167 1.00 71.00 777 LEU A O 1
ATOM 5550 N N . GLY A 1 778 ? 0.923 -27.726 10.923 1.00 73.81 778 GLY A N 1
ATOM 5551 C CA . GLY A 1 778 ? 0.428 -28.128 9.605 1.00 73.81 778 GLY A CA 1
ATOM 5552 C C . GLY A 1 778 ? 1.227 -29.257 8.947 1.00 73.81 778 GLY A C 1
ATOM 5553 O O . GLY A 1 778 ? 1.077 -29.507 7.756 1.00 73.81 778 GLY A O 1
ATOM 5554 N N . LEU A 1 779 ? 2.074 -29.965 9.701 1.00 78.62 779 LEU A N 1
ATOM 5555 C CA . LEU A 1 779 ? 2.987 -30.978 9.156 1.00 78.62 779 LEU A CA 1
ATOM 5556 C C . LEU A 1 779 ? 2.362 -32.380 9.050 1.00 78.62 779 LEU A C 1
ATOM 5558 O O . LEU A 1 779 ? 3.053 -33.341 8.721 1.00 78.62 779 LEU A O 1
ATOM 5562 N N . PHE A 1 780 ? 1.052 -32.495 9.292 1.00 79.44 780 PHE A N 1
ATOM 5563 C CA . PHE A 1 780 ? 0.262 -33.714 9.105 1.00 79.44 780 PHE A CA 1
ATOM 5564 C C . PHE A 1 780 ? -0.896 -33.490 8.121 1.00 79.44 780 PHE A C 1
ATOM 5566 O O . PHE A 1 780 ? -1.421 -32.380 8.048 1.00 79.44 780 PHE A O 1
ATOM 5573 N N . PRO A 1 781 ? -1.370 -34.540 7.423 1.00 72.00 781 PRO A N 1
ATOM 5574 C CA . PRO A 1 781 ? -2.569 -34.459 6.590 1.00 72.00 781 PRO A CA 1
ATOM 5575 C C . PRO A 1 781 ? -3.814 -34.037 7.391 1.00 72.00 781 PRO A C 1
ATOM 5577 O O . PRO A 1 781 ? -3.966 -34.420 8.554 1.00 72.00 781 PRO A O 1
ATOM 5580 N N . ALA A 1 782 ? -4.740 -33.307 6.758 1.00 63.59 782 ALA A N 1
ATOM 5581 C CA . ALA A 1 782 ? -5.892 -32.666 7.412 1.00 63.59 782 ALA A CA 1
ATOM 5582 C C . ALA A 1 782 ? -6.757 -33.620 8.268 1.00 63.59 782 ALA A C 1
ATOM 5584 O O . ALA A 1 782 ? -7.236 -33.246 9.341 1.00 63.59 782 ALA A O 1
ATOM 5585 N N . ASN A 1 783 ? -6.873 -34.887 7.855 1.00 72.81 783 ASN A N 1
ATOM 5586 C CA . ASN A 1 783 ? -7.736 -35.884 8.501 1.00 72.81 783 ASN A CA 1
ATOM 5587 C C . ASN A 1 783 ? -6.992 -36.743 9.542 1.00 72.81 783 ASN A C 1
ATOM 5589 O O . ASN A 1 783 ? -7.562 -37.679 10.106 1.00 72.81 783 ASN A O 1
ATOM 5593 N N . TRP A 1 784 ? -5.711 -36.458 9.796 1.00 74.44 784 TRP A N 1
ATOM 5594 C CA . TRP A 1 784 ? -4.868 -37.282 10.658 1.00 74.44 784 TRP A CA 1
ATOM 5595 C C . TRP A 1 784 ? -5.299 -37.199 12.127 1.00 74.44 784 TRP A C 1
ATOM 5597 O O . TRP A 1 784 ? -5.405 -36.108 12.701 1.00 74.44 784 TRP A O 1
ATOM 5607 N N . ARG A 1 785 ? -5.515 -38.353 12.763 1.00 78.50 785 ARG A N 1
ATOM 5608 C CA . ARG A 1 785 ? -5.793 -38.459 14.201 1.00 78.50 785 ARG A CA 1
ATOM 5609 C C . ARG A 1 785 ? -4.496 -38.738 14.949 1.00 78.50 785 ARG A C 1
ATOM 5611 O O . ARG A 1 785 ? -3.730 -39.608 14.552 1.00 78.50 785 ARG A O 1
ATOM 5618 N N . THR A 1 786 ? -4.245 -37.989 16.018 1.00 77.50 786 THR A N 1
ATOM 5619 C CA . THR A 1 786 ? -3.067 -38.208 16.862 1.00 77.50 786 THR A CA 1
ATOM 5620 C C . THR A 1 786 ? -3.174 -39.563 17.557 1.00 77.50 786 THR A C 1
ATOM 5622 O O . THR A 1 786 ? -4.228 -39.894 18.100 1.00 77.50 786 THR A O 1
ATOM 5625 N N . THR A 1 787 ? -2.085 -40.321 17.536 1.00 81.81 787 THR A N 1
ATOM 5626 C CA . THR A 1 787 ? -1.918 -41.625 18.185 1.00 81.81 787 THR A CA 1
ATOM 5627 C C . THR A 1 787 ? -0.678 -41.578 19.074 1.00 81.81 787 THR A C 1
ATOM 5629 O O . THR A 1 787 ? 0.158 -40.683 18.937 1.00 81.81 787 THR A O 1
ATOM 5632 N N . ASP A 1 788 ? -0.526 -42.561 19.952 1.00 82.12 788 ASP A N 1
ATOM 5633 C CA . ASP A 1 788 ? 0.679 -42.723 20.764 1.00 82.12 788 ASP A CA 1
ATOM 5634 C C . ASP A 1 788 ? 1.827 -43.421 20.003 1.00 82.12 788 ASP A C 1
ATOM 5636 O O . ASP A 1 788 ? 2.889 -43.636 20.577 1.00 82.12 788 ASP A O 1
ATOM 5640 N N . PHE A 1 789 ? 1.666 -43.753 18.711 1.00 83.38 789 PHE A N 1
ATOM 5641 C CA . PHE A 1 789 ? 2.665 -44.485 17.922 1.00 83.38 789 PHE A CA 1
ATOM 5642 C C . PHE A 1 789 ? 3.529 -43.591 17.028 1.00 83.38 789 PHE A C 1
ATOM 5644 O O . PHE A 1 789 ? 3.028 -42.893 16.144 1.00 83.38 789 PHE A O 1
ATOM 5651 N N . TYR A 1 790 ? 4.854 -43.669 17.173 1.00 85.50 790 TYR A N 1
ATOM 5652 C CA . TYR A 1 790 ? 5.809 -42.857 16.413 1.00 85.50 790 TYR A CA 1
ATOM 5653 C C . TYR A 1 790 ? 6.248 -43.562 15.116 1.00 85.50 790 TYR A C 1
ATOM 5655 O O . TYR A 1 790 ? 7.389 -43.999 14.958 1.00 85.50 790 TYR A O 1
ATOM 5663 N N . GLY A 1 791 ? 5.293 -43.724 14.196 1.00 81.75 791 GLY A N 1
ATOM 5664 C CA . GLY A 1 791 ? 5.475 -44.407 12.911 1.00 81.75 791 GLY A CA 1
ATOM 5665 C C . GLY A 1 791 ? 6.008 -43.514 11.780 1.00 81.75 791 GLY A C 1
ATOM 5666 O O . GLY A 1 791 ? 6.337 -42.342 11.970 1.00 81.75 791 GLY A O 1
ATOM 5667 N N . LYS A 1 792 ? 6.041 -44.060 10.557 1.00 84.88 792 LYS A N 1
ATOM 5668 C CA . LYS A 1 792 ? 6.628 -43.405 9.367 1.00 84.88 792 LYS A CA 1
ATOM 5669 C C . LYS A 1 792 ? 6.058 -42.008 9.066 1.00 84.88 792 LYS A C 1
ATOM 5671 O O . LYS A 1 792 ? 6.806 -41.122 8.668 1.00 84.88 792 LYS A O 1
ATOM 5676 N N . VAL A 1 793 ? 4.758 -41.788 9.288 1.00 84.06 793 VAL A N 1
ATOM 5677 C CA . VAL A 1 793 ? 4.100 -40.487 9.036 1.00 84.06 793 VAL A CA 1
ATOM 5678 C C . VAL A 1 793 ? 4.583 -39.421 10.023 1.00 84.06 793 VAL A C 1
ATOM 5680 O O . VAL A 1 793 ? 4.860 -38.291 9.631 1.00 84.06 793 VAL A O 1
ATOM 5683 N N . THR A 1 794 ? 4.754 -39.783 11.296 1.00 89.31 794 THR A N 1
ATOM 5684 C CA . THR A 1 794 ? 5.301 -38.870 12.307 1.00 89.31 794 THR A CA 1
ATOM 5685 C C . THR A 1 794 ? 6.774 -38.579 12.064 1.00 89.31 794 THR A C 1
ATOM 5687 O O . THR A 1 794 ? 7.196 -37.435 12.200 1.00 89.31 794 THR A O 1
ATOM 5690 N N . GLN A 1 795 ? 7.539 -39.583 11.635 1.00 88.75 795 GLN A N 1
ATOM 5691 C CA . GLN A 1 795 ? 8.945 -39.411 11.279 1.00 88.75 795 GLN A CA 1
ATOM 5692 C C . GLN A 1 795 ? 9.126 -38.424 10.112 1.00 88.75 795 GLN A C 1
ATOM 5694 O O . GLN A 1 795 ? 10.011 -37.574 10.164 1.00 88.75 795 GLN A O 1
ATOM 5699 N N . ALA A 1 796 ? 8.259 -38.480 9.094 1.00 83.62 796 ALA A N 1
ATOM 5700 C CA . ALA A 1 796 ? 8.275 -37.535 7.977 1.00 83.62 796 ALA A CA 1
ATOM 5701 C C . ALA A 1 796 ? 7.911 -36.101 8.409 1.00 83.62 796 ALA A C 1
ATOM 5703 O O . ALA A 1 796 ? 8.571 -35.151 7.991 1.00 83.62 796 ALA A O 1
ATOM 5704 N N . ALA A 1 797 ? 6.912 -35.940 9.284 1.00 83.12 797 ALA A N 1
ATOM 5705 C CA . ALA A 1 797 ? 6.526 -34.639 9.837 1.00 83.12 797 ALA A CA 1
ATOM 5706 C C . ALA A 1 797 ? 7.642 -34.013 10.695 1.00 83.12 797 ALA A C 1
ATOM 5708 O O . ALA A 1 797 ? 7.888 -32.813 10.600 1.00 83.12 797 ALA A O 1
ATOM 5709 N N . VAL A 1 798 ? 8.351 -34.824 11.492 1.00 87.62 798 VAL A N 1
ATOM 5710 C CA . VAL A 1 798 ? 9.520 -34.379 12.272 1.00 87.62 798 VAL A CA 1
ATOM 5711 C C . VAL A 1 798 ? 10.672 -33.959 11.369 1.00 87.62 798 VAL A C 1
ATOM 5713 O O . VAL A 1 798 ? 11.262 -32.908 11.602 1.00 87.62 798 VAL A O 1
ATOM 5716 N N . LYS A 1 799 ? 10.959 -34.724 10.310 1.00 86.31 799 LYS A N 1
ATOM 5717 C CA . LYS A 1 799 ? 11.993 -34.358 9.335 1.00 86.31 799 LYS A CA 1
ATOM 5718 C C . LYS A 1 799 ? 11.667 -33.025 8.657 1.00 86.31 799 LYS A C 1
ATOM 5720 O O . LYS A 1 799 ? 12.507 -32.137 8.631 1.00 86.31 799 LYS A O 1
ATOM 5725 N N . LYS A 1 800 ? 10.418 -32.853 8.205 1.00 81.44 800 LYS A N 1
ATOM 5726 C CA . LYS A 1 800 ? 9.950 -31.609 7.577 1.00 81.44 800 LYS A CA 1
ATOM 5727 C C . LYS A 1 800 ? 10.045 -30.417 8.531 1.00 81.44 800 LYS A C 1
ATOM 5729 O O . LYS A 1 800 ? 10.464 -29.354 8.105 1.00 81.44 800 LYS A O 1
ATOM 5734 N N . TYR A 1 801 ? 9.727 -30.609 9.815 1.00 86.56 801 TYR A N 1
ATOM 5735 C CA . TYR A 1 801 ? 9.924 -29.587 10.848 1.00 86.56 801 TYR A CA 1
ATOM 5736 C C . TYR A 1 801 ? 11.395 -29.180 10.995 1.00 86.56 801 TYR A C 1
ATOM 5738 O O . TYR A 1 801 ? 11.689 -27.989 11.001 1.00 86.56 801 TYR A O 1
ATOM 5746 N N . GLN A 1 802 ? 12.303 -30.160 11.092 1.00 82.88 802 GLN A N 1
ATOM 5747 C CA . GLN A 1 802 ? 13.747 -29.933 11.239 1.00 82.88 802 GLN A CA 1
ATOM 5748 C C . GLN A 1 802 ? 14.379 -29.270 10.008 1.00 82.88 802 GLN A C 1
ATOM 5750 O O . GLN A 1 802 ? 15.378 -28.584 10.157 1.00 82.88 802 GLN A O 1
ATOM 5755 N N . GLU A 1 803 ? 13.809 -29.468 8.818 1.00 75.31 803 GLU A N 1
ATOM 5756 C CA . GLU A 1 803 ? 14.254 -28.834 7.569 1.00 75.31 803 GLU A CA 1
ATOM 5757 C C . GLU A 1 803 ? 13.707 -27.404 7.389 1.00 75.31 803 GLU A C 1
ATOM 5759 O O . GLU A 1 803 ? 14.315 -26.602 6.690 1.00 75.31 803 GLU A O 1
ATOM 5764 N N . THR A 1 804 ? 12.559 -27.075 7.997 1.00 63.31 804 THR A N 1
ATOM 5765 C CA . THR A 1 804 ? 11.936 -25.730 7.945 1.00 63.31 804 THR A CA 1
ATOM 5766 C C . THR A 1 804 ? 12.375 -24.786 9.068 1.00 63.31 804 THR A C 1
ATOM 5768 O O . THR A 1 804 ? 11.847 -23.678 9.178 1.00 63.31 804 THR A O 1
ATOM 5771 N N . LYS A 1 805 ? 13.286 -25.241 9.924 1.00 56.81 805 LYS A N 1
ATOM 5772 C CA . LYS A 1 805 ? 13.864 -24.505 11.046 1.00 56.81 805 LYS A CA 1
ATOM 5773 C C . LYS A 1 805 ? 15.307 -24.159 10.715 1.00 56.81 805 LYS A C 1
ATOM 5775 O O . LYS A 1 805 ? 15.725 -23.047 11.100 1.00 56.81 805 LYS A O 1
#

pLDDT: mean 80.65, std 18.62, range [23.84, 98.38]